Protein 3L76 (pdb70)

Secondary structure (DSSP, 8-state):
-EEEEEE-SGGGSSHHHHHHHHHHHHHHHHTT-EEEEEE--SSTHHHHHHHHHHHH-SS--HHHHHHHHHHHHHHHHHHHHHHHHHTT--EEEEEGGGTEEEE---EEEE--HHHHHTTTPEEEEE-EEE--EEEE---TTHHHHHHHHHHHHHT-SEEEEEESSSS-BSS-TTT-TT--B-SEEEHHHHHHTGGGGTTT--HHHHHHHHHHT--EEEEETT--S--EEEE-----S------BSS-S--EEEEE---EEEEEEEEE-STTHHHHHHHHHHHTT-----EEB---BTTEEEEEEEE-GGGHHHHHHHHHHHGGGGSSSTT-SSSSEEEEE-SEEEEEEE-GGGTT-TTHHHHHHHHHHHTTPPP-EEEE-SSEEEEEEEGGGHHHHHHHHHHHTT--BPPPP------S--EEEEE-SEEEEEEEEEESSTTHHHHHHHHHHHTT----EEEEEEEP--SSSS-EEEEEEEEEHHHHHHHHHHHHHHTTTSTT-EEEEE--EEEEEEE-GGGTT-TTHHHHHHHHHHTTT----EEEE-SSEEEEEEEGGGHHHHHHHHHHHTTTTSS-------/-EEEEEE-SGGGSSHHHHHHHHHHHHHHHTTT-EEEEEE---STHHHHHHHHHHTT-SS--HHHHHHHHHHHHHHHHHHHHHHHHHTT--EEEEEGGGTEEEE--EEEE--HHHHHTTTPEEEEE-EEEE--EEEEE---TTHHHHHHHHHHHHTT-SEEEEEESSSS-BSS-TTT-TTPPBPSEEEHHHHHHTGGGGTTT--HHHHHHHHHTT--EEEEETT-----EEEE---------EESS-S--EEEEEEEEEEEEEEEEE-STTHHHHHHHHHHHTT-----EEB---BTTEEEEEEEE-GGGHHHHHHHHHHHGGGGSSSTT-TTSSEEEEEEEEEEEEEE-GGGTT-TTHHHHHHHHHHHTTPPP-EEEE-SSEEEEEEEGGGHHHHHHHHHHHTT--BPPS----S--EEEEE-SEEEEEEEEEESSTTHHHHHHHHHHHTT----EEEEEEEP--SSSS-EEEEEEEEEHHHHHHHHHHHGGGGTTSTT-EEEEE--EEEEEEE-GGGTT-TTHHHHHHHHHHTTT----EEEE-SSEEEEEEEGGGHHHHHHHHHHHTTTT---------

Radius of gyration: 42.74 Å; Cα contacts (8 Å, |Δi|>4): 2900; chains: 2; bounding box: 65×152×75 Å

Sequence (1166 aa):
ALIVQKFGGTSVGTVERIQAVAQRIKRTVQGGNSLVVVVSAMGKSTDVLVDLAQQISPNPCRREMDMLLSTGEQVSIALLSLALQEIDQPAISLTGAQVGIVTEILEIIRPDDRLEHHLREGKVVVVAGFQGIHLEITTLGRGGSDTSAVALAAALKADFCEIYTDVPGILTTDPRLVPEAQLMAEITCDEMLELASLGAKVLHHPRAVEIARNYGIPLVVRRSSWSDEPGTKVVAPPVQNRSLVGLEIAKAVDGVEYDADQAKVALLRVPDRPGVASKLFRDIAQQQVDIDLIIQSIHDGNSNDIAFTVVKDDLLNTAEAVTSAIAPALRSYPEADQEAEIIIVEKGIAKIAIAGAGMIGRPGIAAKMFKTLADVGVNIEMISTSEVVKVSCVIDQQRDADDRRAIAALSNAFGVTLSPPKNQTDLPAVRGVALDQDQAQIAIRHVPDRRPGMAAQLFTALAEANISVDMIIQSQRCRINQGTPCRDIAFMVAEGDSSQAEAILQQPLIKDWLDAAIVVNKAIAKVSIVGSGMIGHPGVAAHFFAALAQENINIEMIATSEIKISCVVPQDRGVDALKAAHSAFNLAGTKTVTVPAALIVQKFGGTSVGTVERIQAVAQRIKRTVQGGNSLVVVVSAMGKSTDDVLVDLAQQISPNPCRREMDMLLSTGEQVSIALLSLALQEIDQPAISLTGAQVGIVTELEIRPDRLEHHLREGKVVVVAGFQGISEHLEITTLGRGGSDTSAVALAAALKADFCEIYTDVPGILTTDPRLVPEAQLMAEITCDEMLELASLGAKVLHPRRAVEIARNYGIPLVVRSSWSDEEPGTKVVAPPVRSLVGLEIAKAVDGVVEYDADQAKVALLRVVPDRPGVASKLFRDIAQQQVDIDLIIQSIHDGNNSNDIAFTVVKDLLNTAEAVTSAIAPALRSYPEADQEAEIIVEKGIAKIAIAGAGMIGRPGIAAKMFKTLADVGVNIEMISTSEVVKVSCVIDQRDADRAIIAALSNAFGVTLSPPKNLPAVRGVALDQDQAQIAIIRHVPDRPGMAAQLFTALAEANISVDMIIQSQRCRRINQGTPCRDIAFMVAEGDSSQAEAILQPLIKDWLDAAIVVNKAIAKVSIVGSGMIGHPGVAAHFFAALAQENINIEMIATSEIKISCVVPQDDRRGVDALKAAHSAFNLAGTKTVTVPA

InterPro domains:
  IPR001048 Aspartate/glutamate/uridylate kinase [PF00696] (3-232)
  IPR001341 Aspartate kinase [TIGR00657] (63-417)
  IPR002912 ACT domain [PF01842] (275-321)
  IPR002912 ACT domain [PF01842] (450-512)
  IPR002912 ACT domain [PS51671] (273-352)
  IPR002912 ACT domain [PS51671] (360-426)
  IPR002912 ACT domain [PS51671] (447-535)
  IPR005260 Aspartate kinase, monofunctional class [TIGR00656] (1-416)
  IPR018042 Aspartate kinase, conserved site [PS00324] (5-13)
  IPR036393 Acetylglutamate kinase-like superfamily [G3DSA:3.40.1160.10] (1-259)
  IPR036393 Acetylglutamate kinase-like superfamily [SSF53633] (4-243)
  IPR041740 Aspartokinase catalytic domain [cd04261] (3-243)
  IPR045865 ACT-like domain [SSF55021] (260-330)
  IPR045865 ACT-like domain [SSF55021] (348-418)
  IPR045865 ACT-like domain [SSF55021] (434-512)
  IPR045865 ACT-like domain [SSF55021] (514-592)
  IPR054352 Aspartokinase, ACT domain [PF22468] (358-416)
  IPR054352 Aspartokinase, ACT domain [PF22468] (530-588)

CATH classification: 3.40.1160.10

B-factor: mean 61.34, std 24.61, range [5.93, 171.2]

Organism: Synechocystis sp. (strain ATCC 27184 / PCC 6803 / Kazusa) (NCBI:txid1111708)

Nearest PDB structures (foldseek):
  3l76-assembly1_A  TM=1.002E+00  e=0.000E+00  Synechocystis sp. PCC 6803
  3l76-assembly1_B  TM=9.802E-01  e=0.000E+00  Synechocystis sp. PCC 6803
  5yei-assembly2_E  TM=5.706E-01  e=2.091E-42  Pseudomonas aeruginosa PAO1
  3ab2-assembly2_E  TM=5.616E-01  e=1.849E-42  Corynebacterium glutamicum
  3ab2-assembly3_K  TM=5.520E-01  e=3.142E-41  Corynebacterium glutamicum

Solvent-accessible surface area: 45447 Å² total

Structure (mmCIF, N/CA/C/O backbone):
data_3L76
#
_entry.id   3L76
#
_cell.length_a   86.210
_cell.length_b   237.710
_cell.length_c   150.080
_cell.angle_alpha   90.00
_cell.angle_beta   90.00
_cell.angle_gamma   90.00
#
_symmetry.space_group_name_H-M   'C 2 2 21'
#
loop_
_entity.id
_entity.type
_entity.pdbx_description
1 polymer Aspartokinase
2 non-polymer THREONINE
3 non-polymer LYSINE
4 non-polymer 'SULFATE ION'
5 water water
#
loop_
_atom_site.group_PDB
_atom_site.id
_atom_site.type_symbol
_atom_site.label_atom_id
_atom_site.label_alt_id
_atom_site.label_comp_id
_atom_site.label_asym_id
_atom_site.label_entity_id
_atom_site.label_seq_id
_atom_site.pdbx_PDB_ins_code
_atom_site.Cartn_x
_atom_site.Cartn_y
_atom_site.Cartn_z
_atom_site.occupancy
_atom_site.B_iso_or_equiv
_atom_site.auth_seq_id
_atom_site.auth_comp_id
_atom_site.auth_asym_id
_atom_site.auth_atom_id
_atom_site.pdbx_PDB_model_num
ATOM 1 N N . ALA A 1 2 ? 18.028 75.554 31.431 1.00 83.36 2 ALA A N 1
ATOM 2 C CA . ALA A 1 2 ? 18.271 74.127 31.272 1.00 89.75 2 ALA A CA 1
ATOM 3 C C . ALA A 1 2 ? 19.181 73.603 32.376 1.00 86.78 2 ALA A C 1
ATOM 4 O O . ALA A 1 2 ? 18.701 72.999 33.334 1.00 104.32 2 ALA A O 1
ATOM 6 N N . LEU A 1 3 ? 20.487 73.846 32.248 1.00 66.24 3 LEU A N 1
ATOM 7 C CA . LEU A 1 3 ? 21.471 73.328 33.211 1.00 60.71 3 LEU A CA 1
ATOM 8 C C . LEU A 1 3 ? 21.437 74.040 34.562 1.00 73.52 3 LEU A C 1
ATOM 9 O O . LEU A 1 3 ? 21.903 75.176 34.696 1.00 81.35 3 LEU A O 1
ATOM 14 N N . ILE A 1 4 ? 20.907 73.342 35.562 1.00 62.08 4 ILE A N 1
ATOM 15 C CA . ILE A 1 4 ? 20.679 73.905 36.884 1.00 56.22 4 ILE A CA 1
ATOM 16 C C . ILE A 1 4 ? 21.416 73.097 37.945 1.00 65.61 4 ILE A C 1
ATOM 17 O O . ILE A 1 4 ? 21.266 71.878 38.009 1.00 74.66 4 ILE A O 1
ATOM 22 N N . VAL A 1 5 ? 22.212 73.768 38.777 1.00 62.62 5 VAL A N 1
ATOM 23 C CA . VAL A 1 5 ? 22.786 73.118 39.947 1.00 53.32 5 VAL A CA 1
ATOM 24 C C . VAL A 1 5 ? 21.929 73.444 41.160 1.00 65.61 5 VAL A C 1
ATOM 25 O O . VAL A 1 5 ? 21.747 74.614 41.490 1.00 71.19 5 VAL A O 1
ATOM 29 N N . GLN A 1 6 ? 21.393 72.418 41.814 1.00 65.79 6 GLN A N 1
ATOM 30 C CA . GLN A 1 6 ? 20.622 72.619 43.040 1.00 57.78 6 GLN A CA 1
ATOM 31 C C . GLN A 1 6 ? 21.364 72.068 44.260 1.00 59.52 6 GLN A C 1
ATOM 32 O O . GLN A 1 6 ? 22.075 71.070 44.169 1.00 64.00 6 GLN A O 1
ATOM 38 N N . LYS A 1 7 ? 21.209 72.735 45.398 1.00 58.87 7 LYS A N 1
ATOM 39 C CA . LYS A 1 7 ? 21.798 72.261 46.645 1.00 59.60 7 LYS A CA 1
ATOM 40 C C . LYS A 1 7 ? 20.729 72.239 47.715 1.00 55.76 7 LYS A C 1
ATOM 41 O O . LYS A 1 7 ? 19.877 73.119 47.762 1.00 63.98 7 LYS A O 1
ATOM 47 N N . PHE A 1 8 ? 20.772 71.211 48.557 1.00 61.03 8 PHE A N 1
ATOM 48 C CA . PHE A 1 8 ? 19.803 71.043 49.629 1.00 63.01 8 PHE A CA 1
ATOM 49 C C . PHE A 1 8 ? 20.522 70.852 50.949 1.00 72.09 8 PHE A C 1
ATOM 50 O O . PHE A 1 8 ? 21.375 69.971 51.082 1.00 71.03 8 PHE A O 1
ATOM 58 N N . GLY A 1 9 ? 20.174 71.686 51.923 1.00 64.22 9 GLY A N 1
ATOM 59 C CA . GLY A 1 9 ? 20.806 71.640 53.227 1.00 70.15 9 GLY A CA 1
ATOM 60 C C . GLY A 1 9 ? 20.298 70.521 54.116 1.00 70.55 9 GLY A C 1
ATOM 61 O O . GLY A 1 9 ? 19.367 69.802 53.755 1.00 65.07 9 GLY A O 1
ATOM 62 N N . GLY A 1 10 ? 20.917 70.391 55.286 1.00 81.22 10 GLY A N 1
ATOM 63 C CA . GLY A 1 10 ? 20.594 69.343 56.237 1.00 62.79 10 GLY A CA 1
ATOM 64 C C . GLY A 1 10 ? 19.115 69.194 56.532 1.00 68.54 10 GLY A C 1
ATOM 65 O O . GLY A 1 10 ? 18.537 68.146 56.272 1.00 83.71 10 GLY A O 1
ATOM 66 N N . THR A 1 11 ? 18.501 70.241 57.072 1.00 75.80 11 THR A N 1
ATOM 67 C CA . THR A 1 11 ? 17.096 70.185 57.463 1.00 80.66 11 THR A CA 1
ATOM 68 C C . THR A 1 11 ? 16.188 69.755 56.322 1.00 76.68 11 THR A C 1
ATOM 69 O O . THR A 1 11 ? 15.218 69.031 56.534 1.00 80.51 11 THR A O 1
ATOM 73 N N . SER A 1 12 ? 16.507 70.208 55.115 1.00 89.23 12 SER A N 1
ATOM 74 C CA . SER A 1 12 ? 15.720 69.877 53.935 1.00 94.21 12 SER A CA 1
ATOM 75 C C . SER A 1 12 ? 15.737 68.374 53.671 1.00 89.95 12 SER A C 1
ATOM 76 O O . SER A 1 12 ? 15.002 67.875 52.825 1.00 72.46 12 SER A O 1
ATOM 79 N N . VAL A 1 13 ? 16.569 67.662 54.422 1.00 100.93 13 VAL A N 1
ATOM 80 C CA . VAL A 1 13 ? 16.854 66.252 54.174 1.00 104.86 13 VAL A CA 1
ATOM 81 C C . VAL A 1 13 ? 16.924 65.469 55.494 1.00 93.06 13 VAL A C 1
ATOM 82 O O . VAL A 1 13 ? 17.428 64.352 55.554 1.00 75.85 13 VAL A O 1
ATOM 86 N N . GLY A 1 14 ? 16.389 66.061 56.554 1.00 92.02 14 GLY A N 1
ATOM 87 C CA . GLY A 1 14 ? 16.506 65.486 57.883 1.00 91.72 14 GLY A CA 1
ATOM 88 C C . GLY A 1 14 ? 15.747 64.190 58.086 1.00 88.44 14 GLY A C 1
ATOM 89 O O . GLY A 1 14 ? 16.128 63.365 58.918 1.00 92.69 14 GLY A O 1
ATOM 90 N N . THR A 1 15 ? 14.665 64.015 57.335 1.00 86.05 15 THR A N 1
ATOM 91 C CA . THR A 1 15 ? 13.824 62.832 57.479 1.00 86.74 15 THR A CA 1
ATOM 92 C C . THR A 1 15 ? 13.619 62.169 56.134 1.00 92.59 15 THR A C 1
ATOM 93 O O . THR A 1 15 ? 13.742 62.812 55.091 1.00 85.65 15 THR A O 1
ATOM 97 N N . VAL A 1 16 ? 13.294 60.882 56.167 1.00 83.81 16 VAL A N 1
ATOM 98 C CA . VAL A 1 16 ? 13.082 60.119 54.949 1.00 80.77 16 VAL A CA 1
ATOM 99 C C . VAL A 1 16 ? 11.948 60.732 54.147 1.00 87.79 16 VAL A C 1
ATOM 100 O O . VAL A 1 16 ? 12.012 60.806 52.918 1.00 88.42 16 VAL A O 1
ATOM 104 N N . GLU A 1 17 ? 10.920 61.186 54.855 1.00 87.27 17 GLU A N 1
ATOM 105 C CA . GLU A 1 17 ? 9.767 61.802 54.218 1.00 98.22 17 GLU A CA 1
ATOM 106 C C . GLU A 1 17 ? 10.188 63.020 53.408 1.00 83.79 17 GLU A C 1
ATOM 107 O O . GLU A 1 17 ? 9.806 63.170 52.244 1.00 89.16 17 GLU A O 1
ATOM 113 N N . ARG A 1 18 ? 10.976 63.887 54.032 1.00 73.52 18 ARG A N 1
ATOM 114 C CA . ARG A 1 18 ? 11.461 65.092 53.367 1.00 88.55 18 ARG A CA 1
ATOM 115 C C . ARG A 1 18 ? 12.349 64.756 52.168 1.00 95.85 18 ARG A C 1
ATOM 116 O O . ARG A 1 18 ? 12.270 65.408 51.130 1.00 73.02 18 ARG A O 1
ATOM 124 N N . ILE A 1 19 ? 13.184 63.733 52.312 1.00 100.86 19 ILE A N 1
ATOM 125 C CA . ILE A 1 19 ? 14.009 63.264 51.205 1.00 91.30 19 ILE A CA 1
ATOM 126 C C . ILE A 1 19 ? 13.151 62.907 49.995 1.00 83.13 19 ILE A C 1
ATOM 127 O O . ILE A 1 19 ? 13.528 63.173 48.856 1.00 83.16 19 ILE A O 1
ATOM 132 N N . GLN A 1 20 ? 11.987 62.325 50.251 1.00 85.83 20 GLN A N 1
ATOM 133 C CA . GLN A 1 20 ? 11.087 61.930 49.176 1.00 91.34 20 GLN A CA 1
ATOM 134 C C . GLN A 1 20 ? 10.474 63.150 48.493 1.00 88.64 20 GLN A C 1
ATOM 135 O O . GLN A 1 20 ? 10.199 63.136 47.290 1.00 79.13 20 GLN A O 1
ATOM 141 N N . ALA A 1 21 ? 10.268 64.208 49.269 1.00 80.42 21 ALA A N 1
ATOM 142 C CA . ALA A 1 21 ? 9.717 65.455 48.739 1.00 73.45 21 ALA A CA 1
ATOM 143 C C . ALA A 1 21 ? 10.661 66.166 47.768 1.00 70.85 21 ALA A C 1
ATOM 144 O O . ALA A 1 21 ? 10.248 66.597 46.691 1.00 71.42 21 ALA A O 1
ATOM 146 N N . VAL A 1 22 ? 11.925 66.302 48.149 1.00 65.31 22 VAL A N 1
ATOM 147 C CA . VAL A 1 22 ? 12.884 66.961 47.274 1.00 78.62 22 VAL A CA 1
ATOM 148 C C . VAL A 1 22 ? 13.020 66.152 46.000 1.00 81.29 22 VAL A C 1
ATOM 149 O O . VAL A 1 22 ? 12.987 66.696 44.899 1.00 87.72 22 VAL A O 1
ATOM 153 N N . ALA A 1 23 ? 13.146 64.842 46.159 1.00 90.13 23 ALA A N 1
ATOM 154 C CA . ALA A 1 23 ? 13.173 63.930 45.025 1.00 85.38 23 ALA A CA 1
ATOM 155 C C . ALA A 1 23 ? 12.019 64.237 44.069 1.00 76.24 23 ALA A C 1
ATOM 156 O O . ALA A 1 23 ? 12.187 64.239 42.845 1.00 70.50 23 ALA A O 1
ATOM 158 N N . GLN A 1 24 ? 10.848 64.504 44.638 1.00 75.67 24 GLN A N 1
ATOM 159 C CA . GLN A 1 24 ? 9.683 64.856 43.844 1.00 76.37 24 GLN A CA 1
ATOM 160 C C . GLN A 1 24 ? 9.952 66.125 43.049 1.00 79.33 24 GLN A C 1
ATOM 161 O O . GLN A 1 24 ? 9.783 66.141 41.829 1.00 79.80 24 GLN A O 1
ATOM 167 N N . ARG A 1 25 ? 10.386 67.180 43.738 1.00 93.58 25 ARG A N 1
ATOM 168 C CA . ARG A 1 25 ? 10.654 68.462 43.083 1.00 97.29 25 ARG A CA 1
ATOM 169 C C . ARG A 1 25 ? 11.721 68.348 42.000 1.00 95.50 25 ARG A C 1
ATOM 170 O O . ARG A 1 25 ? 11.581 68.927 40.922 1.00 97.14 25 ARG A O 1
ATOM 178 N N . ILE A 1 26 ? 12.792 67.616 42.293 1.00 85.18 26 ILE A N 1
ATOM 179 C CA . ILE A 1 26 ? 13.836 67.391 41.305 1.00 69.60 26 ILE A CA 1
ATOM 180 C C . ILE A 1 26 ? 13.220 66.794 40.043 1.00 74.21 26 ILE A C 1
ATOM 181 O O . ILE A 1 26 ? 13.438 67.298 38.939 1.00 69.49 26 ILE A O 1
ATOM 186 N N . LYS A 1 27 ? 12.443 65.724 40.209 1.00 82.21 27 LYS A N 1
ATOM 187 C CA . LYS A 1 27 ? 11.748 65.110 39.082 1.00 93.71 27 LYS A CA 1
ATOM 188 C C . LYS A 1 27 ? 10.945 66.151 38.298 1.00 95.84 27 LYS A C 1
ATOM 189 O O . LYS A 1 27 ? 11.086 66.255 37.074 1.00 83.61 27 LYS A O 1
ATOM 191 N N . ARG A 1 28 ? 10.114 66.923 39.003 1.00 75.01 28 ARG A N 1
ATOM 192 C CA . ARG A 1 28 ? 9.309 67.962 38.356 1.00 79.81 28 ARG A CA 1
ATOM 193 C C . ARG A 1 28 ? 10.203 68.932 37.583 1.00 87.35 28 ARG A C 1
ATOM 194 O O . ARG A 1 28 ? 9.882 69.317 36.454 1.00 89.19 28 ARG A O 1
ATOM 202 N N . THR A 1 29 ? 11.321 69.314 38.200 1.00 55.08 29 THR A N 1
ATOM 203 C CA . THR A 1 29 ? 12.295 70.212 37.581 1.00 68.40 29 THR A CA 1
ATOM 204 C C . THR A 1 29 ? 12.864 69.644 36.283 1.00 74.18 29 THR A C 1
ATOM 205 O O . THR A 1 29 ? 12.983 70.350 35.277 1.00 71.79 29 THR A O 1
ATOM 209 N N . VAL A 1 30 ? 13.233 68.368 36.320 1.00 82.50 30 VAL A N 1
ATOM 210 C CA . VAL A 1 30 ? 13.762 67.701 35.141 1.00 80.92 30 VAL A CA 1
ATOM 211 C C . VAL A 1 30 ? 12.739 67.711 34.015 1.00 86.03 30 VAL A C 1
ATOM 212 O O . VAL A 1 30 ? 13.055 68.056 32.878 1.00 83.52 30 VAL A O 1
ATOM 216 N N . GLN A 1 31 ? 11.507 67.336 34.337 1.00 86.63 31 GLN A N 1
ATOM 217 C CA . GLN A 1 31 ? 10.454 67.294 33.334 1.00 87.05 31 GLN A CA 1
ATOM 218 C C . GLN A 1 31 ? 10.234 68.676 32.740 1.00 108.07 31 GLN A C 1
ATOM 219 O O . GLN A 1 31 ? 9.668 68.808 31.650 1.00 118.85 31 GLN A O 1
ATOM 225 N N . GLY A 1 32 ? 10.678 69.701 33.464 1.00 79.55 32 GLY A N 1
ATOM 226 C CA . GLY A 1 32 ? 10.576 71.066 32.985 1.00 86.98 32 GLY A CA 1
ATOM 227 C C . GLY A 1 32 ? 11.413 71.279 31.739 1.00 87.15 32 GLY A C 1
ATOM 228 O O . GLY A 1 32 ? 11.202 72.226 30.979 1.00 78.24 32 GLY A O 1
ATOM 229 N N . GLY A 1 33 ? 12.368 70.386 31.520 1.00 85.58 33 GLY A N 1
ATOM 230 C CA . GLY A 1 33 ? 13.226 70.477 30.359 1.00 95.57 33 GLY A CA 1
ATOM 231 C C . GLY A 1 33 ? 14.616 70.865 30.790 1.00 90.58 33 GLY A C 1
ATOM 232 O O . GLY A 1 33 ? 15.352 71.516 30.054 1.00 84.27 33 GLY A O 1
ATOM 233 N N . ASN A 1 34 ? 14.976 70.445 31.995 1.00 92.55 34 ASN A N 1
ATOM 234 C CA . ASN A 1 34 ? 16.243 70.835 32.584 1.00 85.57 34 ASN A CA 1
ATOM 235 C C . ASN A 1 34 ? 17.131 69.661 32.931 1.00 76.29 34 ASN A C 1
ATOM 236 O O . ASN A 1 34 ? 16.650 68.571 33.228 1.00 76.88 34 ASN A O 1
ATOM 241 N N . SER A 1 35 ? 18.435 69.902 32.887 1.00 62.34 35 SER A N 1
ATOM 242 C CA . SER A 1 35 ? 19.422 68.960 33.386 1.00 63.02 35 SER A CA 1
ATOM 243 C C . SER A 1 35 ? 19.842 69.378 34.796 1.00 74.39 35 SER A C 1
ATOM 244 O O . SER A 1 35 ? 20.076 70.560 35.058 1.00 65.74 35 SER A O 1
ATOM 247 N N . LEU A 1 36 ? 19.934 68.410 35.704 1.00 68.17 36 LEU A N 1
ATOM 248 C CA . LEU A 1 36 ? 20.141 68.725 37.111 1.00 61.70 36 LEU A CA 1
ATOM 249 C C . LEU A 1 36 ? 21.367 68.082 37.746 1.00 67.14 36 LEU A C 1
ATOM 250 O O . LEU A 1 36 ? 21.536 66.866 37.679 1.00 57.29 36 LEU A O 1
ATOM 255 N N . VAL A 1 37 ? 22.210 68.920 38.359 1.00 62.27 37 VAL A N 1
ATOM 256 C CA . VAL A 1 37 ? 23.275 68.464 39.245 1.00 39.76 37 VAL A CA 1
ATOM 257 C C . VAL A 1 37 ? 22.910 68.840 40.675 1.00 64.02 37 VAL A C 1
ATOM 258 O O . VAL A 1 37 ? 22.680 70.011 40.977 1.00 70.64 37 VAL A O 1
ATOM 262 N N . VAL A 1 38 ? 22.847 67.843 41.552 1.00 65.40 38 VAL A N 1
ATOM 263 C CA . VAL A 1 38 ? 22.406 68.072 42.919 1.00 43.58 38 VAL A CA 1
ATOM 264 C C . VAL A 1 38 ? 23.508 67.864 43.955 1.00 63.47 38 VAL A C 1
ATOM 265 O O . VAL A 1 38 ? 24.203 66.847 43.955 1.00 69.88 38 VAL A O 1
ATOM 269 N N . VAL A 1 39 ? 23.654 68.856 44.829 1.00 63.79 39 VAL A N 1
ATOM 270 C CA . VAL A 1 39 ? 24.538 68.782 45.979 1.00 41.00 39 VAL A CA 1
ATOM 271 C C . VAL A 1 39 ? 23.667 68.621 47.220 1.00 55.17 39 VAL A C 1
ATOM 272 O O . VAL A 1 39 ? 22.654 69.297 47.372 1.00 51.28 39 VAL A O 1
ATOM 276 N N . VAL A 1 40 ? 24.046 67.718 48.109 1.00 51.43 40 VAL A N 1
ATOM 277 C CA . VAL A 1 40 ? 23.241 67.477 49.294 1.00 55.00 40 VAL A CA 1
ATOM 278 C C . VAL A 1 40 ? 24.133 67.510 50.513 1.00 56.14 40 VAL A C 1
ATOM 279 O O . VAL A 1 40 ? 25.275 67.049 50.467 1.00 73.33 40 VAL A O 1
ATOM 283 N N . SER A 1 41 ? 23.615 68.063 51.603 1.00 61.04 41 SER A N 1
ATOM 284 C CA . SER A 1 41 ? 24.339 68.077 52.869 1.00 73.79 41 SER A CA 1
ATOM 285 C C . SER A 1 41 ? 24.051 66.806 53.641 1.00 58.46 41 SER A C 1
ATOM 286 O O . SER A 1 41 ? 23.074 66.122 53.361 1.00 79.34 41 SER A O 1
ATOM 289 N N . ALA A 1 42 ? 24.895 66.488 54.615 1.00 62.56 42 ALA A N 1
ATOM 290 C CA . ALA A 1 42 ? 24.583 65.410 55.546 1.00 69.75 42 ALA A CA 1
ATOM 291 C C . ALA A 1 42 ? 23.188 65.645 56.126 1.00 78.30 42 ALA A C 1
ATOM 292 O O . ALA A 1 42 ? 22.713 66.781 56.158 1.00 81.03 42 ALA A O 1
ATOM 294 N N . MET A 1 43 ? 22.545 64.578 56.594 1.00 93.68 43 MET A N 1
ATOM 295 C CA . MET A 1 43 ? 21.105 64.599 56.876 1.00 86.38 43 MET A CA 1
ATOM 296 C C . MET A 1 43 ? 20.542 65.634 57.857 1.00 82.06 43 MET A C 1
ATOM 297 O O . MET A 1 43 ? 19.528 66.254 57.571 1.00 96.28 43 MET A O 1
ATOM 302 N N . GLY A 1 44 ? 21.152 65.823 59.013 1.00 69.49 44 GLY A N 1
ATOM 303 C CA . GLY A 1 44 ? 20.559 66.748 59.960 1.00 64.99 44 GLY A CA 1
ATOM 304 C C . GLY A 1 44 ? 21.552 67.163 61.007 1.00 92.96 44 GLY A C 1
ATOM 305 O O . GLY A 1 44 ? 22.669 67.571 60.687 1.00 119.09 44 GLY A O 1
ATOM 306 N N . LYS A 1 45 ? 21.151 67.060 62.266 1.00 83.14 45 LYS A N 1
ATOM 307 C CA . LYS A 1 45 ? 22.108 67.202 63.344 1.00 99.06 45 LYS A CA 1
ATOM 308 C C . LYS A 1 45 ? 23.031 65.984 63.290 1.00 95.53 45 LYS A C 1
ATOM 309 O O . LYS A 1 45 ? 23.833 65.755 64.190 1.00 106.69 45 LYS A O 1
ATOM 315 N N . SER A 1 46 ? 22.908 65.215 62.211 1.00 82.95 46 SER A N 1
ATOM 316 C CA . SER A 1 46 ? 23.713 64.013 61.996 1.00 100.07 46 SER A CA 1
ATOM 317 C C . SER A 1 46 ? 25.209 64.312 61.975 1.00 87.47 46 SER A C 1
ATOM 318 O O . SER A 1 46 ? 26.027 63.464 62.336 1.00 101.60 46 SER A O 1
ATOM 321 N N . THR A 1 47 ? 25.556 65.519 61.545 1.00 70.14 47 THR A N 1
ATOM 322 C CA . THR A 1 47 ? 26.952 65.940 61.467 1.00 79.38 47 THR A CA 1
ATOM 323 C C . THR A 1 47 ? 27.458 66.585 62.781 1.00 92.23 47 THR A C 1
ATOM 324 O O . THR A 1 47 ? 28.658 66.561 63.079 1.00 63.20 47 THR A O 1
ATOM 328 N N . ASP A 1 48 ? 26.545 67.139 63.577 1.00 101.42 48 ASP A N 1
ATOM 329 C CA . ASP A 1 48 ? 26.885 67.489 64.956 1.00 97.70 48 ASP A CA 1
ATOM 330 C C . ASP A 1 48 ? 27.146 66.198 65.720 1.00 80.85 48 ASP A C 1
ATOM 331 O O . ASP A 1 48 ? 28.137 66.074 66.434 1.00 69.21 48 ASP A O 1
ATOM 336 N N . VAL A 1 49 ? 26.242 65.237 65.548 1.00 67.91 49 VAL A N 1
ATOM 337 C CA . VAL A 1 49 ? 26.323 63.946 66.216 1.00 75.90 49 VAL A CA 1
ATOM 338 C C . VAL A 1 49 ? 27.687 63.308 66.001 1.00 77.12 49 VAL A C 1
ATOM 339 O O . VAL A 1 49 ? 28.282 62.768 66.934 1.00 85.31 49 VAL A O 1
ATOM 343 N N . LEU A 1 50 ? 28.175 63.388 64.767 1.00 76.42 50 LEU A N 1
ATOM 344 C CA . LEU A 1 50 ? 29.495 62.877 64.408 1.00 80.66 50 LEU A CA 1
ATOM 345 C C . LEU A 1 50 ? 30.619 63.597 65.160 1.00 88.57 50 LEU A C 1
ATOM 346 O O . LEU A 1 50 ? 31.662 63.010 65.464 1.00 66.28 50 LEU A O 1
ATOM 348 N N . VAL A 1 51 ? 30.411 64.874 65.457 1.00 97.84 51 VAL A N 1
ATOM 349 C CA . VAL A 1 51 ? 31.423 65.647 66.170 1.00 83.13 51 VAL A CA 1
ATOM 350 C C . VAL A 1 51 ? 31.399 65.378 67.676 1.00 76.70 51 VAL A C 1
ATOM 351 O O . VAL A 1 51 ? 32.449 65.327 68.315 1.00 81.21 51 VAL A O 1
ATOM 355 N N . ASP A 1 52 ? 30.204 65.196 68.236 1.00 54.80 52 ASP A N 1
ATOM 356 C CA . ASP A 1 52 ? 30.071 64.817 69.640 1.00 95.16 52 ASP A CA 1
ATOM 357 C C . ASP A 1 52 ? 30.873 63.551 69.900 1.00 94.94 52 ASP A C 1
ATOM 358 O O . ASP A 1 52 ? 31.468 63.391 70.964 1.00 78.46 52 ASP A O 1
ATOM 360 N N . LEU A 1 53 ? 30.888 62.658 68.912 1.00 89.21 53 LEU A N 1
ATOM 361 C CA . LEU A 1 53 ? 31.622 61.402 69.018 1.00 95.90 53 LEU A CA 1
ATOM 362 C C . LEU A 1 53 ? 33.133 61.614 68.905 1.00 87.21 53 LEU A C 1
ATOM 363 O O . LEU A 1 53 ? 33.906 61.092 69.708 1.00 73.51 53 LEU A O 1
ATOM 365 N N . ALA A 1 54 ? 33.553 62.384 67.910 1.00 79.67 54 ALA A N 1
ATOM 366 C CA . ALA A 1 54 ? 34.972 62.654 67.728 1.00 73.80 54 ALA A CA 1
ATOM 367 C C . ALA A 1 54 ? 35.538 63.357 68.959 1.00 84.87 54 ALA A C 1
ATOM 368 O O . ALA A 1 54 ? 36.605 62.994 69.461 1.00 65.61 54 ALA A O 1
ATOM 370 N N . GLN A 1 55 ? 34.802 64.353 69.448 1.00 122.41 55 GLN A N 1
ATOM 371 C CA . GLN A 1 55 ? 35.211 65.155 70.602 1.00 117.90 55 GLN A CA 1
ATOM 372 C C . GLN A 1 55 ? 35.546 64.275 71.796 1.00 101.45 55 GLN A C 1
ATOM 373 O O . GLN A 1 55 ? 36.542 64.496 72.485 1.00 95.88 55 GLN A O 1
ATOM 379 N N . GLN A 1 56 ? 34.703 63.274 72.031 1.00 92.82 56 GLN A N 1
ATOM 380 C CA . GLN A 1 56 ? 34.851 62.393 73.180 1.00 88.25 56 GLN A CA 1
ATOM 381 C C . GLN A 1 56 ? 36.199 61.690 73.187 1.00 89.20 56 GLN A C 1
ATOM 382 O O . GLN A 1 56 ? 36.664 61.236 74.234 1.00 85.06 56 GLN A O 1
ATOM 388 N N . ILE A 1 57 ? 36.824 61.598 72.019 1.00 81.24 57 ILE A N 1
ATOM 389 C CA . ILE A 1 57 ? 38.074 60.860 71.896 1.00 95.45 57 ILE A CA 1
ATOM 390 C C . ILE A 1 57 ? 39.267 61.793 71.946 1.00 87.91 57 ILE A C 1
ATOM 391 O O . ILE A 1 57 ? 40.319 61.437 72.481 1.00 85.57 57 ILE A O 1
ATOM 396 N N . SER A 1 58 ? 39.088 62.986 71.386 1.00 83.28 58 SER A N 1
ATOM 397 C CA . SER A 1 58 ? 40.150 63.981 71.291 1.00 94.87 58 SER A CA 1
ATOM 398 C C . SER A 1 58 ? 39.551 65.359 71.042 1.00 95.39 58 SER A C 1
ATOM 399 O O . SER A 1 58 ? 38.977 65.604 69.983 1.00 105.01 58 SER A O 1
ATOM 402 N N . PRO A 1 59 ? 39.661 66.262 72.025 1.00 91.45 59 PRO A N 1
ATOM 403 C CA . PRO A 1 59 ? 39.241 67.649 71.787 1.00 99.84 59 PRO A CA 1
ATOM 404 C C . PRO A 1 59 ? 40.228 68.411 70.885 1.00 99.70 59 PRO A C 1
ATOM 405 O O . PRO A 1 59 ? 40.135 69.628 70.745 1.00 90.05 59 PRO A O 1
ATOM 409 N N . ASN A 1 60 ? 41.160 67.679 70.282 1.00 109.26 60 ASN A N 1
ATOM 410 C CA . ASN A 1 60 ? 42.129 68.230 69.335 1.00 101.47 60 ASN A CA 1
ATOM 411 C C . ASN A 1 60 ? 42.276 67.298 68.121 1.00 96.59 60 ASN A C 1
ATOM 412 O O . ASN A 1 60 ? 43.347 66.734 67.880 1.00 93.18 60 ASN A O 1
ATOM 417 N N . PRO A 1 61 ? 41.185 67.136 67.354 1.00 92.60 61 PRO A N 1
ATOM 418 C CA . PRO A 1 61 ? 41.022 66.093 66.330 1.00 86.47 61 PRO A CA 1
ATOM 419 C C . PRO A 1 61 ? 41.751 66.370 65.025 1.00 76.70 61 PRO A C 1
ATOM 420 O O . PRO A 1 61 ? 41.324 67.277 64.309 1.00 66.92 61 PRO A O 1
ATOM 424 N N . CYS A 1 62 ? 42.790 65.591 64.708 1.00 76.99 62 CYS A N 1
ATOM 425 C CA . CYS A 1 62 ? 43.496 65.721 63.423 1.00 44.77 62 CYS A CA 1
ATOM 426 C C . CYS A 1 62 ? 42.502 65.861 62.259 1.00 58.11 62 CYS A C 1
ATOM 427 O O . CYS A 1 62 ? 41.610 65.031 62.081 1.00 84.90 62 CYS A O 1
ATOM 430 N N . ARG A 1 63 ? 42.655 66.930 61.484 1.00 70.32 63 ARG A N 1
ATOM 431 C CA . ARG A 1 63 ? 41.613 67.347 60.551 1.00 79.71 63 ARG A CA 1
ATOM 432 C C . ARG A 1 63 ? 41.446 66.404 59.363 1.00 80.00 63 ARG A C 1
ATOM 433 O O . ARG A 1 63 ? 40.365 66.329 58.775 1.00 77.73 63 ARG A O 1
ATOM 435 N N . ARG A 1 64 ? 42.511 65.687 59.010 1.00 69.00 64 ARG A N 1
ATOM 436 C CA . ARG A 1 64 ? 42.429 64.708 57.929 1.00 74.71 64 ARG A CA 1
ATOM 437 C C . ARG A 1 64 ? 41.348 63.689 58.268 1.00 73.21 64 ARG A C 1
ATOM 438 O O . ARG A 1 64 ? 40.404 63.472 57.500 1.00 60.77 64 ARG A O 1
ATOM 446 N N . GLU A 1 65 ? 41.491 63.074 59.436 1.00 60.21 65 GLU A N 1
ATOM 447 C CA . GLU A 1 65 ? 40.488 62.146 59.934 1.00 69.45 65 GLU A CA 1
ATOM 448 C C . GLU A 1 65 ? 39.105 62.817 60.005 1.00 80.02 65 GLU A C 1
ATOM 449 O O . GLU A 1 65 ? 38.086 62.191 59.688 1.00 84.16 65 GLU A O 1
ATOM 455 N N . MET A 1 66 ? 39.072 64.092 60.397 1.00 40.48 66 MET A N 1
ATOM 456 C CA . MET A 1 66 ? 37.799 64.802 60.528 1.00 59.56 66 MET A CA 1
ATOM 457 C C . MET A 1 66 ? 37.074 64.940 59.191 1.00 70.02 66 MET A C 1
ATOM 458 O O . MET A 1 66 ? 35.863 64.738 59.116 1.00 70.14 66 MET A O 1
ATOM 463 N N . ASP A 1 67 ? 37.815 65.295 58.142 1.00 57.47 67 ASP A N 1
ATOM 464 C CA . ASP A 1 67 ? 37.229 65.449 56.811 1.00 83.20 67 ASP A CA 1
ATOM 465 C C . ASP A 1 67 ? 36.587 64.151 56.315 1.00 88.29 67 ASP A C 1
ATOM 466 O O . ASP A 1 67 ? 35.435 64.156 55.869 1.00 70.84 67 ASP A O 1
ATOM 471 N N . MET A 1 68 ? 37.339 63.051 56.389 1.00 65.89 68 MET A N 1
ATOM 472 C CA . MET A 1 68 ? 36.803 61.729 56.082 1.00 73.01 68 MET A CA 1
ATOM 473 C C . MET A 1 68 ? 35.527 61.482 56.881 1.00 84.40 68 MET A C 1
ATOM 474 O O . MET A 1 68 ? 34.459 61.222 56.316 1.00 70.95 68 MET A O 1
ATOM 479 N N . LEU A 1 69 ? 35.648 61.572 58.202 1.00 74.83 69 LEU A N 1
ATOM 480 C CA . LEU A 1 69 ? 34.516 61.357 59.090 1.00 70.51 69 LEU A CA 1
ATOM 481 C C . LEU A 1 69 ? 33.291 62.145 58.630 1.00 64.91 69 LEU A C 1
ATOM 482 O O . LEU A 1 69 ? 32.216 61.585 58.400 1.00 61.95 69 LEU A O 1
ATOM 487 N N . LEU A 1 70 ? 33.470 63.450 58.486 1.00 49.50 70 LEU A N 1
ATOM 488 C CA . LEU A 1 70 ? 32.373 64.347 58.130 1.00 75.84 70 LEU A CA 1
ATOM 489 C C . LEU A 1 70 ? 31.847 64.066 56.721 1.00 61.37 70 LEU A C 1
ATOM 490 O O . LEU A 1 70 ? 30.682 64.326 56.415 1.00 68.60 70 LEU A O 1
ATOM 495 N N . SER A 1 71 ? 32.711 63.523 55.874 1.00 64.55 71 SER A N 1
ATOM 496 C CA . SER A 1 71 ? 32.330 63.150 54.515 1.00 67.91 71 SER A CA 1
ATOM 497 C C . SER A 1 71 ? 31.292 62.034 54.456 1.00 73.95 71 SER A C 1
ATOM 498 O O . SER A 1 71 ? 30.566 61.921 53.468 1.00 79.86 71 SER A O 1
ATOM 501 N N . THR A 1 72 ? 31.224 61.206 55.498 1.00 63.58 72 THR A N 1
ATOM 502 C CA . THR A 1 72 ? 30.357 60.027 55.453 1.00 71.04 72 THR A CA 1
ATOM 503 C C . THR A 1 72 ? 28.869 60.368 55.492 1.00 65.44 72 THR A C 1
ATOM 504 O O . THR A 1 72 ? 28.050 59.657 54.893 1.00 44.82 72 THR A O 1
ATOM 508 N N . GLY A 1 73 ? 28.526 61.451 56.189 1.00 52.42 73 GLY A N 1
ATOM 509 C CA . GLY A 1 73 ? 27.143 61.894 56.272 1.00 57.37 73 GLY A CA 1
ATOM 510 C C . GLY A 1 73 ? 26.612 62.345 54.925 1.00 59.23 73 GLY A C 1
ATOM 511 O O . GLY A 1 73 ? 25.432 62.176 54.608 1.00 66.70 73 GLY A O 1
ATOM 512 N N . GLU A 1 74 ? 27.508 62.921 54.133 1.00 59.18 74 GLU A N 1
ATOM 513 C CA . GLU A 1 74 ? 27.198 63.385 52.793 1.00 62.39 74 GLU A CA 1
ATOM 514 C C . GLU A 1 74 ? 27.021 62.195 51.867 1.00 59.86 74 GLU A C 1
ATOM 515 O O . GLU A 1 74 ? 26.140 62.187 51.002 1.00 50.38 74 GLU A O 1
ATOM 521 N N . GLN A 1 75 ? 27.856 61.182 52.052 1.00 62.04 75 GLN A N 1
ATOM 522 C CA . GLN A 1 75 ? 27.737 59.981 51.238 1.00 66.05 75 GLN A CA 1
ATOM 523 C C . GLN A 1 75 ? 26.410 59.275 51.440 1.00 71.16 75 GLN A C 1
ATOM 524 O O . GLN A 1 75 ? 25.820 58.824 50.458 1.00 58.70 75 GLN A O 1
ATOM 530 N N . VAL A 1 76 ? 25.935 59.159 52.685 1.00 65.52 76 VAL A N 1
ATOM 531 C CA . VAL A 1 76 ? 24.691 58.403 52.885 1.00 82.30 76 VAL A CA 1
ATOM 532 C C . VAL A 1 76 ? 23.536 59.157 52.249 1.00 71.89 76 VAL A C 1
ATOM 533 O O . VAL A 1 76 ? 22.636 58.564 51.660 1.00 83.85 76 VAL A O 1
ATOM 537 N N . SER A 1 77 ? 23.603 60.477 52.326 1.00 54.41 77 SER A N 1
ATOM 538 C CA . SER A 1 77 ? 22.552 61.337 51.788 1.00 62.21 77 SER A CA 1
ATOM 539 C C . SER A 1 77 ? 22.360 61.242 50.263 1.00 67.32 77 SER A C 1
ATOM 540 O O . SER A 1 77 ? 21.231 61.146 49.781 1.00 63.54 77 SER A O 1
ATOM 543 N N . ILE A 1 78 ? 23.448 61.282 49.499 1.00 47.67 78 ILE A N 1
ATOM 544 C CA . ILE A 1 78 ? 23.326 61.146 48.047 1.00 58.10 78 ILE A CA 1
ATOM 545 C C . ILE A 1 78 ? 22.894 59.733 47.624 1.00 67.59 78 ILE A C 1
ATOM 546 O O . ILE A 1 78 ? 22.221 59.564 46.608 1.00 73.75 78 ILE A O 1
ATOM 551 N N . ALA A 1 79 ? 23.276 58.723 48.401 1.00 57.97 79 ALA A N 1
ATOM 552 C CA . ALA A 1 79 ? 22.807 57.367 48.148 1.00 72.67 79 ALA A CA 1
ATOM 553 C C . ALA A 1 79 ? 21.293 57.326 48.339 1.00 76.67 79 ALA A C 1
ATOM 554 O O . ALA A 1 79 ? 20.553 56.907 47.450 1.00 58.12 79 ALA A O 1
ATOM 556 N N . LEU A 1 80 ? 20.830 57.795 49.494 1.00 65.88 80 LEU A N 1
ATOM 557 C CA . LEU A 1 80 ? 19.402 57.803 49.777 1.00 64.59 80 LEU A CA 1
ATOM 558 C C . LEU A 1 80 ? 18.633 58.541 48.698 1.00 57.28 80 LEU A C 1
ATOM 559 O O . LEU A 1 80 ? 17.706 57.995 48.092 1.00 66.02 80 LEU A O 1
ATOM 564 N N . LEU A 1 81 ? 19.036 59.780 48.450 1.00 56.57 81 LEU A N 1
ATOM 565 C CA . LEU A 1 81 ? 18.330 60.636 47.504 1.00 66.67 81 LEU A CA 1
ATOM 566 C C . LEU A 1 81 ? 18.219 60.046 46.096 1.00 70.83 81 LEU A C 1
ATOM 567 O O . LEU A 1 81 ? 17.169 60.152 45.454 1.00 73.19 81 LEU A O 1
ATOM 572 N N . SER A 1 82 ? 19.302 59.444 45.612 1.00 67.91 82 SER A N 1
ATOM 573 C CA . SER A 1 82 ? 19.313 58.910 44.256 1.00 70.11 82 SER A CA 1
ATOM 574 C C . SER A 1 82 ? 18.457 57.640 44.160 1.00 73.32 82 SER A C 1
ATOM 575 O O . SER A 1 82 ? 17.897 57.355 43.105 1.00 72.47 82 SER A O 1
ATOM 578 N N . LEU A 1 83 ? 18.341 56.905 45.268 1.00 59.06 83 LEU A N 1
ATOM 579 C CA . LEU A 1 83 ? 17.419 55.779 45.364 1.00 78.11 83 LEU A CA 1
ATOM 580 C C . LEU A 1 83 ? 15.982 56.268 45.319 1.00 92.08 83 LEU A C 1
ATOM 581 O O . LEU A 1 83 ? 15.137 55.701 44.618 1.00 98.67 83 LEU A O 1
ATOM 586 N N . ALA A 1 84 ? 15.715 57.318 46.088 1.00 86.60 84 ALA A N 1
ATOM 587 C CA . ALA A 1 84 ? 14.396 57.935 46.150 1.00 85.00 84 ALA A CA 1
ATOM 588 C C . ALA A 1 84 ? 13.949 58.460 44.787 1.00 91.38 84 ALA A C 1
ATOM 589 O O . ALA A 1 84 ? 12.767 58.394 44.450 1.00 76.48 84 ALA A O 1
ATOM 591 N N . LEU A 1 85 ? 14.898 59.002 44.024 1.00 85.64 85 LEU A N 1
ATOM 592 C CA . LEU A 1 85 ? 14.642 59.474 42.667 1.00 71.86 85 LEU A CA 1
ATOM 593 C C . LEU A 1 85 ? 14.300 58.302 41.755 1.00 88.55 85 LEU A C 1
ATOM 594 O O . LEU A 1 85 ? 13.382 58.383 40.935 1.00 82.37 85 LEU A O 1
ATOM 599 N N . GLN A 1 86 ? 15.056 57.217 41.907 1.00 87.37 86 GLN A N 1
ATOM 600 C CA . GLN A 1 86 ? 14.886 56.017 41.095 1.00 70.49 86 GLN A CA 1
ATOM 601 C C . GLN A 1 86 ? 13.560 55.310 41.392 1.00 71.55 86 GLN A C 1
ATOM 602 O O . GLN A 1 86 ? 12.974 54.693 40.503 1.00 68.40 86 GLN A O 1
ATOM 608 N N . GLU A 1 87 ? 13.090 55.418 42.638 1.00 85.97 87 GLU A N 1
ATOM 609 C CA . GLU A 1 87 ? 11.800 54.848 43.046 1.00 89.54 87 GLU A CA 1
ATOM 610 C C . GLU A 1 87 ? 10.608 55.545 42.386 1.00 84.10 87 GLU A C 1
ATOM 611 O O . GLU A 1 87 ? 9.543 54.951 42.241 1.00 84.26 87 GLU A O 1
ATOM 613 N N . ILE A 1 88 ? 10.781 56.807 42.006 1.00 75.88 88 ILE A N 1
ATOM 614 C CA . ILE A 1 88 ? 9.752 57.526 41.261 1.00 79.43 88 ILE A CA 1
ATOM 615 C C . ILE A 1 88 ? 10.162 57.693 39.801 1.00 80.18 88 ILE A C 1
ATOM 616 O O . ILE A 1 88 ? 9.754 58.643 39.128 1.00 74.92 88 ILE A O 1
ATOM 621 N N . ASP A 1 89 ? 10.978 56.755 39.326 1.00 69.44 89 ASP A N 1
ATOM 622 C CA . ASP A 1 89 ? 11.335 56.675 37.914 1.00 86.73 89 ASP A CA 1
ATOM 623 C C . ASP A 1 89 ? 12.021 57.943 37.412 1.00 93.30 89 ASP A C 1
ATOM 624 O O . ASP A 1 89 ? 11.695 58.459 36.338 1.00 81.09 89 ASP A O 1
ATOM 629 N N . GLN A 1 90 ? 12.965 58.444 38.205 1.00 83.32 90 GLN A N 1
ATOM 630 C CA . GLN A 1 90 ? 13.859 59.505 37.761 1.00 67.31 90 GLN A CA 1
ATOM 631 C C . GLN A 1 90 ? 15.285 58.961 37.672 1.00 64.66 90 GLN A C 1
ATOM 632 O O . GLN A 1 90 ? 15.925 58.718 38.693 1.00 87.29 90 GLN A O 1
ATOM 638 N N . PRO A 1 91 ? 15.779 58.744 36.446 1.00 78.23 91 PRO A N 1
ATOM 639 C CA . PRO A 1 91 ? 17.160 58.282 36.287 1.00 81.72 91 PRO A CA 1
ATOM 640 C C . PRO A 1 91 ? 18.125 59.210 37.026 1.00 80.84 91 PRO A C 1
ATOM 641 O O . PRO A 1 91 ? 18.170 60.407 36.756 1.00 82.32 91 PRO A O 1
ATOM 645 N N . ALA A 1 92 ? 18.877 58.650 37.963 1.00 71.21 92 ALA A N 1
ATOM 646 C CA . ALA A 1 92 ? 19.818 59.415 38.753 1.00 66.89 92 ALA A CA 1
ATOM 647 C C . ALA A 1 92 ? 21.109 58.633 38.893 1.00 70.10 92 ALA A C 1
ATOM 648 O O . ALA A 1 92 ? 21.235 57.540 38.343 1.00 73.00 92 ALA A O 1
ATOM 650 N N . ILE A 1 93 ? 22.064 59.194 39.630 1.00 64.88 93 ILE A N 1
ATOM 651 C CA . ILE A 1 93 ? 23.333 58.518 39.884 1.00 58.97 93 ILE A CA 1
ATOM 652 C C . ILE A 1 93 ? 24.176 59.292 40.886 1.00 75.28 93 ILE A C 1
ATOM 653 O O . ILE A 1 93 ? 24.273 60.515 40.813 1.00 81.69 93 ILE A O 1
ATOM 658 N N . SER A 1 94 ? 24.796 58.574 41.813 1.00 69.91 94 SER A N 1
ATOM 659 C CA . SER A 1 94 ? 25.633 59.204 42.826 1.00 63.33 94 SER A CA 1
ATOM 660 C C . SER A 1 94 ? 27.104 59.182 42.450 1.00 77.23 94 SER A C 1
ATOM 661 O O . SER A 1 94 ? 27.686 58.116 42.284 1.00 69.56 94 SER A O 1
ATOM 664 N N . LEU A 1 95 ? 27.697 60.368 42.319 1.00 78.30 95 LEU A N 1
ATOM 665 C CA . LEU A 1 95 ? 29.134 60.499 42.092 1.00 63.78 95 LEU A CA 1
ATOM 666 C C . LEU A 1 95 ? 29.858 60.961 43.368 1.00 66.92 95 LEU A C 1
ATOM 667 O O . LEU A 1 95 ? 29.285 61.659 44.207 1.00 52.99 95 LEU A O 1
ATOM 672 N N . THR A 1 96 ? 31.124 60.570 43.493 1.00 66.09 96 THR A N 1
ATOM 673 C CA . THR A 1 96 ? 31.886 60.761 44.721 1.00 79.92 96 THR A CA 1
ATOM 674 C C . THR A 1 96 ? 33.360 61.008 44.400 1.00 76.84 96 THR A C 1
ATOM 675 O O . THR A 1 96 ? 33.844 60.625 43.330 1.00 51.52 96 THR A O 1
ATOM 679 N N . GLY A 1 97 ? 34.062 61.663 45.324 1.00 61.83 97 GLY A N 1
ATOM 680 C CA . GLY A 1 97 ? 35.504 61.837 45.232 1.00 42.72 97 GLY A CA 1
ATOM 681 C C . GLY A 1 97 ? 36.042 62.180 43.855 1.00 56.25 97 GLY A C 1
ATOM 682 O O . GLY A 1 97 ? 35.564 63.104 43.207 1.00 54.33 97 GLY A O 1
ATOM 683 N N . ALA A 1 98 ? 37.038 61.425 43.402 1.00 63.22 98 ALA A N 1
ATOM 684 C CA . ALA A 1 98 ? 37.766 61.755 42.172 1.00 64.57 98 ALA A CA 1
ATOM 685 C C . ALA A 1 98 ? 36.908 61.794 40.905 1.00 67.09 98 ALA A C 1
ATOM 686 O O . ALA A 1 98 ? 37.369 62.237 39.851 1.00 78.04 98 ALA A O 1
ATOM 688 N N . GLN A 1 99 ? 35.668 61.332 41.004 1.00 58.69 99 GLN A N 1
ATOM 689 C CA . GLN A 1 99 ? 34.761 61.368 39.866 1.00 72.24 99 GLN A CA 1
ATOM 690 C C . GLN A 1 99 ? 34.192 62.767 39.665 1.00 72.45 99 GLN A C 1
ATOM 691 O O . GLN A 1 99 ? 33.716 63.105 38.579 1.00 67.65 99 GLN A O 1
ATOM 697 N N . VAL A 1 100 ? 34.254 63.576 40.721 1.00 72.02 100 VAL A N 1
ATOM 698 C CA . VAL A 1 100 ? 33.717 64.937 40.695 1.00 67.67 100 VAL A CA 1
ATOM 699 C C . VAL A 1 100 ? 34.820 65.988 40.648 1.00 67.35 100 VAL A C 1
ATOM 700 O O . VAL A 1 100 ? 34.712 66.970 39.925 1.00 65.93 100 VAL A O 1
ATOM 704 N N . GLY A 1 101 ? 35.881 65.782 41.418 1.00 63.69 101 GLY A N 1
ATOM 705 C CA . GLY A 1 101 ? 36.959 66.748 41.456 1.00 54.45 101 GLY A CA 1
ATOM 706 C C . GLY A 1 101 ? 38.050 66.479 42.471 1.00 60.58 101 GLY A C 1
ATOM 707 O O . GLY A 1 101 ? 38.054 65.463 43.153 1.00 69.43 101 GLY A O 1
ATOM 708 N N . ILE A 1 102 ? 38.981 67.416 42.570 1.00 72.27 102 ILE A N 1
ATOM 709 C CA . ILE A 1 102 ? 40.166 67.240 43.389 1.00 69.31 102 ILE A CA 1
ATOM 710 C C . ILE A 1 102 ? 40.500 68.494 44.195 1.00 65.53 102 ILE A C 1
ATOM 711 O O . ILE A 1 102 ? 40.585 69.595 43.647 1.00 64.86 102 ILE A O 1
ATOM 716 N N . VAL A 1 103 ? 40.676 68.312 45.501 1.00 64.81 103 VAL A N 1
ATOM 717 C CA . VAL A 1 103 ? 41.163 69.365 46.377 1.00 58.40 103 VAL A CA 1
ATOM 718 C C . VAL A 1 103 ? 42.627 69.108 46.690 1.00 62.78 103 VAL A C 1
ATOM 719 O O . VAL A 1 103 ? 43.006 67.995 47.019 1.00 55.71 103 VAL A O 1
ATOM 723 N N . THR A 1 104 ? 43.451 70.142 46.590 1.00 59.31 104 THR A N 1
ATOM 724 C CA . THR A 1 104 ? 44.874 70.005 46.886 1.00 77.82 104 THR A CA 1
ATOM 725 C C . THR A 1 104 ? 45.312 70.962 47.996 1.00 95.53 104 THR A C 1
ATOM 726 O O . THR A 1 104 ? 44.935 72.132 47.991 1.00 111.80 104 THR A O 1
ATOM 730 N N . GLU A 1 105 ? 46.104 70.471 48.945 1.00 102.98 105 GLU A N 1
ATOM 731 C CA . GLU A 1 105 ? 46.616 71.330 50.013 1.00 96.06 105 GLU A CA 1
ATOM 732 C C . GLU A 1 105 ? 48.049 70.978 50.392 1.00 100.51 105 GLU A C 1
ATOM 733 O O . GLU A 1 105 ? 48.884 71.865 50.580 1.00 114.28 105 GLU A O 1
ATOM 735 N N . ILE A 1 113 ? 47.213 77.475 48.951 1.00 63.26 113 ILE A N 1
ATOM 736 C CA . ILE A 1 113 ? 46.444 76.861 50.035 1.00 89.34 113 ILE A CA 1
ATOM 737 C C . ILE A 1 113 ? 45.705 75.600 49.572 1.00 74.80 113 ILE A C 1
ATOM 738 O O . ILE A 1 113 ? 46.274 74.772 48.862 1.00 55.84 113 ILE A O 1
ATOM 740 N N . LEU A 1 114 ? 44.449 75.458 50.002 1.00 83.06 114 LEU A N 1
ATOM 741 C CA . LEU A 1 114 ? 43.568 74.395 49.519 1.00 85.80 114 LEU A CA 1
ATOM 742 C C . LEU A 1 114 ? 43.003 74.802 48.165 1.00 74.67 114 LEU A C 1
ATOM 743 O O . LEU A 1 114 ? 42.465 75.898 48.000 1.00 72.27 114 LEU A O 1
ATOM 745 N N . GLU A 1 115 ? 43.126 73.905 47.199 1.00 63.07 115 GLU A N 1
ATOM 746 C CA . GLU A 1 115 ? 42.830 74.213 45.805 1.00 73.26 115 GLU A CA 1
ATOM 747 C C . GLU A 1 115 ? 41.902 73.166 45.137 1.00 46.45 115 GLU A C 1
ATOM 748 O O . GLU A 1 115 ? 42.312 72.041 44.897 1.00 54.98 115 GLU A O 1
ATOM 754 N N . ILE A 1 116 ? 40.664 73.573 44.843 1.00 37.47 116 ILE A N 1
ATOM 755 C CA A ILE A 1 116 ? 39.636 72.697 44.272 0.65 29.88 116 ILE A CA 1
ATOM 756 C CA B ILE A 1 116 ? 39.618 72.716 44.277 0.35 34.60 116 ILE A CA 1
ATOM 757 C C . ILE A 1 116 ? 39.579 72.739 42.746 1.00 60.73 116 ILE A C 1
ATOM 758 O O . ILE A 1 116 ? 39.756 73.788 42.128 1.00 49.52 116 ILE A O 1
ATOM 767 N N . ARG A 1 117 ? 39.308 71.588 42.132 1.00 67.36 117 ARG A N 1
ATOM 768 C CA . ARG A 1 117 ? 39.132 71.538 40.679 1.00 60.95 117 ARG A CA 1
ATOM 769 C C . ARG A 1 117 ? 38.244 70.393 40.192 1.00 50.72 117 ARG A C 1
ATOM 770 O O . ARG A 1 117 ? 38.673 69.252 40.213 1.00 69.23 117 ARG A O 1
ATOM 778 N N . PRO A 1 118 ? 36.996 70.702 39.767 1.00 54.63 118 PRO A N 1
ATOM 779 C CA . PRO A 1 118 ? 36.051 69.733 39.188 1.00 68.65 118 PRO A CA 1
ATOM 780 C C . PRO A 1 118 ? 36.464 69.157 37.832 1.00 70.91 118 PRO A C 1
ATOM 781 O O . PRO A 1 118 ? 37.424 69.634 37.240 1.00 56.09 118 PRO A O 1
ATOM 785 N N . ASP A 1 119 ? 35.734 68.137 37.370 1.00 75.15 119 ASP A N 1
ATOM 786 C CA A ASP A 1 119 ? 35.978 67.495 36.082 0.58 52.59 119 ASP A CA 1
ATOM 787 C CA B ASP A 1 119 ? 35.985 67.518 36.071 0.42 57.95 119 ASP A CA 1
ATOM 788 C C . ASP A 1 119 ? 34.734 67.462 35.179 1.00 65.07 119 ASP A C 1
ATOM 789 O O . ASP A 1 119 ? 34.193 68.502 34.791 1.00 63.74 119 ASP A O 1
ATOM 798 N N . ARG A 1 120 ? 34.283 66.249 34.849 1.00 95.19 120 ARG A N 1
ATOM 799 C CA . ARG A 1 120 ? 33.150 66.035 33.935 1.00 80.99 120 ARG A CA 1
ATOM 800 C C . ARG A 1 120 ? 32.930 64.556 33.509 1.00 101.78 120 ARG A C 1
ATOM 801 O O . ARG A 1 120 ? 32.757 64.235 32.322 1.00 58.24 120 ARG A O 1
ATOM 809 N N . LEU A 1 121 ? 32.938 63.641 34.469 1.00 103.58 121 LEU A N 1
ATOM 810 C CA . LEU A 1 121 ? 32.419 62.316 34.175 1.00 76.19 121 LEU A CA 1
ATOM 811 C C . LEU A 1 121 ? 30.918 62.443 34.318 1.00 81.75 121 LEU A C 1
ATOM 812 O O . LEU A 1 121 ? 30.177 61.523 33.993 1.00 96.21 121 LEU A O 1
ATOM 817 N N . GLU A 1 122 ? 30.469 63.593 34.812 1.00 80.64 122 GLU A N 1
ATOM 818 C CA . GLU A 1 122 ? 29.040 63.855 34.919 1.00 85.82 122 GLU A CA 1
ATOM 819 C C . GLU A 1 122 ? 28.523 64.671 33.750 1.00 75.82 122 GLU A C 1
ATOM 820 O O . GLU A 1 122 ? 27.320 64.710 33.511 1.00 60.57 122 GLU A O 1
ATOM 826 N N . HIS A 1 123 ? 29.420 65.341 33.037 1.00 69.17 123 HIS A N 1
ATOM 827 C CA . HIS A 1 123 ? 29.060 65.855 31.726 1.00 95.80 123 HIS A CA 1
ATOM 828 C C . HIS A 1 123 ? 28.571 64.649 30.908 1.00 97.03 123 HIS A C 1
ATOM 829 O O . HIS A 1 123 ? 27.594 64.734 30.165 1.00 83.15 123 HIS A O 1
ATOM 836 N N . HIS A 1 124 ? 29.248 63.515 31.070 1.00 66.73 124 HIS A N 1
ATOM 837 C CA . HIS A 1 124 ? 28.826 62.261 30.450 1.00 65.84 124 HIS A CA 1
ATOM 838 C C . HIS A 1 124 ? 27.502 61.717 31.005 1.00 78.53 124 HIS A C 1
ATOM 839 O O . HIS A 1 124 ? 26.530 61.544 30.266 1.00 87.49 124 HIS A O 1
ATOM 846 N N . LEU A 1 125 ? 27.461 61.447 32.305 1.00 94.16 125 LEU A N 1
ATOM 847 C CA . LEU A 1 125 ? 26.251 60.897 32.926 1.00 85.41 125 LEU A CA 1
ATOM 848 C C . LEU A 1 125 ? 25.078 61.873 32.799 1.00 80.68 125 LEU A C 1
ATOM 849 O O . LEU A 1 125 ? 23.938 61.547 33.131 1.00 60.72 125 LEU A O 1
ATOM 854 N N . ARG A 1 126 ? 25.374 63.058 32.273 1.00 75.72 126 ARG A N 1
ATOM 855 C CA . ARG A 1 126 ? 24.387 64.108 32.074 1.00 77.03 126 ARG A CA 1
ATOM 856 C C . ARG A 1 126 ? 23.295 63.648 31.118 1.00 76.36 126 ARG A C 1
ATOM 857 O O . ARG A 1 126 ? 22.218 64.240 31.061 1.00 67.73 126 ARG A O 1
ATOM 865 N N . GLU A 1 127 ? 23.574 62.591 30.360 1.00 101.36 127 GLU A N 1
ATOM 866 C CA . GLU A 1 127 ? 22.619 62.106 29.362 1.00 96.35 127 GLU A CA 1
ATOM 867 C C . GLU A 1 127 ? 21.583 61.152 29.940 1.00 95.78 127 GLU A C 1
ATOM 868 O O . GLU A 1 127 ? 21.779 59.932 29.971 1.00 55.29 127 GLU A O 1
ATOM 874 N N . GLY A 1 128 ? 20.483 61.745 30.397 1.00 104.41 128 GLY A N 1
ATOM 875 C CA . GLY A 1 128 ? 19.389 61.024 31.013 1.00 109.02 128 GLY A CA 1
ATOM 876 C C . GLY A 1 128 ? 19.290 61.287 32.506 1.00 94.41 128 GLY A C 1
ATOM 877 O O . GLY A 1 128 ? 18.214 61.587 33.033 1.00 66.10 128 GLY A O 1
ATOM 878 N N . LYS A 1 129 ? 20.429 61.190 33.185 1.00 76.78 129 LYS A N 1
ATOM 879 C CA . LYS A 1 129 ? 20.460 61.105 34.643 1.00 76.73 129 LYS A CA 1
ATOM 880 C C . LYS A 1 129 ? 20.614 62.451 35.365 1.00 79.71 129 LYS A C 1
ATOM 881 O O . LYS A 1 129 ? 21.297 63.359 34.883 1.00 60.94 129 LYS A O 1
ATOM 887 N N . VAL A 1 130 ? 19.973 62.589 36.523 1.00 67.57 130 VAL A N 1
ATOM 888 C CA . VAL A 1 130 ? 20.358 63.676 37.402 1.00 67.18 130 VAL A CA 1
ATOM 889 C C . VAL A 1 130 ? 21.559 63.201 38.187 1.00 80.43 130 VAL A C 1
ATOM 890 O O . VAL A 1 130 ? 21.521 62.142 38.814 1.00 84.00 130 VAL A O 1
ATOM 894 N N . VAL A 1 131 ? 22.652 63.949 38.109 1.00 77.94 131 VAL A N 1
ATOM 895 C CA . VAL A 1 131 ? 23.815 63.545 38.868 1.00 63.49 131 VAL A CA 1
ATOM 896 C C . VAL A 1 131 ? 23.863 64.193 40.236 1.00 68.06 131 VAL A C 1
ATOM 897 O O . VAL A 1 131 ? 23.825 65.409 40.387 1.00 81.53 131 VAL A O 1
ATOM 901 N N . VAL A 1 132 ? 23.887 63.331 41.236 1.00 64.17 132 VAL A N 1
ATOM 902 C CA . VAL A 1 132 ? 23.861 63.737 42.617 1.00 56.75 132 VAL A CA 1
ATOM 903 C C . VAL A 1 132 ? 25.254 63.492 43.146 1.00 70.70 132 VAL A C 1
ATOM 904 O O . VAL A 1 132 ? 25.761 62.371 43.062 1.00 54.28 132 VAL A O 1
ATOM 908 N N . VAL A 1 133 ? 25.888 64.542 43.669 1.00 66.50 133 VAL A N 1
ATOM 909 C CA . VAL A 1 133 ? 27.301 64.431 44.007 1.00 59.60 133 VAL A CA 1
ATOM 910 C C . VAL A 1 133 ? 27.638 64.694 45.452 1.00 69.49 133 VAL A C 1
ATOM 911 O O . VAL A 1 133 ? 26.908 65.367 46.174 1.00 78.51 133 VAL A O 1
ATOM 915 N N . ALA A 1 134 ? 28.771 64.137 45.855 1.00 88.79 134 ALA A N 1
ATOM 916 C CA . ALA A 1 134 ? 29.289 64.306 47.198 1.00 104.56 134 ALA A CA 1
ATOM 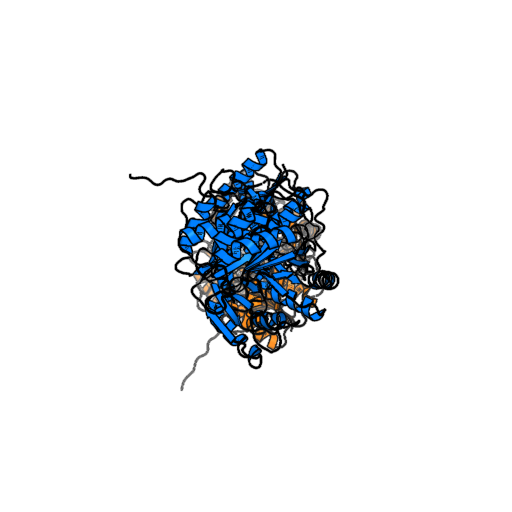917 C C . ALA A 1 134 ? 30.749 63.873 47.251 1.00 101.64 134 ALA A C 1
ATOM 918 O O . ALA A 1 134 ? 31.109 62.760 46.842 1.00 77.03 134 ALA A O 1
ATOM 920 N N . GLY A 1 135 ? 31.591 64.772 47.743 1.00 94.01 135 GLY A N 1
ATOM 921 C CA . GLY A 1 135 ? 32.992 64.472 47.935 1.00 78.65 135 GLY A CA 1
ATOM 922 C C . GLY A 1 135 ? 33.901 64.855 46.782 1.00 83.09 135 GLY A C 1
ATOM 923 O O . GLY A 1 135 ? 33.495 64.924 45.619 1.00 73.57 135 GLY A O 1
ATOM 924 N N . PHE A 1 136 ? 35.152 65.123 47.128 1.00 86.14 136 PHE A N 1
ATOM 925 C CA . PHE A 1 136 ? 36.207 65.285 46.148 1.00 85.17 136 PHE A CA 1
ATOM 926 C C . PHE A 1 136 ? 37.356 64.450 46.652 1.00 80.07 136 PHE A C 1
ATOM 927 O O . PHE A 1 136 ? 37.378 64.058 47.818 1.00 65.13 136 PHE A O 1
ATOM 935 N N . GLN A 1 137 ? 38.316 64.185 45.779 1.00 83.04 137 GLN A N 1
ATOM 936 C CA . GLN A 1 137 ? 39.543 63.526 46.190 1.00 78.30 137 GLN A CA 1
ATOM 937 C C . GLN A 1 137 ? 40.511 64.572 46.734 1.00 70.06 137 GLN A C 1
ATOM 938 O O . GLN A 1 137 ? 40.665 65.635 46.148 1.00 70.36 137 GLN A O 1
ATOM 944 N N . GLY A 1 138 ? 41.144 64.269 47.863 1.00 52.21 138 GLY A N 1
ATOM 945 C CA . GLY A 1 138 ? 42.112 65.157 48.471 1.00 61.70 138 GLY A CA 1
ATOM 946 C C . GLY A 1 138 ? 43.536 64.699 48.239 1.00 77.47 138 GLY A C 1
ATOM 947 O O . GLY A 1 138 ? 43.851 63.519 48.417 1.00 88.65 138 GLY A O 1
ATOM 948 N N . ILE A 1 139 ? 44.375 65.641 47.797 1.00 79.00 139 ILE A N 1
ATOM 949 C CA . ILE A 1 139 ? 45.804 65.427 47.572 1.00 80.11 139 ILE A CA 1
ATOM 950 C C . ILE A 1 139 ? 46.641 66.341 48.468 1.00 87.18 139 ILE A C 1
ATOM 951 O O . ILE A 1 139 ? 47.628 65.910 49.071 1.00 91.18 139 ILE A O 1
ATOM 953 N N . HIS A 1 144 ? 47.226 61.106 50.829 1.00 91.66 144 HIS A N 1
ATOM 954 C CA . HIS A 1 144 ? 46.050 61.333 49.993 1.00 94.42 144 HIS A CA 1
ATOM 955 C C . HIS A 1 144 ? 44.775 60.890 50.717 1.00 99.51 144 HIS A C 1
ATOM 956 O O . HIS A 1 144 ? 44.843 60.146 51.697 1.00 111.13 144 HIS A O 1
ATOM 958 N N . LEU A 1 145 ? 43.622 61.359 50.242 1.00 84.03 145 LEU A N 1
ATOM 959 C CA . LEU A 1 145 ? 42.324 60.955 50.792 1.00 84.92 145 LEU A CA 1
ATOM 960 C C . LEU A 1 145 ? 41.318 60.693 49.667 1.00 86.73 145 LEU A C 1
ATOM 961 O O . LEU A 1 145 ? 41.103 61.563 48.830 1.00 81.48 145 LEU A O 1
ATOM 963 N N . GLU A 1 146 ? 40.708 59.504 49.644 1.00 87.80 146 GLU A N 1
ATOM 964 C CA . GLU A 1 146 ? 39.803 59.134 48.545 1.00 81.79 146 GLU A CA 1
ATOM 965 C C . GLU A 1 146 ? 38.502 59.955 48.497 1.00 72.19 146 GLU A C 1
ATOM 966 O O . GLU A 1 146 ? 38.028 60.299 47.415 1.00 65.08 146 GLU A O 1
ATOM 972 N N . ILE A 1 147 ? 37.922 60.247 49.661 1.00 73.29 147 ILE A N 1
ATOM 973 C CA . ILE A 1 147 ? 36.745 61.117 49.747 1.00 82.91 147 ILE A CA 1
ATOM 974 C C . ILE A 1 147 ? 36.804 62.033 50.980 1.00 98.29 147 ILE A C 1
ATOM 975 O O . ILE A 1 147 ? 36.896 61.569 52.120 1.00 93.61 147 ILE A O 1
ATOM 980 N N . THR A 1 148 ? 36.755 63.338 50.742 1.00 98.69 148 THR A N 1
ATOM 981 C CA . THR A 1 148 ? 36.661 64.310 51.822 1.00 91.12 148 THR A CA 1
ATOM 982 C C . THR A 1 148 ? 35.730 65.447 51.437 1.00 84.94 148 THR A C 1
ATOM 983 O O . THR A 1 148 ? 35.419 65.646 50.263 1.00 76.41 148 THR A O 1
ATOM 987 N N . THR A 1 149 ? 35.291 66.196 52.437 1.00 74.90 149 THR A N 1
ATOM 988 C CA . THR A 1 149 ? 34.463 67.361 52.195 1.00 92.60 149 THR A CA 1
ATOM 989 C C . THR A 1 149 ? 35.309 68.622 52.350 1.00 89.21 149 THR A C 1
ATOM 990 O O . THR A 1 149 ? 36.489 68.545 52.706 1.00 57.07 149 THR A O 1
ATOM 994 N N . LEU A 1 150 ? 34.711 69.778 52.076 1.00 97.68 150 LEU A N 1
ATOM 995 C CA . LEU A 1 150 ? 35.438 71.048 52.131 1.00 89.65 150 LEU A CA 1
ATOM 996 C C . LEU A 1 150 ? 35.310 71.756 53.478 1.00 90.88 150 LEU A C 1
ATOM 997 O O . LEU A 1 150 ? 35.937 72.794 53.696 1.00 78.46 150 LEU A O 1
ATOM 1002 N N . GLY A 1 151 ? 34.489 71.207 54.368 1.00 89.81 151 GLY A N 1
ATOM 1003 C CA . GLY A 1 151 ? 34.290 71.794 55.679 1.00 95.57 151 GLY A CA 1
ATOM 1004 C C . GLY A 1 151 ? 32.876 72.287 55.923 1.00 121.84 151 GLY A C 1
ATOM 1005 O O . GLY A 1 151 ? 31.946 71.913 55.205 1.00 139.49 151 GLY A O 1
ATOM 1006 N N . ARG A 1 152 ? 32.723 73.137 56.937 1.00 128.72 152 ARG A N 1
ATOM 1007 C CA . ARG A 1 152 ? 31.412 73.603 57.390 1.00 140.11 152 ARG A CA 1
ATOM 1008 C C . ARG A 1 152 ? 30.530 74.133 56.261 1.00 152.44 152 ARG A C 1
ATOM 1009 O O . ARG A 1 152 ? 29.440 73.608 56.014 1.00 171.20 152 ARG A O 1
ATOM 1011 N N . GLY A 1 153 ? 31.002 75.176 55.585 1.00 134.10 153 GLY A N 1
ATOM 1012 C CA . GLY A 1 153 ? 30.246 75.794 54.511 1.00 126.22 153 GLY A CA 1
ATOM 1013 C C . GLY A 1 153 ? 30.562 75.201 53.152 1.00 107.93 153 GLY A C 1
ATOM 1014 O O . GLY A 1 153 ? 30.336 75.830 52.114 1.00 75.87 153 GLY A O 1
ATOM 1015 N N . GLY A 1 154 ? 31.076 73.975 53.160 1.00 84.17 154 GLY A N 1
ATOM 1016 C CA . GLY A 1 154 ? 31.546 73.341 51.945 1.00 60.15 154 GLY A CA 1
ATOM 1017 C C . GLY A 1 154 ? 30.450 73.056 50.940 1.00 73.12 154 GLY A C 1
ATOM 1018 O O . GLY A 1 154 ? 30.691 73.079 49.736 1.00 57.54 154 GLY A O 1
ATOM 1019 N N . SER A 1 155 ? 29.245 72.787 51.434 1.00 76.63 155 SER A N 1
ATOM 1020 C CA . SER A 1 155 ? 28.135 72.404 50.568 1.00 71.14 155 SER A CA 1
ATOM 1021 C C . SER A 1 155 ? 27.783 73.520 49.590 1.00 71.85 155 SER A C 1
ATOM 1022 O O . SER A 1 155 ? 27.693 73.269 48.378 1.00 51.27 155 SER A O 1
ATOM 1025 N N . ASP A 1 156 ? 27.597 74.736 50.124 1.00 66.50 156 ASP A N 1
ATOM 1026 C CA . ASP A 1 156 ? 27.346 75.951 49.335 1.00 46.71 156 ASP A CA 1
ATOM 1027 C C . ASP A 1 156 ? 28.458 76.219 48.324 1.00 51.35 156 ASP A C 1
ATOM 1028 O O . ASP A 1 156 ? 28.210 76.520 47.145 1.00 49.53 156 ASP A O 1
ATOM 1033 N N . THR A 1 157 ? 29.693 76.135 48.801 1.00 43.01 157 THR A N 1
ATOM 1034 C CA . THR A 1 157 ? 30.844 76.429 47.961 1.00 33.30 157 THR A CA 1
ATOM 1035 C C . THR A 1 157 ? 31.005 75.403 46.856 1.00 49.98 157 THR A C 1
ATOM 1036 O O . THR A 1 157 ? 31.322 75.763 45.724 1.00 53.19 157 THR A O 1
ATOM 1040 N N . SER A 1 158 ? 30.791 74.127 47.184 1.00 48.09 158 SER A N 1
ATOM 1041 C CA . SER A 1 158 ? 30.878 73.066 46.187 1.00 53.68 158 SER A CA 1
ATOM 1042 C C . SER A 1 158 ? 29.880 73.351 45.087 1.00 52.96 158 SER A C 1
ATOM 1043 O O . SER A 1 158 ? 30.206 73.287 43.911 1.00 45.00 158 SER A O 1
ATOM 1046 N N . ALA A 1 159 ? 28.658 73.685 45.485 1.00 43.10 159 ALA A N 1
ATOM 1047 C CA . ALA A 1 159 ? 27.582 73.903 44.527 1.00 45.95 159 ALA A CA 1
ATOM 1048 C C . ALA A 1 159 ? 27.927 74.999 43.533 1.00 51.92 159 ALA A C 1
ATOM 1049 O O . ALA A 1 159 ? 27.815 74.817 42.319 1.00 52.88 159 ALA A O 1
ATOM 1051 N N . VAL A 1 160 ? 28.343 76.145 44.053 1.00 41.11 160 VAL A N 1
ATOM 1052 C CA . VAL A 1 160 ? 28.711 77.262 43.201 1.00 46.39 160 VAL A CA 1
ATOM 1053 C C . VAL A 1 160 ? 29.901 76.917 42.310 1.00 44.98 160 VAL A C 1
ATOM 1054 O O . VAL A 1 160 ? 29.846 77.140 41.103 1.00 52.58 160 VAL A O 1
ATOM 1058 N N . ALA A 1 161 ? 30.969 76.379 42.900 1.00 31.54 161 ALA A N 1
ATOM 1059 C CA . ALA A 1 161 ? 32.137 75.926 42.125 1.00 30.73 161 ALA A CA 1
ATOM 1060 C C . ALA A 1 161 ? 31.749 74.980 40.986 1.00 36.30 161 ALA A C 1
ATOM 1061 O O . ALA A 1 161 ? 32.344 75.012 39.911 1.00 47.37 161 ALA A O 1
ATOM 1063 N N . LEU A 1 162 ? 30.737 74.148 41.224 1.00 42.15 162 LEU A N 1
ATOM 1064 C CA . LEU A 1 162 ? 30.287 73.183 40.232 1.00 54.90 162 LEU A CA 1
ATOM 1065 C C . LEU A 1 162 ? 29.562 73.887 39.114 1.00 56.95 162 LEU A C 1
ATOM 1066 O O . LEU A 1 162 ? 29.842 73.643 37.947 1.00 56.33 162 LEU A O 1
ATOM 1071 N N . ALA A 1 163 ? 28.620 74.755 39.477 1.00 60.05 163 ALA A N 1
ATOM 1072 C CA . ALA A 1 163 ? 27.890 75.547 38.493 1.00 49.92 163 ALA A CA 1
ATOM 1073 C C . ALA A 1 163 ? 28.865 76.339 37.626 1.00 61.14 163 ALA A C 1
ATOM 1074 O O . ALA A 1 163 ? 28.667 76.458 36.419 1.00 55.46 163 ALA A O 1
ATOM 1076 N N . ALA A 1 164 ? 29.926 76.866 38.237 1.00 45.33 164 ALA A N 1
ATOM 1077 C CA . ALA A 1 164 ? 30.939 77.588 37.471 1.00 60.16 164 ALA A CA 1
ATOM 1078 C C . ALA A 1 164 ? 31.604 76.665 36.445 1.00 56.35 164 ALA A C 1
ATOM 1079 O O . ALA A 1 164 ? 31.654 76.986 35.262 1.00 71.68 164 ALA A O 1
ATOM 1081 N N . ALA A 1 165 ? 32.097 75.519 36.901 1.00 45.70 165 ALA A N 1
ATOM 1082 C CA . ALA A 1 165 ? 32.826 74.584 36.038 1.00 59.78 165 ALA A CA 1
ATOM 1083 C C . ALA A 1 165 ? 31.992 73.991 34.879 1.00 60.95 165 ALA A C 1
ATOM 1084 O O . ALA A 1 165 ? 32.527 73.658 33.816 1.00 46.97 165 ALA A O 1
ATOM 1086 N N . LEU A 1 166 ? 30.685 73.876 35.090 1.00 47.03 166 LEU A N 1
ATOM 1087 C CA . LEU A 1 166 ? 29.797 73.277 34.110 1.00 59.91 166 LEU A CA 1
ATOM 1088 C C . LEU A 1 166 ? 29.097 74.318 33.245 1.00 65.02 166 LEU A C 1
ATOM 1089 O O . LEU A 1 166 ? 28.309 73.973 32.369 1.00 66.67 166 LEU A O 1
ATOM 1094 N N . LYS A 1 167 ? 29.379 75.588 33.494 1.00 48.08 167 LYS A N 1
ATOM 1095 C CA . LYS A 1 167 ? 28.665 76.661 32.821 1.00 63.18 167 LYS A CA 1
ATOM 1096 C C . LYS A 1 167 ? 27.163 76.533 33.047 1.00 66.44 167 LYS A C 1
ATOM 1097 O O . LYS A 1 167 ? 26.391 76.607 32.099 1.00 69.52 167 LYS A O 1
ATOM 1103 N N . ALA A 1 168 ? 26.752 76.349 34.301 1.00 62.03 168 ALA A N 1
ATOM 1104 C CA . ALA A 1 168 ? 25.331 76.262 34.635 1.00 60.88 168 ALA A CA 1
ATOM 1105 C C . ALA A 1 168 ? 24.636 77.604 34.441 1.00 55.53 168 ALA A C 1
ATOM 1106 O O . ALA A 1 168 ? 25.231 78.666 34.626 1.00 67.45 168 ALA A O 1
ATOM 1108 N N . ASP A 1 169 ? 23.364 77.544 34.074 1.00 66.54 169 ASP A N 1
ATOM 1109 C CA . ASP A 1 169 ? 22.588 78.747 33.817 1.00 59.77 169 ASP A CA 1
ATOM 1110 C C . ASP A 1 169 ? 22.326 79.490 35.106 1.00 73.77 169 ASP A C 1
ATOM 1111 O O . ASP A 1 169 ? 22.370 80.721 35.147 1.00 93.25 169 ASP A O 1
ATOM 1116 N N . PHE A 1 170 ? 22.052 78.734 36.162 1.00 61.25 170 PHE A N 1
ATOM 1117 C CA . PHE A 1 170 ? 21.988 79.304 37.504 1.00 81.50 170 PHE A CA 1
ATOM 1118 C C . PHE A 1 170 ? 22.142 78.238 38.581 1.00 62.62 170 PHE A C 1
ATOM 1119 O O . PHE A 1 170 ? 22.234 77.052 38.282 1.00 63.85 170 PHE A O 1
ATOM 1127 N N . CYS A 1 171 ? 22.186 78.683 39.831 1.00 60.17 171 CYS A N 1
ATOM 1128 C CA . CYS A 1 171 ? 22.439 77.808 40.959 1.00 52.67 171 CYS A CA 1
ATOM 1129 C C . CYS A 1 171 ? 21.470 78.155 42.080 1.00 56.35 171 CYS A C 1
ATOM 1130 O O . CYS A 1 171 ? 21.371 79.309 42.481 1.00 74.11 171 CYS A O 1
ATOM 1133 N N . GLU A 1 172 ? 20.755 77.152 42.580 1.00 60.33 172 GLU A N 1
ATOM 1134 C CA . GLU A 1 172 ? 19.730 77.369 43.597 1.00 54.05 172 GLU A CA 1
ATOM 1135 C C . GLU A 1 172 ? 20.109 76.724 44.918 1.00 60.20 172 GLU A C 1
ATOM 1136 O O . GLU A 1 172 ? 20.451 75.545 44.946 1.00 54.54 172 GLU A O 1
ATOM 1142 N N . ILE A 1 173 ? 20.054 77.497 46.004 1.00 63.34 173 ILE A N 1
ATOM 1143 C CA . ILE A 1 173 ? 20.342 76.979 47.342 1.00 63.26 173 ILE A CA 1
ATOM 1144 C C . ILE A 1 173 ? 19.047 76.805 48.112 1.00 72.48 173 ILE A C 1
ATOM 1145 O O . ILE A 1 173 ? 18.383 77.787 48.442 1.00 68.87 173 ILE A O 1
ATOM 1150 N N . TYR A 1 174 ? 18.694 75.558 48.409 1.00 60.49 174 TYR A N 1
ATOM 1151 C CA . TYR A 1 174 ? 17.448 75.268 49.111 1.00 60.35 174 TYR A CA 1
ATOM 1152 C C . TYR A 1 174 ? 17.663 75.098 50.603 1.00 68.63 174 TYR A C 1
ATOM 1153 O O . TYR A 1 174 ? 18.655 74.513 51.041 1.00 72.69 174 TYR A O 1
ATOM 1162 N N . THR A 1 175 ? 16.717 75.617 51.377 1.00 69.24 175 THR A N 1
ATOM 1163 C CA . THR A 1 175 ? 16.863 75.683 52.820 1.00 75.46 175 THR A CA 1
ATOM 1164 C C . THR A 1 175 ? 15.507 75.869 53.488 1.00 77.83 175 THR A C 1
ATOM 1165 O O . THR A 1 175 ? 14.492 76.004 52.806 1.00 86.91 175 THR A O 1
ATOM 1169 N N . ASP A 1 176 ? 15.490 75.854 54.819 1.00 90.92 176 ASP A N 1
ATOM 1170 C CA . ASP A 1 176 ? 14.258 76.071 55.579 1.00 91.74 176 ASP A CA 1
ATOM 1171 C C . ASP A 1 176 ? 14.031 77.548 55.870 1.00 76.38 176 ASP A C 1
ATOM 1172 O O . ASP A 1 176 ? 13.874 77.944 57.014 1.00 71.39 176 ASP A O 1
ATOM 1177 N N . VAL A 1 177 ? 14.015 78.347 54.811 1.00 82.35 177 VAL A N 1
ATOM 1178 C CA . VAL A 1 177 ? 13.875 79.792 54.901 1.00 77.78 177 VAL A CA 1
ATOM 1179 C C . VAL A 1 177 ? 13.521 80.300 53.510 1.00 77.92 177 VAL A C 1
ATOM 1180 O O . VAL A 1 177 ? 14.106 79.858 52.522 1.00 90.71 177 VAL A O 1
ATOM 1184 N N . PRO A 1 178 ? 12.567 81.235 53.429 1.00 67.60 178 PRO A N 1
ATOM 1185 C CA . PRO A 1 178 ? 12.019 81.756 52.171 1.00 70.97 178 PRO A CA 1
ATOM 1186 C C . PRO A 1 178 ? 13.039 82.564 51.371 1.00 76.80 178 PRO A C 1
ATOM 1187 O O . PRO A 1 178 ? 12.867 82.744 50.165 1.00 67.91 178 PRO A O 1
ATOM 1191 N N . GLY A 1 179 ? 14.079 83.051 52.044 1.00 76.62 179 GLY A N 1
ATOM 1192 C CA . GLY A 1 179 ? 15.115 83.836 51.401 1.00 58.24 179 GLY A CA 1
ATOM 1193 C C . GLY A 1 179 ? 15.789 84.772 52.383 1.00 65.47 179 GLY A C 1
ATOM 1194 O O . GLY A 1 179 ? 15.902 84.463 53.570 1.00 63.49 179 GLY A O 1
ATOM 1195 N N . ILE A 1 180 ? 16.237 85.921 51.886 1.00 59.28 180 ILE A N 1
ATOM 1196 C CA . ILE A 1 180 ? 16.906 86.914 52.716 1.00 51.88 180 ILE A CA 1
ATOM 1197 C C . ILE A 1 180 ? 15.948 88.033 53.104 1.00 58.49 180 ILE A C 1
ATOM 1198 O O . ILE A 1 180 ? 15.281 88.613 52.247 1.00 53.43 180 ILE A O 1
ATOM 1203 N N . LEU A 1 181 ? 15.882 88.337 54.396 1.00 53.78 181 LEU A N 1
ATOM 1204 C CA . LEU A 1 181 ? 15.043 89.437 54.868 1.00 71.77 181 LEU A CA 1
ATOM 1205 C C . LEU A 1 181 ? 15.813 90.759 54.943 1.00 63.63 181 LEU A C 1
ATOM 1206 O O . LEU A 1 181 ? 17.040 90.768 54.926 1.00 62.06 181 LEU A O 1
ATOM 1211 N N . THR A 1 182 ? 15.079 91.870 55.007 1.00 63.39 182 THR A N 1
ATOM 1212 C CA . THR A 1 182 ? 15.672 93.206 55.094 1.00 65.06 182 THR A CA 1
ATOM 1213 C C . THR A 1 182 ? 16.366 93.438 56.426 1.00 68.57 182 THR A C 1
ATOM 1214 O O . THR A 1 182 ? 17.262 94.282 56.537 1.00 61.14 182 THR A O 1
ATOM 1218 N N . THR A 1 183 ? 15.938 92.698 57.441 1.00 50.95 183 THR A N 1
ATOM 1219 C CA . THR A 1 183 ? 16.612 92.743 58.728 1.00 54.94 183 THR A CA 1
ATOM 1220 C C . THR A 1 183 ? 16.163 91.591 59.617 1.00 61.53 183 THR A C 1
ATOM 1221 O O . THR A 1 183 ? 15.445 90.696 59.169 1.00 58.31 183 THR A O 1
ATOM 1225 N N . ASP A 1 184 ? 16.611 91.614 60.868 1.00 57.01 184 ASP A N 1
ATOM 1226 C CA . ASP A 1 184 ? 16.287 90.572 61.832 1.00 63.89 184 ASP A CA 1
ATOM 1227 C C . ASP A 1 184 ? 14.860 90.711 62.334 1.00 67.20 184 ASP A C 1
ATOM 1228 O O . ASP A 1 184 ? 14.561 91.620 63.105 1.00 65.20 184 ASP A O 1
ATOM 1233 N N . PRO A 1 185 ? 13.983 89.781 61.922 1.00 75.85 185 PRO A N 1
ATOM 1234 C CA . PRO A 1 185 ? 12.545 89.789 62.227 1.00 77.48 185 PRO A CA 1
ATOM 1235 C C . PRO A 1 185 ? 12.307 89.848 63.725 1.00 83.03 185 PRO A C 1
ATOM 1236 O O . PRO A 1 185 ? 11.334 90.445 64.181 1.00 72.43 185 PRO A O 1
ATOM 1240 N N . ARG A 1 186 ? 13.199 89.212 64.474 1.00 84.30 186 ARG A N 1
ATOM 1241 C CA . ARG A 1 186 ? 13.113 89.190 65.922 1.00 86.47 186 ARG A CA 1
ATOM 1242 C C . ARG A 1 186 ? 13.122 90.590 66.537 1.00 81.25 186 ARG A C 1
ATOM 1243 O O . ARG A 1 186 ? 12.615 90.774 67.635 1.00 72.06 186 ARG A O 1
ATOM 1251 N N . LEU A 1 187 ? 13.682 91.572 65.833 1.00 85.14 187 LEU A N 1
ATOM 1252 C CA . LEU A 1 187 ? 13.697 92.944 66.338 1.00 75.51 187 LEU A CA 1
ATOM 1253 C C . LEU A 1 187 ? 12.778 93.853 65.538 1.00 70.38 187 LEU A C 1
ATOM 1254 O O . LEU A 1 187 ? 12.290 94.852 66.051 1.00 86.98 187 LEU A O 1
ATOM 1259 N N . VAL A 1 188 ? 12.550 93.511 64.276 1.00 66.88 188 VAL A N 1
ATOM 1260 C CA . VAL A 1 188 ? 11.695 94.314 63.413 1.00 66.19 188 VAL A CA 1
ATOM 1261 C C . VAL A 1 188 ? 10.750 93.430 62.605 1.00 81.52 188 VAL A C 1
ATOM 1262 O O . VAL A 1 188 ? 11.062 93.043 61.476 1.00 71.52 188 VAL A O 1
ATOM 1266 N N . PRO A 1 189 ? 9.582 93.109 63.186 1.00 91.99 189 PRO A N 1
ATOM 1267 C CA . PRO A 1 189 ? 8.598 92.195 62.585 1.00 79.48 189 PRO A CA 1
ATOM 1268 C C . PRO A 1 189 ? 8.195 92.579 61.162 1.00 70.06 189 PRO A C 1
ATOM 1269 O O . PRO A 1 189 ? 7.808 91.702 60.385 1.00 82.01 189 PRO A O 1
ATOM 1273 N N . GLU A 1 190 ? 8.287 93.864 60.829 1.00 67.53 190 GLU A N 1
ATOM 1274 C CA . GLU A 1 190 ? 7.903 94.342 59.506 1.00 75.28 190 GLU A CA 1
ATOM 1275 C C . GLU A 1 190 ? 8.969 94.047 58.455 1.00 83.49 190 GLU A C 1
ATOM 1276 O O . GLU A 1 190 ? 8.852 94.477 57.303 1.00 74.74 190 GLU A O 1
ATOM 1282 N N . ALA A 1 191 ? 10.009 93.321 58.862 1.00 68.63 191 ALA A N 1
ATOM 1283 C CA . ALA A 1 191 ? 11.047 92.874 57.940 1.00 72.43 191 ALA A CA 1
ATOM 1284 C C . ALA A 1 191 ? 10.420 92.178 56.742 1.00 80.14 191 ALA A C 1
ATOM 1285 O O . ALA A 1 191 ? 9.594 91.279 56.899 1.00 61.60 191 ALA A O 1
ATOM 1287 N N . GLN A 1 192 ? 10.825 92.609 55.553 1.00 72.50 192 GLN A N 1
ATOM 1288 C CA . GLN A 1 192 ? 10.248 92.140 54.302 1.00 70.45 192 GLN A CA 1
ATOM 1289 C C . GLN A 1 192 ? 11.205 91.167 53.609 1.00 69.85 192 GLN A C 1
ATOM 1290 O O . GLN A 1 192 ? 12.421 91.244 53.806 1.00 61.30 192 GLN A O 1
ATOM 1296 N N . LEU A 1 193 ? 10.658 90.254 52.805 1.00 62.76 193 LEU A N 1
ATOM 1297 C CA . LEU A 1 193 ? 11.478 89.293 52.070 1.00 54.26 193 LEU A CA 1
ATOM 1298 C C . LEU A 1 193 ? 12.045 89.945 50.818 1.00 58.19 193 LEU A C 1
ATOM 1299 O O . LEU A 1 193 ? 11.306 90.490 50.007 1.00 78.58 193 LEU A O 1
ATOM 1304 N N . MET A 1 194 ? 13.366 89.903 50.676 1.00 53.50 194 MET A N 1
ATOM 1305 C CA . MET A 1 194 ? 14.014 90.504 49.522 1.00 54.68 194 MET A CA 1
ATOM 1306 C C . MET A 1 194 ? 13.741 89.674 48.289 1.00 67.88 194 MET A C 1
ATOM 1307 O O . MET A 1 194 ? 13.846 88.442 48.316 1.00 49.15 194 MET A O 1
ATOM 1312 N N . ALA A 1 195 ? 13.398 90.346 47.199 1.00 58.78 195 ALA A N 1
ATOM 1313 C CA . ALA A 1 195 ? 13.312 89.653 45.917 1.00 69.55 195 ALA A CA 1
ATOM 1314 C C . ALA A 1 195 ? 14.718 89.487 45.344 1.00 63.73 195 ALA A C 1
ATOM 1315 O O . ALA A 1 195 ? 15.109 88.400 44.919 1.00 56.46 195 ALA A O 1
ATOM 1317 N N . GLU A 1 196 ? 15.470 90.584 45.362 1.00 65.05 196 GLU A N 1
ATOM 1318 C CA . GLU A 1 196 ? 16.809 90.636 44.798 1.00 60.12 196 GLU A CA 1
ATOM 1319 C C . GLU A 1 196 ? 17.787 91.218 45.790 1.00 61.98 196 GLU A C 1
ATOM 1320 O O . GLU A 1 196 ? 17.441 92.095 46.571 1.00 56.80 196 GLU A O 1
ATOM 1326 N N . ILE A 1 197 ? 19.019 90.731 45.746 1.00 61.10 197 ILE A N 1
ATOM 1327 C CA . ILE A 1 197 ? 20.108 91.345 46.487 1.00 43.07 197 ILE A CA 1
ATOM 1328 C C . ILE A 1 197 ? 21.390 91.114 45.698 1.00 43.42 197 ILE A C 1
ATOM 1329 O O . ILE A 1 197 ? 21.533 90.077 45.048 1.00 57.27 197 ILE A O 1
ATOM 1334 N N . THR A 1 198 ? 22.312 92.077 45.723 1.00 33.18 198 THR A N 1
ATOM 1335 C CA . THR A 1 198 ? 23.577 91.889 45.014 1.00 51.10 198 THR A CA 1
ATOM 1336 C C . THR A 1 198 ? 24.552 91.051 45.835 1.00 46.71 198 THR A C 1
ATOM 1337 O O . THR A 1 198 ? 24.480 91.017 47.060 1.00 51.61 198 THR A O 1
ATOM 1341 N N . CYS A 1 199 ? 25.450 90.356 45.149 1.00 34.38 199 CYS A N 1
ATOM 1342 C CA . CYS A 1 199 ? 26.499 89.619 45.823 1.00 34.25 199 CYS A CA 1
ATOM 1343 C C . CYS A 1 199 ? 27.172 90.527 46.838 1.00 41.63 199 CYS A C 1
ATOM 1344 O O . CYS A 1 199 ? 27.301 90.176 48.015 1.00 51.14 199 CYS A O 1
ATOM 1347 N N . ASP A 1 200 ? 27.592 91.702 46.383 1.00 42.50 200 ASP A N 1
ATOM 1348 C CA . ASP A 1 200 ? 28.329 92.607 47.245 1.00 42.24 200 ASP A CA 1
ATOM 1349 C C . ASP A 1 200 ? 27.502 93.009 48.464 1.00 54.80 200 ASP A C 1
ATOM 1350 O O . ASP A 1 200 ? 28.020 93.053 49.582 1.00 24.76 200 ASP A O 1
ATOM 1355 N N . GLU A 1 201 ? 26.216 93.265 48.243 1.00 33.91 201 GLU A N 1
ATOM 1356 C CA . GLU A 1 201 ? 25.312 93.596 49.327 1.00 45.18 201 GLU A CA 1
ATOM 1357 C C . GLU A 1 201 ? 25.204 92.416 50.258 1.00 38.69 201 GLU A C 1
ATOM 1358 O O . GLU A 1 201 ? 25.215 92.577 51.467 1.00 50.69 201 GLU A O 1
ATOM 1364 N N . MET A 1 202 ? 25.102 91.223 49.681 1.00 59.22 202 MET A N 1
ATOM 1365 C CA . MET A 1 202 ? 24.925 90.008 50.462 1.00 38.96 202 MET A CA 1
ATOM 1366 C C . MET A 1 202 ? 26.144 89.791 51.335 1.00 50.92 202 MET A C 1
ATOM 1367 O O . MET A 1 202 ? 26.037 89.347 52.477 1.00 34.70 202 MET A O 1
ATOM 1372 N N . LEU A 1 203 ? 27.307 90.115 50.787 1.00 49.82 203 LEU A N 1
ATOM 1373 C CA . LEU A 1 203 ? 28.549 90.012 51.534 1.00 33.29 203 LEU A CA 1
ATOM 1374 C C . LEU A 1 203 ? 28.596 91.022 52.687 1.00 46.43 203 LEU A C 1
ATOM 1375 O O . LEU A 1 203 ? 28.936 90.669 53.809 1.00 36.91 203 LEU A O 1
ATOM 1380 N N . GLU A 1 204 ? 28.238 92.271 52.422 1.00 50.38 204 GLU A N 1
ATOM 1381 C CA . GLU A 1 204 ? 28.266 93.273 53.485 1.00 56.87 204 GLU A CA 1
ATOM 1382 C C . GLU A 1 204 ? 27.185 92.999 54.528 1.00 61.16 204 GLU A C 1
ATOM 1383 O O . GLU A 1 204 ? 27.308 93.421 55.672 1.00 49.95 204 GLU A O 1
ATOM 1389 N N . LEU A 1 205 ? 26.139 92.278 54.128 1.00 52.22 205 LEU A N 1
ATOM 1390 C CA . LEU A 1 205 ? 25.056 91.912 55.041 1.00 52.14 205 LEU A CA 1
ATOM 1391 C C . LEU A 1 205 ? 25.145 90.431 55.413 1.00 64.10 205 LEU A C 1
ATOM 1392 O O . LEU A 1 205 ? 24.132 89.785 55.674 1.00 40.46 205 LEU A O 1
ATOM 1397 N N . ALA A 1 206 ? 26.363 89.902 55.434 1.00 60.54 206 ALA A N 1
ATOM 1398 C CA . ALA A 1 206 ? 26.604 88.498 55.776 1.00 39.42 206 ALA A CA 1
ATOM 1399 C C . ALA A 1 206 ? 25.717 87.969 56.898 1.00 55.13 206 ALA A C 1
ATOM 1400 O O . ALA A 1 206 ? 25.204 86.852 56.820 1.00 68.97 206 ALA A O 1
ATOM 1402 N N . SER A 1 207 ? 25.545 88.766 57.943 1.00 55.82 207 SER A N 1
ATOM 1403 C CA . SER A 1 207 ? 24.754 88.355 59.098 1.00 55.32 207 SER A CA 1
ATOM 1404 C C . SER A 1 207 ? 23.300 88.045 58.733 1.00 64.25 207 SER A C 1
ATOM 1405 O O . SER A 1 207 ? 22.679 87.178 59.343 1.00 55.00 207 SER A O 1
ATOM 1408 N N . LEU A 1 208 ? 22.751 88.757 57.751 1.00 52.59 208 LEU A N 1
ATOM 1409 C CA . LEU A 1 208 ? 21.389 88.481 57.287 1.00 55.66 208 LEU A CA 1
ATOM 1410 C C . LEU A 1 208 ? 21.272 87.100 56.623 1.00 64.20 208 LEU A C 1
ATOM 1411 O O . LEU A 1 208 ? 20.175 86.594 56.403 1.00 67.51 208 LEU A O 1
ATOM 1416 N N . GLY A 1 209 ? 22.406 86.493 56.304 1.00 56.26 209 GLY A N 1
ATOM 1417 C CA . GLY A 1 209 ? 22.403 85.164 55.738 1.00 52.12 209 GLY A CA 1
ATOM 1418 C C . GLY A 1 209 ? 23.104 84.164 56.636 1.00 69.18 209 GLY A C 1
ATOM 1419 O O . GLY A 1 209 ? 23.398 83.040 56.224 1.00 49.07 209 GLY A O 1
ATOM 1420 N N . ALA A 1 210 ? 23.358 84.580 57.870 1.00 67.06 210 ALA A N 1
ATOM 1421 C CA . ALA A 1 210 ? 24.125 83.796 58.836 1.00 82.64 210 ALA A CA 1
ATOM 1422 C C . ALA A 1 210 ? 24.013 82.281 58.680 1.00 97.10 210 ALA A C 1
ATOM 1423 O O . ALA A 1 210 ? 24.990 81.596 58.361 1.00 92.98 210 ALA A O 1
ATOM 1425 N N . LYS A 1 211 ? 22.819 81.761 58.923 1.00 78.87 211 LYS A N 1
ATOM 1426 C CA . LYS A 1 211 ? 22.637 80.321 59.013 1.00 87.09 211 LYS A CA 1
ATOM 1427 C C . LYS A 1 211 ? 21.976 79.770 57.746 1.00 89.91 211 LYS A C 1
ATOM 1428 O O . LYS A 1 211 ? 21.416 78.671 57.751 1.00 87.56 211 LYS A O 1
ATOM 1434 N N . VAL A 1 212 ? 22.038 80.540 56.663 1.00 78.10 212 VAL A N 1
ATOM 1435 C CA . VAL A 1 212 ? 21.390 80.142 55.411 1.00 70.95 212 VAL A CA 1
ATOM 1436 C C . VAL A 1 212 ? 22.371 79.982 54.243 1.00 76.08 212 VAL A C 1
ATOM 1437 O O . VAL A 1 212 ? 22.238 79.040 53.461 1.00 67.89 212 VAL A O 1
ATOM 1441 N N . LEU A 1 213 ? 23.346 80.886 54.117 1.00 71.25 213 LEU A N 1
ATOM 1442 C CA . LEU A 1 213 ? 24.447 80.654 53.177 1.00 62.47 213 LEU A CA 1
ATOM 1443 C C . LEU A 1 213 ? 25.812 81.279 53.497 1.00 46.51 213 LEU A C 1
ATOM 1444 O O . LEU A 1 213 ? 25.922 82.234 54.250 1.00 55.56 213 LEU A O 1
ATOM 1449 N N . HIS A 1 214 ? 26.829 80.688 52.877 1.00 43.02 214 HIS A N 1
ATOM 1450 C CA A HIS A 1 214 ? 28.205 80.982 53.201 0.54 37.94 214 HIS A CA 1
ATOM 1451 C CA B HIS A 1 214 ? 28.254 80.897 53.143 0.46 38.62 214 HIS A CA 1
ATOM 1452 C C . HIS A 1 214 ? 28.801 82.048 52.281 1.00 55.12 214 HIS A C 1
ATOM 1453 O O . HIS A 1 214 ? 28.801 81.926 51.055 1.00 61.55 214 HIS A O 1
ATOM 1466 N N . PRO A 1 215 ? 29.285 83.142 52.896 1.00 43.93 215 PRO A N 1
ATOM 1467 C CA . PRO A 1 215 ? 29.860 84.272 52.156 1.00 54.21 215 PRO A CA 1
ATOM 1468 C C . PRO A 1 215 ? 30.837 83.869 51.046 1.00 43.54 215 PRO A C 1
ATOM 1469 O O . PRO A 1 215 ? 30.795 84.480 49.970 1.00 46.10 215 PRO A O 1
ATOM 1473 N N . ARG A 1 216 ? 31.684 82.867 51.291 1.00 34.07 216 ARG A N 1
ATOM 1474 C CA . ARG A 1 216 ? 32.682 82.440 50.307 1.00 30.40 216 ARG A CA 1
ATOM 1475 C C . ARG A 1 216 ? 32.024 82.020 48.998 1.00 48.57 216 ARG A C 1
ATOM 1476 O O . ARG A 1 216 ? 32.580 82.211 47.916 1.00 58.00 216 ARG A O 1
ATOM 1484 N N . ALA A 1 217 ? 30.826 81.457 49.109 1.00 39.73 217 ALA A N 1
ATOM 1485 C CA . ALA A 1 217 ? 30.098 80.967 47.951 1.00 50.46 217 ALA A CA 1
ATOM 1486 C C . ALA A 1 217 ? 29.443 82.094 47.137 1.00 57.40 217 ALA A C 1
ATOM 1487 O O . ALA A 1 217 ? 29.454 82.085 45.893 1.00 36.25 217 ALA A O 1
ATOM 1489 N N . VAL A 1 218 ? 28.863 83.065 47.830 1.00 30.31 218 VAL A N 1
ATOM 1490 C CA . VAL A 1 218 ? 28.311 84.211 47.122 1.00 55.56 218 VAL A CA 1
ATOM 1491 C C . VAL A 1 218 ? 29.427 84.982 46.407 1.00 50.07 218 VAL A C 1
ATOM 1492 O O . VAL A 1 218 ? 29.214 85.510 45.320 1.00 30.06 218 VAL A O 1
ATOM 1496 N N . GLU A 1 219 ? 30.621 84.991 47.001 1.00 36.38 219 GLU A N 1
ATOM 1497 C CA . GLU A 1 219 ? 31.779 85.638 46.402 1.00 32.29 219 GLU A CA 1
ATOM 1498 C C . GLU A 1 219 ? 32.314 84.881 45.182 1.00 42.33 219 GLU A C 1
ATOM 1499 O O . GLU A 1 219 ? 32.814 85.484 44.228 1.00 44.44 219 GLU A O 1
ATOM 1505 N N . ILE A 1 220 ? 32.221 83.558 45.207 1.00 51.58 220 ILE A N 1
ATOM 1506 C CA . ILE A 1 220 ? 32.619 82.770 44.042 1.00 35.04 220 ILE A CA 1
ATOM 1507 C C . ILE A 1 220 ? 31.622 83.029 42.922 1.00 43.23 220 ILE A C 1
ATOM 1508 O O . ILE A 1 220 ? 32.023 83.289 41.795 1.00 37.66 220 ILE A O 1
ATOM 1513 N N . ALA A 1 221 ? 30.332 83.016 43.254 1.00 24.65 221 ALA A N 1
ATOM 1514 C CA . ALA A 1 221 ? 29.280 83.319 42.285 1.00 40.52 221 ALA A CA 1
ATOM 1515 C C . ALA A 1 221 ? 29.482 84.683 41.627 1.00 54.26 221 ALA A C 1
ATOM 1516 O O . ALA A 1 221 ? 29.407 84.803 40.398 1.00 40.74 221 ALA A O 1
ATOM 1518 N N . ARG A 1 222 ? 29.743 85.710 42.431 1.00 39.16 222 ARG A N 1
ATOM 1519 C CA . ARG A 1 222 ? 29.986 87.031 41.867 1.00 39.38 222 ARG A CA 1
ATOM 1520 C C . ARG A 1 222 ? 31.138 86.971 40.876 1.00 40.69 222 ARG A C 1
ATOM 1521 O O . ARG A 1 222 ? 31.055 87.534 39.783 1.00 43.94 222 ARG A O 1
ATOM 1529 N N . ASN A 1 223 ? 32.217 86.296 41.259 1.00 23.06 223 ASN A N 1
ATOM 1530 C CA . ASN A 1 223 ? 33.414 86.291 40.426 1.00 31.09 223 ASN A CA 1
ATOM 1531 C C . ASN A 1 223 ? 33.290 85.508 39.115 1.00 45.49 223 ASN A C 1
ATOM 1532 O O . ASN A 1 223 ? 34.031 85.776 38.176 1.00 38.86 223 ASN A O 1
ATOM 1537 N N . TYR A 1 224 ? 32.365 84.550 39.054 1.00 35.98 224 TYR A N 1
ATOM 1538 C CA . TYR A 1 224 ? 32.160 83.772 37.832 1.00 41.07 224 TYR A CA 1
ATOM 1539 C C . TYR A 1 224 ? 30.793 84.025 37.213 1.00 49.31 224 TYR A C 1
ATOM 1540 O O . TYR A 1 224 ? 30.358 83.308 36.324 1.00 53.46 224 TYR A O 1
ATOM 1549 N N . GLY A 1 225 ? 30.125 85.068 37.688 1.00 55.69 225 GLY A N 1
ATOM 1550 C CA . GLY A 1 225 ? 28.870 85.497 37.104 1.00 47.16 225 GLY A CA 1
ATOM 1551 C C . GLY A 1 225 ? 27.802 84.435 37.185 1.00 47.57 225 GLY A C 1
ATOM 1552 O O . GLY A 1 225 ? 27.026 84.254 36.256 1.00 59.03 225 GLY A O 1
ATOM 1553 N N . ILE A 1 226 ? 27.756 83.731 38.306 1.00 42.50 226 ILE A N 1
ATOM 1554 C CA . ILE A 1 226 ? 26.769 82.680 38.484 1.00 54.53 226 ILE A CA 1
ATOM 1555 C C . ILE A 1 226 ? 25.530 83.198 39.212 1.00 50.69 226 ILE A C 1
ATOM 1556 O O . ILE A 1 226 ? 25.590 83.555 40.388 1.00 56.45 226 ILE A O 1
ATOM 1561 N N . PRO A 1 227 ? 24.391 83.214 38.516 1.00 60.31 227 PRO A N 1
ATOM 1562 C CA . PRO A 1 227 ? 23.145 83.607 39.176 1.00 48.87 227 PRO A CA 1
ATOM 1563 C C . PRO A 1 227 ? 22.849 82.665 40.336 1.00 55.26 227 PRO A C 1
ATOM 1564 O O . PRO A 1 227 ? 23.029 81.453 40.194 1.00 59.18 227 PRO A O 1
ATOM 1568 N N . LEU A 1 228 ? 22.407 83.218 41.459 1.00 36.76 228 LEU A N 1
ATOM 1569 C CA . LEU A 1 228 ? 22.115 82.449 42.658 1.00 47.33 228 LEU A CA 1
ATOM 1570 C C . LEU A 1 228 ? 20.691 82.695 43.127 1.00 60.34 228 LEU A C 1
ATOM 1571 O O . LEU A 1 228 ? 20.121 83.760 42.881 1.00 52.64 228 LEU A O 1
ATOM 1576 N N . VAL A 1 229 ? 20.131 81.715 43.832 1.00 54.68 229 VAL A N 1
ATOM 1577 C CA . VAL A 1 229 ? 18.783 81.829 44.361 1.00 55.81 229 VAL A CA 1
ATOM 1578 C C . VAL A 1 229 ? 18.655 81.118 45.699 1.00 61.38 229 VAL A C 1
ATOM 1579 O O . VAL A 1 229 ? 18.883 79.912 45.794 1.00 60.02 229 VAL A O 1
ATOM 1583 N N . VAL A 1 230 ? 18.280 81.874 46.726 1.00 61.32 230 VAL A N 1
ATOM 1584 C CA . VAL A 1 230 ? 17.972 81.313 48.035 1.00 54.67 230 VAL A CA 1
ATOM 1585 C C . VAL A 1 230 ? 16.474 81.087 48.113 1.00 63.84 230 VAL A C 1
ATOM 1586 O O . VAL A 1 230 ? 15.694 82.032 48.081 1.00 70.85 230 VAL A O 1
ATOM 1590 N N . ARG A 1 231 ? 16.078 79.823 48.193 1.00 69.23 231 ARG A N 1
ATOM 1591 C CA A ARG A 1 231 ? 14.670 79.450 48.198 0.42 62.74 231 ARG A CA 1
ATOM 1592 C CA B ARG A 1 231 ? 14.664 79.457 48.211 0.58 62.75 231 ARG A CA 1
ATOM 1593 C C . ARG A 1 231 ? 14.382 78.528 49.378 1.00 65.02 231 ARG A C 1
ATOM 1594 O O . ARG A 1 231 ? 15.293 78.153 50.117 1.00 75.83 231 ARG A O 1
ATOM 1609 N N . SER A 1 232 ? 13.114 78.164 49.545 1.00 75.68 232 SER A N 1
ATOM 1610 C CA . SER A 1 232 ? 12.718 77.226 50.586 1.00 57.34 232 SER A CA 1
ATOM 1611 C C . SER A 1 232 ? 12.204 75.941 49.977 1.00 71.97 232 SER A C 1
ATOM 1612 O O . SER A 1 232 ? 11.593 75.961 48.911 1.00 75.41 232 SER A O 1
ATOM 1615 N N . SER A 1 233 ? 12.440 74.830 50.673 1.00 84.84 233 SER A N 1
ATOM 1616 C CA . SER A 1 233 ? 12.034 73.503 50.211 1.00 88.96 233 SER A CA 1
ATOM 1617 C C . SER A 1 233 ? 10.552 73.225 50.453 1.00 93.09 233 SER A C 1
ATOM 1618 O O . SER A 1 233 ? 9.918 72.508 49.686 1.00 101.66 233 SER A O 1
ATOM 1621 N N . TRP A 1 234 ? 10.007 73.795 51.524 1.00 93.63 234 TRP A N 1
ATOM 1622 C CA . TRP A 1 234 ? 8.614 73.570 51.897 1.00 88.70 234 TRP A CA 1
ATOM 1623 C C . TRP A 1 234 ? 7.682 74.546 51.188 1.00 96.42 234 TRP A C 1
ATOM 1624 O O . TRP A 1 234 ? 6.588 74.838 51.665 1.00 115.17 234 TRP A O 1
ATOM 1635 N N . SER A 1 235 ? 8.123 75.037 50.037 1.00 102.10 235 SER A N 1
ATOM 1636 C CA . SER A 1 235 ? 7.417 76.090 49.325 1.00 97.19 235 SER A CA 1
ATOM 1637 C C . SER A 1 235 ? 7.768 76.041 47.845 1.00 82.33 235 SER A C 1
ATOM 1638 O O . SER A 1 235 ? 8.745 75.409 47.450 1.00 69.31 235 SER A O 1
ATOM 1641 N N . ASP A 1 236 ? 6.963 76.699 47.023 1.00 80.78 236 ASP A N 1
ATOM 1642 C CA . ASP A 1 236 ? 7.328 76.888 45.628 1.00 97.08 236 ASP A CA 1
ATOM 1643 C C . ASP A 1 236 ? 7.452 78.382 45.296 1.00 89.99 236 ASP A C 1
ATOM 1644 O O . ASP A 1 236 ? 7.387 78.790 44.134 1.00 71.42 236 ASP A O 1
ATOM 1649 N N . GLU A 1 237 ? 7.653 79.195 46.329 1.00 91.45 237 GLU A N 1
ATOM 1650 C CA . GLU A 1 237 ? 7.829 80.633 46.132 1.00 88.47 237 GLU A CA 1
ATOM 1651 C C . GLU A 1 237 ? 9.210 80.976 45.568 1.00 72.44 237 GLU A C 1
ATOM 1652 O O . GLU A 1 237 ? 10.183 80.254 45.800 1.00 69.40 237 GLU A O 1
ATOM 1658 N N . PRO A 1 238 ? 9.286 82.077 44.806 1.00 73.67 238 PRO A N 1
ATOM 1659 C CA . PRO A 1 238 ? 10.465 82.494 44.034 1.00 78.01 238 PRO A CA 1
ATOM 1660 C C . PRO A 1 238 ? 11.763 82.580 44.850 1.00 91.65 238 PRO A C 1
ATOM 1661 O O . PRO A 1 238 ? 12.841 82.310 44.316 1.00 87.00 238 PRO A O 1
ATOM 1665 N N . GLY A 1 239 ? 11.661 82.959 46.119 1.00 63.06 239 GLY A N 1
ATOM 1666 C CA . GLY A 1 239 ? 12.828 83.055 46.963 1.00 63.21 239 GLY A CA 1
ATOM 1667 C C . GLY A 1 239 ? 13.590 84.337 46.692 1.00 69.72 239 GLY A C 1
ATOM 1668 O O . GLY A 1 239 ? 13.068 85.267 46.084 1.00 64.51 239 GLY A O 1
ATOM 1669 N N . THR A 1 240 ? 14.836 84.386 47.142 1.00 56.33 240 THR A N 1
ATOM 1670 C CA . THR A 1 240 ? 15.660 85.575 46.972 1.00 47.92 240 THR A CA 1
ATOM 1671 C C . THR A 1 240 ? 16.796 85.357 45.969 1.00 55.25 240 THR A C 1
ATOM 1672 O O . THR A 1 240 ? 17.646 84.483 46.138 1.00 69.30 240 THR A O 1
ATOM 1676 N N . LYS A 1 241 ? 16.795 86.169 44.922 1.00 42.66 241 LYS A N 1
ATOM 1677 C CA . LYS A 1 241 ? 17.783 86.090 43.862 1.00 52.09 241 LYS A CA 1
ATOM 1678 C C . LYS A 1 241 ? 19.047 86.872 44.229 1.00 60.57 241 LYS A C 1
ATOM 1679 O O . LYS A 1 241 ? 18.995 88.062 44.519 1.00 70.93 241 LYS A O 1
ATOM 1685 N N . VAL A 1 242 ? 20.183 86.190 44.230 1.00 60.51 242 VAL A N 1
ATOM 1686 C CA . VAL A 1 242 ? 21.448 86.844 44.506 1.00 44.74 242 VAL A CA 1
ATOM 1687 C C . VAL A 1 242 ? 22.168 87.160 43.193 1.00 50.10 242 VAL A C 1
ATOM 1688 O O . VAL A 1 242 ? 22.652 86.279 42.493 1.00 50.84 242 VAL A O 1
ATOM 1692 N N . VAL A 1 243 ? 22.243 88.445 42.886 1.00 50.16 243 VAL A N 1
ATOM 1693 C CA . VAL A 1 243 ? 22.542 88.925 41.546 1.00 50.26 243 VAL A CA 1
ATOM 1694 C C . VAL A 1 243 ? 24.007 89.342 41.378 1.00 58.38 243 VAL A C 1
ATOM 1695 O O . VAL A 1 243 ? 24.598 89.958 42.263 1.00 53.74 243 VAL A O 1
ATOM 1699 N N . ALA A 1 244 ? 24.584 89.007 40.233 1.00 70.19 244 ALA A N 1
ATOM 1700 C CA . ALA A 1 244 ? 26.003 89.234 39.995 1.00 78.37 244 ALA A CA 1
ATOM 1701 C C . ALA A 1 244 ? 26.221 90.095 38.748 1.00 36.87 244 ALA A C 1
ATOM 1702 O O . ALA A 1 244 ? 25.311 90.272 37.952 1.00 51.75 244 ALA A O 1
ATOM 1704 N N . PRO A 1 245 ? 27.440 90.612 38.554 1.00 79.26 245 PRO A N 1
ATOM 1705 C CA . PRO A 1 245 ? 27.702 91.257 37.266 1.00 81.05 245 PRO A CA 1
ATOM 1706 C C . PRO A 1 245 ? 27.781 90.178 36.196 1.00 80.15 245 PRO A C 1
ATOM 1707 O O . PRO A 1 245 ? 28.270 89.089 36.481 1.00 79.75 245 PRO A O 1
ATOM 1711 N N . PRO A 1 246 ? 27.295 90.462 34.985 1.00 84.11 246 PRO A N 1
ATOM 1712 C CA . PRO A 1 246 ? 27.409 89.480 33.905 1.00 74.56 246 PRO A CA 1
ATOM 1713 C C . PRO A 1 246 ? 28.870 89.266 33.545 1.00 79.29 246 PRO A C 1
ATOM 1714 O O . PRO A 1 246 ? 29.507 90.179 33.036 1.00 94.75 246 PRO A O 1
ATOM 1718 N N . VAL A 1 247 ? 29.395 88.077 33.814 1.00 79.98 247 VAL A N 1
ATOM 1719 C CA . VAL A 1 247 ? 30.793 87.781 33.535 1.00 79.46 247 VAL A CA 1
ATOM 1720 C C . VAL A 1 247 ? 30.883 86.669 32.494 1.00 78.02 247 VAL A C 1
ATOM 1721 O O . VAL A 1 247 ? 30.414 85.556 32.720 1.00 74.72 247 VAL A O 1
ATOM 1725 N N . GLN A 1 248 ? 31.463 86.992 31.343 1.00 58.39 248 GLN A N 1
ATOM 1726 C CA . GLN A 1 248 ? 31.454 86.089 30.202 1.00 37.38 248 GLN A CA 1
ATOM 1727 C C . GLN A 1 248 ? 32.854 85.645 29.856 1.00 29.88 248 GLN A C 1
ATOM 1728 O O . GLN A 1 248 ? 33.811 86.387 30.064 1.00 57.16 248 GLN A O 1
ATOM 1734 N N . ASN A 1 249 ? 32.949 84.414 29.353 1.00 35.86 249 ASN A N 1
ATOM 1735 C CA . ASN A 1 249 ? 34.180 83.821 28.831 1.00 35.22 249 ASN A CA 1
ATOM 1736 C C . ASN A 1 249 ? 35.331 83.651 29.825 1.00 51.59 249 ASN A C 1
ATOM 1737 O O . ASN A 1 249 ? 36.488 83.506 29.426 1.00 67.13 249 ASN A O 1
ATOM 1742 N N . ARG A 1 250 ? 35.022 83.667 31.116 1.00 52.37 250 ARG A N 1
ATOM 1743 C CA . ARG A 1 250 ? 36.009 83.230 32.092 1.00 71.63 250 ARG A CA 1
ATOM 1744 C C . ARG A 1 250 ? 35.728 81.760 32.368 1.00 91.83 250 ARG A C 1
ATOM 1745 O O . ARG A 1 250 ? 34.594 81.373 32.659 1.00 89.69 250 ARG A O 1
ATOM 1753 N N . SER A 1 251 ? 36.763 80.942 32.245 1.00 100.35 251 SER A N 1
ATOM 1754 C CA . SER A 1 251 ? 36.648 79.514 32.482 1.00 113.62 251 SER A CA 1
ATOM 1755 C C . SER A 1 251 ? 37.109 79.175 33.894 1.00 111.40 251 SER A C 1
ATOM 1756 O O . SER A 1 251 ? 38.169 79.637 34.336 1.00 83.73 251 SER A O 1
ATOM 1759 N N . LEU A 1 252 ? 36.314 78.381 34.609 1.00 105.02 252 LEU A N 1
ATOM 1760 C CA . LEU A 1 252 ? 36.739 77.927 35.926 1.00 107.23 252 LEU A CA 1
ATOM 1761 C C . LEU A 1 252 ? 37.874 76.932 35.782 1.00 106.51 252 LEU A C 1
ATOM 1762 O O . LEU A 1 252 ? 37.676 75.716 35.852 1.00 96.33 252 LEU A O 1
ATOM 1767 N N . VAL A 1 253 ? 39.061 77.468 35.543 1.00 107.37 253 VAL A N 1
ATOM 1768 C CA . VAL A 1 253 ? 40.278 76.698 35.645 1.00 102.12 253 VAL A CA 1
ATOM 1769 C C . VAL A 1 253 ? 40.222 75.948 36.973 1.00 112.54 253 VAL A C 1
ATOM 1770 O O . VAL A 1 253 ? 39.695 74.833 37.051 1.00 123.46 253 VAL A O 1
ATOM 1774 N N . GLY A 1 254 ? 40.734 76.578 38.023 1.00 84.81 254 GLY A N 1
ATOM 1775 C CA . GLY A 1 254 ? 40.692 75.996 39.348 1.00 70.58 254 GLY A CA 1
ATOM 1776 C C . GLY A 1 254 ? 40.018 76.940 40.309 1.00 72.42 254 GLY A C 1
ATOM 1777 O O . GLY A 1 254 ? 39.069 77.624 39.938 1.00 106.53 254 GLY A O 1
ATOM 1778 N N . LEU A 1 255 ? 40.513 76.995 41.538 1.00 54.97 255 LEU A N 1
ATOM 1779 C CA . LEU A 1 255 ? 39.826 77.741 42.582 1.00 60.32 255 LEU A CA 1
ATOM 1780 C C . LEU A 1 255 ? 40.449 77.563 43.945 1.00 68.80 255 LEU A C 1
ATOM 1781 O O . LEU A 1 255 ? 40.370 76.482 44.521 1.00 52.56 255 LEU A O 1
ATOM 1786 N N . GLU A 1 256 ? 41.029 78.632 44.477 1.00 66.96 256 GLU A N 1
ATOM 1787 C CA . GLU A 1 256 ? 41.469 78.643 45.858 1.00 62.23 256 GLU A CA 1
ATOM 1788 C C . GLU A 1 256 ? 40.230 78.817 46.737 1.00 68.95 256 GLU A C 1
ATOM 1789 O O . GLU A 1 256 ? 39.482 79.778 46.569 1.00 87.22 256 GLU A O 1
ATOM 1795 N N . ILE A 1 257 ? 40.008 77.888 47.665 1.00 66.69 257 ILE A N 1
ATOM 1796 C CA . ILE A 1 257 ? 38.758 77.854 48.428 1.00 70.36 257 ILE A CA 1
ATOM 1797 C C . ILE A 1 257 ? 38.904 78.280 49.885 1.00 54.18 257 ILE A C 1
ATOM 1798 O O . ILE A 1 257 ? 37.932 78.268 50.634 1.00 52.23 257 ILE A O 1
ATOM 1803 N N . ALA A 1 258 ? 40.116 78.650 50.282 1.00 56.40 258 ALA A N 1
ATOM 1804 C CA . ALA A 1 258 ? 40.374 79.077 51.647 1.00 69.38 258 ALA A CA 1
ATOM 1805 C C . ALA A 1 258 ? 41.127 80.411 51.718 1.00 72.60 258 ALA A C 1
ATOM 1806 O O . ALA A 1 258 ? 41.772 80.707 52.719 1.00 65.60 258 ALA A O 1
ATOM 1808 N N . LYS A 1 259 ? 41.059 81.209 50.656 1.00 59.79 259 LYS A N 1
ATOM 1809 C CA . LYS A 1 259 ? 41.765 82.492 50.625 1.00 40.83 259 LYS A CA 1
ATOM 1810 C C . LYS A 1 259 ? 41.113 83.465 51.601 1.00 38.87 259 LYS A C 1
ATOM 1811 O O . LYS A 1 259 ? 39.901 83.659 51.568 1.00 24.39 259 LYS A O 1
ATOM 1817 N N . ALA A 1 260 ? 41.906 84.078 52.474 1.00 32.84 260 ALA A N 1
ATOM 1818 C CA . ALA A 1 260 ? 41.363 85.089 53.378 1.00 38.86 260 ALA A CA 1
ATOM 1819 C C . ALA A 1 260 ? 40.963 86.313 52.573 1.00 35.50 260 ALA A C 1
ATOM 1820 O O . ALA A 1 260 ? 39.938 86.922 52.821 1.00 39.11 260 ALA A O 1
ATOM 1822 N N . VAL A 1 261 ? 41.770 86.632 51.572 1.00 38.25 261 VAL A N 1
ATOM 1823 C CA . VAL A 1 261 ? 41.603 87.849 50.815 1.00 29.60 261 VAL A CA 1
ATOM 1824 C C . VAL A 1 261 ? 41.381 87.562 49.340 1.00 20.60 261 VAL A C 1
ATOM 1825 O O . VAL A 1 261 ? 42.193 86.919 48.702 1.00 32.90 261 VAL A O 1
ATOM 1829 N N . ASP A 1 262 ? 40.269 88.058 48.817 1.00 32.85 262 ASP A N 1
ATOM 1830 C CA . ASP A 1 262 ? 39.943 87.950 47.408 1.00 14.29 262 ASP A CA 1
ATOM 1831 C C . ASP A 1 262 ? 40.614 88.994 46.523 1.00 44.63 262 ASP A C 1
ATOM 1832 O O . ASP A 1 262 ? 40.924 88.711 45.370 1.00 35.72 262 ASP A O 1
ATOM 1837 N N . GLY A 1 263 ? 40.818 90.204 47.045 1.00 43.85 263 GLY A N 1
ATOM 1838 C CA . GLY A 1 263 ? 41.337 91.273 46.216 1.00 28.00 263 GLY A CA 1
ATOM 1839 C C . GLY A 1 263 ? 41.969 92.445 46.926 1.00 44.03 263 GLY A C 1
ATOM 1840 O O . GLY A 1 263 ? 41.750 92.659 48.106 1.00 29.61 263 GLY A O 1
ATOM 1841 N N . VAL A 1 264 ? 42.778 93.196 46.186 1.00 43.77 264 VAL A N 1
ATOM 1842 C CA . VAL A 1 264 ? 43.386 94.430 46.672 1.00 25.97 264 VAL A CA 1
ATOM 1843 C C . VAL A 1 264 ? 42.775 95.589 45.899 1.00 38.36 264 VAL A C 1
ATOM 1844 O O . VAL A 1 264 ? 42.544 95.476 44.688 1.00 43.45 264 VAL A O 1
ATOM 1848 N N . GLU A 1 265 ? 42.532 96.708 46.584 1.00 30.21 265 GLU A N 1
ATOM 1849 C CA . GLU A 1 265 ? 41.938 97.880 45.938 1.00 27.54 265 GLU A CA 1
ATOM 1850 C C . GLU A 1 265 ? 42.723 99.166 46.171 1.00 36.19 265 GLU A C 1
ATOM 1851 O O . GLU A 1 265 ? 43.333 99.337 47.222 1.00 32.77 265 GLU A O 1
ATOM 1857 N N . TYR A 1 266 ? 42.714 100.061 45.180 1.00 29.58 266 TYR A N 1
ATOM 1858 C CA . TYR A 1 266 ? 43.460 101.313 45.256 1.00 29.66 266 TYR A CA 1
ATOM 1859 C C . TYR A 1 266 ? 42.696 102.425 44.569 1.00 36.41 266 TYR A C 1
ATOM 1860 O O . TYR A 1 266 ? 42.286 102.261 43.436 1.00 46.44 266 TYR A O 1
ATOM 1869 N N . ASP A 1 267 ? 42.523 103.553 45.261 1.00 32.93 267 ASP A N 1
ATOM 1870 C CA . ASP A 1 267 ? 41.782 104.704 44.732 1.00 22.56 267 ASP A CA 1
ATOM 1871 C C . ASP A 1 267 ? 42.514 106.000 45.045 1.00 33.03 267 ASP A C 1
ATOM 1872 O O . ASP A 1 267 ? 42.588 106.438 46.199 1.00 40.01 267 ASP A O 1
ATOM 1877 N N . ALA A 1 268 ? 43.052 106.623 44.012 1.00 30.51 268 ALA A N 1
ATOM 1878 C CA . ALA A 1 268 ? 43.860 107.823 44.207 1.00 39.29 268 ALA A CA 1
ATOM 1879 C C . ALA A 1 268 ? 43.020 109.108 44.184 1.00 36.71 268 ALA A C 1
ATOM 1880 O O . ALA A 1 268 ? 43.476 110.174 44.606 1.00 37.91 268 ALA A O 1
ATOM 1882 N N . ASP A 1 269 ? 41.790 108.998 43.696 1.00 26.42 269 ASP A N 1
ATOM 1883 C CA . ASP A 1 269 ? 40.915 110.149 43.589 1.00 38.04 269 ASP A CA 1
ATOM 1884 C C . ASP A 1 269 ? 40.210 110.359 44.928 1.00 48.38 269 ASP A C 1
ATOM 1885 O O . ASP A 1 269 ? 39.015 110.089 45.079 1.00 36.19 269 ASP A O 1
ATOM 1890 N N . GLN A 1 270 ? 40.986 110.829 45.902 1.00 33.95 270 GLN A N 1
ATOM 1891 C CA . GLN A 1 270 ? 40.533 110.969 47.284 1.00 40.28 270 GLN A CA 1
ATOM 1892 C C . GLN A 1 270 ? 41.120 112.241 47.892 1.00 29.30 270 GLN A C 1
ATOM 1893 O O . GLN A 1 270 ? 42.251 112.612 47.596 1.00 42.46 270 GLN A O 1
ATOM 1899 N N . ALA A 1 271 ? 40.338 112.898 48.736 1.00 36.69 271 ALA A N 1
ATOM 1900 C CA . ALA A 1 271 ? 40.797 114.056 49.507 1.00 38.71 271 ALA A CA 1
ATOM 1901 C C . ALA A 1 271 ? 40.013 114.127 50.818 1.00 37.64 271 ALA A C 1
ATOM 1902 O O . ALA A 1 271 ? 38.801 113.894 50.849 1.00 39.70 271 ALA A O 1
ATOM 1904 N N . LYS A 1 272 ? 40.713 114.444 51.898 1.00 26.54 272 LYS A N 1
ATOM 1905 C CA . LYS A 1 272 ? 40.108 114.446 53.224 1.00 33.18 272 LYS A CA 1
ATOM 1906 C C . LYS A 1 272 ? 39.634 115.837 53.680 1.00 53.37 272 LYS A C 1
ATOM 1907 O O . LYS A 1 272 ? 40.352 116.846 53.567 1.00 39.66 272 LYS A O 1
ATOM 1913 N N . VAL A 1 273 ? 38.405 115.874 54.180 1.00 31.98 273 VAL A N 1
ATOM 1914 C CA . VAL A 1 273 ? 37.954 116.960 55.016 1.00 40.56 273 VAL A CA 1
ATOM 1915 C C . VAL A 1 273 ? 37.692 116.416 56.424 1.00 44.32 273 VAL A C 1
ATOM 1916 O O . VAL A 1 273 ? 37.023 115.408 56.593 1.00 47.42 273 VAL A O 1
ATOM 1920 N N . ALA A 1 274 ? 38.226 117.081 57.439 1.00 49.98 274 ALA A N 1
ATOM 1921 C CA . ALA A 1 274 ? 37.925 116.701 58.812 1.00 31.89 274 ALA A CA 1
ATOM 1922 C C . ALA A 1 274 ? 37.429 117.911 59.609 1.00 40.49 274 ALA A C 1
ATOM 1923 O O . ALA A 1 274 ? 37.969 119.018 59.492 1.00 45.42 274 ALA A O 1
ATOM 1925 N N . LEU A 1 275 ? 36.371 117.693 60.382 1.00 31.07 275 LEU A N 1
ATOM 1926 C CA . LEU A 1 275 ? 35.933 118.632 61.405 1.00 33.49 275 LEU A CA 1
ATOM 1927 C C . LEU A 1 275 ? 36.454 118.168 62.755 1.00 32.63 275 LEU A C 1
ATOM 1928 O O . LEU A 1 275 ? 36.068 117.112 63.236 1.00 43.64 275 LEU A O 1
ATOM 1933 N N . LEU A 1 276 ? 37.335 118.960 63.355 1.00 31.26 276 LEU A N 1
ATOM 1934 C CA . LEU A 1 276 ? 37.971 118.607 64.620 1.00 34.86 276 LEU A CA 1
ATOM 1935 C C . LEU A 1 276 ? 37.236 119.185 65.825 1.00 42.78 276 LEU A C 1
ATOM 1936 O O . LEU A 1 276 ? 36.688 120.287 65.758 1.00 41.98 276 LEU A O 1
ATOM 1941 N N . ARG A 1 277 ? 37.246 118.435 66.922 1.00 47.32 277 ARG A N 1
ATOM 1942 C CA . ARG A 1 277 ? 36.781 118.919 68.222 1.00 41.70 277 ARG A CA 1
ATOM 1943 C C . ARG A 1 277 ? 35.371 119.490 68.176 1.00 49.86 277 ARG A C 1
ATOM 1944 O O . ARG A 1 277 ? 35.111 120.593 68.662 1.00 34.57 277 ARG A O 1
ATOM 1952 N N . VAL A 1 278 ? 34.469 118.736 67.576 1.00 42.61 278 VAL A N 1
ATOM 1953 C CA . VAL A 1 278 ? 33.070 119.108 67.517 1.00 34.63 278 VAL A CA 1
ATOM 1954 C C . VAL A 1 278 ? 32.416 118.531 68.787 1.00 36.18 278 VAL A C 1
ATOM 1955 O O . VAL A 1 278 ? 32.978 117.638 69.418 1.00 39.17 278 VAL A O 1
ATOM 1959 N N . PRO A 1 279 ? 31.245 119.055 69.190 1.00 48.75 279 PRO A N 1
ATOM 1960 C CA . PRO A 1 279 ? 30.611 118.536 70.415 1.00 50.64 279 PRO A CA 1
ATOM 1961 C C . PRO A 1 279 ? 30.136 117.088 70.270 1.00 62.88 279 PRO A C 1
ATOM 1962 O O . PRO A 1 279 ? 29.572 116.715 69.236 1.00 58.67 279 PRO A O 1
ATOM 1966 N N . ASP A 1 280 ? 30.353 116.280 71.303 1.00 51.40 280 ASP A N 1
ATOM 1967 C CA . ASP A 1 280 ? 29.931 114.880 71.263 1.00 40.87 280 ASP A CA 1
ATOM 1968 C C . ASP A 1 280 ? 28.525 114.684 71.798 1.00 47.15 280 ASP A C 1
ATOM 1969 O O . ASP A 1 280 ? 28.339 114.207 72.913 1.00 41.82 280 ASP A O 1
ATOM 1974 N N . ARG A 1 281 ? 27.537 115.042 70.991 1.00 32.33 281 ARG A N 1
ATOM 1975 C CA . ARG A 1 281 ? 26.144 114.909 71.376 1.00 50.71 281 ARG A CA 1
ATOM 1976 C C . ARG A 1 281 ? 25.304 114.575 70.148 1.00 60.75 281 ARG A C 1
ATOM 1977 O O . ARG A 1 281 ? 25.727 114.824 69.028 1.00 48.64 281 ARG A O 1
ATOM 1985 N N . PRO A 1 282 ? 24.103 114.019 70.356 1.00 64.19 282 PRO A N 1
ATOM 1986 C CA . PRO A 1 282 ? 23.215 113.734 69.228 1.00 64.64 282 PRO A CA 1
ATOM 1987 C C . PRO A 1 282 ? 22.961 114.967 68.358 1.00 72.26 282 PRO A C 1
ATOM 1988 O O . PRO A 1 282 ? 22.807 116.076 68.874 1.00 67.46 282 PRO A O 1
ATOM 1992 N N . GLY A 1 283 ? 22.928 114.766 67.045 1.00 46.93 283 GLY A N 1
ATOM 1993 C CA . GLY A 1 283 ? 22.575 115.823 66.118 1.00 41.41 283 GLY A CA 1
ATOM 1994 C C . GLY A 1 283 ? 23.732 116.406 65.333 1.00 50.24 283 GLY A C 1
ATOM 1995 O O . GLY A 1 283 ? 23.533 116.969 64.261 1.00 42.28 283 GLY A O 1
ATOM 1996 N N . VAL A 1 284 ? 24.943 116.280 65.863 1.00 33.03 284 VAL A N 1
ATOM 1997 C CA . VAL A 1 284 ? 26.104 116.872 65.223 1.00 39.87 284 VAL A CA 1
ATOM 1998 C C . VAL A 1 284 ? 26.371 116.266 63.839 1.00 60.77 284 VAL A C 1
ATOM 1999 O O . VAL A 1 284 ? 26.375 116.983 62.830 1.00 44.58 284 VAL A O 1
ATOM 2003 N N . ALA A 1 285 ? 26.585 114.954 63.776 1.00 49.14 285 ALA A N 1
ATOM 2004 C CA . ALA A 1 285 ? 26.890 114.335 62.485 1.00 45.05 285 ALA A CA 1
ATOM 2005 C C . ALA A 1 285 ? 25.727 114.546 61.536 1.00 43.25 285 ALA A C 1
ATOM 2006 O O . ALA A 1 285 ? 25.928 114.861 60.366 1.00 36.82 285 ALA A O 1
ATOM 2008 N N . SER A 1 286 ? 24.511 114.387 62.055 1.00 39.50 286 SER A N 1
ATOM 2009 C CA . SER A 1 286 ? 23.309 114.649 61.278 1.00 52.18 286 SER A CA 1
ATOM 2010 C C . SER A 1 286 ? 23.388 115.980 60.524 1.00 56.34 286 SER A C 1
ATOM 2011 O O . SER A 1 286 ? 23.232 116.012 59.306 1.00 56.65 286 SER A O 1
ATOM 2014 N N . LYS A 1 287 ? 23.655 117.071 61.242 1.00 58.61 287 LYS A N 1
ATOM 2015 C CA . LYS A 1 287 ? 23.697 118.397 60.620 1.00 67.60 287 LYS A CA 1
ATOM 2016 C C . LYS A 1 287 ? 24.807 118.552 59.588 1.00 58.47 287 LYS A C 1
ATOM 2017 O O . LYS A 1 287 ? 24.569 119.052 58.496 1.00 52.82 287 LYS A O 1
ATOM 2023 N N . LEU A 1 288 ? 26.016 118.139 59.946 1.00 45.78 288 LEU A N 1
ATOM 2024 C CA . LEU A 1 288 ? 27.143 118.158 59.017 1.00 41.34 288 LEU A CA 1
ATOM 2025 C C . LEU A 1 288 ? 26.767 117.594 57.647 1.00 57.78 288 LEU A C 1
ATOM 2026 O O . LEU A 1 288 ? 26.851 118.274 56.621 1.00 54.63 288 LEU A O 1
ATOM 2031 N N . PHE A 1 289 ? 26.354 116.337 57.629 1.00 33.47 289 PHE A N 1
ATOM 2032 C CA . PHE A 1 289 ? 26.206 115.647 56.367 1.00 54.42 289 PHE A CA 1
ATOM 2033 C C . PHE A 1 289 ? 24.919 116.043 55.663 1.00 53.12 289 PHE A C 1
ATOM 2034 O O . PHE A 1 289 ? 24.839 115.997 54.440 1.00 48.50 289 PHE A O 1
ATOM 2042 N N . ARG A 1 290 ? 23.916 116.451 56.431 1.00 53.77 290 ARG A N 1
ATOM 2043 C CA . ARG A 1 290 ? 22.707 116.974 55.816 1.00 60.59 290 ARG A CA 1
ATOM 2044 C C . ARG A 1 290 ? 23.056 118.176 54.942 1.00 67.36 290 ARG A C 1
ATOM 2045 O O . ARG A 1 290 ? 22.718 118.201 53.762 1.00 73.08 290 ARG A O 1
ATOM 2053 N N . ASP A 1 291 ? 23.755 119.158 55.510 1.00 56.01 291 ASP A N 1
ATOM 2054 C CA . ASP A 1 291 ? 24.105 120.356 54.758 1.00 60.40 291 ASP A CA 1
ATOM 2055 C C . ASP A 1 291 ? 25.009 120.039 53.575 1.00 69.13 291 ASP A C 1
ATOM 2056 O O . ASP A 1 291 ? 24.779 120.531 52.473 1.00 75.76 291 ASP A O 1
ATOM 2061 N N . ILE A 1 292 ? 26.031 119.214 53.789 1.00 64.52 292 ILE A N 1
ATOM 2062 C CA . ILE A 1 292 ? 26.887 118.791 52.684 1.00 47.14 292 ILE A CA 1
ATOM 2063 C C . ILE A 1 292 ? 26.088 118.178 51.529 1.00 57.84 292 ILE A C 1
ATOM 2064 O O . ILE A 1 292 ? 26.375 118.428 50.352 1.00 55.93 292 ILE A O 1
ATOM 2069 N N . ALA A 1 293 ? 25.074 117.391 51.862 1.00 50.70 293 ALA A N 1
ATOM 2070 C CA . ALA A 1 293 ? 24.293 116.720 50.834 1.00 44.92 293 ALA A CA 1
ATOM 2071 C C . ALA A 1 293 ? 23.420 117.703 50.068 1.00 62.16 293 ALA A C 1
ATOM 2072 O O . ALA A 1 293 ? 23.125 117.499 48.888 1.00 65.16 293 ALA A O 1
ATOM 2074 N N . GLN A 1 294 ? 23.007 118.775 50.740 1.00 67.52 294 GLN A N 1
ATOM 2075 C CA . GLN A 1 294 ? 22.252 119.841 50.087 1.00 73.72 294 GLN A CA 1
ATOM 2076 C C . GLN A 1 294 ? 23.032 120.489 48.939 1.00 56.90 294 GLN A C 1
ATOM 2077 O O . GLN A 1 294 ? 22.441 120.996 47.994 1.00 78.87 294 GLN A O 1
ATOM 2083 N N . GLN A 1 295 ? 24.355 120.471 49.025 1.00 50.93 295 GLN A N 1
ATOM 2084 C CA . GLN A 1 295 ? 25.204 120.839 47.897 1.00 64.13 295 GLN A CA 1
ATOM 2085 C C . GLN A 1 295 ? 25.345 119.726 46.845 1.00 72.62 295 GLN A C 1
ATOM 2086 O O . GLN A 1 295 ? 26.063 119.889 45.858 1.00 62.67 295 GLN A O 1
ATOM 2092 N N . GLN A 1 296 ? 24.659 118.606 47.053 1.00 71.00 296 GLN A N 1
ATOM 2093 C CA . GLN A 1 296 ? 24.761 117.459 46.157 1.00 61.13 296 GLN A CA 1
ATOM 2094 C C . GLN A 1 296 ? 26.186 116.920 46.109 1.00 71.94 296 GLN A C 1
ATOM 2095 O O . GLN A 1 296 ? 26.668 116.538 45.034 1.00 63.46 296 GLN A O 1
ATOM 2101 N N . VAL A 1 297 ? 26.851 116.895 47.264 1.00 58.38 297 VAL A N 1
ATOM 2102 C CA . VAL A 1 297 ? 28.219 116.391 47.377 1.00 35.11 297 VAL A CA 1
ATOM 2103 C C . VAL A 1 297 ? 28.208 114.934 47.820 1.00 55.42 297 VAL A C 1
ATOM 2104 O O . VAL A 1 297 ? 27.856 114.625 48.963 1.00 54.06 297 VAL A O 1
ATOM 2108 N N . ASP A 1 298 ? 28.590 114.034 46.917 1.00 59.55 298 ASP A N 1
ATOM 2109 C CA . ASP A 1 298 ? 28.67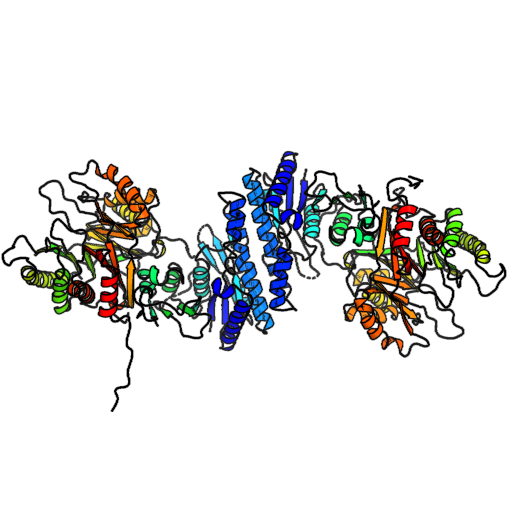8 112.626 47.278 1.00 57.07 298 ASP A CA 1
ATOM 2110 C C . ASP A 1 298 ? 29.910 112.348 48.135 1.00 51.01 298 ASP A C 1
ATOM 2111 O O . ASP A 1 298 ? 30.998 112.875 47.877 1.00 36.24 298 ASP A O 1
ATOM 2116 N N . ILE A 1 299 ? 29.732 111.511 49.152 1.00 40.82 299 ILE A N 1
ATOM 2117 C CA . ILE A 1 299 ? 30.823 111.167 50.064 1.00 20.78 299 ILE A CA 1
ATOM 2118 C C . ILE A 1 299 ? 31.250 109.676 49.968 1.00 44.04 299 ILE A C 1
ATOM 2119 O O . ILE A 1 299 ? 30.426 108.791 49.749 1.00 35.25 299 ILE A O 1
ATOM 2124 N N . ASP A 1 300 ? 32.544 109.418 50.124 1.00 26.56 300 ASP A N 1
ATOM 2125 C CA . ASP A 1 300 ? 33.067 108.060 50.217 1.00 25.97 300 ASP A CA 1
ATOM 2126 C C . ASP A 1 300 ? 33.288 107.608 51.665 1.00 38.86 300 ASP A C 1
ATOM 2127 O O . ASP A 1 300 ? 32.371 107.108 52.294 1.00 35.76 300 ASP A O 1
ATOM 2132 N N . LEU A 1 301 ? 34.511 107.767 52.175 1.00 20.21 301 LEU A N 1
ATOM 2133 C CA . LEU A 1 301 ? 34.825 107.404 53.552 1.00 30.92 301 LEU A CA 1
ATOM 2134 C C . LEU A 1 301 ? 34.181 108.333 54.592 1.00 42.16 301 LEU A C 1
ATOM 2135 O O . LEU A 1 301 ? 34.197 109.556 54.462 1.00 35.98 301 LEU A O 1
ATOM 2140 N N . ILE A 1 302 ? 33.608 107.735 55.626 1.00 49.54 302 ILE A N 1
ATOM 2141 C CA . ILE A 1 302 ? 33.277 108.466 56.838 1.00 29.73 302 ILE A CA 1
ATOM 2142 C C . ILE A 1 302 ? 33.894 107.735 58.033 1.00 45.27 302 ILE A C 1
ATOM 2143 O O . ILE A 1 302 ? 33.572 106.572 58.314 1.00 38.52 302 ILE A O 1
ATOM 2148 N N . ILE A 1 303 ? 34.801 108.417 58.719 1.00 30.96 303 ILE A N 1
ATOM 2149 C CA . ILE A 1 303 ? 35.511 107.825 59.842 1.00 35.36 303 ILE A CA 1
ATOM 2150 C C . ILE A 1 303 ? 35.357 108.659 61.122 1.00 27.56 303 ILE A C 1
ATOM 2151 O O . ILE A 1 303 ? 35.694 109.843 61.173 1.00 37.29 303 ILE A O 1
ATOM 2156 N N . GLN A 1 304 ? 34.814 108.041 62.153 1.00 29.77 304 GLN A N 1
ATOM 2157 C CA . GLN A 1 304 ? 34.769 108.675 63.453 1.00 37.35 304 GLN A CA 1
ATOM 2158 C C . GLN A 1 304 ? 35.150 107.684 64.538 1.00 27.17 304 GLN A C 1
ATOM 2159 O O . GLN A 1 304 ? 34.386 106.769 64.855 1.00 41.44 304 GLN A O 1
ATOM 2165 N N . SER A 1 305 ? 36.336 107.871 65.107 1.00 32.49 305 SER A N 1
ATOM 2166 C CA . SER A 1 305 ? 36.827 106.983 66.158 1.00 37.44 305 SER A CA 1
ATOM 2167 C C . SER A 1 305 ? 36.254 107.390 67.516 1.00 39.99 305 SER A C 1
ATOM 2168 O O . SER A 1 305 ? 35.223 108.062 67.590 1.00 31.23 305 SER A O 1
ATOM 2171 N N . ILE A 1 306 ? 36.915 106.961 68.582 1.00 38.31 306 ILE A N 1
ATOM 2172 C CA . ILE A 1 306 ? 36.433 107.202 69.935 1.00 40.84 306 ILE A CA 1
ATOM 2173 C C . ILE A 1 306 ? 36.512 108.686 70.339 1.00 39.77 306 ILE A C 1
ATOM 2174 O O . ILE A 1 306 ? 37.392 109.424 69.875 1.00 44.91 306 ILE A O 1
ATOM 2179 N N . HIS A 1 307 ? 35.586 109.111 71.195 1.00 34.06 307 HIS A N 1
ATOM 2180 C CA . HIS A 1 307 ? 35.550 110.493 71.686 1.00 35.57 307 HIS A CA 1
ATOM 2181 C C . HIS A 1 307 ? 36.852 110.880 72.381 1.00 30.94 307 HIS A C 1
ATOM 2182 O O . HIS A 1 307 ? 37.603 110.030 72.866 1.00 32.18 307 HIS A O 1
ATOM 2189 N N . ASP A 1 308 ? 37.128 112.173 72.391 1.00 39.89 308 ASP A N 1
ATOM 2190 C CA . ASP A 1 308 ? 38.223 112.724 73.160 1.00 39.92 308 ASP A CA 1
ATOM 2191 C C . ASP A 1 308 ? 37.610 113.763 74.105 1.00 44.59 308 ASP A C 1
ATOM 2192 O O . ASP A 1 308 ? 37.166 114.827 73.659 1.00 31.08 308 ASP A O 1
ATOM 2197 N N . GLY A 1 309 ? 37.569 113.432 75.397 1.00 50.18 309 GLY A N 1
ATOM 2198 C CA . GLY A 1 309 ? 36.838 114.216 76.377 1.00 52.63 309 GLY A CA 1
ATOM 2199 C C . GLY A 1 309 ? 35.373 114.317 75.992 1.00 57.86 309 GLY A C 1
ATOM 2200 O O . GLY A 1 309 ? 34.736 113.312 75.672 1.00 42.42 309 GLY A O 1
ATOM 2201 N N . ASN A 1 310 ? 34.839 115.531 75.992 1.00 36.12 310 ASN A N 1
ATOM 2202 C CA . ASN A 1 310 ? 33.427 115.708 75.674 1.00 41.70 310 ASN A CA 1
ATOM 2203 C C . ASN A 1 310 ? 33.185 116.049 74.206 1.00 52.85 310 ASN A C 1
ATOM 2204 O O . ASN A 1 310 ? 32.163 116.626 73.835 1.00 45.61 310 ASN A O 1
ATOM 2209 N N . SER A 1 311 ? 34.130 115.681 73.358 1.00 39.03 311 SER A N 1
ATOM 2210 C CA . SER A 1 311 ? 33.970 115.976 71.944 1.00 59.45 311 SER A CA 1
ATOM 2211 C C . SER A 1 311 ? 34.550 114.882 71.033 1.00 48.84 311 SER A C 1
ATOM 2212 O O . SER A 1 311 ? 35.099 113.894 71.505 1.00 55.74 311 SER A O 1
ATOM 2215 N N . ASN A 1 312 ? 34.405 115.050 69.727 1.00 38.49 312 ASN A N 1
ATOM 2216 C CA . ASN A 1 312 ? 34.984 114.095 68.783 1.00 46.54 312 ASN A CA 1
ATOM 2217 C C . ASN A 1 312 ? 35.398 114.776 67.485 1.00 42.58 312 ASN A C 1
ATOM 2218 O O . ASN A 1 312 ? 35.073 115.935 67.271 1.00 37.26 312 ASN A O 1
ATOM 2223 N N . ASP A 1 313 ? 36.113 114.054 66.621 1.00 42.72 313 ASP A N 1
ATOM 2224 C CA . ASP A 1 313 ? 36.366 114.527 65.260 1.00 9.98 313 ASP A CA 1
ATOM 2225 C C . ASP A 1 313 ? 35.459 113.772 64.276 1.00 36.26 313 ASP A C 1
ATOM 2226 O O . ASP A 1 313 ? 34.979 112.671 64.557 1.00 35.67 313 ASP A O 1
ATOM 2231 N N . ILE A 1 314 ? 35.200 114.378 63.130 1.00 26.88 314 ILE A N 1
ATOM 2232 C CA . ILE A 1 314 ? 34.523 113.691 62.047 1.00 26.15 314 ILE A CA 1
ATOM 2233 C C . ILE A 1 314 ? 35.318 113.858 60.747 1.00 43.51 314 ILE A C 1
ATOM 2234 O O . ILE A 1 314 ? 35.618 114.978 60.333 1.00 37.63 314 ILE A O 1
ATOM 2239 N N . ALA A 1 315 ? 35.681 112.743 60.120 1.00 36.75 315 ALA A N 1
ATOM 2240 C CA . ALA A 1 315 ? 36.462 112.798 58.895 1.00 30.86 315 ALA A CA 1
ATOM 2241 C C . ALA A 1 315 ? 35.703 112.137 57.779 1.00 29.02 315 ALA A C 1
ATOM 2242 O 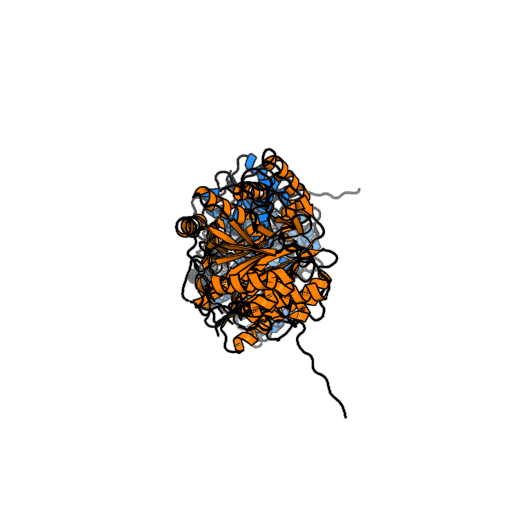O . ALA A 1 315 ? 34.971 111.187 58.003 1.00 43.29 315 ALA A O 1
ATOM 2244 N N . PHE A 1 316 ? 35.842 112.685 56.582 1.00 31.98 316 PHE A N 1
ATOM 2245 C CA . PHE A 1 316 ? 35.258 112.075 55.398 1.00 38.62 316 PHE A CA 1
ATOM 2246 C C . PHE A 1 316 ? 36.141 112.331 54.188 1.00 37.00 316 PHE A C 1
ATOM 2247 O O . PHE A 1 316 ? 37.026 113.182 54.227 1.00 21.22 316 PHE A O 1
ATOM 2255 N N . THR A 1 317 ? 35.949 111.550 53.133 1.00 30.26 317 THR A N 1
ATOM 2256 C CA . THR A 1 317 ? 36.677 111.809 51.904 1.00 23.24 317 THR A CA 1
ATOM 2257 C C . THR A 1 317 ? 35.735 112.074 50.766 1.00 35.85 317 THR A C 1
ATOM 2258 O O . THR A 1 317 ? 34.562 111.719 50.788 1.00 38.71 317 THR A O 1
ATOM 2262 N N . VAL A 1 318 ? 36.308 112.641 49.729 1.00 31.63 318 VAL A N 1
ATOM 2263 C CA . VAL A 1 318 ? 35.560 113.182 48.643 1.00 36.69 318 VAL A CA 1
ATOM 2264 C C . VAL A 1 318 ? 36.519 113.085 47.446 1.00 42.80 318 VAL A C 1
ATOM 2265 O O . VAL A 1 318 ? 37.734 112.933 47.622 1.00 36.03 318 VAL A O 1
ATOM 2269 N N . VAL A 1 319 ? 35.973 113.106 46.239 1.00 25.44 319 VAL A N 1
ATOM 2270 C CA . VAL A 1 319 ? 36.789 113.143 45.033 1.00 35.26 319 VAL A CA 1
ATOM 2271 C C . VAL A 1 319 ? 37.622 114.435 45.017 1.00 42.35 319 VAL A C 1
ATOM 2272 O O . VAL A 1 319 ? 37.129 115.487 45.422 1.00 52.46 319 VAL A O 1
ATOM 2276 N N . LYS A 1 320 ? 38.874 114.344 44.564 1.00 34.48 320 LYS A N 1
ATOM 2277 C CA . LYS A 1 320 ? 39.808 115.472 44.567 1.00 43.26 320 LYS A CA 1
ATOM 2278 C C . LYS A 1 320 ? 39.226 116.823 44.103 1.00 54.17 320 LYS A C 1
ATOM 2279 O O . LYS A 1 320 ? 39.478 117.873 44.714 1.00 49.88 320 LYS A O 1
ATOM 2285 N N . ASP A 1 321 ? 38.453 116.782 43.026 1.00 37.95 321 ASP A N 1
ATOM 2286 C CA A ASP A 1 321 ? 37.890 117.969 42.395 0.57 50.92 321 ASP A CA 1
ATOM 2287 C CA B ASP A 1 321 ? 37.928 117.997 42.418 0.43 50.30 321 ASP A CA 1
ATOM 2288 C C . ASP A 1 321 ? 36.780 118.602 43.220 1.00 64.53 321 ASP A C 1
ATOM 2289 O O . ASP A 1 321 ? 36.364 119.744 42.970 1.00 61.20 321 ASP A O 1
ATOM 2298 N N . LEU A 1 322 ? 36.284 117.841 44.182 1.00 48.23 322 LEU A N 1
ATOM 2299 C CA . LEU A 1 322 ? 35.210 118.301 45.049 1.00 46.48 322 LEU A CA 1
ATOM 2300 C C . LEU A 1 322 ? 35.714 118.814 46.397 1.00 37.45 322 LEU A C 1
ATOM 2301 O O . LEU A 1 322 ? 34.945 119.363 47.177 1.00 55.65 322 LEU A O 1
ATOM 2306 N N . LEU A 1 323 ? 37.002 118.621 46.672 1.00 28.14 323 LEU A N 1
ATOM 2307 C CA . LEU A 1 323 ? 37.572 119.011 47.964 1.00 37.37 323 LEU A CA 1
ATOM 2308 C C . LEU A 1 323 ? 37.311 120.479 48.313 1.00 62.26 323 LEU A C 1
ATOM 2309 O O . LEU A 1 323 ? 36.905 120.805 49.428 1.00 59.73 323 LEU A O 1
ATOM 2314 N N . ASN A 1 324 ? 37.577 121.367 47.361 1.00 57.46 324 ASN A N 1
ATOM 2315 C CA . ASN A 1 324 ? 37.335 122.790 47.567 1.00 64.63 324 ASN A CA 1
ATOM 2316 C C . ASN A 1 324 ? 35.880 123.083 47.920 1.00 55.08 324 ASN A C 1
ATOM 2317 O O . ASN A 1 324 ? 35.597 123.764 48.900 1.00 51.86 324 ASN A O 1
ATOM 2322 N N . THR A 1 325 ? 34.953 122.573 47.118 1.00 57.05 325 THR A N 1
ATOM 2323 C CA . THR A 1 325 ? 33.542 122.726 47.439 1.00 34.27 325 THR A CA 1
ATOM 2324 C C . THR A 1 325 ? 33.283 122.200 48.835 1.00 52.23 325 THR A C 1
ATOM 2325 O O . THR A 1 325 ? 32.676 122.872 49.660 1.00 56.92 325 THR A O 1
ATOM 2329 N N . ALA A 1 326 ? 33.756 120.983 49.088 1.00 37.20 326 ALA A N 1
ATOM 2330 C CA . ALA A 1 326 ? 33.477 120.295 50.339 1.00 46.88 326 ALA A CA 1
ATOM 2331 C C . ALA A 1 326 ? 34.017 121.047 51.566 1.00 54.26 326 ALA A C 1
ATOM 2332 O O . ALA A 1 326 ? 33.367 121.088 52.612 1.00 60.22 326 ALA A O 1
ATOM 2334 N N . GLU A 1 327 ? 35.202 121.636 51.425 1.00 38.63 327 GLU A N 1
ATOM 2335 C CA . GLU A 1 327 ? 35.816 122.403 52.499 1.00 51.09 327 GLU A CA 1
ATOM 2336 C C . GLU A 1 327 ? 35.005 123.659 52.814 1.00 70.17 327 GLU A C 1
ATOM 2337 O O . GLU A 1 327 ? 34.730 123.967 53.979 1.00 45.57 327 GLU A O 1
ATOM 2343 N N . ALA A 1 328 ? 34.621 124.379 51.765 1.00 54.89 328 ALA A N 1
ATOM 2344 C CA . ALA A 1 328 ? 33.877 125.615 51.936 1.00 64.66 328 ALA A CA 1
ATOM 2345 C C . ALA A 1 328 ? 32.562 125.378 52.678 1.00 61.81 328 ALA A C 1
ATOM 2346 O O . ALA A 1 328 ? 32.258 126.076 53.642 1.00 68.74 328 ALA A O 1
ATOM 2348 N N . VAL A 1 329 ? 31.793 124.389 52.234 1.00 46.23 329 VAL A N 1
ATOM 2349 C CA . VAL A 1 329 ? 30.512 124.066 52.859 1.00 45.78 329 VAL A CA 1
ATOM 2350 C C . VAL A 1 329 ? 30.695 123.676 54.316 1.00 62.45 329 VAL A C 1
ATOM 2351 O O . VAL A 1 329 ? 29.948 124.120 55.190 1.00 50.80 329 VAL A O 1
ATOM 2355 N N . THR A 1 330 ? 31.685 122.826 54.568 1.00 58.03 330 THR A N 1
ATOM 2356 C CA . THR A 1 330 ? 32.011 122.415 55.924 1.00 34.21 330 THR A CA 1
ATOM 2357 C C . THR A 1 330 ? 32.408 123.628 56.770 1.00 48.37 330 THR A C 1
ATOM 2358 O O . THR A 1 330 ? 31.937 123.783 57.897 1.00 48.35 330 THR A O 1
ATOM 2362 N N . SER A 1 331 ? 33.251 124.498 56.215 1.00 59.39 331 SER A N 1
ATOM 2363 C CA . SER A 1 331 ? 33.668 125.710 56.918 1.00 60.14 331 SER A CA 1
ATOM 2364 C C . SER A 1 331 ? 32.491 126.584 57.324 1.00 61.39 331 SER A C 1
ATOM 2365 O O . SER A 1 331 ? 32.592 127.361 58.280 1.00 55.62 331 SER A O 1
ATOM 2368 N N . ALA A 1 332 ? 31.374 126.438 56.617 1.00 46.28 332 ALA A N 1
ATOM 2369 C CA . ALA A 1 332 ? 30.218 127.292 56.864 1.00 52.99 332 ALA A CA 1
ATOM 2370 C C . ALA A 1 332 ? 29.233 126.712 57.886 1.00 48.87 332 ALA A C 1
ATOM 2371 O O . ALA A 1 332 ? 28.593 127.446 58.632 1.00 72.48 332 ALA A O 1
ATOM 2373 N N . ILE A 1 333 ? 29.108 125.394 57.912 1.00 55.91 333 ILE A N 1
ATOM 2374 C CA . ILE A 1 333 ? 28.283 124.735 58.917 1.00 70.84 333 ILE A CA 1
ATOM 2375 C C . ILE A 1 333 ? 28.932 124.816 60.303 1.00 80.12 333 ILE A C 1
ATOM 2376 O O . ILE A 1 333 ? 28.253 125.004 61.314 1.00 62.30 333 ILE A O 1
ATOM 2381 N N . ALA A 1 334 ? 30.253 124.676 60.334 1.00 53.50 334 ALA A N 1
ATOM 2382 C CA . ALA A 1 334 ? 31.007 124.590 61.584 1.00 60.46 334 ALA A CA 1
ATOM 2383 C C . ALA A 1 334 ? 30.597 125.572 62.698 1.00 62.64 334 ALA A C 1
ATOM 2384 O O . ALA A 1 334 ? 30.323 125.148 63.818 1.00 53.77 334 ALA A O 1
ATOM 2386 N N . PRO A 1 335 ? 30.583 126.884 62.409 1.00 69.43 335 PRO A N 1
ATOM 2387 C CA . PRO A 1 335 ? 30.244 127.839 63.476 1.00 81.95 335 PRO A CA 1
ATOM 2388 C C . PRO A 1 335 ? 28.929 127.507 64.189 1.00 50.81 335 PRO A C 1
ATOM 2389 O O . PRO A 1 335 ? 28.800 127.744 65.388 1.00 54.47 335 PRO A O 1
ATOM 2393 N N . ALA A 1 336 ? 27.980 126.934 63.465 1.00 57.66 336 ALA A N 1
ATOM 2394 C CA . ALA A 1 336 ? 26.708 126.527 64.056 1.00 52.44 336 ALA A CA 1
ATOM 2395 C C . ALA A 1 336 ? 26.837 125.391 65.072 1.00 56.12 336 ALA A C 1
ATOM 2396 O O . ALA A 1 336 ? 25.889 125.109 65.797 1.00 72.56 336 ALA A O 1
ATOM 2398 N N . LEU A 1 337 ? 27.992 124.729 65.117 1.00 45.13 337 LEU A N 1
ATOM 2399 C CA . LEU A 1 337 ? 28.212 123.652 66.089 1.00 53.96 337 LEU A CA 1
ATOM 2400 C C . LEU A 1 337 ? 28.948 124.141 67.343 1.00 48.40 337 LEU A C 1
ATOM 2401 O O . LEU A 1 337 ? 29.339 123.340 68.187 1.00 60.73 337 LEU A O 1
ATOM 2406 N N . ARG A 1 338 ? 29.132 125.453 67.461 1.00 50.60 338 ARG A N 1
ATOM 2407 C CA . ARG A 1 338 ? 29.937 126.021 68.551 1.00 68.14 338 ARG A CA 1
ATOM 2408 C C . ARG A 1 338 ? 29.134 126.657 69.701 1.00 48.79 338 ARG A C 1
ATOM 2409 O O . ARG A 1 338 ? 27.924 126.816 69.624 1.00 64.33 338 ARG A O 1
ATOM 2417 N N . SER A 1 339 ? 29.837 127.001 70.773 1.00 43.91 339 SER A N 1
ATOM 2418 C CA . SER A 1 339 ? 29.287 127.822 71.842 1.00 57.95 339 SER A CA 1
ATOM 2419 C C . SER A 1 339 ? 28.693 129.081 71.237 1.00 67.32 339 SER A C 1
ATOM 2420 O O . SER A 1 339 ? 27.486 129.223 71.168 1.00 54.96 339 SER A O 1
ATOM 2423 N N . TYR A 1 340 ? 29.558 130.012 70.841 1.00 82.06 340 TYR A N 1
ATOM 2424 C CA . TYR A 1 340 ? 29.158 131.120 69.977 1.00 84.20 340 TYR A CA 1
ATOM 2425 C C . TYR A 1 340 ? 29.871 130.934 68.645 1.00 70.91 340 TYR A C 1
ATOM 2426 O O . TYR A 1 340 ? 30.950 130.344 68.608 1.00 49.61 340 TYR A O 1
ATOM 2435 N N . PRO A 1 341 ? 29.276 131.432 67.549 1.00 61.84 341 PRO A N 1
ATOM 2436 C CA . PRO A 1 341 ? 29.861 131.208 66.224 1.00 62.01 341 PRO A CA 1
ATOM 2437 C C . PRO A 1 341 ? 31.361 131.503 66.173 1.00 55.87 341 PRO A C 1
ATOM 2438 O O . PRO A 1 341 ? 32.080 130.780 65.494 1.00 66.07 341 PRO A O 1
ATOM 2442 N N . GLU A 1 342 ? 31.821 132.531 66.880 1.00 46.19 342 GLU A N 1
ATOM 2443 C CA . GLU A 1 342 ? 33.237 132.898 66.875 1.00 27.10 342 GLU A CA 1
ATOM 2444 C C . GLU A 1 342 ? 34.046 132.295 68.041 1.00 44.62 342 GLU A C 1
ATOM 2445 O O . GLU A 1 342 ? 35.168 132.720 68.316 1.00 44.06 342 GLU A O 1
ATOM 2451 N N . ALA A 1 343 ? 33.481 131.305 68.723 1.00 46.70 343 ALA A N 1
ATOM 2452 C CA . ALA A 1 343 ? 34.212 130.584 69.761 1.00 51.88 343 ALA A CA 1
ATOM 2453 C C . ALA A 1 343 ? 35.513 130.053 69.195 1.00 33.81 343 ALA A C 1
ATOM 2454 O O . ALA A 1 343 ? 35.574 129.700 68.024 1.00 75.37 343 ALA A O 1
ATOM 2456 N N . ASP A 1 344 ? 36.546 129.984 70.024 1.00 49.65 344 ASP A N 1
ATOM 2457 C CA . ASP A 1 344 ? 37.788 129.319 69.643 1.00 51.40 344 ASP A CA 1
ATOM 2458 C C . ASP A 1 344 ? 37.822 127.899 70.203 1.00 45.61 344 ASP A C 1
ATOM 2459 O O . ASP A 1 344 ? 36.974 127.530 71.010 1.00 60.25 344 ASP A O 1
ATOM 2464 N N . GLN A 1 345 ? 38.785 127.103 69.750 1.00 43.63 345 GLN A N 1
ATOM 2465 C CA . GLN A 1 345 ? 38.937 125.709 70.195 1.00 55.12 345 GLN A CA 1
ATOM 2466 C C . GLN A 1 345 ? 37.738 124.801 69.932 1.00 54.16 345 GLN A C 1
ATOM 2467 O O . GLN A 1 345 ? 37.538 123.834 70.660 1.00 45.24 345 GLN A O 1
ATOM 2473 N N . GLU A 1 346 ? 36.951 125.107 68.906 1.00 42.68 346 GLU A N 1
ATOM 2474 C CA . GLU A 1 346 ? 35.749 124.341 68.608 1.00 50.10 346 GLU A CA 1
ATOM 2475 C C . GLU A 1 346 ? 35.512 124.197 67.116 1.00 57.52 346 GLU A C 1
ATOM 2476 O O . GLU A 1 346 ? 35.586 125.171 66.376 1.00 72.50 346 GLU A O 1
ATOM 2482 N N . ALA A 1 347 ? 35.209 122.979 66.683 1.00 54.44 347 ALA A N 1
ATOM 2483 C CA . ALA A 1 347 ? 34.792 122.738 65.310 1.00 38.13 347 ALA A CA 1
ATOM 2484 C C . ALA A 1 347 ? 35.664 123.466 64.277 1.00 49.85 347 ALA A C 1
ATOM 2485 O O . ALA A 1 347 ? 35.215 124.405 63.632 1.00 50.52 347 ALA A O 1
ATOM 2487 N N . GLU A 1 348 ? 36.906 123.021 64.131 1.00 39.45 348 GLU A N 1
ATOM 2488 C CA . GLU A 1 348 ? 37.884 123.616 63.225 1.00 47.96 348 GLU A CA 1
ATOM 2489 C C . GLU A 1 348 ? 38.060 122.667 62.046 1.00 52.96 348 GLU A C 1
ATOM 2490 O O . GLU A 1 348 ? 38.013 121.449 62.217 1.00 49.96 348 GLU A O 1
ATOM 2496 N N . ILE A 1 349 ? 38.248 123.216 60.852 1.00 44.58 349 ILE A N 1
ATOM 2497 C CA A ILE A 1 349 ? 38.301 122.403 59.648 0.63 30.25 349 ILE A CA 1
ATOM 2498 C CA B ILE A 1 349 ? 38.306 122.400 59.648 0.37 34.42 349 ILE A CA 1
ATOM 2499 C C . ILE A 1 349 ? 39.733 122.232 59.129 1.00 48.78 349 ILE A C 1
ATOM 2500 O O . ILE A 1 349 ? 40.511 123.190 59.110 1.00 49.19 349 ILE A O 1
ATOM 2509 N N . ILE A 1 350 ? 40.079 120.999 58.736 1.00 38.77 350 ILE A N 1
ATOM 2510 C CA . ILE A 1 350 ? 41.351 120.736 58.070 1.00 28.77 350 ILE A CA 1
ATOM 2511 C C . ILE A 1 350 ? 41.087 119.930 56.817 1.00 51.57 350 ILE A C 1
ATOM 2512 O O . ILE A 1 350 ? 40.001 119.375 56.634 1.00 48.01 350 ILE A O 1
ATOM 2517 N N . VAL A 1 351 ? 42.095 119.857 55.962 1.00 40.93 351 VAL A N 1
ATOM 2518 C CA . VAL A 1 351 ? 41.906 119.358 54.622 1.00 26.53 351 VAL A CA 1
ATOM 2519 C C . VAL A 1 351 ? 43.221 118.701 54.233 1.00 39.64 351 VAL A C 1
ATOM 2520 O O . VAL A 1 351 ? 44.279 119.170 54.634 1.00 36.37 351 VAL A O 1
ATOM 2524 N N . GLU A 1 352 ? 43.164 117.590 53.503 1.00 48.95 352 GLU A N 1
ATOM 2525 C CA . GLU A 1 352 ? 44.387 116.873 53.138 1.00 24.18 352 GLU A CA 1
ATOM 2526 C C . GLU A 1 352 ? 44.271 116.305 51.727 1.00 31.46 352 GLU A C 1
ATOM 2527 O O . GLU A 1 352 ? 43.435 115.444 51.462 1.00 35.24 352 GLU A O 1
ATOM 2533 N N . LYS A 1 353 ? 45.111 116.790 50.819 1.00 39.30 353 LYS A N 1
ATOM 2534 C CA . LYS A 1 353 ? 44.909 116.508 49.402 1.00 45.67 353 LYS A CA 1
ATOM 2535 C C . LYS A 1 353 ? 45.675 115.289 48.881 1.00 60.51 353 LYS A C 1
ATOM 2536 O O . LYS A 1 353 ? 45.251 114.665 47.903 1.00 51.56 353 LYS A O 1
ATOM 2542 N N . GLY A 1 354 ? 46.793 114.940 49.519 1.00 35.28 354 GLY A N 1
ATOM 2543 C CA . GLY A 1 354 ? 47.701 113.985 48.889 1.00 34.00 354 GLY A CA 1
ATOM 2544 C C . GLY A 1 354 ? 47.615 112.582 49.437 1.00 33.41 354 GLY A C 1
ATOM 2545 O O . GLY A 1 354 ? 48.613 112.002 49.832 1.00 27.68 354 GLY A O 1
ATOM 2546 N N . ILE A 1 355 ? 46.407 112.049 49.481 1.00 33.96 355 ILE A N 1
ATOM 2547 C CA . ILE A 1 355 ? 46.164 110.749 50.067 1.00 26.60 355 ILE A CA 1
ATOM 2548 C C . ILE A 1 355 ? 45.694 109.741 49.011 1.00 34.01 355 ILE A C 1
ATOM 2549 O O . ILE A 1 355 ? 45.279 110.109 47.905 1.00 27.61 355 ILE A O 1
ATOM 2554 N N . ALA A 1 356 ? 45.761 108.466 49.369 1.00 30.32 356 ALA A N 1
ATOM 2555 C CA . ALA A 1 356 ? 45.153 107.413 48.576 1.00 29.65 356 ALA A CA 1
ATOM 2556 C C . ALA A 1 356 ? 44.433 106.498 49.537 1.00 39.92 356 ALA A C 1
ATOM 2557 O O . ALA A 1 356 ? 44.779 106.422 50.723 1.00 42.01 356 ALA A O 1
ATOM 2559 N N . LYS A 1 357 ? 43.411 105.823 49.034 1.00 21.56 357 LYS A N 1
ATOM 2560 C CA . LYS A 1 357 ? 42.758 104.771 49.796 1.00 20.34 357 LYS A CA 1
ATOM 2561 C C . LYS A 1 357 ? 43.166 103.398 49.263 1.00 36.81 357 LYS A C 1
ATOM 2562 O O . LYS A 1 357 ? 43.076 103.133 48.057 1.00 38.41 357 LYS A O 1
ATOM 2568 N N . ILE A 1 358 ? 43.659 102.540 50.146 1.00 25.11 358 ILE A N 1
ATOM 2569 C CA . ILE A 1 358 ? 43.923 101.155 49.768 1.00 34.81 358 ILE A CA 1
ATOM 2570 C C . ILE A 1 358 ? 43.089 100.236 50.633 1.00 33.61 358 ILE A C 1
ATOM 2571 O O . ILE A 1 358 ? 42.727 100.587 51.754 1.00 24.42 358 ILE A O 1
ATOM 2576 N N . ALA A 1 359 ? 42.771 99.061 50.105 1.00 20.97 359 ALA A N 1
ATOM 2577 C CA . ALA A 1 359 ? 41.984 98.094 50.864 1.00 29.48 359 ALA A CA 1
ATOM 2578 C C . ALA A 1 359 ? 42.332 96.666 50.514 1.00 33.72 359 ALA A C 1
ATOM 2579 O O . ALA A 1 359 ? 42.826 96.367 49.412 1.00 38.13 359 ALA A O 1
ATOM 2581 N N . ILE A 1 360 ? 42.070 95.781 51.462 1.00 30.16 360 ILE A N 1
ATOM 2582 C CA . ILE A 1 360 ? 41.996 94.361 51.157 1.00 26.64 360 ILE A CA 1
ATOM 2583 C C . ILE A 1 360 ? 40.543 93.978 51.324 1.00 31.51 360 ILE A C 1
ATOM 2584 O O . ILE A 1 360 ? 39.850 94.479 52.210 1.00 24.39 360 ILE A O 1
ATOM 2589 N N . ALA A 1 361 ? 40.065 93.111 50.446 1.00 34.06 361 ALA A N 1
ATOM 2590 C CA . ALA A 1 361 ? 38.661 92.745 50.454 1.00 36.21 361 ALA A CA 1
ATOM 2591 C C . ALA A 1 361 ? 38.555 91.234 50.361 1.00 31.05 361 ALA A C 1
ATOM 2592 O O . ALA A 1 361 ? 39.360 90.597 49.688 1.00 38.91 361 ALA A O 1
ATOM 2594 N N . GLY A 1 362 ? 37.574 90.657 51.040 1.00 32.17 362 GLY A N 1
ATOM 2595 C CA . GLY A 1 362 ? 37.440 89.213 51.048 1.00 28.40 362 GLY A CA 1
ATOM 2596 C C . GLY A 1 362 ? 36.485 88.636 52.062 1.00 38.70 362 GLY A C 1
ATOM 2597 O O . GLY A 1 362 ? 36.544 88.967 53.257 1.00 31.36 362 GLY A O 1
ATOM 2598 N N . ALA A 1 363 ? 35.604 87.764 51.572 1.00 27.38 363 ALA A N 1
ATOM 2599 C CA . ALA A 1 363 ? 34.662 87.051 52.424 1.00 36.80 363 ALA A CA 1
ATOM 2600 C C . ALA A 1 363 ? 35.367 86.219 53.505 1.00 24.25 363 ALA A C 1
ATOM 2601 O O . ALA A 1 363 ? 34.874 86.077 54.621 1.00 36.97 363 ALA A O 1
ATOM 2603 N N . GLY A 1 364 ? 36.542 85.709 53.165 1.00 22.35 364 GLY A N 1
ATOM 2604 C CA . GLY A 1 364 ? 37.291 84.828 54.038 1.00 40.53 364 GLY A CA 1
ATOM 2605 C C . GLY A 1 364 ? 37.840 85.465 55.294 1.00 52.87 364 GLY A C 1
ATOM 2606 O O . GLY A 1 364 ? 38.510 84.796 56.081 1.00 42.16 364 GLY A O 1
ATOM 2607 N N . MET A 1 365 ? 37.564 86.752 55.489 1.00 42.52 365 MET A N 1
ATOM 2608 C CA . MET A 1 365 ? 38.109 87.465 56.641 1.00 35.13 365 MET A CA 1
ATOM 2609 C C . MET A 1 365 ? 37.059 87.527 57.739 1.00 40.00 365 MET A C 1
ATOM 2610 O O . MET A 1 365 ? 37.380 87.740 58.902 1.00 34.77 365 MET A O 1
ATOM 2615 N N . ILE A 1 366 ? 35.800 87.331 57.363 1.00 28.55 366 ILE A N 1
ATOM 2616 C CA . ILE A 1 366 ? 34.712 87.259 58.337 1.00 40.90 366 ILE A CA 1
ATOM 2617 C C . ILE A 1 366 ? 34.986 86.221 59.438 1.00 39.43 366 ILE A C 1
ATOM 2618 O O . ILE A 1 366 ? 35.089 85.035 59.164 1.00 44.58 366 ILE A O 1
ATOM 2623 N N . GLY A 1 367 ? 35.118 86.677 60.677 1.00 37.85 367 GLY A N 1
ATOM 2624 C CA . GLY A 1 367 ? 35.295 85.777 61.800 1.00 25.61 367 GLY A CA 1
ATOM 2625 C C . GLY A 1 367 ? 36.689 85.205 61.930 1.00 35.39 367 GLY A C 1
ATOM 2626 O O . GLY A 1 367 ? 36.988 84.476 62.865 1.00 40.44 367 GLY A O 1
ATOM 2627 N N . ARG A 1 368 ? 37.559 85.539 60.995 1.00 30.23 368 ARG A N 1
ATOM 2628 C CA . ARG A 1 368 ? 38.896 84.966 60.985 1.00 42.68 368 ARG A CA 1
ATOM 2629 C C . ARG A 1 368 ? 39.959 85.945 61.496 1.00 48.35 368 ARG A C 1
ATOM 2630 O O . ARG A 1 368 ? 39.982 87.102 61.103 1.00 53.86 368 ARG A O 1
ATOM 2638 N N . PRO A 1 369 ? 40.841 85.479 62.383 1.00 52.54 369 PRO A N 1
ATOM 2639 C CA . PRO A 1 369 ? 41.856 86.333 63.000 1.00 39.24 369 PRO A CA 1
ATOM 2640 C C . PRO A 1 369 ? 43.063 86.557 62.109 1.00 44.15 369 PRO A C 1
ATOM 2641 O O . PRO A 1 369 ? 43.299 85.773 61.195 1.00 51.11 369 PRO A O 1
ATOM 2645 N N . GLY A 1 370 ? 43.814 87.619 62.391 1.00 42.71 370 GLY A N 1
ATOM 2646 C CA . GLY A 1 370 ? 45.112 87.862 61.780 1.00 25.93 370 GLY A CA 1
ATOM 2647 C C . GLY A 1 370 ? 45.116 88.498 60.403 1.00 33.20 370 GLY A C 1
ATOM 2648 O O . GLY A 1 370 ? 46.175 88.788 59.844 1.00 31.72 370 GLY A O 1
ATOM 2649 N N . ILE A 1 371 ? 43.935 88.720 59.843 1.00 16.97 371 ILE A N 1
ATOM 2650 C CA . ILE A 1 371 ? 43.867 89.274 58.497 1.00 35.09 371 ILE A CA 1
ATOM 2651 C C . ILE A 1 371 ? 44.222 90.770 58.473 1.00 32.56 371 ILE A C 1
ATOM 2652 O O . ILE A 1 371 ? 45.106 91.208 57.735 1.00 21.77 371 ILE A O 1
ATOM 2657 N N . ALA A 1 372 ? 43.533 91.548 59.297 1.00 26.27 372 ALA A N 1
ATOM 2658 C CA . ALA A 1 372 ? 43.834 92.961 59.436 1.00 23.21 372 ALA A CA 1
ATOM 2659 C C . ALA A 1 372 ? 45.292 93.138 59.843 1.00 39.58 372 ALA A C 1
ATOM 2660 O O . ALA A 1 372 ? 46.020 93.992 59.309 1.00 32.91 372 ALA A O 1
ATOM 2662 N N . ALA A 1 373 ? 45.725 92.290 60.768 1.00 34.25 373 ALA A N 1
ATOM 2663 C CA . ALA A 1 373 ? 47.077 92.362 61.304 1.00 40.19 373 ALA A CA 1
ATOM 2664 C C . ALA A 1 373 ? 48.118 92.159 60.210 1.00 42.83 373 ALA A C 1
ATOM 2665 O O . ALA A 1 373 ? 49.154 92.832 60.170 1.00 31.49 373 ALA A O 1
ATOM 2667 N N . LYS A 1 374 ? 47.844 91.218 59.317 1.00 35.50 374 LYS A N 1
ATOM 2668 C CA . LYS A 1 374 ? 48.762 90.949 58.226 1.00 36.66 374 LYS A CA 1
ATOM 2669 C C . LYS A 1 374 ? 48.790 92.096 57.214 1.00 38.87 374 LYS A C 1
ATOM 2670 O O . LYS A 1 374 ? 49.831 92.412 56.655 1.00 36.25 374 LYS A O 1
ATOM 2676 N N . MET A 1 375 ? 47.647 92.726 56.983 1.00 28.67 375 MET A N 1
ATOM 2677 C CA . MET A 1 375 ? 47.644 93.943 56.180 1.00 38.02 375 MET A CA 1
ATOM 2678 C C . MET A 1 375 ? 48.588 94.993 56.765 1.00 33.64 375 MET A C 1
ATOM 2679 O O . MET A 1 375 ? 49.489 95.486 56.083 1.00 30.40 375 MET A O 1
ATOM 2684 N N . PHE A 1 376 ? 48.386 95.315 58.037 1.00 25.49 376 PHE A N 1
ATOM 2685 C CA . PHE A 1 376 ? 49.213 96.311 58.742 1.00 26.35 376 PHE A CA 1
ATOM 2686 C C . PHE A 1 376 ? 50.698 95.970 58.756 1.00 28.02 376 PHE A C 1
ATOM 2687 O O . PHE A 1 376 ? 51.538 96.848 58.573 1.00 36.88 376 PHE A O 1
ATOM 2695 N N . LYS A 1 377 ? 51.028 94.698 58.959 1.00 37.28 377 LYS A N 1
ATOM 2696 C CA . LYS A 1 377 ? 52.428 94.265 58.939 1.00 26.72 377 LYS A CA 1
ATOM 2697 C C . LYS A 1 377 ? 53.049 94.455 57.552 1.00 38.27 377 LYS A C 1
ATOM 2698 O O . LYS A 1 377 ? 54.161 94.960 57.424 1.00 32.63 377 LYS A O 1
ATOM 2704 N N . THR A 1 378 ? 52.320 94.053 56.513 1.00 28.16 378 THR A N 1
ATOM 2705 C CA . THR A 1 378 ? 52.792 94.198 55.143 1.00 34.70 378 THR A CA 1
ATOM 2706 C C . THR A 1 378 ? 53.159 95.639 54.822 1.00 33.99 378 THR A C 1
ATOM 2707 O O . THR A 1 378 ? 54.219 95.894 54.264 1.00 41.19 378 THR A O 1
ATOM 2711 N N . LEU A 1 379 ? 52.275 96.571 55.164 1.00 26.90 379 LEU A N 1
ATOM 2712 C CA . LEU A 1 379 ? 52.547 97.998 54.985 1.00 37.53 379 LEU A CA 1
ATOM 2713 C C . LEU A 1 379 ? 53.715 98.466 55.848 1.00 42.98 379 LEU A C 1
ATOM 2714 O O . LEU A 1 379 ? 54.614 99.176 55.382 1.00 31.36 379 LEU A O 1
ATOM 2719 N N . ALA A 1 380 ? 53.709 98.059 57.109 1.00 28.12 380 ALA A N 1
ATOM 2720 C CA . ALA A 1 380 ? 54.817 98.410 58.000 1.00 33.15 380 ALA A CA 1
ATOM 2721 C C . ALA A 1 380 ? 56.148 97.899 57.475 1.00 32.65 380 ALA A C 1
ATOM 2722 O O . ALA A 1 380 ? 57.153 98.602 57.529 1.00 41.27 380 ALA A O 1
ATOM 2724 N N . ASP A 1 381 ? 56.164 96.671 56.971 1.00 31.69 381 ASP A N 1
ATOM 2725 C CA . ASP A 1 381 ? 57.420 96.077 56.520 1.00 34.61 381 ASP A CA 1
ATOM 2726 C C . ASP A 1 381 ? 57.956 96.821 55.317 1.00 35.36 381 ASP A C 1
ATOM 2727 O O . ASP A 1 381 ? 59.154 96.797 55.050 1.00 40.43 381 ASP A O 1
ATOM 2732 N N . VAL A 1 382 ? 57.075 97.507 54.597 1.00 42.67 382 VAL A N 1
ATOM 2733 C CA . VAL A 1 382 ? 57.522 98.241 53.425 1.00 25.35 382 VAL A CA 1
ATOM 2734 C C . VAL A 1 382 ? 57.613 99.760 53.717 1.00 54.24 382 VAL A C 1
ATOM 2735 O O . VAL A 1 382 ? 57.759 100.594 52.819 1.00 47.28 382 VAL A O 1
ATOM 2739 N N . GLY A 1 383 ? 57.555 100.093 55.004 1.00 36.98 383 GLY A N 1
ATOM 2740 C CA . GLY A 1 383 ? 57.763 101.443 55.472 1.00 18.93 383 GLY A CA 1
ATOM 2741 C C . GLY A 1 383 ? 56.616 102.438 55.319 1.00 45.41 383 GLY A C 1
ATOM 2742 O O . GLY A 1 383 ? 56.828 103.627 55.476 1.00 31.49 383 GLY A O 1
ATOM 2743 N N . VAL A 1 384 ? 55.403 101.995 55.014 1.00 41.44 384 VAL A N 1
ATOM 2744 C CA . VAL A 1 384 ? 54.332 102.974 54.829 1.00 33.96 384 VAL A CA 1
ATOM 2745 C C . VAL A 1 384 ? 53.460 103.133 56.070 1.00 52.58 384 VAL A C 1
ATOM 2746 O O . VAL A 1 384 ? 52.986 102.151 56.638 1.00 24.72 384 VAL A O 1
ATOM 2750 N N . ASN A 1 385 ? 53.296 104.386 56.491 1.00 38.30 385 ASN A N 1
ATOM 2751 C CA . ASN A 1 385 ? 52.531 104.722 57.675 1.00 37.89 385 ASN A CA 1
ATOM 2752 C C . ASN A 1 385 ? 51.037 104.739 57.379 1.00 34.59 385 ASN A C 1
ATOM 2753 O O . ASN A 1 385 ? 50.610 105.259 56.351 1.00 34.62 385 ASN A O 1
ATOM 2758 N N . ILE A 1 386 ? 50.247 104.189 58.298 1.00 31.61 386 ILE A N 1
ATOM 2759 C CA . ILE A 1 386 ? 48.797 104.189 58.170 1.00 25.17 386 ILE A CA 1
ATOM 2760 C C . ILE A 1 386 ? 48.205 105.406 58.887 1.00 29.37 386 ILE A C 1
ATOM 2761 O O . ILE A 1 386 ? 48.384 105.573 60.084 1.00 24.42 386 ILE A O 1
ATOM 2766 N N . GLU A 1 387 ? 47.477 106.231 58.148 1.00 22.60 387 GLU A N 1
ATOM 2767 C CA . GLU A 1 387 ? 46.921 107.462 58.681 1.00 26.94 387 GLU A CA 1
ATOM 2768 C C . GLU A 1 387 ? 45.536 107.230 59.248 1.00 30.25 387 GLU A C 1
ATOM 2769 O O . GLU A 1 387 ? 45.276 107.532 60.400 1.00 35.21 387 GLU A O 1
ATOM 2775 N N . MET A 1 388 ? 44.652 106.670 58.439 1.00 30.71 388 MET A N 1
ATOM 2776 C CA . MET A 1 388 ? 43.318 106.351 58.897 1.00 22.35 388 MET A CA 1
ATOM 2777 C C . MET A 1 388 ? 42.936 104.893 58.603 1.00 29.70 388 MET A C 1
ATOM 2778 O O . MET A 1 388 ? 43.521 104.255 57.728 1.00 25.42 388 MET A O 1
ATOM 2783 N N . ILE A 1 389 ? 41.931 104.395 59.321 1.00 27.15 389 ILE A N 1
ATOM 2784 C CA . ILE A 1 389 ? 41.459 103.026 59.169 1.00 19.20 389 ILE A CA 1
ATOM 2785 C C . ILE A 1 389 ? 39.957 102.912 59.299 1.00 29.84 389 ILE A C 1
ATOM 2786 O O . ILE A 1 389 ? 39.367 103.486 60.208 1.00 31.97 389 ILE A O 1
ATOM 2791 N N . SER A 1 390 ? 39.353 102.131 58.405 1.00 19.51 390 SER A N 1
ATOM 2792 C CA . SER A 1 390 ? 37.913 101.917 58.404 1.00 17.06 390 SER A CA 1
ATOM 2793 C C . SER A 1 390 ? 37.586 100.501 57.923 1.00 42.70 390 SER A C 1
ATOM 2794 O O . SER A 1 390 ? 37.990 100.090 56.820 1.00 25.39 390 SER A O 1
ATOM 2797 N N . THR A 1 391 ? 36.859 99.757 58.753 1.00 29.17 391 THR A N 1
ATOM 2798 C CA . THR A 1 391 ? 36.401 98.428 58.380 1.00 20.55 391 THR A CA 1
ATOM 2799 C C . THR A 1 391 ? 34.920 98.338 58.000 1.00 35.24 391 THR A C 1
ATOM 2800 O O . THR A 1 391 ? 34.066 99.054 58.532 1.00 29.71 391 THR A O 1
ATOM 2804 N N . SER A 1 392 ? 34.633 97.451 57.046 1.00 35.58 392 SER A N 1
ATOM 2805 C CA . SER A 1 392 ? 33.269 96.960 56.846 1.00 32.35 392 SER A CA 1
ATOM 2806 C C . SER A 1 392 ? 33.241 95.479 57.229 1.00 33.60 392 SER A C 1
ATOM 2807 O O . SER A 1 392 ? 34.096 95.015 57.981 1.00 29.49 392 SER A O 1
ATOM 2810 N N . GLU A 1 393 ? 32.277 94.726 56.719 1.00 40.32 393 GLU A N 1
ATOM 2811 C CA . GLU A 1 393 ? 32.262 93.292 56.990 1.00 31.98 393 GLU A CA 1
ATOM 2812 C C . GLU A 1 393 ? 33.360 92.548 56.240 1.00 27.77 393 GLU A C 1
ATOM 2813 O O . GLU A 1 393 ? 33.963 91.635 56.773 1.00 31.71 393 GLU A O 1
ATOM 2819 N N . VAL A 1 394 ? 33.644 92.994 55.020 1.00 21.67 394 VAL A N 1
ATOM 2820 C CA A VAL A 1 394 ? 34.498 92.262 54.098 0.48 27.57 394 VAL A CA 1
ATOM 2821 C CA B VAL A 1 394 ? 34.525 92.258 54.126 0.52 25.25 394 VAL A CA 1
ATOM 2822 C C . VAL A 1 394 ? 35.663 93.123 53.579 1.00 34.75 394 VAL A C 1
ATOM 2823 O O . VAL A 1 394 ? 36.439 92.699 52.708 1.00 41.77 394 VAL A O 1
ATOM 2830 N N . LYS A 1 395 ? 35.789 94.334 54.112 1.00 31.88 395 LYS A N 1
ATOM 2831 C CA . LYS A 1 395 ? 36.907 95.203 53.729 1.00 28.24 395 LYS A CA 1
ATOM 2832 C C . LYS A 1 395 ? 37.578 95.826 54.923 1.00 26.41 395 LYS A C 1
ATOM 2833 O O . LYS A 1 395 ? 36.912 96.295 55.854 1.00 35.20 395 LYS A O 1
ATOM 2839 N N . VAL A 1 396 ? 38.897 95.865 54.894 1.00 17.53 396 VAL A N 1
ATOM 2840 C CA . VAL A 1 396 ? 39.612 96.840 55.716 1.00 40.37 396 VAL A CA 1
ATOM 2841 C C . VAL A 1 396 ? 40.264 97.914 54.825 1.00 31.64 396 VAL A C 1
ATOM 2842 O O . VAL A 1 396 ? 41.069 97.612 53.941 1.00 32.29 396 VAL A O 1
ATOM 2846 N N . SER A 1 397 ? 39.853 99.165 55.037 1.00 35.15 397 SER A N 1
ATOM 2847 C CA . SER A 1 397 ? 40.367 100.303 54.270 1.00 11.27 397 SER A CA 1
ATOM 2848 C C . SER A 1 397 ? 41.363 101.124 55.079 1.00 37.29 397 SER A C 1
ATOM 2849 O O . SER A 1 397 ? 41.207 101.301 56.289 1.00 36.24 397 SER A O 1
ATOM 2852 N N . CYS A 1 398 ? 42.403 101.590 54.397 1.00 23.95 398 CYS A N 1
ATOM 2853 C CA . CYS A 1 398 ? 43.439 102.403 55.006 1.00 28.81 398 CYS A CA 1
ATOM 2854 C C . CYS A 1 398 ? 43.664 103.655 54.174 1.00 43.05 398 CYS A C 1
ATOM 2855 O O . CYS A 1 398 ? 43.615 103.617 52.942 1.00 30.37 398 CYS A O 1
ATOM 2858 N N . VAL A 1 399 ? 43.899 104.778 54.841 1.00 27.85 399 VAL A N 1
ATOM 2859 C CA . VAL A 1 399 ? 44.262 105.976 54.101 1.00 22.73 399 VAL A CA 1
ATOM 2860 C C . VAL A 1 399 ? 45.748 106.155 54.270 1.00 31.21 399 VAL A C 1
ATOM 2861 O O . VAL A 1 399 ? 46.265 106.005 55.376 1.00 29.00 399 VAL A O 1
ATOM 2865 N N . ILE A 1 400 ? 46.441 106.420 53.167 1.00 22.92 400 ILE A N 1
ATOM 2866 C CA . ILE A 1 400 ? 47.898 106.565 53.202 1.00 33.92 400 ILE A CA 1
ATOM 2867 C C . ILE A 1 400 ? 48.379 107.756 52.374 1.00 35.26 400 ILE A C 1
ATOM 2868 O O . ILE A 1 400 ? 47.655 108.303 51.538 1.00 19.02 400 ILE A O 1
ATOM 2873 N N . ASP A 1 401 ? 49.613 108.166 52.611 1.00 31.49 401 ASP A N 1
ATOM 2874 C CA . ASP A 1 401 ? 50.214 109.158 51.749 1.00 23.50 401 ASP A CA 1
ATOM 2875 C C . ASP A 1 401 ? 50.238 108.635 50.313 1.00 37.75 401 ASP A C 1
ATOM 2876 O O . ASP A 1 401 ? 50.784 107.560 50.041 1.00 26.40 401 ASP A O 1
ATOM 2881 N N . GLN A 1 402 ? 49.664 109.414 49.399 1.00 35.95 402 GLN A N 1
ATOM 2882 C CA A GLN A 1 402 ? 49.629 109.074 47.981 0.49 44.27 402 GLN A CA 1
ATOM 2883 C CA B GLN A 1 402 ? 49.635 109.070 47.980 0.51 44.25 402 GLN A CA 1
ATOM 2884 C C . GLN A 1 402 ? 50.987 108.596 47.462 1.00 45.93 402 GLN A C 1
ATOM 2885 O O . GLN A 1 402 ? 51.058 107.719 46.608 1.00 38.53 402 GLN A O 1
ATOM 2896 N N . ARG A 1 403 ? 52.067 109.172 47.971 1.00 35.91 403 ARG A N 1
ATOM 2897 C CA . ARG A 1 403 ? 53.394 108.776 47.499 1.00 42.41 403 ARG A CA 1
ATOM 2898 C C . ARG A 1 403 ? 53.773 107.334 47.861 1.00 43.85 403 ARG A C 1
ATOM 2899 O O . ARG A 1 403 ? 54.690 106.771 47.280 1.00 40.81 403 ARG A O 1
ATOM 2907 N N . ASP A 1 404 ? 53.081 106.751 48.837 1.00 35.55 404 ASP A N 1
ATOM 2908 C CA . ASP A 1 404 ? 53.418 105.425 49.341 1.00 30.76 404 ASP A CA 1
ATOM 2909 C C . ASP A 1 404 ? 52.630 104.355 48.572 1.00 41.63 404 ASP A C 1
ATOM 2910 O O . ASP A 1 404 ? 52.865 103.160 48.728 1.00 41.38 404 ASP A O 1
ATOM 2915 N N . ALA A 1 405 ? 51.688 104.800 47.746 1.00 45.25 405 ALA A N 1
ATOM 2916 C CA . ALA A 1 405 ? 50.728 103.917 47.086 1.00 26.28 405 ALA A CA 1
ATOM 2917 C C . ALA A 1 405 ? 51.341 102.783 46.257 1.00 38.55 405 ALA A C 1
ATOM 2918 O O . ALA A 1 405 ? 50.900 101.642 46.336 1.00 38.43 405 ALA A O 1
ATOM 2920 N N . ASP A 1 406 ? 52.341 103.091 45.440 1.00 41.31 406 ASP A N 1
ATOM 2921 C CA A ASP A 1 406 ? 52.959 102.056 44.591 0.57 24.12 406 ASP A CA 1
ATOM 2922 C CA B ASP A 1 406 ? 53.008 102.094 44.604 0.43 27.52 406 ASP A CA 1
ATOM 2923 C C . ASP A 1 406 ? 53.535 100.922 45.410 1.00 35.91 406 ASP A C 1
ATOM 2924 O O . ASP A 1 406 ? 53.274 99.763 45.104 1.00 42.53 406 ASP A O 1
ATOM 2933 N N . ARG A 1 407 ? 54.326 101.245 46.429 1.00 34.45 407 ARG A N 1
ATOM 2934 C CA A ARG A 1 407 ? 55.007 100.234 47.231 0.43 39.37 407 ARG A CA 1
ATOM 2935 C CA B ARG A 1 407 ? 54.998 100.207 47.196 0.57 37.95 407 ARG A CA 1
ATOM 2936 C C . ARG A 1 407 ? 54.013 99.493 48.103 1.00 38.31 407 ARG A C 1
ATOM 2937 O O . ARG A 1 407 ? 54.188 98.310 48.399 1.00 41.38 407 ARG A O 1
ATOM 2952 N N . ALA A 1 408 ? 52.955 100.194 48.482 1.00 26.83 408 ALA A N 1
ATOM 2953 C CA . ALA A 1 408 ? 51.937 99.626 49.354 1.00 27.70 408 ALA A CA 1
ATOM 2954 C C . ALA A 1 408 ? 51.089 98.573 48.626 1.00 41.28 408 ALA A C 1
ATOM 2955 O O . ALA A 1 408 ? 50.821 97.486 49.153 1.00 31.72 408 ALA A O 1
ATOM 2957 N N . ILE A 1 409 ? 50.669 98.907 47.407 1.00 46.11 409 ILE A N 1
ATOM 2958 C CA . ILE A 1 409 ? 49.856 98.019 46.565 1.00 41.89 409 ILE A CA 1
ATOM 2959 C C . ILE A 1 409 ? 50.619 96.787 46.150 1.00 49.15 409 ILE A C 1
ATOM 2960 O O . ILE A 1 409 ? 50.087 95.678 46.118 1.00 39.88 409 ILE A O 1
ATOM 2965 N N . ALA A 1 410 ? 51.873 96.993 45.782 1.00 38.44 410 ALA A N 1
ATOM 2966 C CA . ALA A 1 410 ? 52.699 95.880 45.340 1.00 35.19 410 ALA A CA 1
ATOM 2967 C C . ALA A 1 410 ? 52.867 94.927 46.498 1.00 50.43 410 ALA A C 1
ATOM 2968 O O . ALA A 1 410 ? 52.781 93.709 46.321 1.00 40.97 410 ALA A O 1
ATOM 2970 N N . ALA A 1 411 ? 53.104 95.488 47.686 1.00 36.69 411 ALA A N 1
ATOM 2971 C CA . ALA A 1 411 ? 53.340 94.676 48.876 1.00 25.74 411 ALA A CA 1
ATOM 2972 C C . ALA A 1 411 ? 52.118 93.874 49.271 1.00 42.56 411 ALA A C 1
ATOM 2973 O O . ALA A 1 411 ? 52.251 92.731 49.675 1.00 49.05 411 ALA A O 1
ATOM 2975 N N . LEU A 1 412 ? 50.938 94.475 49.160 1.00 27.86 412 LEU A N 1
ATOM 2976 C CA . LEU A 1 412 ? 49.709 93.791 49.522 1.00 38.23 412 LEU A CA 1
ATOM 2977 C C . LEU A 1 412 ? 49.363 92.736 48.482 1.00 34.29 412 LEU A C 1
ATOM 2978 O O . LEU A 1 412 ? 48.921 91.635 48.804 1.00 35.50 412 LEU A O 1
ATOM 2983 N N . SER A 1 413 ? 49.576 93.097 47.230 1.00 34.33 413 SER A N 1
ATOM 2984 C CA . SER A 1 413 ? 49.343 92.205 46.109 1.00 40.06 413 SER A CA 1
ATOM 2985 C C . SER A 1 413 ? 50.145 90.901 46.286 1.00 45.06 413 SER A C 1
ATOM 2986 O O . SER A 1 413 ? 49.592 89.802 46.166 1.00 34.75 413 SER A O 1
ATOM 2989 N N . ASN A 1 414 ? 51.432 91.037 46.605 1.00 36.07 414 ASN A N 1
ATOM 2990 C CA . ASN A 1 414 ? 52.325 89.895 46.894 1.00 26.88 414 ASN A CA 1
ATOM 2991 C C . ASN A 1 414 ? 51.977 89.114 48.145 1.00 41.06 414 ASN A C 1
ATOM 2992 O O . ASN A 1 414 ? 51.932 87.897 48.123 1.00 53.64 414 ASN A O 1
ATOM 2997 N N . ALA A 1 415 ? 51.767 89.809 49.252 1.00 43.37 415 ALA A N 1
ATOM 2998 C CA . ALA A 1 415 ? 51.533 89.124 50.515 1.00 29.68 415 ALA A CA 1
ATOM 2999 C C . ALA A 1 415 ? 50.254 88.302 50.520 1.00 28.86 415 ALA A C 1
ATOM 3000 O O . ALA A 1 415 ? 50.190 87.268 51.156 1.00 42.48 415 ALA A O 1
ATOM 3002 N N . PHE A 1 416 ? 49.231 88.761 49.819 1.00 45.38 416 PHE A N 1
ATOM 3003 C CA . PHE A 1 416 ? 47.971 88.032 49.797 1.00 34.82 416 PHE A CA 1
ATOM 3004 C C . PHE A 1 416 ? 47.750 87.248 48.492 1.00 27.15 416 PHE A C 1
ATOM 3005 O O . PHE A 1 416 ? 46.685 86.671 48.284 1.00 26.33 416 PHE A O 1
ATOM 3013 N N . GLY A 1 417 ? 48.746 87.254 47.612 1.00 28.16 417 GLY A N 1
ATOM 3014 C CA . GLY A 1 417 ? 48.658 86.544 46.346 1.00 34.98 417 GLY A CA 1
ATOM 3015 C C . GLY A 1 417 ? 47.460 86.866 45.470 1.00 35.30 417 GLY A C 1
ATOM 3016 O O . GLY A 1 417 ? 46.919 85.976 44.817 1.00 58.43 417 GLY A O 1
ATOM 3017 N N . VAL A 1 418 ? 47.059 88.134 45.429 1.00 50.03 418 VAL A N 1
ATOM 3018 C CA . VAL A 1 418 ? 45.948 88.552 44.570 1.00 42.40 418 VAL A CA 1
ATOM 3019 C C . VAL A 1 418 ? 46.344 89.715 43.639 1.00 45.71 418 VAL A C 1
ATOM 3020 O O . VAL A 1 418 ? 47.402 90.301 43.782 1.00 42.42 418 VAL A O 1
ATOM 3024 N N . THR A 1 419 ? 45.518 90.070 42.674 1.00 77.46 419 THR A N 1
ATOM 3025 C CA . THR A 1 419 ? 45.919 91.155 41.782 1.00 37.33 419 THR A CA 1
ATOM 3026 C C . THR A 1 419 ? 45.100 92.415 42.059 1.00 44.49 419 THR A C 1
ATOM 3027 O O . THR A 1 419 ? 43.957 92.329 42.541 1.00 36.75 419 THR A O 1
ATOM 3031 N N . LEU A 1 420 ? 45.680 93.583 41.788 1.00 24.72 420 LEU A N 1
ATOM 3032 C CA . LEU A 1 420 ? 44.922 94.819 41.959 1.00 33.89 420 LEU A CA 1
ATOM 3033 C C . LEU A 1 420 ? 43.611 94.706 41.206 1.00 17.21 420 LEU A C 1
ATOM 3034 O O . LEU A 1 420 ? 43.609 94.448 40.007 1.00 47.96 420 LEU A O 1
ATOM 3039 N N . SER A 1 421 ? 42.499 94.892 41.908 1.00 29.22 421 SER A N 1
ATOM 3040 C CA . SER A 1 421 ? 41.199 94.934 41.256 1.00 30.05 421 SER A CA 1
ATOM 3041 C C . SER A 1 421 ? 41.106 96.188 40.407 1.00 38.62 421 SER A C 1
ATOM 3042 O O . SER A 1 421 ? 41.836 97.146 40.633 1.00 38.40 421 SER A O 1
ATOM 3045 N N . PRO A 1 422 ? 40.263 96.149 39.373 1.00 64.03 422 PRO A N 1
ATOM 3046 C CA . PRO A 1 422 ? 39.985 97.301 38.513 1.00 45.53 422 PRO A CA 1
ATOM 3047 C C . PRO A 1 422 ? 38.926 98.154 39.183 1.00 37.56 422 PRO A C 1
ATOM 3048 O O . PRO A 1 422 ? 38.118 97.599 39.929 1.00 56.04 422 PRO A O 1
ATOM 3052 N N . PRO A 1 423 ? 38.921 99.470 38.923 1.00 48.65 423 PRO A N 1
ATOM 3053 C CA . PRO A 1 423 ? 37.829 100.323 39.413 1.00 75.87 423 PRO A CA 1
ATOM 3054 C C . PRO A 1 423 ? 36.509 99.811 38.848 1.00 73.50 423 PRO A C 1
ATOM 3055 O O . PRO A 1 423 ? 36.530 99.188 37.789 1.00 72.48 423 PRO A O 1
ATOM 3059 N N . LYS A 1 424 ? 35.391 100.033 39.532 1.00 76.24 424 LYS A N 1
ATOM 3060 C CA . LYS A 1 424 ? 34.116 99.560 39.000 1.00 82.36 424 LYS A CA 1
ATOM 3061 C C . LYS A 1 424 ? 33.392 100.681 38.250 1.00 75.68 424 LYS A C 1
ATOM 3062 O O . LYS A 1 424 ? 33.676 101.857 38.476 1.00 72.96 424 LYS A O 1
ATOM 3068 N N . ASN A 1 425 ? 32.484 100.301 37.347 1.00 71.24 425 ASN A N 1
ATOM 3069 C CA . ASN A 1 425 ? 31.820 101.236 36.435 1.00 88.89 425 ASN A CA 1
ATOM 3070 C C . ASN A 1 425 ? 31.003 102.314 37.150 1.00 116.38 425 ASN A C 1
ATOM 3071 O O . ASN A 1 425 ? 31.520 103.050 37.991 1.00 124.60 425 ASN A O 1
ATOM 3073 N N . GLN A 1 426 ? 29.727 102.419 36.793 1.00 117.65 426 GLN A N 1
ATOM 3074 C CA . GLN A 1 426 ? 28.824 103.348 37.468 1.00 106.37 426 GLN A CA 1
ATOM 3075 C C . GLN A 1 426 ? 27.387 102.850 37.356 1.00 118.30 426 GLN A C 1
ATOM 3076 O O . GLN A 1 426 ? 27.051 102.113 36.426 1.00 112.51 426 GLN A O 1
ATOM 3078 N N . THR A 1 427 ? 26.546 103.246 38.306 1.00 129.14 427 THR A N 1
ATOM 3079 C CA . THR A 1 427 ? 25.182 102.728 38.376 1.00 141.29 427 THR A CA 1
ATOM 3080 C C . THR A 1 427 ? 24.146 103.798 38.718 1.00 142.03 427 THR A C 1
ATOM 3081 O O . THR A 1 427 ? 24.491 104.895 39.157 1.00 153.36 427 THR A O 1
ATOM 3083 N N . ASP A 1 428 ? 22.874 103.461 38.514 1.00 121.86 428 ASP A N 1
ATOM 3084 C CA . ASP A 1 428 ? 21.763 104.358 38.824 1.00 108.89 428 ASP A CA 1
ATOM 3085 C C . ASP A 1 428 ? 21.785 105.610 37.952 1.00 118.48 428 ASP A C 1
ATOM 3086 O O . ASP A 1 428 ? 20.755 106.030 37.422 1.00 116.54 428 ASP A O 1
ATOM 3088 N N . LEU A 1 432 ? 19.144 101.496 41.218 1.00 70.87 432 LEU A N 1
ATOM 3089 C CA . LEU A 1 432 ? 19.619 100.796 42.415 1.00 86.46 432 LEU A CA 1
ATOM 3090 C C . LEU A 1 432 ? 19.291 101.583 43.690 1.00 82.49 432 LEU A C 1
ATOM 3091 O O . LEU A 1 432 ? 19.630 102.763 43.790 1.00 107.69 432 LEU A O 1
ATOM 3096 N N . PRO A 1 433 ? 18.639 100.933 44.675 1.00 83.24 433 PRO A N 1
ATOM 3097 C CA . PRO A 1 433 ? 18.221 101.673 45.874 1.00 78.77 433 PRO A CA 1
ATOM 3098 C C . PRO A 1 433 ? 19.403 102.063 46.754 1.00 72.82 433 PRO A C 1
ATOM 3099 O O . PRO A 1 433 ? 20.431 101.383 46.732 1.00 70.11 433 PRO A O 1
ATOM 3103 N N . ALA A 1 434 ? 19.249 103.129 47.534 1.00 66.79 434 ALA A N 1
ATOM 3104 C CA . ALA A 1 434 ? 20.317 103.575 48.417 1.00 55.53 434 ALA A CA 1
ATOM 3105 C C . ALA A 1 434 ? 20.645 102.542 49.500 1.00 55.19 434 ALA A C 1
ATOM 3106 O O . ALA A 1 434 ? 21.813 102.238 49.740 1.00 47.08 434 ALA A O 1
ATOM 3108 N N . VAL A 1 435 ? 19.607 102.017 50.151 1.00 42.05 435 VAL A N 1
ATOM 3109 C CA . VAL A 1 435 ? 19.767 101.021 51.205 1.00 47.13 435 VAL A CA 1
ATOM 3110 C C . VAL A 1 435 ? 18.971 99.752 50.886 1.00 52.84 435 VAL A C 1
ATOM 3111 O O . VAL A 1 435 ? 17.817 99.829 50.488 1.00 50.36 435 VAL A O 1
ATOM 3115 N N . ARG A 1 436 ? 19.586 98.586 51.060 1.00 61.43 436 ARG A N 1
ATOM 3116 C CA . ARG A 1 436 ? 18.903 97.321 50.803 1.00 58.79 436 ARG A CA 1
ATOM 3117 C C . ARG A 1 436 ? 18.460 96.608 52.084 1.00 52.04 436 ARG A C 1
ATOM 3118 O O . ARG A 1 436 ? 17.394 96.008 52.129 1.00 59.80 436 ARG A O 1
ATOM 3126 N N . GLY A 1 437 ? 19.291 96.665 53.117 1.00 45.44 437 GLY A N 1
ATOM 3127 C CA . GLY A 1 437 ? 18.953 96.071 54.397 1.00 51.11 437 GLY A CA 1
ATOM 3128 C C . GLY A 1 437 ? 19.749 96.688 55.529 1.00 58.67 437 GLY A C 1
ATOM 3129 O O . GLY A 1 437 ? 20.724 97.393 55.296 1.00 54.81 437 GLY A O 1
ATOM 3130 N N . VAL A 1 438 ? 19.337 96.425 56.762 1.00 55.90 438 VAL A N 1
ATOM 3131 C CA . VAL A 1 438 ? 20.003 96.997 57.921 1.00 58.33 438 VAL A CA 1
ATOM 3132 C C . VAL A 1 438 ? 20.200 95.914 58.963 1.00 66.47 438 VAL A C 1
ATOM 3133 O O . VAL A 1 438 ? 19.489 94.918 58.963 1.00 48.52 438 VAL A O 1
ATOM 3137 N N . ALA A 1 439 ? 21.166 96.104 59.852 1.00 61.74 439 ALA A N 1
ATOM 3138 C CA . ALA A 1 439 ? 21.492 95.064 60.815 1.00 49.60 439 ALA A CA 1
ATOM 3139 C C . ALA A 1 439 ? 22.060 95.618 62.123 1.00 58.90 439 ALA A C 1
ATOM 3140 O O . ALA A 1 439 ? 22.517 96.757 62.193 1.00 54.94 439 ALA A O 1
ATOM 3142 N N . LEU A 1 440 ? 22.034 94.778 63.149 1.00 41.91 440 LEU A N 1
ATOM 3143 C CA . LEU A 1 440 ? 22.407 95.166 64.484 1.00 40.42 440 LEU A CA 1
ATOM 3144 C C . LEU A 1 440 ? 23.298 94.128 65.141 1.00 58.00 440 LEU A C 1
ATOM 3145 O O . LEU A 1 440 ? 22.961 92.957 65.161 1.00 54.81 440 LEU A O 1
ATOM 3150 N N . ASP A 1 441 ? 24.430 94.546 65.692 1.00 53.42 441 ASP A N 1
ATOM 3151 C CA . ASP A 1 441 ? 25.215 93.630 66.508 1.00 40.69 441 ASP A CA 1
ATOM 3152 C C . ASP A 1 441 ? 25.403 94.171 67.932 1.00 67.58 441 ASP A C 1
ATOM 3153 O O . ASP A 1 441 ? 25.978 95.251 68.132 1.00 43.63 441 ASP A O 1
ATOM 3158 N N . GLN A 1 442 ? 24.909 93.416 68.914 1.00 54.49 442 GLN A N 1
ATOM 3159 C CA . GLN A 1 442 ? 24.994 93.834 70.309 1.00 73.65 442 GLN A CA 1
ATOM 3160 C C . GLN A 1 442 ? 25.776 92.865 71.202 1.00 68.70 442 GLN A C 1
ATOM 3161 O O . GLN A 1 442 ? 25.672 92.916 72.418 1.00 89.86 442 GLN A O 1
ATOM 3167 N N . ASP A 1 443 ? 26.583 92.008 70.592 1.00 53.04 443 ASP A N 1
ATOM 3168 C CA . ASP A 1 443 ? 27.389 91.039 71.327 1.00 77.03 443 ASP A CA 1
ATOM 3169 C C . ASP A 1 443 ? 28.843 91.471 71.411 1.00 70.69 443 ASP A C 1
ATOM 3170 O O . ASP A 1 443 ? 29.718 90.683 71.778 1.00 63.15 443 ASP A O 1
ATOM 3175 N N . GLN A 1 444 ? 29.102 92.725 71.069 1.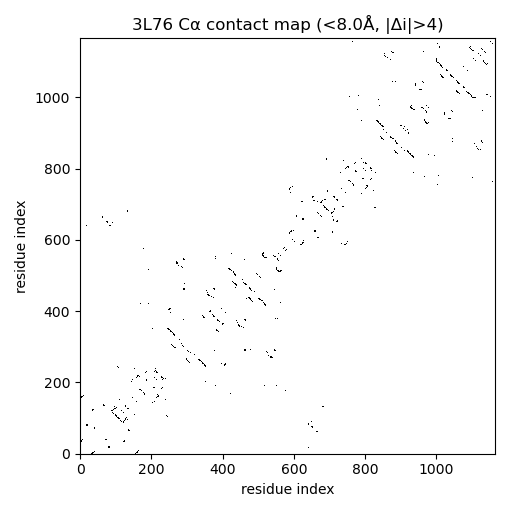00 57.07 444 GLN A N 1
ATOM 3176 C CA . GLN A 1 444 ? 30.470 93.193 70.927 1.00 45.17 444 GLN A CA 1
ATOM 3177 C C . GLN A 1 444 ? 30.894 94.123 72.045 1.00 41.90 444 GLN A C 1
ATOM 3178 O O . GLN A 1 444 ? 30.064 94.738 72.694 1.00 53.66 444 GLN A O 1
ATOM 3184 N N . ALA A 1 445 ? 32.197 94.220 72.258 1.00 42.99 445 ALA A N 1
ATOM 3185 C CA . ALA A 1 445 ? 32.754 95.191 73.192 1.00 49.38 445 ALA A CA 1
ATOM 3186 C C . ALA A 1 445 ? 33.701 96.163 72.484 1.00 41.91 445 ALA A C 1
ATOM 3187 O O . ALA A 1 445 ? 34.504 95.774 71.639 1.00 40.99 445 ALA A O 1
ATOM 3189 N N . GLN A 1 446 ? 33.613 97.434 72.834 1.00 51.46 446 GLN A N 1
ATOM 3190 C CA . GLN A 1 446 ? 34.547 98.410 72.292 1.00 46.61 446 GLN A CA 1
ATOM 3191 C C . GLN A 1 446 ? 35.813 98.446 73.128 1.00 43.00 446 GLN A C 1
ATOM 3192 O O . GLN A 1 446 ? 35.762 98.449 74.350 1.00 48.69 446 GLN A O 1
ATOM 3198 N N . ILE A 1 447 ? 36.955 98.440 72.466 1.00 36.04 447 ILE A N 1
ATOM 3199 C CA . ILE A 1 447 ? 38.219 98.597 73.159 1.00 56.07 447 ILE A CA 1
ATOM 3200 C C . ILE A 1 447 ? 39.057 99.621 72.414 1.00 44.89 447 ILE A C 1
ATOM 3201 O O . ILE A 1 447 ? 39.321 99.473 71.226 1.00 65.28 447 ILE A O 1
ATOM 3206 N N . ALA A 1 448 ? 39.470 100.664 73.115 1.00 42.41 448 ALA A N 1
ATOM 3207 C CA . ALA A 1 448 ? 40.269 101.695 72.497 1.00 44.32 448 ALA A CA 1
ATOM 3208 C C . ALA A 1 448 ? 41.625 101.746 73.133 1.00 36.81 448 ALA A C 1
ATOM 3209 O O . ALA A 1 448 ? 41.776 101.620 74.346 1.00 39.94 448 ALA A O 1
ATOM 3211 N N . ILE A 1 449 ? 42.625 101.932 72.295 1.00 35.97 449 ILE A N 1
ATOM 3212 C CA . ILE A 1 449 ? 43.943 102.151 72.806 1.00 30.96 449 ILE A CA 1
ATOM 3213 C C . ILE A 1 449 ? 44.379 103.598 72.514 1.00 41.58 449 ILE A C 1
ATOM 3214 O O . ILE A 1 449 ? 44.633 103.983 71.378 1.00 50.94 449 ILE A O 1
ATOM 3219 N N . ARG A 1 450 ? 44.396 104.409 73.569 1.00 49.74 450 ARG A N 1
ATOM 3220 C CA . ARG A 1 450 ? 44.717 105.834 73.473 1.00 37.94 450 ARG A CA 1
ATOM 3221 C C . ARG A 1 450 ? 46.200 106.067 73.173 1.00 45.05 450 ARG A C 1
ATOM 3222 O O . ARG A 1 450 ? 47.066 105.424 73.758 1.00 45.08 450 ARG A O 1
ATOM 3230 N N . HIS A 1 451 ? 46.481 106.982 72.252 1.00 36.37 451 HIS A N 1
ATOM 3231 C CA . HIS A 1 451 ? 47.838 107.486 72.048 1.00 51.06 451 HIS A CA 1
ATOM 3232 C C . HIS A 1 451 ? 48.844 106.505 71.463 1.00 41.93 451 HIS A C 1
ATOM 3233 O O . HIS A 1 451 ? 49.942 106.353 71.992 1.00 40.83 451 HIS A O 1
ATOM 3240 N N . VAL A 1 452 ? 48.484 105.870 70.356 1.00 37.98 452 VAL A N 1
ATOM 3241 C CA . VAL A 1 452 ? 49.419 105.000 69.662 1.00 37.79 452 VAL A CA 1
ATOM 3242 C C . VAL A 1 452 ? 50.343 105.893 68.864 1.00 40.89 452 VAL A C 1
ATOM 3243 O O . VAL A 1 452 ? 49.876 106.755 68.111 1.00 38.23 452 VAL A O 1
ATOM 3247 N N . PRO A 1 453 ? 51.659 105.715 69.045 1.00 33.94 453 PRO A N 1
ATOM 3248 C CA . PRO A 1 453 ? 52.643 106.473 68.260 1.00 32.69 453 PRO A CA 1
ATOM 3249 C C . PRO A 1 453 ? 52.338 106.369 66.769 1.00 43.49 453 PRO A C 1
ATOM 3250 O O . PRO A 1 453 ? 52.202 105.260 66.240 1.00 42.71 453 PRO A O 1
ATOM 3254 N N . ASP A 1 454 ? 52.205 107.513 66.109 1.00 31.19 454 ASP A N 1
ATOM 3255 C CA . ASP A 1 454 ? 51.840 107.533 64.704 1.00 37.00 454 ASP A CA 1
ATOM 3256 C C . ASP A 1 454 ? 53.061 107.255 63.800 1.00 32.21 454 ASP A C 1
ATOM 3257 O O . ASP A 1 454 ? 53.543 108.127 63.079 1.00 35.09 454 ASP A O 1
ATOM 3262 N N . ARG A 1 455 ? 53.551 106.025 63.860 1.00 31.71 455 ARG A N 1
ATOM 3263 C CA A ARG A 1 455 ? 54.667 105.597 63.023 0.48 27.58 455 ARG A CA 1
ATOM 3264 C CA B ARG A 1 455 ? 54.682 105.587 63.045 0.52 29.49 455 ARG A CA 1
ATOM 3265 C C . ARG A 1 455 ? 54.434 104.163 62.576 1.00 26.75 455 ARG A C 1
ATOM 3266 O O . ARG A 1 455 ? 53.685 103.428 63.213 1.00 35.88 455 ARG A O 1
ATOM 3281 N N . PRO A 1 456 ? 55.074 103.758 61.464 1.00 45.53 456 PRO A N 1
ATOM 3282 C CA . PRO A 1 456 ? 54.828 102.427 60.888 1.00 23.39 456 PRO A CA 1
ATOM 3283 C C . PRO A 1 456 ? 55.037 101.281 61.870 1.00 37.17 456 PRO A C 1
ATOM 3284 O O . PRO A 1 456 ? 55.928 101.354 62.716 1.00 48.24 456 PRO A O 1
ATOM 3288 N N . GLY A 1 457 ? 54.202 100.249 61.765 1.00 41.40 457 GLY A N 1
ATOM 3289 C CA . GLY A 1 457 ? 54.352 99.056 62.574 1.00 29.39 457 GLY A CA 1
ATOM 3290 C C . GLY A 1 457 ? 53.601 99.021 63.901 1.00 51.88 457 GLY A C 1
ATOM 3291 O O . GLY A 1 457 ? 53.475 97.967 64.520 1.00 31.22 457 GLY A O 1
ATOM 3292 N N . MET A 1 458 ? 53.094 100.162 64.348 1.00 38.41 458 MET A N 1
ATOM 3293 C CA . MET A 1 458 ? 52.393 100.205 65.627 1.00 35.97 458 MET A CA 1
ATOM 3294 C C . MET A 1 458 ? 51.093 99.396 65.611 1.00 30.63 458 MET A C 1
ATOM 3295 O O . MET A 1 458 ? 50.912 98.518 66.442 1.00 36.03 458 MET A O 1
ATOM 3300 N N . ALA A 1 459 ? 50.203 99.679 64.662 1.00 32.50 459 ALA A N 1
ATOM 3301 C CA . ALA A 1 459 ? 48.978 98.891 64.500 1.00 37.48 459 ALA A CA 1
ATOM 3302 C C . ALA A 1 459 ? 49.283 97.414 64.239 1.00 47.11 459 ALA A C 1
ATOM 3303 O O . ALA A 1 459 ? 48.588 96.529 64.728 1.00 29.66 459 ALA A O 1
ATOM 3305 N N . ALA A 1 460 ? 50.304 97.160 63.431 1.00 28.44 460 ALA A N 1
ATOM 3306 C CA . ALA A 1 460 ? 50.743 95.800 63.160 1.00 41.12 460 ALA A CA 1
ATOM 3307 C C . ALA A 1 460 ? 51.016 95.058 64.455 1.00 37.14 460 ALA A C 1
ATOM 3308 O O . ALA A 1 460 ? 50.517 93.951 64.666 1.00 39.57 460 ALA A O 1
ATOM 3310 N N . GLN A 1 461 ? 51.801 95.671 65.329 1.00 34.48 461 GLN A N 1
ATOM 3311 C CA . GLN A 1 461 ? 52.217 94.981 66.545 1.00 50.59 461 GLN A CA 1
ATOM 3312 C C . GLN A 1 461 ? 51.076 94.758 67.545 1.00 39.58 461 GLN A C 1
ATOM 3313 O O . GLN A 1 461 ? 51.052 93.751 68.246 1.00 54.27 461 GLN A O 1
ATOM 3319 N N . LEU A 1 462 ? 50.111 95.667 67.564 1.00 31.05 462 LEU A N 1
ATOM 3320 C CA . LEU A 1 462 ? 48.978 95.535 68.465 1.00 38.09 462 LEU A CA 1
ATOM 3321 C C . LEU A 1 462 ? 48.030 94.457 67.977 1.00 39.65 462 LEU A C 1
ATOM 3322 O O . LEU A 1 462 ? 47.559 93.624 68.749 1.00 33.67 462 LEU A O 1
ATOM 3327 N N . PHE A 1 463 ? 47.752 94.467 66.683 1.00 32.77 463 PHE A N 1
ATOM 3328 C CA . PHE A 1 463 ? 46.809 93.511 66.134 1.00 39.24 463 PHE A CA 1
ATOM 3329 C C . PHE A 1 463 ? 47.417 92.144 65.877 1.00 46.88 463 PHE A C 1
ATOM 3330 O O . PHE A 1 463 ? 46.695 91.146 65.918 1.00 37.98 463 PHE A O 1
ATOM 3338 N N . THR A 1 464 ? 48.736 92.087 65.672 1.00 31.24 464 THR A N 1
ATOM 3339 C CA . THR A 1 464 ? 49.409 90.790 65.566 1.00 43.04 464 THR A CA 1
ATOM 3340 C C . THR A 1 464 ? 49.305 90.046 66.888 1.00 52.91 464 THR A C 1
ATOM 3341 O O . THR A 1 464 ? 49.061 88.841 66.914 1.00 43.97 464 THR A O 1
ATOM 3345 N N . ALA A 1 465 ? 49.483 90.785 67.978 1.00 48.12 465 ALA A N 1
ATOM 3346 C CA . ALA A 1 465 ? 49.400 90.238 69.324 1.00 41.73 465 ALA A CA 1
ATOM 3347 C C . ALA A 1 465 ? 48.054 89.586 69.606 1.00 39.50 465 ALA A C 1
ATOM 3348 O O . ALA A 1 465 ? 47.993 88.466 70.105 1.00 55.77 465 ALA A O 1
ATOM 3350 N N . LEU A 1 466 ? 46.979 90.293 69.291 1.00 34.45 466 LEU A N 1
ATOM 3351 C CA . LEU A 1 466 ? 45.637 89.754 69.465 1.00 49.84 466 LEU A CA 1
ATOM 3352 C C . LEU A 1 466 ? 45.396 88.529 68.579 1.00 58.45 466 LEU A C 1
ATOM 3353 O O . LEU A 1 466 ? 44.719 87.585 68.971 1.00 58.99 466 LEU A O 1
ATOM 3358 N N . ALA A 1 467 ? 45.948 88.554 67.375 1.00 42.76 467 ALA A N 1
ATOM 3359 C CA . ALA A 1 467 ? 45.697 87.492 66.420 1.00 47.88 467 ALA A CA 1
ATOM 3360 C C . ALA A 1 467 ? 46.461 86.225 66.794 1.00 54.69 467 ALA A C 1
ATOM 3361 O O . ALA A 1 467 ? 46.026 85.121 66.505 1.00 40.03 467 ALA A O 1
ATOM 3363 N N . GLU A 1 468 ? 47.609 86.385 67.435 1.00 60.14 468 GLU A N 1
ATOM 3364 C CA . GLU A 1 468 ? 48.392 85.233 67.837 1.00 59.69 468 GLU A CA 1
ATOM 3365 C C . GLU A 1 468 ? 47.698 84.489 68.979 1.00 56.08 468 GLU A C 1
ATOM 3366 O O . GLU A 1 468 ? 48.015 83.343 69.261 1.00 45.35 468 GLU A O 1
ATOM 3372 N N . ALA A 1 469 ? 46.737 85.152 69.608 1.00 43.98 469 ALA A N 1
ATOM 3373 C CA . ALA A 1 469 ? 45.931 84.559 70.667 1.00 50.29 469 ALA A CA 1
ATOM 3374 C C . ALA A 1 469 ? 44.581 84.098 70.122 1.00 48.09 469 ALA A C 1
ATOM 3375 O O . ALA A 1 469 ? 43.671 83.776 70.874 1.00 62.04 469 ALA A O 1
ATOM 3377 N N . ASN A 1 470 ? 44.445 84.103 68.807 1.00 54.71 470 ASN A N 1
ATOM 3378 C CA . ASN A 1 470 ? 43.246 83.582 68.170 1.00 59.66 470 ASN A CA 1
ATOM 3379 C C . ASN A 1 470 ? 42.007 84.440 68.377 1.00 60.53 470 ASN A C 1
ATOM 3380 O O . ASN A 1 470 ? 40.885 83.997 68.135 1.00 74.97 470 ASN A O 1
ATOM 3385 N N . ILE A 1 471 ? 42.202 85.671 68.822 1.00 46.85 471 ILE A N 1
ATOM 3386 C CA . ILE A 1 471 ? 41.086 86.590 68.915 1.00 44.09 471 ILE A CA 1
ATOM 3387 C C . ILE A 1 471 ? 40.832 87.270 67.568 1.00 56.53 471 ILE A C 1
ATOM 3388 O O . ILE A 1 471 ? 41.707 87.918 67.003 1.00 50.55 471 ILE A O 1
ATOM 3393 N N . SER A 1 472 ? 39.625 87.103 67.057 1.00 42.33 472 SER A N 1
ATOM 3394 C CA . SER A 1 472 ? 39.226 87.725 65.811 1.00 51.00 472 SER A CA 1
ATOM 3395 C C . SER A 1 472 ? 38.639 89.090 66.118 1.00 50.05 472 SER A C 1
ATOM 3396 O O . SER A 1 472 ? 37.892 89.245 67.081 1.00 38.50 472 SER A O 1
ATOM 3399 N N . VAL A 1 473 ? 38.966 90.075 65.288 1.00 36.66 473 VAL A N 1
ATOM 3400 C CA . VAL A 1 473 ? 38.496 91.438 65.495 1.00 40.11 473 VAL A CA 1
ATOM 3401 C C . VAL A 1 473 ? 37.404 91.802 64.491 1.00 29.95 473 VAL A C 1
ATOM 3402 O O . VAL A 1 473 ? 37.507 91.476 63.315 1.00 41.31 473 VAL A O 1
ATOM 3406 N N . ASP A 1 474 ? 36.376 92.505 64.955 1.00 36.01 474 ASP A N 1
ATOM 3407 C CA . ASP A 1 474 ? 35.217 92.821 64.123 1.00 42.19 474 ASP A CA 1
ATOM 3408 C C . ASP A 1 474 ? 35.306 94.186 63.446 1.00 55.53 474 ASP A C 1
ATOM 3409 O O . ASP A 1 474 ? 34.871 94.345 62.307 1.00 42.57 474 ASP A O 1
ATOM 3414 N N . MET A 1 475 ? 35.848 95.168 64.167 1.00 43.89 475 MET A N 1
ATOM 3415 C CA . MET A 1 475 ? 35.939 96.537 63.675 1.00 31.35 475 MET A CA 1
ATOM 3416 C C . MET A 1 475 ? 37.226 97.199 64.116 1.00 37.93 475 MET A C 1
ATOM 3417 O O . MET A 1 475 ? 37.701 96.970 65.217 1.00 41.23 475 MET A O 1
ATOM 3422 N N . ILE A 1 476 ? 37.800 98.004 63.231 1.00 38.61 476 ILE A N 1
ATOM 3423 C CA . ILE A 1 476 ? 38.935 98.845 63.579 1.00 42.13 476 ILE A CA 1
ATOM 3424 C C . ILE A 1 476 ? 38.717 100.231 62.993 1.00 39.34 476 ILE A C 1
ATOM 3425 O O . ILE A 1 476 ? 38.469 100.370 61.793 1.00 32.34 476 ILE A O 1
ATOM 3430 N N . ILE A 1 477 ? 38.792 101.244 63.850 1.00 28.90 477 ILE A N 1
ATOM 3431 C CA . ILE A 1 477 ? 38.612 102.629 63.431 1.00 17.67 477 ILE A CA 1
ATOM 3432 C C . ILE A 1 477 ? 39.743 103.506 63.937 1.00 29.12 477 ILE A C 1
ATOM 3433 O O . ILE A 1 477 ? 40.099 103.493 65.115 1.00 32.27 477 ILE A O 1
ATOM 3438 N N . GLN A 1 478 ? 40.327 104.258 63.022 1.00 36.65 478 GLN A N 1
ATOM 3439 C CA . GLN A 1 478 ? 41.429 105.135 63.360 1.00 21.38 478 GLN A CA 1
ATOM 3440 C C . GLN A 1 478 ? 41.288 106.400 62.529 1.00 40.24 478 GLN A C 1
ATOM 3441 O O . GLN A 1 478 ? 41.117 106.335 61.308 1.00 38.78 478 GLN A O 1
ATOM 3447 N N . SER A 1 479 ? 41.327 107.553 63.193 1.00 42.61 479 SER A N 1
ATOM 3448 C CA . SER A 1 479 ? 41.064 108.813 62.506 1.00 31.10 479 SER A CA 1
ATOM 3449 C C . SER A 1 479 ? 42.207 109.820 62.648 1.00 37.39 479 SER A C 1
ATOM 3450 O O . SER A 1 479 ? 43.306 109.604 62.135 1.00 35.05 479 SER A O 1
ATOM 3453 N N . GLN A 1 480 ? 41.965 110.914 63.355 1.00 34.70 480 GLN A N 1
ATOM 3454 C CA . GLN A 1 480 ? 42.951 111.999 63.385 1.00 39.14 480 GLN A CA 1
ATOM 3455 C C . GLN A 1 480 ? 44.108 111.776 64.358 1.00 27.71 480 GLN A C 1
ATOM 3456 O O . GLN A 1 480 ? 44.072 110.890 65.216 1.00 36.21 480 GLN A O 1
ATOM 3462 N N . ARG A 1 481 ? 45.150 112.581 64.211 1.00 36.70 481 ARG A N 1
ATOM 3463 C CA . ARG A 1 481 ? 46.145 112.704 65.271 1.00 45.09 481 ARG A CA 1
ATOM 3464 C C . ARG A 1 481 ? 45.522 113.303 66.538 1.00 39.62 481 ARG A C 1
ATOM 3465 O O . ARG A 1 481 ? 44.662 114.186 66.471 1.00 26.65 481 ARG A O 1
ATOM 3473 N N . CYS A 1 482 ? 45.936 112.781 67.685 1.00 22.55 482 CYS A N 1
ATOM 3474 C CA . CYS A 1 482 ? 45.495 113.281 68.990 1.00 41.02 482 CYS A CA 1
ATOM 3475 C C . CYS A 1 482 ? 45.927 114.740 69.200 1.00 57.14 482 CYS A C 1
ATOM 3476 O O . CYS A 1 482 ? 47.063 115.110 68.880 1.00 28.75 482 CYS A O 1
ATOM 3479 N N . ARG A 1 483 ? 45.045 115.573 69.746 1.00 49.94 483 ARG A N 1
ATOM 3480 C CA . ARG A 1 483 ? 45.489 116.915 70.151 1.00 48.01 483 ARG A CA 1
ATOM 3481 C C . ARG A 1 483 ? 46.341 116.864 71.436 1.00 61.74 483 ARG A C 1
ATOM 3482 O O . ARG A 1 483 ? 45.857 116.531 72.529 1.00 62.81 483 ARG A O 1
ATOM 3490 N N . ILE A 1 484 ? 47.619 117.213 71.279 1.00 58.38 484 ILE A N 1
ATOM 3491 C CA . ILE A 1 484 ? 48.598 117.230 72.373 1.00 100.40 484 ILE A CA 1
ATOM 3492 C C . ILE A 1 484 ? 49.591 118.395 72.194 1.00 123.36 484 ILE A C 1
ATOM 3493 O O . ILE A 1 484 ? 49.980 118.713 71.068 1.00 124.15 484 ILE A O 1
ATOM 3498 N N . ASN A 1 485 ? 49.986 119.031 73.300 1.00 128.98 485 ASN A N 1
ATOM 3499 C CA . ASN A 1 485 ? 50.892 120.187 73.262 1.00 116.03 485 ASN A CA 1
ATOM 3500 C C . ASN A 1 485 ? 52.165 119.853 72.497 1.00 129.03 485 ASN A C 1
ATOM 3501 O O . ASN A 1 485 ? 52.213 119.977 71.275 1.00 126.15 485 ASN A O 1
ATOM 3506 N N . GLN A 1 486 ? 53.193 119.423 73.221 1.00 138.04 486 GLN A N 1
ATOM 3507 C CA . GLN A 1 486 ? 54.434 118.983 72.597 1.00 131.27 486 GLN A CA 1
ATOM 3508 C C . GLN A 1 486 ? 54.475 117.461 72.550 1.00 117.08 486 GLN A C 1
ATOM 3509 O O . GLN A 1 486 ? 53.608 116.788 73.108 1.00 112.68 486 GLN A O 1
ATOM 3511 N N . GLY A 1 487 ? 55.479 116.915 71.879 1.00 106.00 487 GLY A N 1
ATOM 3512 C CA . GLY A 1 487 ? 55.680 115.479 71.896 1.00 108.41 487 GLY A CA 1
ATOM 3513 C C . GLY A 1 487 ? 55.505 114.777 70.563 1.00 86.69 487 GLY A C 1
ATOM 3514 O O . GLY A 1 487 ? 55.037 115.358 69.569 1.00 41.52 487 GLY A O 1
ATOM 3515 N N . THR A 1 488 ? 55.887 113.505 70.543 1.00 64.62 488 THR A N 1
ATOM 3516 C CA . THR A 1 488 ? 55.773 112.718 69.329 1.00 76.48 488 THR A CA 1
ATOM 3517 C C . THR A 1 488 ? 54.315 112.422 69.016 1.00 51.42 488 THR A C 1
ATOM 3518 O O . THR A 1 488 ? 53.552 112.010 69.883 1.00 47.97 488 THR A O 1
ATOM 3522 N N . PRO A 1 489 ? 53.927 112.664 67.766 1.00 38.65 489 PRO A N 1
ATOM 3523 C CA . PRO A 1 489 ? 52.566 112.496 67.246 1.00 42.64 489 PRO A CA 1
ATOM 3524 C C . PRO A 1 489 ? 51.998 111.106 67.493 1.00 43.05 489 PRO A C 1
ATOM 3525 O O . PRO A 1 489 ? 52.751 110.137 67.618 1.00 30.62 489 PRO A O 1
ATOM 3529 N N . CYS A 1 490 ? 50.669 111.021 67.534 1.00 24.06 490 CYS A N 1
ATOM 3530 C CA . CYS A 1 490 ? 49.990 109.785 67.869 1.00 30.65 490 CYS A CA 1
ATOM 3531 C C . CYS A 1 490 ? 48.493 109.852 67.521 1.00 35.89 490 CYS A C 1
ATOM 3532 O O . CYS A 1 490 ? 47.941 110.937 67.321 1.00 23.73 490 CYS A O 1
ATOM 3535 N N . ARG A 1 491 ? 47.852 108.685 67.431 1.00 38.08 491 ARG A N 1
ATOM 3536 C CA . ARG A 1 491 ? 46.428 108.601 67.139 1.00 33.54 491 ARG A CA 1
ATOM 3537 C C . ARG A 1 491 ? 45.827 107.575 68.093 1.00 23.49 491 ARG A C 1
ATOM 3538 O O . ARG A 1 491 ? 46.534 106.716 68.580 1.00 32.50 491 ARG A O 1
ATOM 3546 N N . ASP A 1 492 ? 44.536 107.690 68.370 1.00 29.24 492 ASP A N 1
ATOM 3547 C CA . ASP A 1 492 ? 43.812 106.678 69.106 1.00 31.98 492 ASP A CA 1
ATOM 3548 C C . ASP A 1 492 ? 43.375 105.604 68.134 1.00 51.90 492 ASP A C 1
ATOM 3549 O O . ASP A 1 492 ? 43.077 105.893 66.975 1.00 48.76 492 ASP A O 1
ATOM 3554 N N . ILE A 1 493 ? 43.342 104.363 68.607 1.00 42.52 493 ILE A N 1
ATOM 3555 C CA . ILE A 1 493 ? 42.850 103.258 67.804 1.00 22.71 493 ILE A CA 1
ATOM 3556 C C . ILE A 1 493 ? 41.744 102.577 68.575 1.00 32.94 493 ILE A C 1
ATOM 3557 O O . ILE A 1 493 ? 41.972 102.094 69.672 1.00 34.31 493 ILE A O 1
ATOM 3562 N N . ALA A 1 494 ? 40.544 102.552 68.005 1.00 33.21 494 ALA A N 1
ATOM 3563 C CA . ALA A 1 494 ? 39.436 101.805 68.577 1.00 33.39 494 ALA A CA 1
ATOM 3564 C C . ALA A 1 494 ? 39.143 100.544 67.748 1.00 52.23 494 ALA A C 1
ATOM 3565 O O . ALA A 1 494 ? 39.287 100.542 66.523 1.00 34.23 494 ALA A O 1
ATOM 3567 N N . PHE A 1 495 ? 38.721 99.476 68.416 1.00 32.37 495 PHE A N 1
ATOM 3568 C CA . PHE A 1 495 ? 38.371 98.252 67.713 1.00 41.80 495 PHE A CA 1
ATOM 3569 C C . PHE A 1 495 ? 37.345 97.490 68.518 1.00 42.52 495 PHE A C 1
ATOM 3570 O O . PHE A 1 495 ? 37.145 97.779 69.686 1.00 38.96 495 PHE A O 1
ATOM 3578 N N . MET A 1 496 ? 36.688 96.522 67.893 1.00 40.62 496 MET A N 1
ATOM 3579 C CA . MET A 1 496 ? 35.663 95.757 68.586 1.00 39.16 496 MET A CA 1
ATOM 3580 C C . MET A 1 496 ? 35.919 94.266 68.521 1.00 30.76 496 MET A C 1
ATOM 3581 O O . MET A 1 496 ? 36.393 93.749 67.509 1.00 36.62 496 MET A O 1
ATOM 3586 N N . VAL A 1 497 ? 35.622 93.594 69.631 1.00 38.80 497 VAL A N 1
ATOM 3587 C CA . VAL A 1 497 ? 35.719 92.147 69.730 1.00 45.59 497 VAL A CA 1
ATOM 3588 C C . VAL A 1 497 ? 34.528 91.619 70.500 1.00 58.45 497 VAL A C 1
ATOM 3589 O O . VAL A 1 497 ? 33.820 92.380 71.160 1.00 58.50 497 VAL A O 1
ATOM 3593 N N . ALA A 1 498 ? 34.304 90.313 70.396 1.00 62.93 498 ALA A N 1
ATOM 3594 C CA . ALA A 1 498 ? 33.275 89.646 71.174 1.00 57.34 498 ALA A CA 1
ATOM 3595 C C . ALA A 1 498 ? 33.542 89.884 72.658 1.00 39.21 498 ALA A C 1
ATOM 3596 O O . ALA A 1 498 ? 34.684 89.767 73.105 1.00 59.91 498 ALA A O 1
ATOM 3598 N N . GLU A 1 499 ? 32.498 90.219 73.416 1.00 66.56 499 GLU A N 1
ATOM 3599 C CA . GLU A 1 499 ? 32.626 90.434 74.863 1.00 69.35 499 GLU A CA 1
ATOM 3600 C C . GLU A 1 499 ? 33.397 89.320 75.581 1.00 58.79 499 GLU A C 1
ATOM 3601 O O . GLU A 1 499 ? 34.091 89.571 76.559 1.00 82.74 499 GLU A O 1
ATOM 3607 N N . GLY A 1 500 ? 33.264 88.092 75.097 1.00 54.09 500 GLY A N 1
ATOM 3608 C CA . GLY A 1 500 ? 34.043 86.982 75.611 1.00 57.67 500 GLY A CA 1
ATOM 3609 C C . GLY A 1 500 ? 35.542 87.180 75.525 1.00 68.94 500 GLY A C 1
ATOM 3610 O O . GLY A 1 500 ? 36.286 86.673 76.357 1.00 85.71 500 GLY A O 1
ATOM 3611 N N . ASP A 1 501 ? 35.988 87.924 74.520 1.00 64.43 501 ASP A N 1
ATOM 3612 C CA . ASP A 1 501 ? 37.412 88.142 74.297 1.00 49.97 501 ASP A CA 1
ATOM 3613 C C . ASP A 1 501 ? 37.898 89.450 74.925 1.00 53.53 501 ASP A C 1
ATOM 3614 O O . ASP A 1 501 ? 39.096 89.724 74.965 1.00 39.13 501 ASP A O 1
ATOM 3619 N N . SER A 1 502 ? 36.952 90.251 75.403 1.00 51.36 502 SER A N 1
ATOM 3620 C CA . SER A 1 502 ? 37.226 91.542 76.041 1.00 73.40 502 SER A CA 1
ATOM 3621 C C . SER A 1 502 ? 38.438 91.526 76.962 1.00 74.82 502 SER A C 1
ATOM 3622 O O . SER A 1 502 ? 39.440 92.197 76.717 1.00 62.72 502 SER A O 1
ATOM 3625 N N . SER A 1 503 ? 38.320 90.757 78.036 1.00 75.65 503 SER A N 1
ATOM 3626 C CA . SER A 1 503 ? 39.343 90.692 79.062 1.00 76.22 503 SER A CA 1
ATOM 3627 C C . SER A 1 503 ? 40.690 90.231 78.536 1.00 68.72 503 SER A C 1
ATOM 3628 O O . SER A 1 503 ? 41.697 90.884 78.776 1.00 66.53 503 SER A O 1
ATOM 3631 N N . GLN A 1 504 ? 40.720 89.103 77.833 1.00 57.93 504 GLN A N 1
ATOM 3632 C CA . GLN A 1 504 ? 41.983 88.606 77.305 1.00 50.60 504 GLN A CA 1
ATOM 3633 C C . GLN A 1 504 ? 42.633 89.628 76.372 1.00 69.23 504 GLN A C 1
ATOM 3634 O O . GLN A 1 504 ? 43.844 89.824 76.400 1.00 71.87 504 GLN A O 1
ATOM 3640 N N . ALA A 1 505 ? 41.823 90.293 75.558 1.00 57.44 505 ALA A N 1
ATOM 3641 C CA . ALA A 1 505 ? 42.336 91.336 74.683 1.00 61.63 505 ALA A CA 1
ATOM 3642 C C . ALA A 1 505 ? 43.030 92.447 75.470 1.00 62.19 505 ALA A C 1
ATOM 3643 O O . ALA A 1 505 ? 44.169 92.811 75.180 1.00 46.85 505 ALA A O 1
ATOM 3645 N N . GLU A 1 506 ? 42.337 92.990 76.463 1.00 47.99 506 GLU A N 1
ATOM 3646 C CA . GLU A 1 506 ? 42.912 94.030 77.310 1.00 55.04 506 GLU A CA 1
ATOM 3647 C C . GLU A 1 506 ? 44.211 93.543 77.941 1.00 55.77 506 GLU A C 1
ATOM 3648 O O . GLU A 1 506 ? 45.229 94.233 77.948 1.00 50.10 506 GLU A O 1
ATOM 3654 N N . ALA A 1 507 ? 44.167 92.322 78.445 1.00 54.60 507 ALA A N 1
ATOM 3655 C CA . ALA A 1 507 ? 45.302 91.702 79.101 1.00 48.31 507 ALA A CA 1
ATOM 3656 C C . ALA A 1 507 ? 46.501 91.526 78.182 1.00 49.89 507 ALA A C 1
ATOM 3657 O O . ALA A 1 507 ? 47.640 91.586 78.633 1.00 46.00 507 ALA A O 1
ATOM 3659 N N . ILE A 1 508 ? 46.245 91.278 76.900 1.00 57.40 508 ILE A N 1
ATOM 3660 C CA . ILE A 1 508 ? 47.317 91.118 75.920 1.00 46.70 508 ILE A CA 1
ATOM 3661 C C . ILE A 1 508 ? 47.979 92.465 75.588 1.00 48.04 508 ILE A C 1
ATOM 3662 O O . ILE A 1 508 ? 49.194 92.570 75.483 1.00 38.35 508 ILE A O 1
ATOM 3667 N N . LEU A 1 509 ? 47.172 93.505 75.453 1.00 51.31 509 LEU A N 1
ATOM 3668 C CA . LEU A 1 509 ? 47.682 94.799 75.014 1.00 61.81 509 LEU A CA 1
ATOM 3669 C C . LEU A 1 509 ? 48.364 95.644 76.104 1.00 65.45 509 LEU A C 1
ATOM 3670 O O . LEU A 1 509 ? 49.251 96.441 75.794 1.00 54.88 509 LEU A O 1
ATOM 3675 N N . GLN A 1 510 ? 47.970 95.470 77.366 1.00 55.35 510 GLN A N 1
ATOM 3676 C CA A GLN A 1 510 ? 48.490 96.319 78.445 0.47 56.37 510 GLN A CA 1
ATOM 3677 C CA B GLN A 1 510 ? 48.490 96.313 78.444 0.53 56.78 510 GLN A CA 1
ATOM 3678 C C . GLN A 1 510 ? 50.018 96.353 78.498 1.00 59.08 510 GLN A C 1
ATOM 3679 O O . GLN A 1 510 ? 50.614 97.426 78.578 1.00 72.96 510 GLN A O 1
ATOM 3690 N N . PRO A 1 511 ? 50.658 95.180 78.456 1.00 49.64 511 PRO A N 1
ATOM 3691 C CA . PRO A 1 511 ? 52.121 95.099 78.391 1.00 63.56 511 PRO A CA 1
ATOM 3692 C C . PRO A 1 511 ? 52.732 95.917 77.244 1.00 69.48 511 PRO A C 1
ATOM 3693 O O . PRO A 1 511 ? 53.784 96.538 77.426 1.00 68.56 511 PRO A O 1
ATOM 3697 N N . LEU A 1 512 ? 52.087 95.898 76.078 1.00 48.08 512 LEU A N 1
ATOM 3698 C CA . LEU A 1 512 ? 52.676 96.459 74.869 1.00 47.32 512 LEU A CA 1
ATOM 3699 C C . LEU A 1 512 ? 52.729 97.980 74.851 1.00 45.28 512 LEU A C 1
ATOM 3700 O O . LEU A 1 512 ? 53.497 98.557 74.091 1.00 58.39 512 LEU A O 1
ATOM 3705 N N . ILE A 1 513 ? 51.909 98.625 75.672 1.00 49.04 513 ILE A N 1
ATOM 3706 C CA . ILE A 1 513 ? 51.882 100.079 75.711 1.00 50.74 513 ILE A CA 1
ATOM 3707 C C . ILE A 1 513 ? 52.631 100.651 76.917 1.00 51.29 513 ILE A C 1
ATOM 3708 O O . ILE A 1 513 ? 52.691 101.865 77.083 1.00 63.08 513 ILE A O 1
ATOM 3713 N N . LYS A 1 514 ? 53.221 99.783 77.740 1.00 53.49 514 LYS A N 1
ATOM 3714 C CA . LYS A 1 514 ? 53.744 100.184 79.051 1.00 54.18 514 LYS A CA 1
ATOM 3715 C C . LYS A 1 514 ? 54.778 101.321 79.006 1.00 68.88 514 LYS A C 1
ATOM 3716 O O . LYS A 1 514 ? 54.983 102.015 80.009 1.00 47.48 514 LYS A O 1
ATOM 3718 N N . ASP A 1 515 ? 55.420 101.512 77.854 1.00 75.36 515 ASP A N 1
ATOM 3719 C CA . ASP A 1 515 ? 56.292 102.670 77.660 1.00 80.95 515 ASP A CA 1
ATOM 3720 C C . ASP A 1 515 ? 55.938 103.501 76.428 1.00 78.84 515 ASP A C 1
ATOM 3721 O O . ASP A 1 515 ? 56.819 103.956 75.702 1.00 71.14 515 ASP A O 1
ATOM 3726 N N . TRP A 1 516 ? 54.643 103.675 76.187 1.00 78.50 516 TRP A N 1
ATOM 3727 C CA . TRP A 1 516 ? 54.172 104.689 75.259 1.00 60.74 516 TRP A CA 1
ATOM 3728 C C . TRP A 1 516 ? 53.654 105.850 76.105 1.00 56.22 516 TRP A C 1
ATOM 3729 O O . TRP A 1 516 ? 52.762 105.662 76.922 1.00 56.51 516 TRP A O 1
ATOM 3740 N N . LEU A 1 517 ? 54.218 107.040 75.924 1.00 49.71 517 LEU A N 1
ATOM 3741 C CA . LEU A 1 517 ? 53.770 108.211 76.681 1.00 62.58 517 LEU A CA 1
ATOM 3742 C C . LEU A 1 517 ? 52.247 108.368 76.642 1.00 54.74 517 LEU A C 1
ATOM 3743 O O . LEU A 1 517 ? 51.663 108.496 75.571 1.00 68.34 517 LEU A O 1
ATOM 3748 N N . ASP A 1 518 ? 51.613 108.347 77.811 1.00 48.56 518 ASP A N 1
ATOM 3749 C CA . ASP A 1 518 ? 50.167 108.570 77.919 1.00 44.91 518 ASP A CA 1
ATOM 3750 C C . ASP A 1 518 ? 49.283 107.549 77.203 1.00 45.60 518 ASP A C 1
ATOM 3751 O O . ASP A 1 518 ? 48.095 107.797 77.008 1.00 56.34 518 ASP A O 1
ATOM 3756 N N . ALA A 1 519 ? 49.842 106.415 76.797 1.00 35.98 519 ALA A N 1
ATOM 3757 C CA . ALA A 1 519 ? 49.025 105.375 76.199 1.00 45.51 519 ALA A CA 1
ATOM 3758 C C . ALA A 1 519 ? 48.084 104.805 77.255 1.00 40.48 519 ALA A C 1
ATOM 3759 O O . ALA A 1 519 ? 48.319 104.940 78.443 1.00 56.44 519 ALA A O 1
ATOM 3761 N N . ALA A 1 520 ? 47.011 104.168 76.822 1.00 54.01 520 ALA A N 1
ATOM 3762 C CA . ALA A 1 520 ? 46.044 103.634 77.763 1.00 57.07 520 ALA A CA 1
ATOM 3763 C C . ALA A 1 520 ? 45.075 102.712 77.055 1.00 49.74 520 ALA A C 1
ATOM 3764 O O . ALA A 1 520 ? 44.850 102.853 75.854 1.00 51.17 520 ALA A O 1
ATOM 3766 N N . ILE A 1 521 ? 44.503 101.773 77.804 1.00 34.93 521 ILE A N 1
ATOM 3767 C CA . ILE A 1 521 ? 43.511 100.856 77.259 1.00 47.20 521 ILE A CA 1
ATOM 3768 C C . ILE A 1 521 ? 42.224 101.019 78.025 1.00 47.07 521 ILE A C 1
ATOM 3769 O O . ILE A 1 521 ? 42.215 100.933 79.243 1.00 61.20 521 ILE A O 1
ATOM 3774 N N . VAL A 1 522 ? 41.138 101.260 77.304 1.00 46.60 522 VAL A N 1
ATOM 3775 C CA . VAL A 1 522 ? 39.841 101.414 77.925 1.00 54.13 522 VAL A CA 1
ATOM 3776 C C . VAL A 1 522 ? 38.805 100.579 77.188 1.00 54.03 522 VAL A C 1
ATOM 3777 O O . VAL A 1 522 ? 38.666 100.677 75.974 1.00 40.57 522 VAL A O 1
ATOM 3781 N N . VAL A 1 523 ? 38.089 99.744 77.929 1.00 49.10 523 VAL A N 1
ATOM 3782 C CA . VAL A 1 523 ? 37.034 98.945 77.331 1.00 68.43 523 VAL A CA 1
ATOM 3783 C C . VAL A 1 523 ? 35.647 99.420 77.741 1.00 60.38 523 VAL A C 1
ATOM 3784 O O . VAL A 1 523 ? 35.440 99.867 78.860 1.00 76.96 523 VAL A O 1
ATOM 3788 N N . ASN A 1 524 ? 34.718 99.356 76.794 1.00 65.54 524 ASN A N 1
ATOM 3789 C CA . ASN A 1 524 ? 33.328 99.719 77.007 1.00 60.36 524 ASN A CA 1
ATOM 3790 C C . ASN A 1 524 ? 32.459 98.625 76.409 1.00 59.97 524 ASN A C 1
ATOM 3791 O O . ASN A 1 524 ? 32.366 98.496 75.194 1.00 73.32 524 ASN A O 1
ATOM 3796 N N . LYS A 1 525 ? 31.842 97.828 77.273 1.00 54.62 525 LYS A N 1
ATOM 3797 C CA . LYS A 1 525 ? 31.072 96.670 76.850 1.00 63.03 525 LYS A CA 1
ATOM 3798 C C . LYS A 1 525 ? 29.685 97.044 76.362 1.00 62.58 525 LYS A C 1
ATOM 3799 O O . LYS A 1 525 ? 29.086 96.305 75.598 1.00 63.68 525 LYS A O 1
ATOM 3805 N N . ALA A 1 526 ? 29.177 98.188 76.804 1.00 55.41 526 ALA A N 1
ATOM 3806 C CA . ALA A 1 526 ? 27.785 98.550 76.544 1.00 54.24 526 ALA A CA 1
ATOM 3807 C C . ALA A 1 526 ? 27.596 99.309 75.242 1.00 51.82 526 ALA A C 1
ATOM 3808 O O . ALA A 1 526 ? 27.177 100.463 75.240 1.00 54.16 526 ALA A O 1
ATOM 3810 N N . ILE A 1 527 ? 27.894 98.641 74.137 1.00 39.20 527 ILE A N 1
ATOM 3811 C CA . ILE A 1 527 ? 27.735 99.224 72.809 1.00 47.28 527 ILE A CA 1
ATOM 3812 C C . ILE A 1 527 ? 26.944 98.302 71.891 1.00 59.01 527 ILE A C 1
ATOM 3813 O O . ILE A 1 527 ? 26.956 97.081 72.047 1.00 47.88 527 ILE A O 1
ATOM 3818 N N . ALA A 1 528 ? 26.252 98.904 70.933 1.00 68.76 528 ALA A N 1
ATOM 3819 C CA . ALA A 1 528 ? 25.622 98.167 69.854 1.00 48.47 528 ALA A CA 1
ATOM 3820 C C . ALA A 1 528 ? 26.122 98.723 68.533 1.00 48.09 528 ALA A C 1
ATOM 3821 O O . ALA A 1 528 ? 26.467 99.902 68.444 1.00 61.99 528 ALA A O 1
ATOM 3823 N N . LYS A 1 529 ? 26.171 97.879 67.508 1.00 55.04 529 LYS A N 1
ATOM 3824 C CA . LYS A 1 529 ? 26.513 98.342 66.168 1.00 50.59 529 LYS A CA 1
ATOM 3825 C C . LYS A 1 529 ? 25.321 98.262 65.218 1.00 45.42 529 LYS A C 1
ATOM 3826 O O . LYS A 1 529 ? 24.726 97.208 65.048 1.00 54.02 529 LYS A O 1
ATOM 3832 N N . VAL A 1 530 ? 24.979 99.390 64.609 1.00 45.40 530 VAL A N 1
ATOM 3833 C CA . VAL A 1 530 ? 23.864 99.462 63.680 1.00 48.40 530 VAL A CA 1
ATOM 3834 C C . VAL A 1 530 ? 24.450 99.755 62.320 1.00 53.34 530 VAL A C 1
ATOM 3835 O O . VAL A 1 530 ? 25.245 100.681 62.168 1.00 44.70 530 VAL A O 1
ATOM 3839 N N . SER A 1 531 ? 24.065 98.954 61.334 1.00 52.94 531 SER A N 1
ATOM 3840 C CA . SER A 1 531 ? 24.636 99.059 60.002 1.00 36.25 531 SER A CA 1
ATOM 3841 C C . SER A 1 531 ? 23.549 99.140 58.939 1.00 45.96 531 SER A C 1
ATOM 3842 O O . SER A 1 531 ? 22.523 98.465 59.026 1.00 52.82 531 SER A O 1
ATOM 3845 N N . ILE A 1 532 ? 23.783 99.961 57.927 1.00 37.15 532 ILE A N 1
ATOM 3846 C CA . ILE A 1 532 ? 22.946 99.937 56.739 1.00 42.43 532 ILE A CA 1
ATOM 3847 C C . ILE A 1 532 ? 23.826 99.548 55.557 1.00 41.93 532 ILE A C 1
ATOM 3848 O O . ILE A 1 532 ? 25.000 99.896 55.518 1.00 40.69 532 ILE A O 1
ATOM 3853 N N . VAL A 1 533 ? 23.274 98.774 54.625 1.00 41.45 533 VAL A N 1
ATOM 3854 C CA . VAL A 1 533 ? 24.027 98.315 53.467 1.00 24.77 533 VAL A CA 1
ATOM 3855 C C . VAL A 1 533 ? 23.200 98.524 52.214 1.00 47.29 533 VAL A C 1
ATOM 3856 O O . VAL A 1 533 ? 21.989 98.341 52.227 1.00 43.84 533 VAL A O 1
ATOM 3860 N N . GLY A 1 534 ? 23.859 98.932 51.139 1.00 44.77 534 GLY A N 1
ATOM 3861 C CA . GLY A 1 534 ? 23.175 99.216 49.898 1.00 29.26 534 GLY A CA 1
ATOM 3862 C C . GLY A 1 534 ? 24.158 99.625 48.828 1.00 46.52 534 GLY A C 1
ATOM 3863 O O . GLY A 1 534 ? 24.941 100.554 49.017 1.00 46.78 534 GLY A O 1
ATOM 3864 N N . SER A 1 535 ? 24.114 98.915 47.706 1.00 32.33 535 SER A N 1
ATOM 3865 C CA . SER A 1 535 ? 24.937 99.220 46.542 1.00 48.72 535 SER A CA 1
ATOM 3866 C C . SER A 1 535 ? 24.559 100.561 45.920 1.00 53.74 535 SER A C 1
ATOM 3867 O O . SER A 1 535 ? 25.365 101.198 45.244 1.00 56.28 535 SER A O 1
ATOM 3870 N N . GLY A 1 536 ? 23.323 100.984 46.146 1.00 32.37 536 GLY A N 1
ATOM 3871 C CA . GLY A 1 536 ? 22.848 102.230 45.593 1.00 54.80 536 GLY A CA 1
ATOM 3872 C C . GLY A 1 536 ? 23.413 103.483 46.241 1.00 55.14 536 GLY A C 1
ATOM 3873 O O . GLY A 1 536 ? 23.206 104.577 45.730 1.00 72.86 536 GLY A O 1
ATOM 3874 N N . MET A 1 537 ? 24.123 103.344 47.354 1.00 44.32 537 MET A N 1
ATOM 3875 C CA . MET A 1 537 ? 24.589 104.528 48.066 1.00 53.79 537 MET A CA 1
ATOM 3876 C C . MET A 1 537 ? 25.832 105.136 47.411 1.00 56.85 537 MET A C 1
ATOM 3877 O O . MET A 1 537 ? 26.234 106.250 47.733 1.00 65.57 537 MET A O 1
ATOM 3882 N N . ILE A 1 538 ? 26.410 104.410 46.462 1.00 44.72 538 ILE A N 1
ATOM 3883 C CA . ILE A 1 538 ? 27.563 104.890 45.714 1.00 44.06 538 ILE A CA 1
ATOM 3884 C C . ILE A 1 538 ? 27.176 106.000 44.725 1.00 52.81 538 ILE A C 1
ATOM 3885 O O . ILE A 1 538 ? 26.285 105.831 43.887 1.00 41.20 538 ILE A O 1
ATOM 3890 N N . GLY A 1 539 ? 27.852 107.138 44.819 1.00 60.23 539 GLY A N 1
ATOM 3891 C CA . GLY A 1 539 ? 27.519 108.274 43.978 1.00 48.71 539 GLY A CA 1
ATOM 3892 C C . GLY A 1 539 ? 26.109 108.769 44.227 1.00 53.56 539 GLY A C 1
ATOM 3893 O O . GLY A 1 539 ? 25.431 109.196 43.303 1.00 57.77 539 GLY A O 1
ATOM 3894 N N . HIS A 1 540 ? 25.676 108.708 45.483 1.00 63.84 540 HIS A N 1
ATOM 3895 C CA . HIS A 1 540 ? 24.325 109.095 45.870 1.00 56.72 540 HIS A CA 1
ATOM 3896 C C . HIS A 1 540 ? 24.366 109.940 47.154 1.00 60.09 540 HIS A C 1
ATOM 3897 O O . HIS A 1 540 ? 24.378 109.411 48.261 1.00 57.68 540 HIS A O 1
ATOM 3904 N N . PRO A 1 541 ? 24.410 111.268 47.008 1.00 57.52 541 PRO A N 1
ATOM 3905 C CA . PRO A 1 541 ? 24.562 112.115 48.195 1.00 66.43 541 PRO A CA 1
ATOM 3906 C C . PRO A 1 541 ? 23.386 111.999 49.162 1.00 59.43 541 PRO A C 1
ATOM 3907 O O . PRO A 1 541 ? 22.265 111.727 48.740 1.00 47.18 541 PRO A O 1
ATOM 3911 N N . GLY A 1 542 ? 23.663 112.171 50.452 1.00 70.08 542 GLY A N 1
ATOM 3912 C CA . GLY A 1 542 ? 22.624 112.203 51.461 1.00 48.31 542 GLY A CA 1
ATOM 3913 C C . GLY A 1 542 ? 22.203 110.884 52.085 1.00 61.29 542 GLY A C 1
ATOM 3914 O O . GLY A 1 542 ? 21.290 110.888 52.914 1.00 54.16 542 GLY A O 1
ATOM 3915 N N . VAL A 1 543 ? 22.835 109.766 51.714 1.00 43.05 543 VAL A N 1
ATOM 3916 C CA . VAL A 1 543 ? 22.486 108.490 52.342 1.00 44.32 543 VAL A CA 1
ATOM 3917 C C . VAL A 1 543 ? 22.967 108.439 53.794 1.00 50.99 543 VAL A C 1
ATOM 3918 O O . VAL A 1 543 ? 22.207 108.171 54.725 1.00 38.87 543 VAL A O 1
ATOM 3922 N N . ALA A 1 544 ? 24.246 108.686 53.993 1.00 38.55 544 ALA A N 1
ATOM 3923 C CA . ALA A 1 544 ? 24.749 108.745 55.349 1.00 52.18 544 ALA A CA 1
ATOM 3924 C C . ALA A 1 544 ? 23.979 109.795 56.166 1.00 63.51 544 ALA A C 1
ATOM 3925 O O . ALA A 1 544 ? 23.677 109.579 57.342 1.00 48.09 544 ALA A O 1
ATOM 3927 N N . ALA A 1 545 ? 23.650 110.923 55.540 1.00 39.61 545 ALA A N 1
ATOM 3928 C CA . ALA A 1 545 ? 22.975 111.989 56.261 1.00 53.49 545 ALA A CA 1
ATOM 3929 C C . ALA A 1 545 ? 21.616 111.524 56.762 1.00 53.32 545 ALA A C 1
ATOM 3930 O O . ALA A 1 545 ? 21.235 111.788 57.903 1.00 52.86 545 ALA A O 1
ATOM 3932 N N . HIS A 1 546 ? 20.891 110.811 55.914 1.00 48.06 546 HIS A N 1
ATOM 3933 C CA . HIS A 1 546 ? 19.586 110.298 56.303 1.00 55.04 546 HIS A CA 1
ATOM 3934 C C . HIS A 1 546 ? 19.684 109.330 57.470 1.00 51.39 546 HIS A C 1
ATOM 3935 O O . HIS A 1 546 ? 18.872 109.366 58.384 1.00 53.53 546 HIS A O 1
ATOM 3942 N N . PHE A 1 547 ? 20.686 108.457 57.417 1.00 52.67 547 PHE A N 1
ATOM 3943 C CA . PHE A 1 547 ? 20.946 107.485 58.474 1.00 58.61 547 PHE A CA 1
ATOM 3944 C C . PHE A 1 547 ? 21.205 108.187 59.824 1.00 69.01 547 PHE A C 1
ATOM 3945 O O . PHE A 1 547 ? 20.544 107.895 60.826 1.00 57.62 547 PHE A O 1
ATOM 3953 N N . PHE A 1 548 ? 22.146 109.128 59.840 1.00 54.87 548 PHE A N 1
ATOM 3954 C CA . PHE A 1 548 ? 22.477 109.865 61.061 1.00 54.20 548 PHE A CA 1
ATOM 3955 C C . PHE A 1 548 ? 21.305 110.697 61.582 1.00 60.26 548 PHE A C 1
ATOM 3956 O O . PHE A 1 548 ? 21.114 110.829 62.787 1.00 54.81 548 PHE A O 1
ATOM 3964 N N . ALA A 1 549 ? 20.524 111.263 60.671 1.00 71.19 549 ALA A N 1
ATOM 3965 C CA . ALA A 1 549 ? 19.375 112.057 61.073 1.00 73.19 549 ALA A CA 1
ATOM 3966 C C . ALA A 1 549 ? 18.353 111.170 61.761 1.00 81.17 549 ALA A C 1
ATOM 3967 O O . ALA A 1 549 ? 17.678 111.588 62.697 1.00 73.83 549 ALA A O 1
ATOM 3969 N N . ALA A 1 550 ? 18.254 109.934 61.292 1.00 78.22 550 ALA A N 1
ATOM 3970 C CA . ALA A 1 550 ? 17.306 108.978 61.841 1.00 60.84 550 ALA A CA 1
ATOM 3971 C C . ALA A 1 550 ? 17.622 108.669 63.302 1.00 69.39 550 ALA A C 1
ATOM 3972 O O . ALA A 1 550 ? 16.715 108.505 64.118 1.00 72.72 550 ALA A O 1
ATOM 3974 N N . LEU A 1 551 ? 18.910 108.592 63.629 1.00 43.92 551 LEU A N 1
ATOM 3975 C CA . LEU A 1 551 ? 19.322 108.280 64.991 1.00 67.95 551 LEU A CA 1
ATOM 3976 C C . LEU A 1 551 ? 19.182 109.496 65.910 1.00 78.59 551 LEU A C 1
ATOM 3977 O O . LEU A 1 551 ? 18.843 109.368 67.082 1.00 74.93 551 LEU A O 1
ATOM 3982 N N . ALA A 1 552 ? 19.449 110.677 65.370 1.00 62.21 552 ALA A N 1
ATOM 3983 C CA . ALA A 1 552 ? 19.353 111.891 66.149 1.00 67.06 552 ALA A CA 1
ATOM 3984 C C . ALA A 1 552 ? 17.909 112.189 66.538 1.00 83.58 552 ALA A C 1
ATOM 3985 O O . ALA A 1 552 ? 17.652 112.634 67.661 1.00 76.15 552 ALA A O 1
ATOM 3987 N N . GLN A 1 553 ? 16.977 111.943 65.612 1.00 88.62 553 GLN A N 1
ATOM 3988 C CA . GLN A 1 553 ? 15.553 112.204 65.844 1.00 84.73 553 GLN A CA 1
ATOM 3989 C C . GLN A 1 553 ? 15.031 111.353 66.987 1.00 78.18 553 GLN A C 1
ATOM 3990 O O . GLN A 1 553 ? 14.009 111.661 67.591 1.00 113.60 553 GLN A O 1
ATOM 3996 N N . GLU A 1 554 ? 15.744 110.276 67.275 1.00 86.55 554 GLU A N 1
ATOM 3997 C CA . GLU A 1 554 ? 15.431 109.420 68.404 1.00 81.70 554 GLU A CA 1
ATOM 3998 C C . GLU A 1 554 ? 16.319 109.772 69.583 1.00 72.42 554 GLU A C 1
ATOM 3999 O O . GLU A 1 554 ? 16.362 109.043 70.559 1.00 65.30 554 GLU A O 1
ATOM 4005 N N . ASN A 1 555 ? 17.027 110.893 69.475 1.00 68.40 555 ASN A N 1
ATOM 4006 C CA . ASN A 1 555 ? 18.003 111.316 70.477 1.00 75.39 555 ASN A CA 1
ATOM 4007 C C . ASN A 1 555 ? 18.989 110.204 70.823 1.00 75.49 555 ASN A C 1
ATOM 4008 O O . ASN A 1 555 ? 19.169 109.845 71.983 1.00 66.02 555 ASN A O 1
ATOM 4013 N N . ILE A 1 556 ? 19.620 109.656 69.794 1.00 79.27 556 ILE A N 1
ATOM 4014 C CA . ILE A 1 556 ? 20.583 108.577 69.957 1.00 63.27 556 ILE A CA 1
ATOM 4015 C C . ILE A 1 556 ? 21.974 109.096 69.594 1.00 61.39 556 ILE A C 1
ATOM 4016 O O . ILE A 1 556 ? 22.204 109.614 68.499 1.00 51.76 556 ILE A O 1
ATOM 4021 N N . ASN A 1 557 ? 22.905 108.989 70.526 1.00 59.92 557 ASN A N 1
ATOM 4022 C CA . ASN A 1 557 ? 24.231 109.512 70.273 1.00 58.76 557 ASN A CA 1
ATOM 4023 C C . ASN A 1 557 ? 25.070 108.535 69.465 1.00 58.76 557 ASN A C 1
ATOM 4024 O O . ASN A 1 557 ? 25.028 107.326 69.693 1.00 44.24 557 ASN A O 1
ATOM 4029 N N . ILE A 1 558 ? 25.845 109.068 68.530 1.00 44.35 558 ILE A N 1
ATOM 4030 C CA . ILE A 1 558 ? 26.687 108.229 67.696 1.00 45.78 558 ILE A CA 1
ATOM 4031 C C . ILE A 1 558 ? 28.113 108.237 68.224 1.00 60.00 558 ILE A C 1
ATOM 4032 O O . ILE A 1 558 ? 28.796 109.260 68.169 1.00 67.71 558 ILE A O 1
ATOM 4037 N N . GLU A 1 559 ? 28.558 107.095 68.741 1.00 56.98 559 GLU A N 1
ATOM 4038 C CA . GLU A 1 559 ? 29.865 107.011 69.383 1.00 52.14 559 GLU A CA 1
ATOM 4039 C C . GLU A 1 559 ? 30.996 106.876 68.370 1.00 52.44 559 GLU A C 1
ATOM 4040 O O . GLU A 1 559 ? 32.039 107.506 68.500 1.00 50.82 559 GLU A O 1
ATOM 4046 N N . MET A 1 560 ? 30.791 106.031 67.370 1.00 60.25 560 MET A N 1
ATOM 4047 C CA . MET A 1 560 ? 31.789 105.827 66.334 1.00 37.94 560 MET A CA 1
ATOM 4048 C C . MET A 1 560 ? 31.097 105.611 65.004 1.00 34.66 560 MET A C 1
ATOM 4049 O O . MET A 1 560 ? 29.962 105.159 64.957 1.00 37.11 560 MET A O 1
ATOM 4054 N N . ILE A 1 561 ? 31.779 105.947 63.916 1.00 42.72 561 ILE A N 1
ATOM 4055 C CA . ILE A 1 561 ? 31.272 105.679 62.575 1.00 24.37 561 ILE A CA 1
ATOM 4056 C C . ILE A 1 561 ? 32.380 105.046 61.755 1.00 37.62 561 ILE A C 1
ATOM 4057 O O . ILE A 1 561 ? 33.543 105.443 61.865 1.00 24.61 561 ILE A O 1
ATOM 4062 N N . ALA A 1 562 ? 32.009 104.056 60.944 1.00 36.96 562 ALA A N 1
ATOM 4063 C CA . ALA A 1 562 ? 32.941 103.401 60.018 1.00 39.15 562 ALA A CA 1
ATOM 4064 C C . ALA A 1 562 ? 32.248 102.982 58.724 1.00 35.72 562 ALA A C 1
ATOM 4065 O O . ALA A 1 562 ? 31.068 102.647 58.701 1.00 30.88 562 ALA A O 1
ATOM 4067 N N . THR A 1 563 ? 32.998 102.971 57.640 1.00 32.37 563 THR A N 1
ATOM 4068 C CA . THR A 1 563 ? 32.358 102.931 56.343 1.00 31.83 563 THR A CA 1
ATOM 4069 C C . THR A 1 563 ? 33.067 102.008 55.334 1.00 37.61 563 THR A C 1
ATOM 4070 O O . THR A 1 563 ? 34.249 101.696 55.477 1.00 30.61 563 THR A O 1
ATOM 4074 N N . SER A 1 564 ? 32.314 101.515 54.359 1.00 32.29 564 SER A N 1
ATOM 4075 C CA . SER A 1 564 ? 32.886 101.101 53.074 1.00 34.70 564 SER A CA 1
ATOM 4076 C C . SER A 1 564 ? 32.046 101.781 51.996 1.00 35.84 564 SER A C 1
ATOM 4077 O O . SER A 1 564 ? 31.186 102.597 52.309 1.00 36.72 564 SER A O 1
ATOM 4080 N N . GLU A 1 565 ? 32.277 101.478 50.731 1.00 32.59 565 GLU A N 1
ATOM 4081 C CA . GLU A 1 565 ? 31.476 102.129 49.689 1.00 32.29 565 GLU A CA 1
ATOM 4082 C C . GLU A 1 565 ? 29.977 101.832 49.799 1.00 32.15 565 GLU A C 1
ATOM 4083 O O . GLU A 1 565 ? 29.161 102.599 49.307 1.00 28.57 565 GLU A O 1
ATOM 4089 N N . ILE A 1 566 ? 29.608 100.722 50.433 1.00 34.07 566 ILE A N 1
ATOM 4090 C CA . ILE A 1 566 ? 28.201 100.314 50.456 1.00 27.00 566 ILE A CA 1
ATOM 4091 C C . ILE A 1 566 ? 27.678 99.945 51.843 1.00 37.95 566 ILE A C 1
ATOM 4092 O O . ILE A 1 566 ? 26.535 99.520 51.986 1.00 50.00 566 ILE A O 1
ATOM 4097 N N . LYS A 1 567 ? 28.519 100.106 52.859 1.00 34.41 567 LYS A N 1
ATOM 4098 C CA . LYS A 1 567 ? 28.118 99.840 54.243 1.00 43.49 567 LYS A CA 1
ATOM 4099 C C . LYS A 1 567 ? 28.475 101.010 55.140 1.00 37.24 567 LYS A C 1
ATOM 4100 O O . LYS A 1 567 ? 29.607 101.486 55.111 1.00 40.61 567 LYS A O 1
ATOM 4106 N N . ILE A 1 568 ? 27.500 101.480 55.914 1.00 29.30 568 ILE A N 1
ATOM 4107 C CA . ILE A 1 568 ? 27.750 102.424 57.001 1.00 38.09 568 ILE A CA 1
ATOM 4108 C C . ILE A 1 568 ? 27.392 101.754 58.323 1.00 41.80 568 ILE A C 1
ATOM 4109 O O . ILE A 1 568 ? 26.298 101.211 58.467 1.00 34.00 568 ILE A O 1
ATOM 4114 N N . SER A 1 569 ? 28.338 101.762 59.260 1.00 26.41 569 SER A N 1
ATOM 4115 C CA . SER A 1 569 ? 28.111 101.303 60.629 1.00 46.41 569 SER A CA 1
ATOM 4116 C C . SER A 1 569 ? 28.234 102.457 61.646 1.00 46.06 569 SER A C 1
ATOM 4117 O O . SER A 1 569 ? 29.177 103.257 61.597 1.00 32.72 569 SER A O 1
ATOM 4120 N N . CYS A 1 570 ? 27.288 102.528 62.573 1.00 39.62 570 CYS A N 1
ATOM 4121 C CA . CYS A 1 570 ? 27.394 103.446 63.710 1.00 46.30 570 CYS A CA 1
ATOM 4122 C C . CYS A 1 570 ? 27.459 102.653 64.991 1.00 59.81 570 CYS A C 1
ATOM 4123 O O . CYS A 1 570 ? 26.618 101.780 65.225 1.00 39.31 570 CYS A O 1
ATOM 4126 N N . VAL A 1 571 ? 28.452 102.950 65.822 1.00 37.84 571 VAL A N 1
ATOM 4127 C CA . VAL A 1 571 ? 28.473 102.401 67.170 1.00 54.82 571 VAL A CA 1
ATOM 4128 C C . VAL A 1 571 ? 27.630 103.290 68.064 1.00 50.35 571 VAL A C 1
ATOM 4129 O O . VAL A 1 571 ? 27.612 104.508 67.927 1.00 69.12 571 VAL A O 1
ATOM 4133 N N . VAL A 1 572 ? 26.936 102.661 68.991 1.00 60.85 572 VAL A N 1
ATOM 4134 C CA . VAL A 1 572 ? 25.815 103.294 69.650 1.00 36.61 572 VAL A CA 1
ATOM 4135 C C . VAL A 1 572 ? 25.670 102.655 71.031 1.00 47.44 572 VAL A C 1
ATOM 4136 O O . VAL A 1 572 ? 26.218 101.573 71.288 1.00 43.56 572 VAL A O 1
ATOM 4140 N N . PRO A 1 573 ? 24.978 103.333 71.947 1.00 55.63 573 PRO A N 1
ATOM 4141 C CA . PRO A 1 573 ? 24.843 102.748 73.286 1.00 62.49 573 PRO A CA 1
ATOM 4142 C C . PRO A 1 573 ? 24.019 101.461 73.250 1.00 63.95 573 PRO A C 1
ATOM 4143 O O . PRO A 1 573 ? 22.984 101.423 72.602 1.00 48.67 573 PRO A O 1
ATOM 4147 N N . GLN A 1 574 ? 24.479 100.426 73.943 1.00 72.00 574 GLN A N 1
ATOM 4148 C CA . GLN A 1 574 ? 23.822 99.123 73.911 1.00 67.38 574 GLN A CA 1
ATOM 4149 C C . GLN A 1 574 ? 22.330 99.160 74.223 1.00 57.62 574 GLN A C 1
ATOM 4150 O O . GLN A 1 574 ? 21.544 98.479 73.576 1.00 79.44 574 GLN A O 1
ATOM 4156 N N . ASP A 1 575 ? 21.931 99.939 75.218 1.00 68.34 575 ASP A N 1
ATOM 4157 C CA . ASP A 1 575 ? 20.523 99.959 75.585 1.00 57.28 575 ASP A CA 1
ATOM 4158 C C . ASP A 1 575 ? 19.736 100.734 74.553 1.00 71.89 575 ASP A C 1
ATOM 4159 O O . ASP A 1 575 ? 18.588 101.089 74.768 1.00 70.24 575 ASP A O 1
ATOM 4164 N N . ARG A 1 576 ? 20.362 100.978 73.414 1.00 74.78 576 ARG A N 1
ATOM 4165 C CA . ARG A 1 576 ? 19.698 101.698 72.348 1.00 70.03 576 ARG A CA 1
ATOM 4166 C C . ARG A 1 576 ? 19.852 101.045 70.973 1.00 69.37 576 ARG A C 1
ATOM 4167 O O . ARG A 1 576 ? 19.347 101.565 69.983 1.00 64.65 576 ARG A O 1
ATOM 4175 N N . GLY A 1 577 ? 20.553 99.916 70.918 1.00 55.41 577 GLY A N 1
ATOM 4176 C CA . GLY A 1 577 ? 20.739 99.184 69.676 1.00 67.00 577 GLY A CA 1
ATOM 4177 C C . GLY A 1 577 ? 19.445 98.863 68.957 1.00 59.11 577 GLY A C 1
ATOM 4178 O O . GLY A 1 577 ? 19.296 99.150 67.778 1.00 59.21 577 GLY A O 1
ATOM 4179 N N . VAL A 1 578 ? 18.500 98.269 69.674 1.00 78.43 578 VAL A N 1
ATOM 4180 C CA . VAL A 1 578 ? 17.225 97.911 69.076 1.00 87.46 578 VAL A CA 1
ATOM 4181 C C . VAL A 1 578 ? 16.492 99.145 68.565 1.00 82.47 578 VAL A C 1
ATOM 4182 O O . VAL A 1 578 ? 15.978 99.147 67.446 1.00 75.00 578 VAL A O 1
ATOM 4186 N N . ASP A 1 579 ? 16.450 100.196 69.375 1.00 65.87 579 ASP A N 1
ATOM 4187 C CA . ASP A 1 579 ? 15.775 101.420 68.959 1.00 85.92 579 ASP A CA 1
ATOM 4188 C C . ASP A 1 579 ? 16.415 101.957 67.689 1.00 77.02 579 ASP A C 1
ATOM 4189 O O . ASP A 1 579 ? 15.735 102.437 66.787 1.00 77.43 579 ASP A O 1
ATOM 4194 N N . ALA A 1 580 ? 17.735 101.875 67.629 1.00 75.02 580 ALA A N 1
ATOM 4195 C CA . ALA A 1 580 ? 18.474 102.398 66.496 1.00 66.22 580 ALA A CA 1
ATOM 4196 C C . ALA A 1 580 ? 18.216 101.556 65.251 1.00 68.14 580 ALA A C 1
ATOM 4197 O O . ALA A 1 580 ? 18.138 102.078 64.144 1.00 57.58 580 ALA A O 1
ATOM 4199 N N . LEU A 1 581 ? 18.060 100.251 65.438 1.00 54.72 581 LEU A N 1
ATOM 4200 C CA . LEU A 1 581 ? 17.788 99.368 64.318 1.00 53.28 581 LEU A CA 1
ATOM 4201 C C . LEU A 1 581 ? 16.435 99.686 63.704 1.00 55.84 581 LEU A C 1
ATOM 4202 O O . LEU A 1 581 ? 16.294 99.716 62.477 1.00 52.69 581 LEU A O 1
ATOM 4207 N N . LYS A 1 582 ? 15.443 99.911 64.561 1.00 68.25 582 LYS A N 1
ATOM 4208 C CA . LYS A 1 582 ? 14.091 100.204 64.107 1.00 79.83 582 LYS A CA 1
ATOM 4209 C C . LYS A 1 582 ? 14.076 101.515 63.334 1.00 65.93 582 LYS A C 1
ATOM 4210 O O . LYS A 1 582 ? 13.446 101.625 62.287 1.00 69.58 582 LYS A O 1
ATOM 4216 N N . ALA A 1 583 ? 14.789 102.503 63.855 1.00 61.09 583 ALA A N 1
ATOM 4217 C CA . ALA A 1 583 ? 14.899 103.805 63.206 1.00 71.36 583 ALA A CA 1
ATOM 4218 C C . ALA A 1 583 ? 15.484 103.697 61.801 1.00 81.10 583 ALA A C 1
ATOM 4219 O O . ALA A 1 583 ? 14.961 104.295 60.859 1.00 81.66 583 ALA A O 1
ATOM 4221 N N . ALA A 1 584 ? 16.576 102.946 61.668 1.00 49.40 584 ALA A N 1
ATOM 4222 C CA . ALA A 1 584 ? 17.203 102.719 60.364 1.00 66.11 584 ALA A CA 1
ATOM 4223 C C . ALA A 1 584 ? 16.275 102.004 59.380 1.00 69.46 584 ALA A C 1
ATOM 4224 O O . ALA A 1 584 ? 16.224 102.351 58.202 1.00 66.98 584 ALA A O 1
ATOM 4226 N N . HIS A 1 585 ? 15.548 101.000 59.860 1.00 49.49 585 HIS A N 1
ATOM 4227 C CA . HIS A 1 585 ? 14.638 100.234 59.002 1.00 58.97 585 HIS A CA 1
ATOM 4228 C C . HIS A 1 585 ? 13.482 101.098 58.507 1.00 63.25 585 HIS A C 1
ATOM 4229 O O . HIS A 1 585 ? 13.028 100.950 57.372 1.00 78.72 585 HIS A O 1
ATOM 4236 N N . SER A 1 586 ? 13.014 102.002 59.363 1.00 73.60 586 SER A N 1
ATOM 4237 C CA . SER A 1 586 ? 11.941 102.919 58.994 1.00 87.55 586 SER A CA 1
ATOM 4238 C C . SER A 1 586 ? 12.446 104.067 58.132 1.00 76.59 586 SER A C 1
ATOM 4239 O O . SER A 1 586 ? 11.777 104.491 57.195 1.00 57.31 586 SER A O 1
ATOM 4242 N N . ALA A 1 587 ? 13.627 104.575 58.458 1.00 60.70 587 ALA A N 1
ATOM 4243 C CA . ALA A 1 587 ? 14.207 105.680 57.703 1.00 64.54 587 ALA A CA 1
ATOM 4244 C C . ALA A 1 587 ? 14.301 105.356 56.220 1.00 67.19 587 ALA A C 1
ATOM 4245 O O . ALA A 1 587 ? 14.105 106.223 55.379 1.00 69.39 587 ALA A O 1
ATOM 4247 N N . PHE A 1 588 ? 14.588 104.105 55.891 1.00 63.12 588 PHE A N 1
ATOM 4248 C CA . PHE A 1 588 ? 14.792 103.750 54.494 1.00 63.72 588 PHE A CA 1
ATOM 4249 C C . PHE A 1 588 ? 13.628 102.966 53.876 1.00 69.28 588 PHE A C 1
ATOM 4250 O O . PHE A 1 588 ? 13.777 102.325 52.838 1.00 58.49 588 PHE A O 1
ATOM 4258 N N . ASN A 1 589 ? 12.464 103.052 54.514 1.00 83.59 589 ASN A N 1
ATOM 4259 C CA . ASN A 1 589 ? 11.240 102.431 54.005 1.00 89.13 589 ASN A CA 1
ATOM 4260 C C . ASN A 1 589 ? 11.398 100.960 53.659 1.00 61.29 589 ASN A C 1
ATOM 4261 O O . ASN A 1 589 ? 10.827 100.489 52.681 1.00 66.89 589 ASN A O 1
ATOM 4266 N N . LEU A 1 590 ? 12.163 100.242 54.471 1.00 58.90 590 LEU A N 1
ATOM 4267 C CA . LEU A 1 590 ? 12.431 98.830 54.230 1.00 81.71 590 LEU A CA 1
ATOM 4268 C C . LEU A 1 590 ? 11.234 97.901 54.506 1.00 87.69 590 LEU A C 1
ATOM 4269 O O . LEU A 1 590 ? 11.259 96.720 54.148 1.00 77.87 590 LEU A O 1
ATOM 4274 N N . ALA A 1 591 ? 10.187 98.434 55.126 1.00 74.46 591 ALA A N 1
ATOM 4275 C CA . ALA A 1 591 ? 9.008 97.630 55.441 1.00 80.22 591 ALA A CA 1
ATOM 4276 C C . ALA A 1 591 ? 8.204 97.271 54.180 1.00 86.19 591 ALA A C 1
ATOM 4277 O O . ALA A 1 591 ? 7.712 96.141 54.036 1.00 57.01 591 ALA A O 1
ATOM 4279 N N . GLY A 1 592 ? 8.072 98.235 53.273 1.00 57.21 592 GLY A N 1
ATOM 4280 C CA . GLY A 1 592 ? 7.483 97.970 51.975 1.00 73.55 592 GLY A CA 1
ATOM 4281 C C . GLY A 1 592 ? 6.542 99.068 51.543 1.00 94.53 592 GLY A C 1
ATOM 4282 O O . GLY A 1 592 ? 5.705 98.872 50.662 1.00 125.91 592 GLY A O 1
ATOM 4283 N N . THR A 1 593 ? 6.696 100.225 52.175 1.00 81.42 593 THR A N 1
ATOM 4284 C CA . THR A 1 593 ? 5.849 101.391 51.956 1.00 95.17 593 THR A CA 1
ATOM 4285 C C . THR A 1 593 ? 6.182 102.367 53.064 1.00 110.19 593 THR A C 1
ATOM 4286 O O . THR A 1 593 ? 7.223 102.249 53.712 1.00 125.79 593 THR A O 1
ATOM 4290 N N . LYS A 1 594 ? 5.294 103.324 53.293 1.00 95.47 594 LYS A N 1
ATOM 4291 C CA . LYS A 1 594 ? 5.427 104.193 54.447 1.00 88.17 594 LYS A CA 1
ATOM 4292 C C . LYS A 1 594 ? 4.385 103.789 55.478 1.00 91.17 594 LYS A C 1
ATOM 4293 O O . LYS A 1 594 ? 3.388 103.133 55.153 1.00 78.45 594 LYS A O 1
ATOM 4295 N N . THR A 1 595 ? 4.623 104.183 56.723 1.00 99.31 595 THR A N 1
ATOM 4296 C CA . THR A 1 595 ? 3.725 103.842 57.814 1.00 89.70 595 THR A CA 1
ATOM 4297 C C . THR A 1 595 ? 3.176 105.057 58.525 1.00 90.48 595 THR A C 1
ATOM 4298 O O . THR A 1 595 ? 3.926 105.948 58.932 1.00 99.27 595 THR A O 1
ATOM 4302 N N . VAL A 1 596 ? 1.860 105.093 58.676 1.00 62.84 596 VAL A N 1
ATOM 4303 C CA . VAL A 1 596 ? 1.292 105.940 59.703 1.00 64.92 596 VAL A CA 1
ATOM 4304 C C . VAL A 1 596 ? 0.523 105.068 60.660 1.00 73.81 596 VAL A C 1
ATOM 4305 O O . VAL A 1 596 ? -0.363 104.311 60.273 1.00 86.72 596 VAL A O 1
ATOM 4309 N N . THR A 1 597 ? 0.914 105.142 61.918 1.00 63.80 597 THR A N 1
ATOM 4310 C CA . THR A 1 597 ? 0.197 104.426 62.941 1.00 78.22 597 THR A CA 1
ATOM 4311 C C . THR A 1 597 ? -0.803 105.375 63.620 1.00 79.25 597 THR A C 1
ATOM 4312 O O . THR A 1 597 ? -0.445 106.429 64.169 1.00 62.51 597 THR A O 1
ATOM 4316 N N . VAL A 1 598 ? -2.070 104.988 63.546 1.00 52.35 598 VAL A N 1
ATOM 4317 C CA . VAL A 1 598 ? -3.162 105.867 63.884 1.00 39.41 598 VAL A CA 1
ATOM 4318 C C . VAL A 1 598 ? -4.059 105.253 64.956 1.00 53.13 598 VAL A C 1
ATOM 4319 O O . VAL A 1 598 ? -3.938 104.076 65.278 1.00 69.31 598 VAL A O 1
ATOM 4323 N N . PRO A 1 599 ? -4.978 106.048 65.512 1.00 55.90 599 PRO A N 1
ATOM 4324 C CA . PRO A 1 599 ? -5.795 105.476 66.582 1.00 75.42 599 PRO A CA 1
ATOM 4325 C C . PRO A 1 599 ? -6.601 104.310 66.046 1.00 72.19 599 PRO A C 1
ATOM 4326 O O . PRO A 1 599 ? -7.252 104.451 65.005 1.00 70.11 599 PRO A O 1
ATOM 4330 N N . ALA A 1 600 ? -6.541 103.176 66.737 1.00 48.22 600 ALA A N 1
ATOM 4331 C CA . ALA A 1 600 ? -7.393 102.033 66.419 1.00 50.53 600 ALA A CA 1
ATOM 4332 C C . ALA A 1 600 ? -8.828 102.304 66.867 1.00 57.47 600 ALA A C 1
ATOM 4333 O O . ALA A 1 600 ? -9.069 103.051 67.823 1.00 86.08 600 ALA A O 1
ATOM 4336 N N . ALA B 1 2 ? 56.154 39.833 64.155 1.00 85.66 2 ALA B N 1
ATOM 4337 C CA . ALA B 1 2 ? 56.241 41.244 63.808 1.00 89.34 2 ALA B CA 1
ATOM 4338 C C . ALA B 1 2 ? 54.991 41.706 63.060 1.00 90.85 2 ALA B C 1
ATOM 4339 O O . ALA B 1 2 ? 54.099 42.304 63.656 1.00 103.96 2 ALA B O 1
ATOM 4341 N N . LEU B 1 3 ? 54.928 41.421 61.760 1.00 72.84 3 LEU B N 1
ATOM 4342 C CA . LEU B 1 3 ? 53.806 41.849 60.919 1.00 66.69 3 LEU B CA 1
ATOM 4343 C C . LEU B 1 3 ? 52.496 41.109 61.211 1.00 74.32 3 LEU B C 1
ATOM 4344 O O . LEU B 1 3 ? 52.326 39.943 60.848 1.00 84.57 3 LEU B O 1
ATOM 4349 N N . ILE B 1 4 ? 51.564 41.814 61.841 1.00 62.75 4 ILE B N 1
ATOM 4350 C CA . ILE B 1 4 ? 50.311 41.231 62.309 1.00 56.83 4 ILE B CA 1
ATOM 4351 C C . ILE B 1 4 ? 49.118 41.983 61.738 1.00 63.81 4 ILE B C 1
ATOM 4352 O O . ILE B 1 4 ? 49.041 43.204 61.851 1.00 82.52 4 ILE B O 1
ATOM 4357 N N . VAL B 1 5 ? 48.181 41.267 61.135 1.00 58.84 5 VAL B N 1
ATOM 4358 C CA . VAL B 1 5 ? 46.929 41.886 60.704 1.00 61.02 5 VAL B CA 1
ATOM 4359 C C . VAL B 1 5 ? 45.876 41.605 61.763 1.00 71.19 5 VAL B C 1
ATOM 4360 O O . VAL B 1 5 ? 45.596 40.450 62.058 1.00 68.81 5 VAL B O 1
ATOM 4364 N N . GLN B 1 6 ? 45.297 42.651 62.345 1.00 69.87 6 GLN B N 1
ATOM 4365 C CA . GLN B 1 6 ? 44.215 42.466 63.312 1.00 54.82 6 GLN B CA 1
ATOM 4366 C C . GLN B 1 6 ? 42.888 42.969 62.753 1.00 63.72 6 GLN B C 1
ATOM 4367 O O . GLN B 1 6 ? 42.848 43.944 62.003 1.00 73.33 6 GLN B O 1
ATOM 4373 N N . LYS B 1 7 ? 41.804 42.293 63.112 1.00 63.03 7 LYS B N 1
ATOM 4374 C CA . LYS B 1 7 ? 40.473 42.720 62.704 1.00 58.53 7 LYS B CA 1
ATOM 4375 C C . LYS B 1 7 ? 39.592 42.794 63.930 1.00 57.90 7 LYS B C 1
ATOM 4376 O O . LYS B 1 7 ? 39.721 41.984 64.845 1.00 66.78 7 LYS B O 1
ATOM 4382 N N . PHE B 1 8 ? 38.706 43.777 63.948 1.00 53.86 8 PHE B N 1
ATOM 4383 C CA . PHE B 1 8 ? 37.815 43.986 65.078 1.00 61.90 8 PHE B CA 1
ATOM 4384 C C . PHE B 1 8 ? 36.390 44.117 64.563 1.00 76.50 8 PHE B C 1
ATOM 4385 O O . PHE B 1 8 ? 36.107 44.945 63.692 1.00 78.92 8 PHE B O 1
ATOM 4393 N N . GLY B 1 9 ? 35.494 43.297 65.102 1.00 58.44 9 GLY B N 1
ATOM 4394 C CA . GLY B 1 9 ? 34.108 43.314 64.675 1.00 60.79 9 GLY B CA 1
ATOM 4395 C C . GLY B 1 9 ? 33.284 44.429 65.289 1.00 74.64 9 GLY B C 1
ATOM 4396 O O . GLY B 1 9 ? 33.772 45.203 66.117 1.00 68.61 9 GLY B O 1
ATOM 4397 N N . GLY B 1 10 ? 32.021 44.498 64.881 1.00 82.02 10 GLY B N 1
ATOM 4398 C CA . GLY B 1 10 ? 31.126 45.564 65.290 1.00 57.39 10 GLY B CA 1
ATOM 4399 C C . GLY B 1 10 ? 31.078 45.804 66.778 1.00 66.47 10 GLY B C 1
ATOM 4400 O O . GLY B 1 10 ? 31.406 46.893 67.242 1.00 86.69 10 GLY B O 1
ATOM 4401 N N . THR B 1 11 ? 30.672 44.788 67.531 1.00 82.01 11 THR B N 1
ATOM 4402 C CA . THR B 1 11 ? 30.504 44.924 68.978 1.00 83.78 11 THR B CA 1
ATOM 4403 C C . THR B 1 11 ? 31.772 45.421 69.659 1.00 81.11 11 THR B C 1
ATOM 4404 O O . THR B 1 11 ? 31.711 46.211 70.603 1.00 80.61 11 THR B O 1
ATOM 4408 N N . SER B 1 12 ? 32.918 44.949 69.178 1.00 92.64 12 SER B N 1
ATOM 4409 C CA . SER B 1 12 ? 34.208 45.343 69.736 1.00 97.98 12 SER B CA 1
ATOM 4410 C C . SER B 1 12 ? 34.431 46.844 69.592 1.00 91.73 12 SER B C 1
ATOM 4411 O O . SER B 1 12 ? 35.381 47.395 70.138 1.00 80.50 12 SER B O 1
ATOM 4414 N N . VAL B 1 13 ? 33.528 47.495 68.869 1.00 100.44 13 VAL B N 1
ATOM 4415 C CA . VAL B 1 13 ? 33.701 48.879 68.458 1.00 107.34 13 VAL B CA 1
ATOM 4416 C C . VAL B 1 13 ? 32.376 49.652 68.574 1.00 96.85 13 VAL B C 1
ATOM 4417 O O . VAL B 1 13 ? 32.232 50.760 68.058 1.00 72.71 13 VAL B O 1
ATOM 4421 N N . GLY B 1 14 ? 31.418 49.070 69.290 1.00 90.22 14 GLY B N 1
ATOM 4422 C CA . GLY B 1 14 ? 30.079 49.625 69.370 1.00 82.23 14 GLY B CA 1
ATOM 4423 C C . GLY B 1 14 ? 29.970 50.949 70.098 1.00 91.49 14 GLY B C 1
ATOM 4424 O O . GLY B 1 14 ? 29.068 51.737 69.822 1.00 99.20 14 GLY B O 1
ATOM 4425 N N . THR B 1 15 ? 30.883 51.195 71.032 1.00 91.66 15 THR B N 1
ATOM 4426 C CA . THR B 1 15 ? 30.855 52.421 71.821 1.00 85.91 15 THR B CA 1
ATOM 4427 C C . THR B 1 15 ? 32.203 53.118 71.775 1.00 93.06 15 THR B C 1
ATOM 4428 O O . THR B 1 15 ? 33.229 52.479 71.527 1.00 86.52 15 THR B O 1
ATOM 4432 N N . VAL B 1 16 ? 32.195 54.425 72.027 1.00 77.28 16 VAL B N 1
ATOM 4433 C CA . VAL B 1 16 ? 33.418 55.213 72.006 1.00 80.61 16 VAL B CA 1
ATOM 4434 C C . VAL B 1 16 ? 34.404 54.675 73.030 1.00 88.97 16 VAL B C 1
ATOM 4435 O O . VAL B 1 16 ? 35.605 54.605 72.778 1.00 93.17 16 VAL B O 1
ATOM 4439 N N . GLU B 1 17 ? 33.881 54.278 74.182 1.00 87.64 17 GLU B N 1
ATOM 4440 C CA . GLU B 1 17 ? 34.708 53.716 75.237 1.00 96.55 17 GLU B CA 1
ATOM 4441 C C . GLU B 1 17 ? 35.458 52.483 74.740 1.00 84.51 17 GLU B C 1
ATOM 4442 O O . GLU B 1 17 ? 36.668 52.362 74.937 1.00 89.38 17 GLU B O 1
ATOM 4448 N N . ARG B 1 18 ? 34.737 51.573 74.088 1.00 52.22 18 ARG B N 1
ATOM 4449 C CA . ARG B 1 18 ? 35.343 50.361 73.560 1.00 78.54 18 ARG B CA 1
ATOM 4450 C C . ARG B 1 18 ? 36.420 50.718 72.550 1.00 87.40 18 ARG B C 1
ATOM 4451 O O . ARG B 1 18 ? 37.527 50.177 72.584 1.00 69.57 18 ARG B O 1
ATOM 4453 N N . ILE B 1 19 ? 36.093 51.645 71.657 1.00 99.72 19 ILE B N 1
ATOM 4454 C CA . ILE B 1 19 ? 37.041 52.091 70.646 1.00 91.32 19 ILE B CA 1
ATOM 4455 C C . ILE B 1 19 ? 38.366 52.506 71.275 1.00 84.39 19 ILE B C 1
ATOM 4456 O O . ILE B 1 19 ? 39.435 52.226 70.736 1.00 84.01 19 ILE B O 1
ATOM 4461 N N . GLN B 1 20 ? 38.289 53.156 72.430 1.00 90.03 20 GLN B N 1
ATOM 4462 C CA . GLN B 1 20 ? 39.485 53.603 73.131 1.00 86.28 20 GLN B CA 1
ATOM 4463 C C . GLN B 1 20 ? 40.275 52.422 73.674 1.00 87.89 20 GLN B C 1
ATOM 4464 O O . GLN B 1 20 ? 41.504 52.454 73.723 1.00 76.78 20 GLN B O 1
ATOM 4470 N N . ALA B 1 21 ? 39.562 51.377 74.075 1.00 75.25 21 ALA B N 1
ATOM 4471 C CA . ALA B 1 21 ? 40.202 50.183 74.604 1.00 70.20 21 ALA B CA 1
ATOM 4472 C C . ALA B 1 21 ? 41.021 49.438 73.541 1.00 73.63 21 ALA B C 1
ATOM 4473 O O . ALA B 1 21 ? 42.178 49.080 73.777 1.00 70.81 21 ALA B O 1
ATOM 4475 N N . VAL B 1 22 ? 40.432 49.202 72.373 1.00 66.78 22 VAL B N 1
ATOM 4476 C CA . VAL B 1 22 ? 41.163 48.491 71.324 1.00 88.38 22 VAL B CA 1
ATOM 4477 C C . VAL B 1 22 ? 42.393 49.306 70.950 1.00 86.03 22 VAL B C 1
ATOM 4478 O O . VAL B 1 22 ? 43.503 48.774 70.854 1.00 81.26 22 VAL B O 1
ATOM 4482 N N . ALA B 1 23 ? 42.184 50.607 70.773 1.00 88.06 23 ALA B N 1
ATOM 4483 C CA . ALA B 1 23 ? 43.274 51.536 70.521 1.00 81.86 23 ALA B CA 1
ATOM 4484 C C . ALA B 1 23 ? 44.402 51.300 71.515 1.00 73.88 23 ALA B C 1
ATOM 4485 O O . ALA B 1 23 ? 45.577 51.307 71.152 1.00 70.96 23 ALA B O 1
ATOM 4487 N N . GLN B 1 24 ? 44.034 51.084 72.772 1.00 78.99 24 GLN B N 1
ATOM 4488 C CA . GLN B 1 24 ? 45.015 50.802 73.807 1.00 81.94 24 GLN B CA 1
ATOM 4489 C C . GLN B 1 24 ? 45.772 49.526 73.471 1.00 78.90 24 GLN B C 1
ATOM 4490 O O . GLN B 1 24 ? 47.000 49.517 73.461 1.00 85.57 24 GLN B O 1
ATOM 4496 N N . ARG B 1 25 ? 45.043 48.452 73.180 1.00 90.07 25 ARG B N 1
ATOM 4497 C CA . ARG B 1 25 ? 45.681 47.167 72.908 1.00 97.22 25 ARG B CA 1
ATOM 4498 C C . ARG B 1 25 ? 46.578 47.239 71.683 1.00 93.77 25 ARG B C 1
ATOM 4499 O O . ARG B 1 25 ? 47.677 46.688 71.675 1.00 99.79 25 ARG B O 1
ATOM 4507 N N . ILE B 1 26 ? 46.101 47.909 70.641 1.00 83.95 26 ILE B N 1
ATOM 4508 C CA . ILE B 1 26 ? 46.908 48.086 69.443 1.00 71.78 26 ILE B CA 1
ATOM 4509 C C . ILE B 1 26 ? 48.237 48.716 69.807 1.00 73.82 26 ILE B C 1
ATOM 4510 O O . ILE B 1 26 ? 49.290 48.207 69.433 1.00 81.79 26 ILE B O 1
ATOM 4515 N N . LYS B 1 27 ? 48.187 49.821 70.546 1.00 78.92 27 LYS B N 1
ATOM 4516 C CA . LYS B 1 27 ? 49.403 50.480 71.005 1.00 90.78 27 LYS B CA 1
ATOM 4517 C C . LYS B 1 27 ? 50.319 49.485 71.719 1.00 90.11 27 LYS B C 1
ATOM 4518 O O . LYS B 1 27 ? 51.498 49.368 71.386 1.00 80.74 27 LYS B O 1
ATOM 4520 N N . ARG B 1 28 ? 49.769 48.758 72.690 1.00 73.51 28 ARG B N 1
ATOM 4521 C CA . ARG B 1 28 ? 50.551 47.777 73.439 1.00 81.03 28 ARG B CA 1
ATOM 4522 C C . ARG B 1 28 ? 51.192 46.771 72.488 1.00 89.44 28 ARG B C 1
ATOM 4523 O O . ARG B 1 28 ? 52.351 46.383 72.665 1.00 92.43 28 ARG B O 1
ATOM 4531 N N . THR B 1 29 ? 50.428 46.362 71.475 1.00 65.91 29 THR B N 1
ATOM 4532 C CA . THR B 1 29 ? 50.893 45.403 70.481 1.00 65.43 29 THR B CA 1
ATOM 4533 C C . THR B 1 29 ? 52.075 45.946 69.694 1.00 69.02 29 THR B C 1
ATOM 4534 O O . THR B 1 29 ? 53.070 45.253 69.481 1.00 65.31 29 THR B O 1
ATOM 4538 N N . VAL B 1 30 ? 51.953 47.190 69.249 1.00 86.56 30 VAL B N 1
ATOM 4539 C CA . VAL B 1 30 ? 53.022 47.838 68.509 1.00 76.55 30 VAL B CA 1
ATOM 4540 C C . VAL B 1 30 ? 54.284 47.893 69.355 1.00 84.56 30 VAL B C 1
ATOM 4541 O O . VAL B 1 30 ? 55.368 47.525 68.894 1.00 72.79 30 VAL B O 1
ATOM 4545 N N . GLN B 1 31 ? 54.121 48.339 70.601 1.00 86.05 31 GLN B N 1
ATOM 4546 C CA . GLN B 1 31 ? 55.222 48.447 71.555 1.00 87.01 31 GLN B CA 1
ATOM 4547 C C . GLN B 1 31 ? 55.814 47.083 71.897 1.00 79.38 31 GLN B C 1
ATOM 4548 O O . GLN B 1 31 ? 56.806 46.992 72.618 1.00 96.74 31 GLN B O 1
ATOM 4550 N N . GLY B 1 32 ? 55.191 46.026 71.389 1.00 85.91 32 GLY B N 1
ATOM 4551 C CA . GLY B 1 32 ? 55.731 44.683 71.512 1.00 89.52 32 GLY B CA 1
ATOM 4552 C C . GLY B 1 32 ? 56.815 44.427 70.479 1.00 88.49 32 GLY B C 1
ATOM 4553 O O . GLY B 1 32 ? 57.586 43.475 70.584 1.00 77.67 32 GLY B O 1
ATOM 4554 N N . GLY B 1 33 ? 56.881 45.298 69.478 1.00 92.21 33 GLY B N 1
ATOM 4555 C CA . GLY B 1 33 ? 57.880 45.180 68.434 1.00 99.83 33 GLY B CA 1
ATOM 4556 C C . GLY B 1 33 ? 57.237 44.711 67.149 1.00 100.11 33 GLY B C 1
ATOM 4557 O O . GLY B 1 33 ? 57.853 44.027 66.329 1.00 91.66 33 GLY B O 1
ATOM 4558 N N . ASN B 1 34 ? 55.981 45.093 66.970 1.00 99.34 34 ASN B N 1
ATOM 4559 C CA . ASN B 1 34 ? 55.215 44.616 65.840 1.00 87.67 34 ASN B CA 1
ATOM 4560 C C . ASN B 1 34 ? 54.701 45.743 64.969 1.00 83.63 34 ASN B C 1
ATOM 4561 O O . ASN B 1 34 ? 54.481 46.858 65.444 1.00 68.55 34 ASN B O 1
ATOM 4566 N N . SER B 1 35 ? 54.528 45.432 63.688 1.00 72.60 35 SER B N 1
ATOM 4567 C CA . SER B 1 35 ? 53.863 46.315 62.747 1.00 61.83 35 SER B CA 1
ATOM 4568 C C . SER B 1 35 ? 52.419 45.844 62.581 1.00 74.68 35 SER B C 1
ATOM 4569 O O . SER B 1 35 ? 52.159 44.648 62.473 1.00 76.44 35 SER B O 1
ATOM 4572 N N . LEU B 1 36 ? 51.480 46.782 62.570 1.00 70.96 36 LEU B N 1
ATOM 4573 C CA . LEU B 1 36 ? 50.068 46.426 62.601 1.00 59.31 36 LEU B CA 1
ATOM 4574 C C . LEU B 1 36 ? 49.230 46.985 61.458 1.00 59.82 36 LEU B C 1
ATOM 4575 O O . LEU B 1 36 ? 49.225 48.182 61.199 1.00 65.44 36 LEU B O 1
ATOM 4580 N N . VAL B 1 37 ? 48.512 46.097 60.784 1.00 61.47 37 VAL B N 1
ATOM 4581 C CA . VAL B 1 37 ? 47.455 46.498 59.874 1.00 51.90 37 VAL B CA 1
ATOM 4582 C C . VAL B 1 37 ? 46.106 46.135 60.486 1.00 64.96 37 VAL B C 1
ATOM 4583 O O . VAL B 1 37 ? 45.859 44.977 60.817 1.00 78.37 37 VAL B O 1
ATOM 4587 N N . VAL B 1 38 ? 45.235 47.126 60.636 1.00 63.56 38 VAL B N 1
ATOM 4588 C CA . VAL B 1 38 ? 43.962 46.905 61.297 1.00 50.87 38 VAL B CA 1
ATOM 4589 C C . VAL B 1 38 ? 42.755 47.046 60.381 1.00 68.30 38 VAL B C 1
ATOM 4590 O O . VAL B 1 38 ? 42.619 48.033 59.652 1.00 68.88 38 VAL B O 1
ATOM 4594 N N . VAL B 1 39 ? 41.889 46.035 60.434 1.00 63.92 39 VAL B N 1
ATOM 4595 C CA . VAL B 1 39 ? 40.618 46.038 59.730 1.00 50.38 39 VAL B CA 1
ATOM 4596 C C . VAL B 1 39 ? 39.539 46.238 60.768 1.00 59.52 39 VAL B C 1
ATOM 4597 O O . VAL B 1 39 ? 39.548 45.577 61.803 1.00 59.50 39 VAL B O 1
ATOM 4601 N N . VAL B 1 40 ? 38.610 47.147 60.503 1.00 51.97 40 VAL B N 1
ATOM 4602 C CA . VAL B 1 40 ? 37.541 47.396 61.450 1.00 56.16 40 VAL B CA 1
ATOM 4603 C C . VAL B 1 40 ? 36.192 47.278 60.765 1.00 55.78 40 VAL B C 1
ATOM 4604 O O . VAL B 1 40 ? 36.033 47.697 59.623 1.00 72.20 40 VAL B O 1
ATOM 4608 N N . SER B 1 41 ? 35.223 46.694 61.461 1.00 59.25 41 SER B N 1
ATOM 4609 C CA . SER B 1 41 ? 33.840 46.682 60.987 1.00 76.08 41 SER B CA 1
ATOM 4610 C C . SER B 1 41 ? 33.108 47.988 61.337 1.00 77.36 41 SER B C 1
ATOM 4611 O O . SER B 1 41 ? 33.538 48.745 62.220 1.00 63.75 41 SER B O 1
ATOM 4614 N N . ALA B 1 42 ? 32.004 48.252 60.641 1.00 74.13 42 ALA B N 1
ATOM 4615 C CA . ALA B 1 42 ? 31.113 49.336 61.037 1.00 67.46 42 ALA B CA 1
ATOM 4616 C C . ALA B 1 42 ? 30.766 49.162 62.522 1.00 80.84 42 ALA B C 1
ATOM 4617 O O . ALA B 1 42 ? 30.847 48.057 63.063 1.00 94.40 42 ALA B O 1
ATOM 4619 N N . MET B 1 43 ? 30.368 50.245 63.173 1.00 89.85 43 MET B N 1
ATOM 4620 C CA . MET B 1 43 ? 30.327 50.289 64.639 1.00 89.02 43 MET B CA 1
ATOM 4621 C C . MET B 1 43 ? 29.427 49.291 65.359 1.00 82.08 43 MET B C 1
ATOM 4622 O O . MET B 1 43 ? 29.843 48.696 66.355 1.00 102.56 43 MET B O 1
ATOM 4627 N N . GLY B 1 44 ? 28.195 49.128 64.887 1.00 73.56 44 GLY B N 1
ATOM 4628 C CA . GLY B 1 44 ? 27.287 48.183 65.520 1.00 79.06 44 GLY B CA 1
ATOM 4629 C C . GLY B 1 44 ? 25.992 47.986 64.760 1.00 104.88 44 GLY B C 1
ATOM 4630 O O . GLY B 1 44 ? 25.995 47.549 63.607 1.00 98.29 44 GLY B O 1
ATOM 4631 N N . LYS B 1 45 ? 24.877 48.301 65.411 1.00 129.81 45 LYS B N 1
ATOM 4632 C CA . LYS B 1 45 ? 23.580 48.263 64.751 1.00 142.13 45 LYS B CA 1
ATOM 4633 C C . LYS B 1 45 ? 23.524 49.388 63.728 1.00 150.85 45 LYS B C 1
ATOM 4634 O O . LYS B 1 45 ? 22.505 49.593 63.070 1.00 160.75 45 LYS B O 1
ATOM 4636 N N . SER B 1 46 ? 24.634 50.112 63.608 1.00 138.38 46 SER B N 1
ATOM 4637 C CA . SER B 1 46 ? 24.759 51.206 62.651 1.00 119.29 46 SER B CA 1
ATOM 4638 C C . SER B 1 46 ? 24.422 50.722 61.251 1.00 93.51 46 SER B C 1
ATOM 4639 O O . SER B 1 46 ? 23.719 51.393 60.497 1.00 82.46 46 SER B O 1
ATOM 4642 N N . THR B 1 47 ? 24.934 49.548 60.907 1.00 88.14 47 THR B N 1
ATOM 4643 C CA . THR B 1 47 ? 24.630 48.945 59.619 1.00 92.17 47 THR B CA 1
ATOM 4644 C C . THR B 1 47 ? 23.138 48.630 59.517 1.00 99.35 47 THR B C 1
ATOM 4645 O O . THR B 1 47 ? 22.517 48.889 58.491 1.00 98.53 47 THR B O 1
ATOM 4649 N N . ASP B 1 48 ? 22.557 48.087 60.583 1.00 103.30 48 ASP B N 1
ATOM 4650 C CA A ASP B 1 48 ? 21.139 47.766 60.579 0.53 102.41 48 ASP B CA 1
ATOM 4651 C CA B ASP B 1 48 ? 21.129 47.769 60.582 0.47 102.27 48 ASP B CA 1
ATOM 4652 C C . ASP B 1 48 ? 20.285 49.015 60.328 1.00 91.10 48 ASP B C 1
ATOM 4653 O O . ASP B 1 48 ? 19.305 48.961 59.580 1.00 84.43 48 ASP B O 1
ATOM 4662 N N . VAL B 1 49 ? 20.661 50.141 60.940 1.00 58.55 49 VAL B N 1
ATOM 4663 C CA . VAL B 1 49 ? 19.883 51.377 60.763 1.00 90.42 49 VAL B CA 1
ATOM 4664 C C . VAL B 1 49 ? 19.984 51.913 59.332 1.00 86.22 49 VAL B C 1
ATOM 4665 O O . VAL B 1 49 ? 18.987 52.360 58.760 1.00 79.27 49 VAL B O 1
ATOM 4669 N N . LEU B 1 50 ? 21.184 51.856 58.760 1.00 69.13 50 LEU B N 1
ATOM 4670 C CA . LEU B 1 50 ? 21.380 52.199 57.351 1.00 99.48 50 LEU B CA 1
ATOM 4671 C C . LEU B 1 50 ? 20.410 51.430 56.436 1.00 90.03 50 LEU B C 1
ATOM 4672 O O . LEU B 1 50 ? 19.630 52.032 55.696 1.00 85.74 50 LEU B O 1
ATOM 4677 N N . VAL B 1 51 ? 20.449 50.103 56.490 1.00 81.99 51 VAL B N 1
ATOM 4678 C CA . VAL B 1 51 ? 19.521 49.298 55.693 1.00 77.87 51 VAL B CA 1
ATOM 4679 C C . VAL B 1 51 ? 18.047 49.620 55.977 1.00 82.88 51 VAL B C 1
ATOM 4680 O O . VAL B 1 51 ? 17.248 49.736 55.048 1.00 69.25 51 VAL B O 1
ATOM 4684 N N . ASP B 1 52 ? 17.687 49.768 57.251 1.00 89.82 52 ASP B N 1
ATOM 4685 C CA . ASP B 1 52 ? 16.324 50.168 57.603 1.00 89.50 52 ASP B CA 1
ATOM 4686 C C . ASP B 1 52 ? 15.887 51.367 56.772 1.00 99.03 52 ASP B C 1
ATOM 4687 O O . ASP B 1 52 ? 14.888 51.297 56.050 1.00 98.28 52 ASP B O 1
ATOM 4692 N N . LEU B 1 53 ? 16.642 52.460 56.896 1.00 85.26 53 LEU B N 1
ATOM 4693 C CA . LEU B 1 53 ? 16.413 53.687 56.133 1.00 78.57 53 LEU B CA 1
ATOM 4694 C C . LEU B 1 53 ? 16.148 53.438 54.646 1.00 91.95 53 LEU B C 1
ATOM 4695 O O . LEU B 1 53 ? 15.119 53.855 54.109 1.00 99.40 53 LEU B O 1
ATOM 4700 N N . ALA B 1 54 ? 17.079 52.764 53.979 1.00 73.74 54 ALA B N 1
ATOM 4701 C CA . ALA B 1 54 ? 16.924 52.501 52.555 1.00 81.38 54 ALA B CA 1
ATOM 4702 C C . ALA B 1 54 ? 15.604 51.791 52.259 1.00 95.73 54 ALA B C 1
ATOM 4703 O O . ALA B 1 54 ? 14.956 52.073 51.253 1.00 87.06 54 ALA B O 1
ATOM 4705 N N . GLN B 1 55 ? 15.199 50.888 53.152 1.00 123.29 55 GLN B N 1
ATOM 4706 C CA . GLN B 1 55 ? 13.995 50.078 52.946 1.00 125.15 55 GLN B CA 1
ATOM 4707 C C . GLN B 1 55 ? 12.701 50.896 52.906 1.00 105.95 55 GLN B C 1
ATOM 4708 O O . GLN B 1 55 ? 11.718 50.471 52.296 1.00 94.53 55 GLN B O 1
ATOM 4710 N N . GLN B 1 56 ? 12.695 52.063 53.548 1.00 78.88 56 GLN B N 1
ATOM 4711 C CA . GLN B 1 56 ? 11.510 52.913 53.527 1.00 72.47 56 GLN B CA 1
ATOM 4712 C C . GLN B 1 56 ? 11.477 53.812 52.293 1.00 98.53 56 GLN B C 1
ATOM 4713 O O . GLN B 1 56 ? 10.553 54.618 52.132 1.00 98.00 56 GLN B O 1
ATOM 4719 N N . ILE B 1 57 ? 12.483 53.670 51.429 1.00 79.10 57 ILE B N 1
ATOM 4720 C CA . ILE B 1 57 ? 12.559 54.466 50.204 1.00 84.79 57 ILE B CA 1
ATOM 4721 C C . ILE B 1 57 ? 12.213 53.669 48.943 1.00 84.06 57 ILE B C 1
ATOM 4722 O O . ILE B 1 57 ? 11.421 54.119 48.115 1.00 97.56 57 ILE B O 1
ATOM 4727 N N . SER B 1 58 ? 12.807 52.492 48.792 1.00 94.78 58 SER B N 1
ATOM 4728 C CA . SER B 1 58 ? 12.393 51.584 47.727 1.00 113.79 58 SER B CA 1
ATOM 4729 C C . SER B 1 58 ? 12.625 50.124 48.118 1.00 115.64 58 SER B C 1
ATOM 4730 O O . SER B 1 58 ? 13.633 49.788 48.743 1.00 99.33 58 SER B O 1
ATOM 4733 N N . PRO B 1 59 ? 11.675 49.252 47.749 1.00 122.78 59 PRO B N 1
ATOM 4734 C CA . PRO B 1 59 ? 11.705 47.816 48.046 1.00 115.72 59 PRO B CA 1
ATOM 4735 C C . PRO B 1 59 ? 13.033 47.207 47.628 1.00 112.07 59 PRO B C 1
ATOM 4736 O O . PRO B 1 59 ? 13.764 46.680 48.464 1.00 100.62 59 PRO B O 1
ATOM 4740 N N . ASN B 1 60 ? 13.331 47.311 46.346 1.00 124.36 60 ASN B N 1
ATOM 4741 C CA . ASN B 1 60 ? 14.586 46.833 45.815 1.00 126.50 60 ASN B CA 1
ATOM 4742 C C . ASN B 1 60 ? 15.502 48.001 45.583 1.00 115.56 60 ASN B C 1
ATOM 4743 O O . ASN B 1 60 ? 15.238 48.836 44.745 1.00 131.50 60 ASN B O 1
ATOM 4748 N N . PRO B 1 61 ? 16.602 48.033 46.306 1.00 101.56 61 PRO B N 1
ATOM 4749 C CA . PRO B 1 61 ? 17.552 49.123 46.225 1.00 92.63 61 PRO B CA 1
ATOM 4750 C C . PRO B 1 61 ? 18.581 48.829 45.198 1.00 86.23 61 PRO B C 1
ATOM 4751 O O . PRO B 1 61 ? 19.165 47.773 45.190 1.00 102.58 61 PRO B O 1
ATOM 4755 N N . CYS B 1 62 ? 18.850 49.784 44.353 1.00 85.48 62 CYS B N 1
ATOM 4756 C CA . CYS B 1 62 ? 19.811 49.570 43.324 1.00 73.64 62 CYS B CA 1
ATOM 4757 C C . CYS B 1 62 ? 21.028 49.164 44.122 1.00 71.66 62 CYS B C 1
ATOM 4758 O O . CYS B 1 62 ? 21.263 49.686 45.172 1.00 92.01 62 CYS B O 1
ATOM 4761 N N . ARG B 1 63 ? 21.776 48.177 43.682 1.00 79.43 63 ARG B N 1
ATOM 4762 C CA . ARG B 1 63 ? 22.882 47.712 44.503 1.00 91.35 63 ARG B CA 1
ATOM 4763 C C . ARG B 1 63 ? 24.010 48.699 44.778 1.00 89.71 63 ARG B C 1
ATOM 4764 O O . ARG B 1 63 ? 24.542 48.720 45.874 1.00 62.61 63 ARG B O 1
ATOM 4766 N N . ARG B 1 64 ? 24.422 49.463 43.768 1.00 101.12 64 ARG B N 1
ATOM 4767 C CA . ARG B 1 64 ? 25.509 50.406 43.956 1.00 80.11 64 ARG B CA 1
ATOM 4768 C C . ARG B 1 64 ? 25.133 51.484 44.932 1.00 78.45 64 ARG B C 1
ATOM 4769 O O . ARG B 1 64 ? 25.785 51.661 45.922 1.00 65.61 64 ARG B O 1
ATOM 4771 N N . GLU B 1 65 ? 24.000 52.119 44.737 1.00 67.13 65 GLU B N 1
ATOM 4772 C CA . GLU B 1 65 ? 23.596 53.106 45.729 1.00 69.73 65 GLU B CA 1
ATOM 4773 C C . GLU B 1 65 ? 23.601 52.517 47.134 1.00 86.38 65 GLU B C 1
ATOM 4774 O O . GLU B 1 65 ? 23.774 53.230 48.124 1.00 98.57 65 GLU B O 1
ATOM 4780 N N . MET B 1 66 ? 23.412 51.206 47.204 1.00 72.37 66 MET B N 1
ATOM 4781 C CA . MET B 1 66 ? 23.330 50.484 48.468 1.00 73.05 66 MET B CA 1
ATOM 4782 C C . MET B 1 66 ? 24.714 50.208 49.072 1.00 66.45 66 MET B C 1
ATOM 4783 O O . MET B 1 66 ? 24.903 50.330 50.286 1.00 65.17 66 MET B O 1
ATOM 4788 N N . ASP B 1 67 ? 25.672 49.833 48.221 1.00 63.45 67 ASP B N 1
ATOM 4789 C CA . ASP B 1 67 ? 27.056 49.592 48.644 1.00 68.53 67 ASP B CA 1
ATOM 4790 C C . ASP B 1 67 ? 27.749 50.872 49.113 1.00 92.11 67 ASP B C 1
ATOM 4791 O O . ASP B 1 67 ? 28.675 50.831 49.922 1.00 94.94 67 ASP B O 1
ATOM 4796 N N . MET B 1 68 ? 27.315 52.006 48.576 1.00 97.30 68 MET B N 1
ATOM 4797 C CA . MET B 1 68 ? 27.853 53.291 48.986 1.00 96.06 68 MET B CA 1
ATOM 4798 C C . MET B 1 68 ? 27.306 53.617 50.364 1.00 98.12 68 MET B C 1
ATOM 4799 O O . MET B 1 68 ? 28.046 53.983 51.275 1.00 87.30 68 MET B O 1
ATOM 4804 N N . LEU B 1 69 ? 25.995 53.470 50.501 1.00 104.18 69 LEU B N 1
ATOM 4805 C CA . LEU B 1 69 ? 25.318 53.667 51.772 1.00 89.07 69 LEU B CA 1
ATOM 4806 C C . LEU B 1 69 ? 25.980 52.845 52.872 1.00 71.30 69 LEU B C 1
ATOM 4807 O O . LEU B 1 69 ? 26.363 53.379 53.914 1.00 77.82 69 LEU B O 1
ATOM 4812 N N . LEU B 1 70 ? 26.116 51.543 52.632 1.00 70.04 70 LEU B N 1
ATOM 4813 C CA . LEU B 1 70 ? 26.586 50.623 53.668 1.00 83.39 70 LEU B CA 1
ATOM 4814 C C . LEU B 1 70 ? 28.079 50.804 53.904 1.00 84.66 70 LEU B C 1
ATOM 4815 O O . LEU B 1 70 ? 28.607 50.411 54.953 1.00 77.97 70 LEU B O 1
ATOM 4817 N N . SER B 1 71 ? 28.744 51.428 52.931 1.00 53.79 71 SER B N 1
ATOM 4818 C CA . SER B 1 71 ? 30.191 51.637 52.999 1.00 54.71 71 SER B CA 1
ATOM 4819 C C . SER B 1 71 ? 30.624 52.712 53.997 1.00 66.37 71 SER B C 1
ATOM 4820 O O . SER B 1 71 ? 31.796 52.756 54.376 1.00 77.57 71 SER B O 1
ATOM 4823 N N . THR B 1 72 ? 29.693 53.572 54.421 1.00 44.44 72 THR B N 1
ATOM 4824 C CA . THR B 1 72 ? 30.043 54.690 55.306 1.00 46.59 72 THR B CA 1
ATOM 4825 C C . THR B 1 72 ? 30.436 54.226 56.704 1.00 75.65 72 THR B C 1
ATOM 4826 O O . THR B 1 72 ? 31.217 54.890 57.385 1.00 73.14 72 THR B O 1
ATOM 4830 N N . GLY B 1 73 ? 29.904 53.076 57.114 1.00 86.39 73 GLY B N 1
ATOM 4831 C CA . GLY B 1 73 ? 30.136 52.539 58.444 1.00 44.76 73 GLY B CA 1
ATOM 4832 C C . GLY B 1 73 ? 31.594 52.418 58.841 1.00 70.00 73 GLY B C 1
ATOM 4833 O O . GLY B 1 73 ? 32.032 53.020 59.825 1.00 84.77 73 GLY B O 1
ATOM 4834 N N . GLU B 1 74 ? 32.348 51.624 58.088 1.00 79.02 74 GLU B N 1
ATOM 4835 C CA . GLU B 1 74 ? 33.759 51.409 58.391 1.00 86.60 74 GLU B CA 1
ATOM 4836 C C . GLU B 1 74 ? 34.545 52.681 58.106 1.00 80.59 74 GLU B C 1
ATOM 4837 O O . GLU B 1 74 ? 35.592 52.937 58.706 1.00 80.68 74 GLU B O 1
ATOM 4843 N N . GLN B 1 75 ? 34.028 53.477 57.180 1.00 78.71 75 GLN B N 1
ATOM 4844 C CA . GLN B 1 75 ? 34.604 54.780 56.914 1.00 66.36 75 GLN B CA 1
ATOM 4845 C C . GLN B 1 75 ? 34.681 55.574 58.216 1.00 59.20 75 GLN B C 1
ATOM 4846 O O . GLN B 1 75 ? 35.734 56.102 58.554 1.00 81.24 75 GLN B O 1
ATOM 4852 N N . VAL B 1 76 ? 33.583 55.631 58.963 1.00 63.00 76 VAL B N 1
ATOM 4853 C CA . VAL B 1 76 ? 33.627 56.264 60.281 1.00 82.81 76 VAL B CA 1
ATOM 4854 C C . VAL B 1 76 ? 34.407 55.453 61.333 1.00 81.53 76 VAL B C 1
ATOM 4855 O O . VAL B 1 76 ? 35.213 56.028 62.060 1.00 72.82 76 VAL B O 1
ATOM 4859 N N . SER B 1 77 ? 34.197 54.135 61.407 1.00 51.76 77 SER B N 1
ATOM 4860 C CA . SER B 1 77 ? 34.920 53.325 62.398 1.00 69.41 77 SER B CA 1
ATOM 4861 C C . SER B 1 77 ? 36.453 53.481 62.328 1.00 70.29 77 SER B C 1
ATOM 4862 O O . SER B 1 77 ? 37.115 53.666 63.349 1.00 55.74 77 SER B O 1
ATOM 4865 N N . ILE B 1 78 ? 37.022 53.421 61.130 1.00 63.25 78 ILE B N 1
ATOM 4866 C CA . ILE B 1 78 ? 38.468 53.600 60.998 1.00 65.36 78 ILE B CA 1
ATOM 4867 C C . ILE B 1 78 ? 38.890 55.055 61.272 1.00 76.94 78 ILE B C 1
ATOM 4868 O O . ILE B 1 78 ? 40.009 55.321 61.733 1.00 76.53 78 ILE B O 1
ATOM 4873 N N . ALA B 1 79 ? 37.997 56.001 61.008 1.00 63.86 79 ALA B N 1
ATOM 4874 C CA . ALA B 1 79 ? 38.288 57.391 61.357 1.00 76.46 79 ALA B CA 1
ATOM 4875 C C . ALA B 1 79 ? 38.351 57.537 62.876 1.00 76.35 79 ALA B C 1
ATOM 4876 O O . ALA B 1 79 ? 39.322 58.074 63.425 1.00 58.80 79 ALA B O 1
ATOM 4878 N N . LEU B 1 80 ? 37.316 57.051 63.555 1.00 60.16 80 LEU B N 1
ATOM 4879 C CA . LEU B 1 80 ? 37.286 57.115 65.009 1.00 62.16 80 LEU B CA 1
ATOM 4880 C C . LEU B 1 80 ? 38.522 56.457 65.607 1.00 62.15 80 LEU B C 1
ATOM 4881 O O . LEU B 1 80 ? 39.254 57.090 66.366 1.00 66.03 80 LEU B O 1
ATOM 4886 N N . LEU B 1 81 ? 38.757 55.197 65.243 1.00 58.59 81 LEU B N 1
ATOM 4887 C CA . LEU B 1 81 ? 39.850 54.409 65.809 1.00 68.59 81 LEU B CA 1
ATOM 4888 C C . LEU B 1 81 ? 41.215 55.063 65.650 1.00 74.23 81 LEU B C 1
ATOM 4889 O O . LEU B 1 81 ? 42.020 55.066 66.587 1.00 72.32 81 LEU B O 1
ATOM 4894 N N . SER B 1 82 ? 41.479 55.599 64.461 1.00 67.68 82 SER B N 1
ATOM 4895 C CA . SER B 1 82 ? 42.782 56.188 64.183 1.00 73.37 82 SER B CA 1
ATOM 4896 C C . SER B 1 82 ? 42.971 57.510 64.939 1.00 72.99 82 SER B C 1
ATOM 4897 O O . SER B 1 82 ? 44.093 57.855 65.308 1.00 64.13 82 SER B O 1
ATOM 4900 N N . LEU B 1 83 ? 41.873 58.230 65.180 1.00 59.00 83 LEU B N 1
ATOM 4901 C CA . LEU B 1 83 ? 41.891 59.395 66.074 1.00 76.53 83 LEU B CA 1
ATOM 4902 C C . LEU B 1 83 ? 42.196 58.977 67.504 1.00 87.86 83 LEU B C 1
ATOM 4903 O O . LEU B 1 83 ? 43.001 59.603 68.184 1.00 88.82 83 LEU B O 1
ATOM 4908 N N . ALA B 1 84 ? 41.528 57.920 67.955 1.00 90.49 84 ALA B N 1
ATOM 4909 C CA . ALA B 1 84 ? 41.720 57.380 69.294 1.00 87.22 84 ALA B CA 1
ATOM 4910 C C . ALA B 1 84 ? 43.167 56.940 69.523 1.00 94.78 84 ALA B C 1
ATOM 4911 O O . ALA B 1 84 ? 43.717 57.119 70.615 1.00 77.43 84 ALA B O 1
ATOM 4913 N N . LEU B 1 85 ? 43.773 56.355 68.491 1.00 86.65 85 LEU B N 1
ATOM 4914 C CA . LEU B 1 85 ? 45.176 55.956 68.537 1.00 68.63 85 LEU B CA 1
ATOM 4915 C C . LEU B 1 85 ? 46.075 57.180 68.643 1.00 87.24 85 LEU B C 1
ATOM 4916 O O . LEU B 1 85 ? 47.047 57.187 69.401 1.00 81.21 85 LEU B O 1
ATOM 4921 N N . GLN B 1 86 ? 45.740 58.209 67.868 1.00 85.39 86 GLN B N 1
ATOM 4922 C CA . GLN B 1 86 ? 46.513 59.449 67.826 1.00 66.83 86 GLN B CA 1
ATOM 4923 C C . GLN B 1 86 ? 46.437 60.229 69.136 1.00 68.71 86 GLN B C 1
ATOM 4924 O O . GLN B 1 86 ? 47.377 60.939 69.486 1.00 70.76 86 GLN B O 1
ATOM 4930 N N . GLU B 1 87 ? 45.326 60.087 69.857 1.00 67.22 87 GLU B N 1
ATOM 4931 C CA . GLU B 1 87 ? 45.177 60.714 71.164 1.00 78.51 87 GLU B CA 1
ATOM 4932 C C . GLU B 1 87 ? 46.165 60.143 72.163 1.00 64.73 87 GLU B C 1
ATOM 4933 O O . GLU B 1 87 ? 46.712 60.862 72.999 1.00 99.56 87 GLU B O 1
ATOM 4939 N N . ILE B 1 88 ? 46.385 58.844 72.085 1.00 77.64 88 ILE B N 1
ATOM 4940 C CA . ILE B 1 88 ? 47.321 58.205 72.993 1.00 85.62 88 ILE B CA 1
ATOM 4941 C C . ILE B 1 88 ? 48.683 58.063 72.321 1.00 79.42 88 ILE B C 1
ATOM 4942 O O . ILE B 1 88 ? 49.460 57.149 72.614 1.00 63.59 88 ILE B O 1
ATOM 4947 N N . ASP B 1 89 ? 48.959 58.984 71.410 1.00 60.80 89 ASP B N 1
ATOM 4948 C CA . ASP B 1 89 ? 50.285 59.103 70.816 1.00 87.13 89 ASP B CA 1
ATOM 4949 C C . ASP B 1 89 ? 50.724 57.823 70.110 1.00 91.27 89 ASP B C 1
ATOM 4950 O O . ASP B 1 89 ? 51.858 57.363 70.270 1.00 78.48 89 ASP B O 1
ATOM 4955 N N . GLN B 1 90 ? 49.810 57.256 69.330 1.00 76.93 90 GLN B N 1
ATOM 4956 C CA . GLN B 1 90 ? 50.141 56.154 68.442 1.00 68.80 90 GLN B CA 1
ATOM 4957 C C . GLN B 1 90 ? 49.954 56.590 67.005 1.00 64.86 90 GLN B C 1
ATOM 4958 O O . GLN B 1 90 ? 48.822 56.731 66.538 1.00 84.84 90 GLN B O 1
ATOM 4964 N N . PRO B 1 91 ? 51.066 56.809 66.292 1.00 80.27 91 PRO B N 1
ATOM 4965 C CA . PRO B 1 91 ? 50.973 57.210 64.887 1.00 79.49 91 PRO B CA 1
ATOM 4966 C C . PRO B 1 91 ? 50.127 56.221 64.109 1.00 75.87 91 PRO B C 1
ATOM 4967 O O . PRO B 1 91 ? 50.455 55.040 64.067 1.00 81.70 91 PRO B O 1
ATOM 4971 N N . ALA B 1 92 ? 49.044 56.706 63.514 1.00 76.46 92 ALA B N 1
ATOM 4972 C CA . ALA B 1 92 ? 48.127 55.859 62.768 1.00 66.61 92 ALA B CA 1
ATOM 4973 C C . ALA B 1 92 ? 47.736 56.554 61.476 1.00 75.55 92 ALA B C 1
ATOM 4974 O O . ALA B 1 92 ? 48.207 57.653 61.195 1.00 81.82 92 ALA B O 1
ATOM 4976 N N . ILE B 1 93 ? 46.881 55.907 60.687 1.00 81.44 93 ILE B N 1
ATOM 4977 C CA . ILE B 1 93 ? 46.398 56.481 59.430 1.00 70.20 93 ILE B CA 1
ATOM 4978 C C . ILE B 1 93 ? 45.297 55.623 58.807 1.00 78.80 93 ILE B C 1
ATOM 4979 O O . ILE B 1 93 ? 45.393 54.393 58.778 1.00 82.69 93 ILE B O 1
ATOM 4984 N N . SER B 1 94 ? 44.251 56.279 58.316 1.00 72.12 94 SER B N 1
ATOM 4985 C CA . SER B 1 94 ? 43.125 55.571 57.729 1.00 69.10 94 SER B CA 1
ATOM 4986 C C . SER B 1 94 ? 43.257 55.518 56.215 1.00 83.00 94 SER B C 1
ATOM 4987 O O . SER B 1 94 ? 43.302 56.557 55.555 1.00 76.40 94 SER B O 1
ATOM 4990 N N . LEU B 1 95 ? 43.324 54.305 55.672 1.00 77.12 95 LEU B N 1
ATOM 4991 C CA . LEU B 1 95 ? 43.315 54.105 54.227 1.00 62.74 95 LEU B CA 1
ATOM 4992 C C . LEU B 1 95 ? 41.972 53.571 53.742 1.00 66.41 95 LEU B C 1
ATOM 4993 O O . LEU B 1 95 ? 41.279 52.852 54.458 1.00 78.33 95 LEU B O 1
ATOM 4998 N N . THR B 1 96 ? 41.617 53.914 52.512 1.00 60.88 96 THR B N 1
ATOM 4999 C CA . THR B 1 96 ? 40.290 53.617 51.995 1.00 86.44 96 THR B CA 1
ATOM 5000 C C . THR B 1 96 ? 40.353 53.270 50.502 1.00 80.42 96 THR B C 1
ATOM 5001 O O . THR B 1 96 ? 41.316 53.630 49.811 1.00 55.32 96 THR B O 1
ATOM 5005 N N . GLY B 1 97 ? 39.344 52.554 50.015 1.00 58.56 97 GLY B N 1
ATOM 5006 C CA . GLY B 1 97 ? 39.207 52.307 48.593 1.00 52.44 97 GLY B CA 1
ATOM 5007 C C . GLY B 1 97 ? 40.480 51.947 47.837 1.00 64.10 97 GLY B C 1
ATOM 5008 O O . GLY B 1 97 ? 41.226 51.049 48.233 1.00 48.06 97 GLY B O 1
ATOM 5009 N N . ALA B 1 98 ? 40.726 52.655 46.738 1.00 63.53 98 ALA B N 1
ATOM 5010 C CA . ALA B 1 98 ? 41.803 52.310 45.815 1.00 54.64 98 ALA B CA 1
ATOM 5011 C C . ALA B 1 98 ? 43.199 52.385 46.434 1.00 69.64 98 ALA B C 1
ATOM 5012 O O . ALA B 1 98 ? 44.174 51.960 45.820 1.00 76.05 98 ALA B O 1
ATOM 5014 N N . GLN B 1 99 ? 43.296 52.928 47.643 1.00 68.41 99 GLN B N 1
ATOM 5015 C CA . GLN B 1 99 ? 44.571 52.976 48.357 1.00 77.47 99 GLN B CA 1
ATOM 5016 C C . GLN B 1 99 ? 44.927 51.606 48.952 1.00 79.53 99 GLN B C 1
ATOM 5017 O O . GLN B 1 99 ? 46.089 51.320 49.257 1.00 71.79 99 GLN B O 1
ATOM 5023 N N . VAL B 1 100 ? 43.915 50.760 49.108 1.00 74.14 100 VAL B N 1
ATOM 5024 C CA . VAL B 1 100 ? 44.098 49.447 49.711 1.00 71.11 100 VAL B CA 1
ATOM 5025 C C . VAL B 1 100 ? 43.990 48.325 48.680 1.00 75.56 100 VAL B C 1
ATOM 5026 O O . VAL B 1 100 ? 44.746 47.356 48.722 1.00 69.36 100 VAL B O 1
ATOM 5030 N N . GLY B 1 101 ? 43.047 48.451 47.755 1.00 71.47 101 GLY B N 1
ATOM 5031 C CA . GLY B 1 101 ? 42.863 47.419 46.758 1.00 60.41 101 GLY B CA 1
ATOM 5032 C C . GLY B 1 101 ? 41.664 47.592 45.851 1.00 65.80 101 GLY B C 1
ATOM 5033 O O . GLY B 1 101 ? 40.945 48.585 45.917 1.00 71.63 101 GLY B O 1
ATOM 5034 N N . ILE B 1 102 ? 41.449 46.598 44.999 1.00 75.66 102 ILE B N 1
ATOM 5035 C CA . ILE B 1 102 ? 40.433 46.677 43.967 1.00 72.08 102 ILE B CA 1
ATOM 5036 C C . ILE B 1 102 ? 39.644 45.376 43.872 1.00 70.55 102 ILE B C 1
ATOM 5037 O O . ILE B 1 102 ? 40.225 44.289 43.774 1.00 67.34 102 ILE B O 1
ATOM 5042 N N . VAL B 1 103 ? 38.319 45.505 43.920 1.00 61.27 103 VAL B N 1
ATOM 5043 C CA . VAL B 1 103 ? 37.412 44.403 43.639 1.00 65.73 103 VAL B CA 1
ATOM 5044 C C . VAL B 1 103 ? 36.829 44.555 42.236 1.00 76.92 103 VAL B C 1
ATOM 5045 O O . VAL B 1 103 ? 36.377 45.642 41.871 1.00 71.62 103 VAL B O 1
ATOM 5049 N N . THR B 1 104 ? 36.827 43.472 41.460 1.00 62.26 104 THR B N 1
ATOM 5050 C CA . THR B 1 104 ? 36.298 43.519 40.104 1.00 75.05 104 THR B CA 1
ATOM 5051 C C . THR B 1 104 ? 35.181 42.503 39.929 1.00 92.60 104 THR B C 1
ATOM 5052 O O . THR B 1 104 ? 35.305 41.366 40.372 1.00 113.42 104 THR B O 1
ATOM 5056 N N . GLU B 1 105 ? 34.093 42.906 39.281 1.00 98.57 105 GLU B N 1
ATOM 5057 C CA . GLU B 1 105 ? 32.995 41.980 38.994 1.00 91.05 105 GLU B CA 1
ATOM 5058 C C . GLU B 1 105 ? 32.349 42.247 37.636 1.00 95.35 105 GLU B C 1
ATOM 5059 O O . GLU B 1 105 ? 32.057 41.316 36.885 1.00 115.28 105 GLU B O 1
ATOM 5061 N N . LEU B 1 114 ? 33.545 37.975 41.336 1.00 78.69 114 LEU B N 1
ATOM 5062 C CA . LEU B 1 114 ? 34.142 39.081 42.073 1.00 88.49 114 LEU B CA 1
ATOM 5063 C C . LEU B 1 114 ? 35.594 38.767 42.403 1.00 77.50 114 LEU B C 1
ATOM 5064 O O . LEU B 1 114 ? 35.889 37.714 42.956 1.00 62.22 114 LEU B O 1
ATOM 5066 N N . GLU B 1 115 ? 36.490 39.696 42.079 1.00 67.28 115 GLU B N 1
ATOM 5067 C CA . GLU B 1 115 ? 37.923 39.444 42.145 1.00 69.72 115 GLU B CA 1
ATOM 5068 C C . GLU B 1 115 ? 38.672 40.568 42.892 1.00 67.02 115 GLU B C 1
ATOM 5069 O O . GLU B 1 115 ? 38.784 41.701 42.397 1.00 74.55 115 GLU B O 1
ATOM 5075 N N . ILE B 1 116 ? 39.186 40.239 44.079 1.00 47.28 116 ILE B N 1
ATOM 5076 C CA . ILE B 1 116 ? 39.861 41.195 44.955 1.00 51.09 116 ILE B CA 1
ATOM 5077 C C . ILE B 1 116 ? 41.399 41.223 44.765 1.00 77.80 116 ILE B C 1
ATOM 5078 O O . ILE B 1 116 ? 42.018 40.171 44.554 1.00 66.05 116 ILE B O 1
ATOM 5083 N N . ARG B 1 117 ? 42.009 42.413 44.842 1.00 72.20 117 ARG B N 1
ATOM 5084 C CA . ARG B 1 117 ? 43.470 42.533 44.745 1.00 62.75 117 ARG B CA 1
ATOM 5085 C C . ARG B 1 117 ? 44.062 43.753 45.477 1.00 61.95 117 ARG B C 1
ATOM 5086 O O . ARG B 1 117 ? 43.916 44.883 45.009 1.00 80.18 117 ARG B O 1
ATOM 5094 N N . PRO B 1 118 ? 44.725 43.528 46.631 1.00 54.79 118 PRO B N 1
ATOM 5095 C CA . PRO B 1 118 ? 45.409 44.583 47.408 1.00 73.56 118 PRO B CA 1
ATOM 5096 C C . PRO B 1 118 ? 46.644 45.180 46.725 1.00 77.99 118 PRO B C 1
ATOM 5097 O O . PRO B 1 118 ? 47.082 44.639 45.715 1.00 78.42 118 PRO B O 1
ATOM 5101 N N . ASP B 1 119 ? 47.189 46.276 47.254 1.00 71.92 119 ASP B N 1
ATOM 5102 C CA . ASP B 1 119 ? 48.455 46.799 46.732 1.00 78.20 119 ASP B CA 1
ATOM 5103 C C . ASP B 1 119 ? 49.526 47.036 47.821 1.00 75.97 119 ASP B C 1
ATOM 5104 O O . ASP B 1 119 ? 49.994 46.073 48.433 1.00 66.01 119 ASP B O 1
ATOM 5109 N N . ARG B 1 120 ? 49.945 48.289 48.022 1.00 100.13 120 ARG B N 1
ATOM 5110 C CA . ARG B 1 120 ? 50.917 48.636 49.075 1.00 101.13 120 ARG B CA 1
ATOM 5111 C C . ARG B 1 120 ? 51.339 50.128 49.129 1.00 112.70 120 ARG B C 1
ATOM 5112 O O . ARG B 1 120 ? 52.532 50.476 49.027 1.00 61.14 120 ARG B O 1
ATOM 5114 N N . LEU B 1 121 ? 50.352 51.007 49.294 1.00 106.12 121 LEU B N 1
ATOM 5115 C CA . LEU B 1 121 ? 50.644 52.375 49.690 1.00 79.99 121 LEU B CA 1
ATOM 5116 C C . LEU B 1 121 ? 50.746 52.350 51.217 1.00 87.54 121 LEU B C 1
ATOM 5117 O O . LEU B 1 121 ? 51.153 53.327 51.849 1.00 94.48 121 LEU B O 1
ATOM 5122 N N . GLU B 1 122 ? 50.391 51.205 51.800 1.00 87.20 122 GLU B N 1
ATOM 5123 C CA . GLU B 1 122 ? 50.543 51.005 53.242 1.00 97.06 122 GLU B CA 1
ATOM 5124 C C . GLU B 1 122 ? 51.815 50.242 53.597 1.00 87.30 122 GLU B C 1
ATOM 5125 O O . GLU B 1 122 ? 52.268 50.269 54.744 1.00 64.79 122 GLU B O 1
ATOM 5131 N N . HIS B 1 123 ? 52.381 49.537 52.627 1.00 78.28 123 HIS B N 1
ATOM 5132 C CA . HIS B 1 123 ? 53.762 49.122 52.776 1.00 94.69 123 HIS B CA 1
ATOM 5133 C C . HIS B 1 123 ? 54.583 50.381 53.045 1.00 100.52 123 HIS B C 1
ATOM 5134 O O . HIS B 1 123 ? 55.479 50.390 53.893 1.00 82.39 123 HIS B O 1
ATOM 5141 N N . HIS B 1 124 ? 54.257 51.442 52.310 1.00 98.62 124 HIS B N 1
ATOM 5142 C CA . HIS B 1 124 ? 54.858 52.744 52.538 1.00 69.37 124 HIS B CA 1
ATOM 5143 C C . HIS B 1 124 ? 54.529 53.225 53.951 1.00 80.36 124 HIS B C 1
ATOM 5144 O O . HIS B 1 124 ? 55.405 53.260 54.809 1.00 55.83 124 HIS B O 1
ATOM 5146 N N . LEU B 1 125 ? 53.264 53.577 54.189 1.00 95.90 125 LEU B N 1
ATOM 5147 C CA . LEU B 1 125 ? 52.832 54.175 55.458 1.00 84.08 125 LEU B CA 1
ATOM 5148 C C . LEU B 1 125 ? 53.186 53.280 56.651 1.00 84.29 125 LEU B C 1
ATOM 5149 O O . LEU B 1 125 ? 52.979 53.636 57.820 1.00 73.09 125 LEU B O 1
ATOM 5154 N N . ARG B 1 126 ? 53.756 52.124 56.332 1.00 74.25 126 ARG B N 1
ATOM 5155 C CA . ARG B 1 126 ? 54.156 51.144 57.323 1.00 72.54 126 ARG B CA 1
ATOM 5156 C C . ARG B 1 126 ? 55.249 51.695 58.218 1.00 76.43 126 ARG B C 1
ATOM 5157 O O . ARG B 1 126 ? 55.501 51.157 59.292 1.00 71.83 126 ARG B O 1
ATOM 5165 N N . GLU B 1 127 ? 55.900 52.767 57.775 1.00 100.90 127 GLU B N 1
ATOM 5166 C CA . GLU B 1 127 ? 57.025 53.340 58.517 1.00 91.37 127 GLU B CA 1
ATOM 5167 C C . GLU B 1 127 ? 56.596 54.335 59.588 1.00 95.03 127 GLU B C 1
ATOM 5168 O O . GLU B 1 127 ? 56.488 55.548 59.348 1.00 70.13 127 GLU B O 1
ATOM 5174 N N . GLY B 1 128 ? 56.358 53.785 60.776 1.00 101.59 128 GLY B N 1
ATOM 5175 C CA . GLY B 1 128 ? 55.924 54.547 61.929 1.00 113.79 128 GLY B CA 1
ATOM 5176 C C . GLY B 1 128 ? 54.493 54.223 62.309 1.00 100.16 128 GLY B C 1
ATOM 5177 O O . GLY B 1 128 ? 54.172 53.977 63.480 1.00 63.56 128 GLY B O 1
ATOM 5178 N N . LYS B 1 129 ? 53.628 54.205 61.305 1.00 106.39 129 LYS B N 1
ATOM 5179 C CA . LYS B 1 129 ? 52.204 54.194 61.565 1.00 98.26 129 LYS B CA 1
ATOM 5180 C C . LYS B 1 129 ? 51.598 52.793 61.656 1.00 90.32 129 LYS B C 1
ATOM 5181 O O . LYS B 1 129 ? 52.160 51.808 61.181 1.00 66.77 129 LYS B O 1
ATOM 5183 N N . VAL B 1 130 ? 50.461 52.736 62.333 1.00 73.36 130 VAL B N 1
ATOM 5184 C CA . VAL B 1 130 ? 49.538 51.633 62.268 1.00 64.82 130 VAL B CA 1
ATOM 5185 C C . VAL B 1 130 ? 48.576 52.000 61.147 1.00 81.77 130 VAL B C 1
ATOM 5186 O O . VAL B 1 130 ? 47.911 53.032 61.220 1.00 89.93 130 VAL B O 1
ATOM 5190 N N . VAL B 1 131 ? 48.496 51.177 60.109 1.00 80.76 131 VAL B N 1
ATOM 5191 C CA . VAL B 1 131 ? 47.576 51.440 59.007 1.00 68.54 131 VAL B CA 1
ATOM 5192 C C . VAL B 1 131 ? 46.219 50.809 59.283 1.00 72.06 131 VAL B C 1
ATOM 5193 O O . VAL B 1 131 ? 46.104 49.590 59.405 1.00 77.21 131 VAL B O 1
ATOM 5197 N N . VAL B 1 132 ? 45.199 51.651 59.377 1.00 68.45 132 VAL B N 1
ATOM 5198 C CA . VAL B 1 132 ? 43.849 51.209 59.658 1.00 64.16 132 VAL B CA 1
ATOM 5199 C C . VAL B 1 132 ? 43.074 51.357 58.377 1.00 68.84 132 VAL B C 1
ATOM 5200 O O . VAL B 1 132 ? 43.044 52.435 57.801 1.00 66.48 132 VAL B O 1
ATOM 5204 N N . VAL B 1 133 ? 42.432 50.281 57.949 1.00 59.50 133 VAL B N 1
ATOM 5205 C CA . VAL B 1 133 ? 41.963 50.155 56.584 1.00 58.79 133 VAL B CA 1
ATOM 5206 C C . VAL B 1 133 ? 40.470 49.845 56.498 1.00 72.57 133 VAL B C 1
ATOM 5207 O O . VAL B 1 133 ? 39.895 49.180 57.368 1.00 64.45 133 VAL B O 1
ATOM 5211 N N . ALA B 1 134 ? 39.853 50.342 55.433 1.00 86.95 134 ALA B N 1
ATOM 5212 C CA . ALA B 1 134 ? 38.448 50.093 55.167 1.00 104.40 134 ALA B CA 1
ATOM 5213 C C . ALA B 1 134 ? 38.122 50.451 53.723 1.00 103.62 134 ALA B C 1
ATOM 5214 O O . ALA B 1 134 ? 38.410 51.567 53.258 1.00 74.33 134 ALA B O 1
ATOM 5216 N N . GLY B 1 135 ? 37.537 49.486 53.019 1.00 93.69 135 GLY B N 1
ATOM 5217 C CA . GLY B 1 135 ? 37.059 49.696 51.670 1.00 69.13 135 GLY B CA 1
ATOM 5218 C C . GLY B 1 135 ? 38.052 49.302 50.604 1.00 76.97 135 GLY B C 1
ATOM 5219 O O . GLY B 1 135 ? 39.260 49.290 50.828 1.00 69.99 135 GLY B O 1
ATOM 5220 N N . PHE B 1 136 ? 37.519 48.950 49.442 1.00 89.11 136 PHE B N 1
ATOM 5221 C CA . PHE B 1 136 ? 38.316 48.771 48.242 1.00 88.17 136 PHE B CA 1
ATOM 5222 C C . PHE B 1 136 ? 37.594 49.535 47.157 1.00 81.25 136 PHE B C 1
ATOM 5223 O O . PHE B 1 136 ? 36.439 49.919 47.329 1.00 67.64 136 PHE B O 1
ATOM 5231 N N . GLN B 1 137 ? 38.273 49.770 46.045 1.00 86.40 137 GLN B N 1
ATOM 5232 C CA . GLN B 1 137 ? 37.610 50.325 44.877 1.00 79.78 137 GLN B CA 1
ATOM 5233 C C . GLN B 1 137 ? 36.961 49.178 44.083 1.00 75.36 137 GLN B C 1
ATOM 5234 O O . GLN B 1 137 ? 37.572 48.124 43.897 1.00 76.81 137 GLN B O 1
ATOM 5240 N N . GLY B 1 138 ? 35.717 49.379 43.645 1.00 55.40 138 GLY B N 1
ATOM 5241 C CA . GLY B 1 138 ? 35.014 48.410 42.825 1.00 63.61 138 GLY B CA 1
ATOM 5242 C C . GLY B 1 138 ? 34.801 48.858 41.386 1.00 80.14 138 GLY B C 1
ATOM 5243 O O . GLY B 1 138 ? 34.689 50.049 41.109 1.00 85.41 138 GLY B O 1
ATOM 5244 N N . ILE B 1 139 ? 34.708 47.912 40.459 1.00 77.63 139 ILE B N 1
ATOM 5245 C CA . ILE B 1 139 ? 34.395 48.272 39.081 1.00 89.35 139 ILE B CA 1
ATOM 5246 C C . ILE B 1 139 ? 33.323 47.341 38.504 1.00 102.96 139 ILE B C 1
ATOM 5247 O O . ILE B 1 139 ? 33.178 46.203 38.953 1.00 90.75 139 ILE B O 1
ATOM 5252 N N . SER B 1 140 ? 32.567 47.834 37.524 1.00 121.24 140 SER B N 1
ATOM 5253 C CA . SER B 1 140 ? 31.491 47.057 36.899 1.00 107.00 140 SER B CA 1
ATOM 5254 C C . SER B 1 140 ? 31.475 47.198 35.383 1.00 109.44 140 SER B C 1
ATOM 5255 O O . SER B 1 140 ? 30.503 47.701 34.813 1.00 115.11 140 SER B O 1
ATOM 5258 N N . GLU B 1 143 ? 28.692 50.720 36.214 1.00 118.42 143 GLU B N 1
ATOM 5259 C CA . GLU B 1 143 ? 29.179 52.068 36.490 1.00 109.27 143 GLU B CA 1
ATOM 5260 C C . GLU B 1 143 ? 30.542 51.998 37.167 1.00 127.19 143 GLU B C 1
ATOM 5261 O O . GLU B 1 143 ? 31.448 51.328 36.670 1.00 152.54 143 GLU B O 1
ATOM 5263 N N . HIS B 1 144 ? 30.688 52.676 38.302 1.00 101.23 144 HIS B N 1
ATOM 5264 C CA . HIS B 1 144 ? 31.943 52.621 39.048 1.00 91.83 144 HIS B CA 1
ATOM 5265 C C . HIS B 1 144 ? 31.810 53.168 40.471 1.00 110.53 144 HIS B C 1
ATOM 5266 O O . HIS B 1 144 ? 31.245 54.244 40.675 1.00 127.63 144 HIS B O 1
ATOM 5273 N N . LEU B 1 145 ? 32.334 52.426 41.449 1.00 108.70 145 LEU B N 1
ATOM 5274 C CA . LEU B 1 145 ? 32.298 52.853 42.856 1.00 106.61 145 LEU B CA 1
ATOM 5275 C C . LEU B 1 145 ? 33.680 53.066 43.496 1.00 93.85 145 LEU B C 1
ATOM 5276 O O . LEU B 1 145 ? 34.569 52.217 43.407 1.00 66.98 145 LEU B O 1
ATOM 5281 N N . GLU B 1 146 ? 33.825 54.210 44.158 1.00 82.93 146 GLU B N 1
ATOM 5282 C CA . GLU B 1 146 ? 35.071 54.622 44.803 1.00 75.41 146 GLU B CA 1
ATOM 5283 C C . GLU B 1 146 ? 35.384 53.914 46.127 1.00 75.90 146 GLU B C 1
ATOM 5284 O O . GLU B 1 146 ? 36.555 53.721 46.458 1.00 64.30 146 GLU B O 1
ATOM 5290 N N . ILE B 1 147 ? 34.348 53.559 46.892 1.00 90.07 147 ILE B N 1
ATOM 5291 C CA . ILE B 1 147 ? 34.505 52.744 48.108 1.00 87.83 147 ILE B CA 1
ATOM 5292 C C . ILE B 1 147 ? 33.323 51.792 48.317 1.00 94.85 147 ILE B C 1
ATOM 5293 O O . ILE B 1 147 ? 32.172 52.225 48.408 1.00 86.23 147 ILE B O 1
ATOM 5298 N N . THR B 1 148 ? 33.616 50.496 48.391 1.00 102.06 148 THR B N 1
ATOM 5299 C CA . THR B 1 148 ? 32.610 49.490 48.725 1.00 90.35 148 THR B CA 1
ATOM 5300 C C . THR B 1 148 ? 33.215 48.446 49.643 1.00 89.63 148 THR B C 1
ATOM 5301 O O . THR B 1 148 ? 34.438 48.357 49.778 1.00 74.85 148 THR B O 1
ATOM 5305 N N . THR B 1 149 ? 32.348 47.660 50.274 1.00 85.78 149 THR B N 1
ATOM 5306 C CA . THR B 1 149 ? 32.783 46.561 51.117 1.00 91.64 149 THR B CA 1
ATOM 5307 C C . THR B 1 149 ? 32.516 45.260 50.384 1.00 89.23 149 THR B C 1
ATOM 5308 O O . THR B 1 149 ? 31.918 45.269 49.307 1.00 65.34 149 THR B O 1
ATOM 5312 N N . LEU B 1 150 ? 32.955 44.148 50.970 1.00 100.48 150 LEU B N 1
ATOM 5313 C CA . LEU B 1 150 ? 32.842 42.835 50.337 1.00 88.09 150 LEU B CA 1
ATOM 5314 C C . LEU B 1 150 ? 31.571 42.085 50.731 1.00 92.37 150 LEU B C 1
ATOM 5315 O O . LEU B 1 150 ? 31.300 41.001 50.205 1.00 83.51 150 LEU B O 1
ATOM 5320 N N . GLY B 1 151 ? 30.804 42.658 51.656 1.00 90.59 151 GLY B N 1
ATOM 5321 C CA . GLY B 1 151 ? 29.575 42.036 52.118 1.00 98.21 151 GLY B CA 1
ATOM 5322 C C . GLY B 1 151 ? 29.601 41.602 53.574 1.00 119.76 151 GLY B C 1
ATOM 5323 O O . GLY B 1 151 ? 30.447 42.046 54.348 1.00 136.25 151 GLY B O 1
ATOM 5324 N N . ARG B 1 152 ? 28.674 40.720 53.938 1.00 128.11 152 ARG B N 1
ATOM 5325 C CA . ARG B 1 152 ? 28.479 40.307 55.328 1.00 141.05 152 ARG B CA 1
ATOM 5326 C C . ARG B 1 152 ? 29.769 39.881 56.028 1.00 151.33 152 ARG B C 1
ATOM 5327 O O . ARG B 1 152 ? 30.173 40.481 57.027 1.00 168.65 152 ARG B O 1
ATOM 5329 N N . GLY B 1 153 ? 30.405 38.838 55.504 1.00 135.64 153 GLY B N 1
ATOM 5330 C CA . GLY B 1 153 ? 31.620 38.311 56.098 1.00 126.61 153 GLY B CA 1
ATOM 5331 C C . GLY B 1 153 ? 32.871 38.919 55.504 1.00 108.10 153 GLY B C 1
ATOM 5332 O O . GLY B 1 153 ? 33.954 38.327 55.551 1.00 86.72 153 GLY B O 1
ATOM 5333 N N . GLY B 1 154 ? 32.717 40.115 54.948 1.00 84.39 154 GLY B N 1
ATOM 5334 C CA . GLY B 1 154 ? 33.797 40.766 54.242 1.00 56.39 154 GLY B CA 1
ATOM 5335 C C . GLY B 1 154 ? 34.961 41.132 55.133 1.00 75.44 154 GLY B C 1
ATOM 5336 O O . GLY B 1 154 ? 36.114 41.125 54.687 1.00 73.39 154 GLY B O 1
ATOM 5337 N N . SER B 1 155 ? 34.665 41.453 56.391 1.00 70.43 155 SER B N 1
ATOM 5338 C CA . SER B 1 155 ? 35.691 41.928 57.313 1.00 73.51 155 SER B CA 1
ATOM 5339 C C . SER B 1 155 ? 36.764 40.859 57.540 1.00 68.90 155 SER B C 1
ATOM 5340 O O . SER B 1 155 ? 37.964 41.127 57.386 1.00 50.50 155 SER B O 1
ATOM 5343 N N . ASP B 1 156 ? 36.322 39.648 57.886 1.00 60.54 156 ASP B N 1
ATOM 5344 C CA . ASP B 1 156 ? 37.210 38.493 58.046 1.00 52.86 156 ASP B CA 1
ATOM 5345 C C . ASP B 1 156 ? 38.019 38.204 56.786 1.00 46.54 156 ASP B C 1
ATOM 5346 O O . ASP B 1 156 ? 39.233 37.981 56.837 1.00 55.19 156 ASP B O 1
ATOM 5351 N N . THR B 1 157 ? 37.337 38.193 55.652 1.00 42.08 157 THR B N 1
ATOM 5352 C CA . THR B 1 157 ? 37.988 37.881 54.390 1.00 31.09 157 THR B CA 1
ATOM 5353 C C . THR B 1 157 ? 39.007 38.932 54.002 1.00 53.56 157 THR B C 1
ATOM 5354 O O . THR B 1 157 ? 40.101 38.593 53.536 1.00 52.26 157 THR B O 1
ATOM 5358 N N . SER B 1 158 ? 38.654 40.206 54.196 1.00 54.09 158 SER B N 1
ATOM 5359 C CA . SER B 1 158 ? 39.555 41.294 53.851 1.00 59.34 158 SER B CA 1
ATOM 5360 C C . SER B 1 158 ? 40.825 41.143 54.651 1.00 62.27 158 SER B C 1
ATOM 5361 O O . SER B 1 158 ? 41.926 41.246 54.102 1.00 58.77 158 SER B O 1
ATOM 5364 N N . ALA B 1 159 ? 40.661 40.899 55.950 1.00 50.33 159 ALA B N 1
ATOM 5365 C CA . ALA B 1 159 ? 41.799 40.774 56.848 1.00 46.64 159 ALA B CA 1
ATOM 5366 C C . ALA B 1 159 ? 42.757 39.675 56.390 1.00 54.52 159 ALA B C 1
ATOM 5367 O O . ALA B 1 159 ? 43.965 39.907 56.262 1.00 52.36 159 ALA B O 1
ATOM 5369 N N . VAL B 1 160 ? 42.221 38.486 56.126 1.00 40.97 160 VAL B N 1
ATOM 5370 C CA . VAL B 1 160 ? 43.068 37.377 55.687 1.00 50.85 160 VAL B CA 1
ATOM 5371 C C . VAL B 1 160 ? 43.728 37.689 54.336 1.00 53.24 160 VAL B C 1
ATOM 5372 O O . VAL B 1 160 ? 44.948 37.564 54.180 1.00 58.65 160 VAL B O 1
ATOM 5376 N N . ALA B 1 161 ? 42.922 38.109 53.367 1.00 43.03 161 ALA B N 1
ATOM 5377 C CA . ALA B 1 161 ? 43.452 38.539 52.069 1.00 43.28 161 ALA B CA 1
ATOM 5378 C C . ALA B 1 161 ? 44.597 39.550 52.205 1.00 39.41 161 ALA B C 1
ATOM 5379 O O . ALA B 1 161 ? 45.561 39.516 51.445 1.00 52.25 161 ALA B O 1
ATOM 5381 N N . LEU B 1 162 ? 44.486 40.444 53.181 1.00 48.95 162 LEU B N 1
ATOM 5382 C CA . LEU B 1 162 ? 45.515 41.454 53.404 1.00 61.27 162 LEU B CA 1
ATOM 5383 C C . LEU B 1 162 ? 46.787 40.838 53.967 1.00 67.72 162 LEU B C 1
ATOM 5384 O O . LEU B 1 162 ? 47.889 41.155 53.501 1.00 66.31 162 LEU B O 1
ATOM 5389 N N . ALA B 1 163 ? 46.628 39.972 54.973 1.00 54.02 163 ALA B N 1
ATOM 5390 C CA . ALA B 1 163 ? 47.761 39.279 55.587 1.00 51.60 163 ALA B CA 1
ATOM 5391 C C . ALA B 1 163 ? 48.501 38.468 54.533 1.00 66.00 163 ALA B C 1
ATOM 5392 O O . ALA B 1 163 ? 49.738 38.394 54.534 1.00 55.79 163 ALA B O 1
ATOM 5394 N N . ALA B 1 164 ? 47.735 37.863 53.627 1.00 46.00 164 ALA B N 1
ATOM 5395 C CA . ALA B 1 164 ? 48.331 37.114 52.543 1.00 49.73 164 ALA B CA 1
ATOM 5396 C C . ALA B 1 164 ? 49.194 38.036 51.673 1.00 58.86 164 ALA B C 1
ATOM 5397 O O . ALA B 1 164 ? 50.372 37.760 51.449 1.00 71.43 164 ALA B O 1
ATOM 5399 N N . ALA B 1 165 ? 48.612 39.144 51.215 1.00 60.31 165 ALA B N 1
ATOM 5400 C CA . ALA B 1 165 ? 49.289 40.058 50.285 1.00 62.51 165 ALA B CA 1
ATOM 5401 C C . ALA B 1 165 ? 50.540 40.697 50.863 1.00 56.35 165 ALA B C 1
ATOM 5402 O O . ALA B 1 165 ? 51.477 41.017 50.133 1.00 65.40 165 ALA B O 1
ATOM 5404 N N . LEU B 1 166 ? 50.550 40.880 52.176 1.00 57.29 166 LEU B N 1
ATOM 5405 C CA . LEU B 1 166 ? 51.633 41.591 52.846 1.00 66.03 166 LEU B CA 1
ATOM 5406 C C . LEU B 1 166 ? 52.651 40.632 53.439 1.00 66.31 166 LEU B C 1
ATOM 5407 O O . LEU B 1 166 ? 53.631 41.060 54.049 1.00 67.97 166 LEU B O 1
ATOM 5412 N N . LYS B 1 167 ? 52.411 39.334 53.269 1.00 69.40 167 LYS B N 1
ATOM 5413 C CA . LYS B 1 167 ? 53.252 38.315 53.895 1.00 64.85 167 LYS B CA 1
ATOM 5414 C C . LYS B 1 167 ? 53.277 38.514 55.406 1.00 66.85 167 LYS B C 1
ATOM 5415 O O . LYS B 1 167 ? 54.349 38.555 56.012 1.00 75.34 167 LYS B O 1
ATOM 5421 N N . ALA B 1 168 ? 52.100 38.656 56.010 1.00 54.35 168 ALA B N 1
ATOM 5422 C CA . ALA B 1 168 ? 52.013 38.842 57.457 1.00 67.97 168 ALA B CA 1
ATOM 5423 C C . ALA B 1 168 ? 52.395 37.565 58.200 1.00 55.90 168 ALA B C 1
ATOM 5424 O O . ALA B 1 168 ? 52.151 36.457 57.716 1.00 70.32 168 ALA B O 1
ATOM 5426 N N . ASP B 1 169 ? 52.994 37.722 59.377 1.00 68.79 169 ASP B N 1
ATOM 5427 C CA . ASP B 1 169 ? 53.434 36.578 60.167 1.00 62.44 169 ASP B CA 1
ATOM 5428 C C . ASP B 1 169 ? 52.237 35.798 60.690 1.00 80.43 169 ASP B C 1
ATOM 5429 O O . ASP B 1 169 ? 52.258 34.567 60.750 1.00 92.05 169 ASP B O 1
ATOM 5434 N N . PHE B 1 170 ? 51.191 36.522 61.065 1.00 65.69 170 PHE B N 1
ATOM 5435 C CA . PHE B 1 170 ? 49.919 35.897 61.402 1.00 73.51 170 PHE B CA 1
ATOM 5436 C C . PHE B 1 170 ? 48.784 36.912 61.371 1.00 63.39 170 PHE B C 1
ATOM 5437 O O . PHE B 1 170 ? 49.008 38.102 61.183 1.00 74.12 170 PHE B O 1
ATOM 5445 N N . CYS B 1 171 ? 47.567 36.423 61.554 1.00 66.95 171 CYS B N 1
ATOM 5446 C CA . CYS B 1 171 ? 46.377 37.254 61.497 1.00 53.90 171 CYS B CA 1
ATOM 5447 C C . CYS B 1 171 ? 45.460 36.934 62.669 1.00 57.93 171 CYS B C 1
ATOM 5448 O O . CYS B 1 171 ? 45.148 35.772 62.911 1.00 76.93 171 CYS B O 1
ATOM 5451 N N . GLU B 1 172 ? 45.037 37.966 63.395 1.00 54.33 172 GLU B N 1
ATOM 5452 C CA . GLU B 1 172 ? 44.226 37.784 64.589 1.00 60.12 172 GLU B CA 1
ATOM 5453 C C . GLU B 1 172 ? 42.821 38.345 64.403 1.00 63.09 172 GLU B C 1
ATOM 5454 O O . GLU B 1 172 ? 42.659 39.493 64.013 1.00 54.22 172 GLU B O 1
ATOM 5460 N N . ILE B 1 173 ? 41.807 37.526 64.673 1.00 65.69 173 ILE B N 1
ATOM 5461 C CA . ILE B 1 173 ? 40.419 37.976 64.612 1.00 62.26 173 ILE B CA 1
ATOM 5462 C C . ILE B 1 173 ? 39.873 38.192 66.021 1.00 75.33 173 ILE B C 1
ATOM 5463 O O . ILE B 1 173 ? 39.701 37.226 66.774 1.00 67.71 173 ILE B O 1
ATOM 5468 N N . TYR B 1 174 ? 39.595 39.450 66.367 1.00 67.78 174 TYR B N 1
ATOM 5469 C CA . TYR B 1 174 ? 39.099 39.804 67.700 1.00 67.84 174 TYR B CA 1
ATOM 5470 C C . TYR B 1 174 ? 37.575 39.896 67.743 1.00 74.76 174 TYR B C 1
ATOM 5471 O O . TYR B 1 174 ? 36.937 40.389 66.812 1.00 72.64 174 TYR B O 1
ATOM 5480 N N . THR B 1 175 ? 37.005 39.408 68.841 1.00 72.17 175 THR B N 1
ATOM 5481 C CA . THR B 1 175 ? 35.562 39.259 68.957 1.00 73.84 175 THR B CA 1
ATOM 5482 C C . THR B 1 175 ? 35.143 39.114 70.419 1.00 72.94 175 THR B C 1
ATOM 5483 O O . THR B 1 175 ? 35.984 39.014 71.310 1.00 84.13 175 THR B O 1
ATOM 5487 N N . ASP B 1 176 ? 33.838 39.121 70.662 1.00 85.66 176 ASP B N 1
ATOM 5488 C CA . ASP B 1 176 ? 33.314 38.923 72.009 1.00 95.22 176 ASP B CA 1
ATOM 5489 C C . ASP B 1 176 ? 33.131 37.436 72.310 1.00 83.62 176 ASP B C 1
ATOM 5490 O O . ASP B 1 176 ? 32.036 36.984 72.625 1.00 76.04 176 ASP B O 1
ATOM 5495 N N . VAL B 1 177 ? 34.225 36.693 72.199 1.00 87.67 177 VAL B N 1
ATOM 5496 C CA . VAL B 1 177 ? 34.241 35.256 72.422 1.00 81.72 177 VAL B CA 1
ATOM 5497 C C . VAL B 1 177 ? 35.696 34.811 72.556 1.00 78.12 177 VAL B C 1
ATOM 5498 O O . VAL B 1 177 ? 36.549 35.251 71.788 1.00 94.64 177 VAL B O 1
ATOM 5502 N N . PRO B 1 178 ? 35.983 33.937 73.530 1.00 67.99 178 PRO B N 1
ATOM 5503 C CA . PRO B 1 178 ? 37.346 33.534 73.892 1.00 70.14 178 PRO B CA 1
ATOM 5504 C C . PRO B 1 178 ? 37.975 32.687 72.803 1.00 70.87 178 PRO B C 1
ATOM 5505 O O . PRO B 1 178 ? 39.195 32.556 72.753 1.00 71.06 178 PRO B O 1
ATOM 5509 N N . GLY B 1 179 ? 37.142 32.108 71.947 1.00 67.53 179 GLY B N 1
ATOM 5510 C CA . GLY B 1 179 ? 37.628 31.286 70.858 1.00 66.58 179 GLY B CA 1
ATOM 5511 C C . GLY B 1 179 ? 36.597 30.285 70.384 1.00 59.98 179 GLY B C 1
ATOM 5512 O O . GLY B 1 179 ? 35.398 30.552 70.421 1.00 62.05 179 GLY B O 1
ATOM 5513 N N . ILE B 1 180 ? 37.069 29.126 69.941 1.00 50.21 180 ILE B N 1
ATOM 5514 C CA . ILE B 1 180 ? 36.192 28.061 69.462 1.00 55.76 180 ILE B CA 1
ATOM 5515 C C . ILE B 1 180 ? 36.029 26.981 70.518 1.00 60.46 180 ILE B C 1
ATOM 5516 O O . ILE B 1 180 ? 37.016 26.465 71.046 1.00 62.07 180 ILE B O 1
ATOM 5521 N N . LEU B 1 181 ? 34.785 26.639 70.825 1.00 59.38 181 LEU B N 1
ATOM 5522 C CA . LEU B 1 181 ? 34.522 25.571 71.793 1.00 72.53 181 LEU B CA 1
ATOM 5523 C C . LEU B 1 181 ? 34.394 24.199 71.113 1.00 67.77 181 LEU B C 1
ATOM 5524 O O . LEU B 1 181 ? 34.191 24.111 69.902 1.00 68.15 181 LEU B O 1
ATOM 5529 N N . THR B 1 182 ? 34.543 23.138 71.899 1.00 57.73 182 THR B N 1
ATOM 5530 C CA . THR B 1 182 ? 34.387 21.764 71.416 1.00 70.84 182 THR B CA 1
ATOM 5531 C C . THR B 1 182 ? 32.967 21.432 70.986 1.00 73.13 182 THR B C 1
ATOM 5532 O O . THR B 1 182 ? 32.752 20.531 70.162 1.00 65.26 182 THR B O 1
ATOM 5536 N N . THR B 1 183 ? 32.002 22.149 71.552 1.00 51.99 183 THR B N 1
ATOM 5537 C CA . THR B 1 183 ? 30.631 22.028 71.096 1.00 57.16 183 THR B CA 1
ATOM 5538 C C . THR B 1 183 ? 29.768 23.164 71.631 1.00 70.02 183 THR B C 1
ATOM 5539 O O . THR B 1 183 ? 30.287 24.135 72.192 1.00 81.07 183 THR B O 1
ATOM 5543 N N . ASP B 1 184 ? 28.458 23.050 71.424 1.00 62.42 184 ASP B N 1
ATOM 5544 C CA . ASP B 1 184 ? 27.505 24.072 71.840 1.00 72.46 184 ASP B CA 1
ATOM 5545 C C . ASP B 1 184 ? 27.262 24.022 73.348 1.00 71.33 184 ASP B C 1
ATOM 5546 O O . ASP B 1 184 ? 26.584 23.123 73.833 1.00 74.47 184 ASP B O 1
ATOM 5551 N N . PRO B 1 185 ? 27.795 25.012 74.084 1.00 73.76 185 PRO B N 1
ATOM 5552 C CA . PRO B 1 185 ? 27.732 25.063 75.556 1.00 71.97 185 PRO B CA 1
ATOM 5553 C C . PRO B 1 185 ? 26.299 24.939 76.030 1.00 84.17 185 PRO B C 1
ATOM 5554 O O . PRO B 1 185 ? 26.041 24.334 77.075 1.00 87.27 185 PRO B O 1
ATOM 5558 N N . ARG B 1 186 ? 25.382 25.512 75.255 1.00 81.77 186 ARG B N 1
ATOM 5559 C CA . ARG B 1 186 ? 23.963 25.487 75.581 1.00 87.94 186 ARG B CA 1
ATOM 5560 C C . ARG B 1 186 ? 23.414 24.072 75.735 1.00 85.53 186 ARG B C 1
ATOM 5561 O O . ARG B 1 186 ? 22.402 23.881 76.400 1.00 82.00 186 ARG B O 1
ATOM 5569 N N . LEU B 1 187 ? 24.072 23.086 75.126 1.00 85.72 187 LEU B N 1
ATOM 5570 C CA . LEU B 1 187 ? 23.653 21.683 75.279 1.00 86.11 187 LEU B CA 1
ATOM 5571 C C . LEU B 1 187 ? 24.651 20.867 76.093 1.00 82.98 187 LEU B C 1
ATOM 5572 O O . LEU B 1 187 ? 24.285 19.876 76.724 1.00 97.89 187 LEU B O 1
ATOM 5577 N N . VAL B 1 188 ? 25.914 21.281 76.079 1.00 77.31 188 VAL B N 1
ATOM 5578 C CA . VAL B 1 188 ? 26.942 20.567 76.825 1.00 76.99 188 VAL B CA 1
ATOM 5579 C C . VAL B 1 188 ? 27.858 21.528 77.577 1.00 86.61 188 VAL B C 1
ATOM 5580 O O . VAL B 1 188 ? 28.926 21.880 77.083 1.00 72.79 188 VAL B O 1
ATOM 5584 N N . PRO B 1 189 ? 27.447 21.931 78.792 1.00 91.07 189 PRO B N 1
ATOM 5585 C CA . PRO B 1 189 ? 28.172 22.921 79.602 1.00 72.95 189 PRO B CA 1
ATOM 5586 C C . PRO B 1 189 ? 29.661 22.606 79.772 1.00 71.26 189 PRO B C 1
ATOM 5587 O O . PRO B 1 189 ? 30.447 23.518 80.001 1.00 84.81 189 PRO B O 1
ATOM 5591 N N . GLU B 1 190 ? 30.042 21.337 79.668 1.00 86.44 190 GLU B N 1
ATOM 5592 C CA . GLU B 1 190 ? 31.432 20.936 79.883 1.00 84.84 190 GLU B CA 1
ATOM 5593 C C . GLU B 1 190 ? 32.288 21.228 78.658 1.00 84.70 190 GLU B C 1
ATOM 5594 O O . GLU B 1 190 ? 33.485 20.924 78.638 1.00 75.00 190 GLU B O 1
ATOM 5600 N N . ALA B 1 191 ? 31.661 21.808 77.636 1.00 66.09 191 ALA B N 1
ATOM 5601 C CA . ALA B 1 191 ? 32.372 22.252 76.435 1.00 75.45 191 ALA B CA 1
ATOM 5602 C C . ALA B 1 191 ? 33.634 23.050 76.787 1.00 88.33 191 ALA B C 1
ATOM 5603 O O . ALA B 1 191 ? 33.586 24.047 77.526 1.00 69.57 191 ALA B O 1
ATOM 5605 N N . GLN B 1 192 ? 34.760 22.608 76.239 1.00 78.42 192 GLN B N 1
ATOM 5606 C CA . GLN B 1 192 ? 36.060 23.171 76.572 1.00 65.52 192 GLN B CA 1
ATOM 5607 C C . GLN B 1 192 ? 36.535 24.103 75.451 1.00 70.24 192 GLN B C 1
ATOM 5608 O O . GLN B 1 192 ? 36.150 23.927 74.295 1.00 63.37 192 GLN B O 1
ATOM 5614 N N . LEU B 1 193 ? 37.338 25.113 75.795 1.00 72.25 193 LEU B N 1
ATOM 5615 C CA . LEU B 1 193 ? 37.859 26.057 74.795 1.00 60.87 193 LEU B CA 1
ATOM 5616 C C . LEU B 1 193 ? 39.040 25.448 74.057 1.00 62.99 193 LEU B C 1
ATOM 5617 O O . LEU B 1 193 ? 40.011 25.015 74.675 1.00 90.21 193 LEU B O 1
ATOM 5622 N N . MET B 1 194 ? 38.945 25.394 72.735 1.00 63.87 194 MET B N 1
ATOM 5623 C CA . MET B 1 194 ? 40.009 24.806 71.933 1.00 60.79 194 MET B CA 1
ATOM 5624 C C . MET B 1 194 ? 41.239 25.697 71.941 1.00 71.35 194 MET B C 1
ATOM 5625 O O . MET B 1 194 ? 41.135 26.905 71.745 1.00 61.27 194 MET B O 1
ATOM 5630 N N . ALA B 1 195 ? 42.408 25.106 72.152 1.00 63.91 195 ALA B N 1
ATOM 5631 C CA . ALA B 1 195 ? 43.645 25.852 71.978 1.00 61.66 195 ALA B CA 1
ATOM 5632 C C . ALA B 1 195 ? 43.986 25.928 70.494 1.00 56.79 195 ALA B C 1
ATOM 5633 O O . ALA B 1 195 ? 44.341 26.983 69.993 1.00 63.72 195 ALA B O 1
ATOM 5635 N N . GLU B 1 196 ? 43.863 24.797 69.802 1.00 68.59 196 GLU B N 1
ATOM 5636 C CA . GLU B 1 196 ? 44.195 24.696 68.383 1.00 61.71 196 GLU B CA 1
ATOM 5637 C C . GLU B 1 196 ? 43.077 24.019 67.608 1.00 66.67 196 GLU B C 1
ATOM 5638 O O . GLU B 1 196 ? 42.416 23.123 68.118 1.00 64.40 196 GLU B O 1
ATOM 5644 N N . ILE B 1 197 ? 42.874 24.443 66.370 1.00 59.30 197 ILE B N 1
ATOM 5645 C CA . ILE B 1 197 ? 42.002 23.721 65.463 1.00 48.94 197 ILE B CA 1
ATOM 5646 C C . ILE B 1 197 ? 42.543 23.929 64.064 1.00 37.61 197 ILE B C 1
ATOM 5647 O O . ILE B 1 197 ? 43.083 24.990 63.771 1.00 54.09 197 ILE B O 1
ATOM 5652 N N . THR B 1 198 ? 42.440 22.912 63.212 1.00 37.66 198 THR B N 1
ATOM 5653 C CA . THR B 1 198 ? 42.913 23.045 61.835 1.00 51.78 198 THR B CA 1
ATOM 5654 C C . THR B 1 198 ? 41.886 23.785 60.981 1.00 42.67 198 THR B C 1
ATOM 5655 O O . THR B 1 198 ? 40.685 23.745 61.250 1.00 51.55 198 THR B O 1
ATOM 5659 N N . CYS B 1 199 ? 42.368 24.466 59.954 1.00 31.47 199 CYS B N 1
ATOM 5660 C CA . CYS B 1 199 ? 41.486 25.067 58.969 1.00 40.36 199 CYS B CA 1
ATOM 5661 C C . CYS B 1 199 ? 40.409 24.087 58.507 1.00 36.79 199 CYS B C 1
ATOM 5662 O O . CYS B 1 199 ? 39.214 24.383 58.551 1.00 52.19 199 CYS B O 1
ATOM 5665 N N . ASP B 1 200 ? 40.840 22.908 58.079 1.00 47.31 200 ASP B N 1
ATOM 5666 C CA . ASP B 1 200 ? 39.912 21.895 57.589 1.00 51.02 200 ASP B CA 1
ATOM 5667 C C . ASP B 1 200 ? 38.884 21.480 58.634 1.00 57.03 200 ASP B C 1
ATOM 5668 O O . ASP B 1 200 ? 37.705 21.333 58.325 1.00 41.67 200 ASP B O 1
ATOM 5673 N N . GLU B 1 201 ? 39.332 21.324 59.875 1.00 48.10 201 GLU B N 1
ATOM 5674 C CA . GLU B 1 201 ? 38.429 21.042 60.986 1.00 57.55 201 GLU B CA 1
ATOM 5675 C C . GLU B 1 201 ? 37.459 22.193 61.191 1.00 57.36 201 GLU B C 1
ATOM 5676 O O . GLU B 1 201 ? 36.256 21.988 61.388 1.00 54.75 201 GLU B O 1
ATOM 5682 N N . MET B 1 202 ? 37.998 23.407 61.139 1.00 65.22 202 MET B N 1
ATOM 5683 C CA . MET B 1 202 ? 37.208 24.598 61.346 1.00 43.72 202 MET B CA 1
ATOM 5684 C C . MET B 1 202 ? 36.134 24.677 60.286 1.00 52.02 202 MET B C 1
ATOM 5685 O O . MET B 1 202 ? 34.999 25.065 60.566 1.00 51.04 202 MET B O 1
ATOM 5690 N N . LEU B 1 203 ? 36.490 24.285 59.069 1.00 39.15 203 LEU B N 1
ATOM 5691 C CA . LEU B 1 203 ? 35.533 24.291 57.970 1.00 37.47 203 LEU B CA 1
ATOM 5692 C C . LEU B 1 203 ? 34.441 23.243 58.161 1.00 45.01 203 LEU B C 1
ATOM 5693 O O . LEU B 1 203 ? 33.261 23.504 57.923 1.00 52.39 203 LEU B O 1
ATOM 5698 N N . GLU B 1 204 ? 34.825 22.050 58.593 1.00 41.79 204 GLU B N 1
ATOM 5699 C CA . GLU B 1 204 ? 33.832 21.000 58.767 1.00 51.37 204 GLU B CA 1
ATOM 5700 C C . GLU B 1 204 ? 32.968 21.284 59.993 1.00 62.40 204 GLU B C 1
ATOM 5701 O O . GLU B 1 204 ? 31.841 20.806 60.081 1.00 58.36 204 GLU B O 1
ATOM 5707 N N . LEU B 1 205 ? 33.502 22.070 60.926 1.00 60.97 205 LEU B N 1
ATOM 5708 C CA . LEU B 1 205 ? 32.761 22.483 62.118 1.00 53.09 205 LEU B CA 1
ATOM 5709 C C . LEU B 1 205 ? 32.305 23.943 62.013 1.00 68.13 205 LEU B C 1
ATOM 5710 O O . LEU B 1 205 ? 32.183 24.648 63.023 1.00 54.58 205 LEU B O 1
ATOM 5715 N N . ALA B 1 206 ? 32.062 24.388 60.783 1.00 63.10 206 ALA B N 1
ATOM 5716 C CA . ALA B 1 206 ? 31.599 25.746 60.510 1.00 53.07 206 ALA B CA 1
ATOM 5717 C C . ALA B 1 206 ? 30.642 26.293 61.580 1.00 61.57 206 ALA B C 1
ATOM 5718 O O . ALA B 1 206 ? 30.759 27.446 62.011 1.00 69.65 206 ALA B O 1
ATOM 5720 N N . SER B 1 207 ? 29.698 25.456 61.998 1.00 62.27 207 SER B N 1
ATOM 5721 C CA . SER B 1 207 ? 28.660 25.871 62.932 1.00 60.47 207 SER B CA 1
ATOM 5722 C C . SER B 1 207 ? 29.244 26.279 64.277 1.00 71.28 207 SER B C 1
ATOM 5723 O O . SER B 1 207 ? 28.728 27.189 64.930 1.00 70.49 207 SER B O 1
ATOM 5726 N N . LEU B 1 208 ? 30.324 25.621 64.688 1.00 58.49 208 LEU B N 1
ATOM 5727 C CA . LEU B 1 208 ? 31.017 26.023 65.916 1.00 63.16 208 LEU B CA 1
ATOM 5728 C C . LEU B 1 208 ? 31.630 27.429 65.835 1.00 69.34 208 LEU B C 1
ATOM 5729 O O . LEU B 1 208 ? 32.031 27.992 66.856 1.00 85.27 208 LEU B O 1
ATOM 5734 N N . GLY B 1 209 ? 31.700 27.993 64.631 1.00 61.57 209 GLY B N 1
ATOM 5735 C CA . GLY B 1 209 ? 32.208 29.346 64.456 1.00 54.88 209 GLY B CA 1
ATOM 5736 C C . GLY B 1 209 ? 31.159 30.272 63.862 1.00 75.85 209 GLY B C 1
ATOM 5737 O O . GLY B 1 209 ? 31.463 31.386 63.412 1.00 57.56 209 GLY B O 1
ATOM 5738 N N . ALA B 1 210 ? 29.916 29.800 63.874 1.00 80.10 210 ALA B N 1
ATOM 5739 C CA . ALA B 1 210 ? 28.788 30.497 63.256 1.00 88.80 210 ALA B CA 1
ATOM 5740 C C . ALA B 1 210 ? 28.888 32.017 63.263 1.00 97.32 210 ALA B C 1
ATOM 5741 O O . ALA B 1 210 ? 28.985 32.645 62.208 1.00 96.71 210 ALA B O 1
ATOM 5743 N N . LYS B 1 211 ? 28.846 32.600 64.455 1.00 75.51 211 LYS B N 1
ATOM 5744 C CA . LYS B 1 211 ? 28.711 34.042 64.578 1.00 87.72 211 LYS B CA 1
ATOM 5745 C C . LYS B 1 211 ? 30.038 34.673 64.975 1.00 88.45 211 LYS B C 1
ATOM 5746 O O . LYS B 1 211 ? 30.069 35.794 65.475 1.00 95.85 211 LYS B O 1
ATOM 5752 N N . VAL B 1 212 ? 31.130 33.947 64.755 1.00 76.73 212 VAL B N 1
ATOM 5753 C CA . VAL B 1 212 ? 32.450 34.424 65.156 1.00 72.22 212 VAL B CA 1
ATOM 5754 C C . VAL B 1 212 ? 33.409 34.590 63.984 1.00 78.80 212 VAL B C 1
ATOM 5755 O O . VAL B 1 212 ? 34.145 35.578 63.941 1.00 79.18 212 VAL B O 1
ATOM 5759 N N . LEU B 1 213 ? 33.412 33.642 63.041 1.00 72.94 213 LEU B N 1
ATOM 5760 C CA . LEU B 1 213 ? 34.143 33.862 61.789 1.00 61.32 213 LEU B CA 1
ATOM 5761 C C . LEU B 1 213 ? 33.633 33.124 60.543 1.00 56.17 213 LEU B C 1
ATOM 5762 O O . LEU B 1 213 ? 32.865 32.182 60.628 1.00 59.10 213 LEU B O 1
ATOM 5767 N N . HIS B 1 214 ? 34.062 33.605 59.379 1.00 59.72 214 HIS B N 1
ATOM 5768 C CA . HIS B 1 214 ? 33.489 33.202 58.101 1.00 49.37 214 HIS B CA 1
ATOM 5769 C C . HIS B 1 214 ? 34.342 32.162 57.407 1.00 60.81 214 HIS B C 1
ATOM 5770 O O . HIS B 1 214 ? 35.537 32.355 57.171 1.00 65.43 214 HIS B O 1
ATOM 5777 N N . PRO B 1 215 ? 33.715 31.044 57.069 1.00 40.22 215 PRO B N 1
ATOM 5778 C CA . PRO B 1 215 ? 34.397 29.905 56.449 1.00 62.09 215 PRO B CA 1
ATOM 5779 C C . PRO B 1 215 ? 35.315 30.280 55.289 1.00 59.29 215 PRO B C 1
ATOM 5780 O O . PRO B 1 215 ? 36.418 29.730 55.218 1.00 49.39 215 PRO B O 1
ATOM 5784 N N . ARG B 1 216 ? 34.899 31.194 54.411 1.00 49.87 216 ARG B N 1
ATOM 5785 C CA A ARG B 1 216 ? 35.719 31.531 53.251 0.64 39.94 216 ARG B CA 1
ATOM 5786 C CA B ARG B 1 216 ? 35.718 31.528 53.255 0.36 44.81 216 ARG B CA 1
ATOM 5787 C C . ARG B 1 216 ? 37.061 32.123 53.689 1.00 47.40 216 ARG B C 1
ATOM 5788 O O . ARG B 1 216 ? 38.052 32.009 52.977 1.00 62.44 216 ARG B O 1
ATOM 5803 N N . ALA B 1 217 ? 37.100 32.737 54.871 1.00 42.01 217 ALA B N 1
ATOM 5804 C CA . ALA B 1 217 ? 38.334 33.372 55.330 1.00 56.84 217 ALA B CA 1
ATOM 5805 C C . ALA B 1 217 ? 39.312 32.349 55.892 1.00 58.30 217 ALA B C 1
ATOM 5806 O O . ALA B 1 217 ? 40.523 32.433 55.660 1.00 54.60 217 ALA B O 1
ATOM 5808 N N . VAL B 1 218 ? 38.792 31.375 56.626 1.00 37.94 218 VAL B N 1
ATOM 5809 C CA . VAL B 1 218 ? 39.644 30.290 57.104 1.00 50.56 218 VAL B CA 1
ATOM 5810 C C . VAL B 1 218 ? 40.168 29.466 55.918 1.00 50.52 218 VAL B C 1
ATOM 5811 O O . VAL B 1 218 ? 41.301 28.999 55.922 1.00 44.59 218 VAL B O 1
ATOM 5815 N N . GLU B 1 219 ? 39.360 29.335 54.878 1.00 41.62 219 GLU B N 1
ATOM 5816 C CA . GLU B 1 219 ? 39.814 28.675 53.661 1.00 39.85 219 GLU B CA 1
ATOM 5817 C C . GLU B 1 219 ? 40.912 29.458 52.916 1.00 53.29 219 GLU B C 1
ATOM 5818 O O . GLU B 1 219 ? 41.829 28.863 52.324 1.00 32.76 219 GLU B O 1
ATOM 5824 N N . ILE B 1 220 ? 40.826 30.787 52.935 1.00 50.80 220 ILE B N 1
ATOM 5825 C CA . ILE B 1 220 ? 41.857 31.587 52.281 1.00 28.27 220 ILE B CA 1
ATOM 5826 C C . ILE B 1 220 ? 43.141 31.468 53.087 1.00 49.46 220 ILE B C 1
ATOM 5827 O O . ILE B 1 220 ? 44.219 31.291 52.515 1.00 49.29 220 ILE B O 1
ATOM 5832 N N . ALA B 1 221 ? 43.014 31.541 54.413 1.00 30.68 221 ALA B N 1
ATOM 5833 C CA . ALA B 1 221 ? 44.148 31.345 55.313 1.00 44.59 221 ALA B CA 1
ATOM 5834 C C . ALA B 1 221 ? 44.840 30.009 55.087 1.00 53.08 221 ALA B C 1
ATOM 5835 O O . ALA B 1 221 ? 46.067 29.961 55.029 1.00 52.80 221 ALA B O 1
ATOM 5837 N N . ARG B 1 222 ? 44.061 28.930 54.973 1.00 51.63 222 ARG B N 1
ATOM 5838 C CA . ARG B 1 222 ? 44.636 27.609 54.716 1.00 43.25 222 ARG B CA 1
ATOM 5839 C C . ARG B 1 222 ? 45.436 27.677 53.433 1.00 42.08 222 ARG B C 1
ATOM 5840 O O . ARG B 1 222 ? 46.579 27.235 53.391 1.00 47.61 222 ARG B O 1
ATOM 5848 N N . ASN B 1 223 ? 44.842 28.254 52.391 1.00 28.24 223 ASN B N 1
ATOM 5849 C CA . ASN B 1 223 ? 45.461 28.206 51.059 1.00 34.17 223 ASN B CA 1
ATOM 5850 C C . ASN B 1 223 ? 46.719 29.050 50.909 1.00 45.51 223 ASN B C 1
ATOM 5851 O O . ASN B 1 223 ? 47.521 28.791 50.026 1.00 52.29 223 ASN B O 1
ATOM 5856 N N . TYR B 1 224 ? 46.887 30.064 51.756 1.00 42.89 224 TYR B N 1
ATOM 5857 C CA . TYR B 1 224 ? 48.094 30.898 51.705 1.00 44.71 224 TYR B CA 1
ATOM 5858 C C . TYR B 1 224 ? 48.943 30.756 52.965 1.00 57.08 224 TYR B C 1
ATOM 5859 O O . TYR B 1 224 ? 49.827 31.573 53.218 1.00 56.20 224 TYR B O 1
ATOM 5868 N N . GLY B 1 225 ? 48.674 29.707 53.738 1.00 51.21 225 GLY B N 1
ATOM 5869 C CA . GLY B 1 225 ? 49.462 29.381 54.914 1.00 48.51 225 GLY B CA 1
ATOM 5870 C C . GLY B 1 225 ? 49.512 30.515 55.924 1.00 63.78 225 GLY B C 1
ATOM 5871 O O . GLY B 1 225 ? 50.555 30.792 56.512 1.00 64.77 225 GLY B O 1
ATOM 5872 N N . ILE B 1 226 ? 48.383 31.183 56.125 1.00 55.43 226 ILE B N 1
ATOM 5873 C CA . ILE B 1 226 ? 48.325 32.279 57.075 1.00 46.81 226 ILE B CA 1
ATOM 5874 C C . ILE B 1 226 ? 47.835 31.814 58.450 1.00 52.63 226 ILE B C 1
ATOM 5875 O O . ILE B 1 226 ? 46.675 31.445 58.613 1.00 58.43 226 ILE B O 1
ATOM 5880 N N . PRO B 1 227 ? 48.716 31.863 59.458 1.00 65.71 227 PRO B N 1
ATOM 5881 C CA . PRO B 1 227 ? 48.299 31.497 60.815 1.00 54.84 227 PRO B CA 1
ATOM 5882 C C . PRO B 1 227 ? 47.165 32.413 61.255 1.00 60.56 227 PRO B C 1
ATOM 5883 O O . PRO B 1 227 ? 47.232 33.622 61.043 1.00 71.77 227 PRO B O 1
ATOM 5887 N N . LEU B 1 228 ? 46.134 31.837 61.855 1.00 55.44 228 LEU B N 1
ATOM 5888 C CA . LEU B 1 228 ? 44.980 32.593 62.338 1.00 54.44 228 LEU B CA 1
ATOM 5889 C C . LEU B 1 228 ? 44.794 32.438 63.850 1.00 59.52 228 LEU B C 1
ATOM 5890 O O . LEU B 1 228 ? 45.244 31.458 64.447 1.00 64.24 228 LEU B O 1
ATOM 5895 N N . VAL B 1 229 ? 44.105 33.400 64.458 1.00 61.07 229 VAL B N 1
ATOM 5896 C CA . VAL B 1 229 ? 43.839 33.375 65.893 1.00 62.59 229 VAL B CA 1
ATOM 5897 C C . VAL B 1 229 ? 42.510 34.039 66.228 1.00 58.91 229 VAL B C 1
ATOM 5898 O O . VAL B 1 229 ? 42.323 35.226 65.990 1.00 63.12 229 VAL B O 1
ATOM 5902 N N . VAL B 1 230 ? 41.592 33.265 66.784 1.00 56.02 230 VAL B N 1
ATOM 5903 C CA . VAL B 1 230 ? 40.336 33.785 67.305 1.00 51.90 230 VAL B CA 1
ATOM 5904 C C . VAL B 1 230 ? 40.504 34.100 68.796 1.00 74.39 230 VAL B C 1
ATOM 5905 O O . VAL B 1 230 ? 40.690 33.196 69.627 1.00 74.64 230 VAL B O 1
ATOM 5909 N N . ARG B 1 231 ? 40.448 35.390 69.119 1.00 62.47 231 ARG B N 1
ATOM 5910 C CA . ARG B 1 231 ? 40.695 35.882 70.473 1.00 55.38 231 ARG B CA 1
ATOM 5911 C C . ARG B 1 231 ? 39.496 36.677 70.921 1.00 67.27 231 ARG B C 1
ATOM 5912 O O . ARG B 1 231 ? 38.576 36.910 70.136 1.00 70.99 231 ARG B O 1
ATOM 5920 N N . SER B 1 232 ? 39.526 37.110 72.180 1.00 77.87 232 SER B N 1
ATOM 5921 C CA . SER B 1 232 ? 38.536 38.053 72.713 1.00 64.66 232 SER B CA 1
ATOM 5922 C C . SER B 1 232 ? 39.156 39.407 73.067 1.00 73.57 232 SER B C 1
ATOM 5923 O O . SER B 1 232 ? 40.304 39.483 73.509 1.00 77.58 232 SER B O 1
ATOM 5926 N N . SER B 1 233 ? 38.377 40.465 72.881 1.00 74.31 233 SER B N 1
ATOM 5927 C CA . SER B 1 233 ? 38.847 41.822 73.122 1.00 92.49 233 SER B CA 1
ATOM 5928 C C . SER B 1 233 ? 38.856 42.177 74.609 1.00 101.12 233 SER B C 1
ATOM 5929 O O . SER B 1 233 ? 39.688 42.964 75.060 1.00 109.30 233 SER B O 1
ATOM 5932 N N . TRP B 1 234 ? 37.928 41.596 75.364 1.00 96.10 234 TRP B N 1
ATOM 5933 C CA . TRP B 1 234 ? 37.794 41.894 76.786 1.00 84.64 234 TRP B CA 1
ATOM 5934 C C . TRP B 1 234 ? 38.701 41.005 77.630 1.00 96.80 234 TRP B C 1
ATOM 5935 O O . TRP B 1 234 ? 38.434 40.769 78.806 1.00 122.21 234 TRP B O 1
ATOM 5946 N N . SER B 1 235 ? 39.778 40.519 77.022 1.00 104.11 235 SER B N 1
ATOM 5947 C CA . SER B 1 235 ? 40.648 39.532 77.651 1.00 97.61 235 SER B CA 1
ATOM 5948 C C . SER B 1 235 ? 42.037 39.617 77.042 1.00 87.89 235 SER B C 1
ATOM 5949 O O . SER B 1 235 ? 42.222 40.187 75.966 1.00 81.17 235 SER B O 1
ATOM 5952 N N . ASP B 1 236 ? 43.022 39.061 77.733 1.00 86.44 236 ASP B N 1
ATOM 5953 C CA . ASP B 1 236 ? 44.336 38.901 77.131 1.00 99.90 236 ASP B CA 1
ATOM 5954 C C . ASP B 1 236 ? 44.701 37.417 77.022 1.00 88.31 236 ASP B C 1
ATOM 5955 O O . ASP B 1 236 ? 45.872 37.063 76.906 1.00 78.51 236 ASP B O 1
ATOM 5960 N N . GLU B 1 237 ? 43.675 36.564 77.044 1.00 89.39 237 GLU B N 1
ATOM 5961 C CA A GLU B 1 237 ? 43.847 35.116 76.917 0.48 85.65 237 GLU B CA 1
ATOM 5962 C CA B GLU B 1 237 ? 43.843 35.118 76.901 0.52 85.66 237 GLU B CA 1
ATOM 5963 C C . GLU B 1 237 ? 44.272 34.732 75.490 1.00 71.52 237 GLU B C 1
ATOM 5964 O O . GLU B 1 237 ? 43.878 35.375 74.517 1.00 73.31 237 GLU B O 1
ATOM 5975 N N . PRO B 1 238 ? 45.083 33.671 75.366 1.00 84.06 238 PRO B N 1
ATOM 5976 C CA . PRO B 1 238 ? 45.642 33.213 74.082 1.00 77.59 238 PRO B CA 1
ATOM 5977 C C . PRO B 1 238 ? 44.618 33.065 72.942 1.00 91.96 238 PRO B C 1
ATOM 5978 O O . PRO B 1 238 ? 44.950 33.309 71.777 1.00 84.36 238 PRO B O 1
ATOM 5982 N N . GLY B 1 239 ? 43.395 32.659 73.273 1.00 83.04 239 GLY B N 1
ATOM 5983 C CA . GLY B 1 239 ? 42.379 32.414 72.263 1.00 69.55 239 GLY B CA 1
ATOM 5984 C C . GLY B 1 239 ? 42.589 31.094 71.546 1.00 72.85 239 GLY B C 1
ATOM 5985 O O . GLY B 1 239 ? 43.330 30.225 72.021 1.00 53.87 239 GLY B O 1
ATOM 5986 N N . THR B 1 240 ? 41.942 30.951 70.391 1.00 72.76 240 THR B N 1
ATOM 5987 C CA . THR B 1 240 ? 42.009 29.715 69.624 1.00 50.51 240 THR B CA 1
ATOM 5988 C C . THR B 1 240 ? 42.783 29.899 68.324 1.00 61.02 240 THR B C 1
ATOM 5989 O O . THR B 1 240 ? 42.386 30.671 67.456 1.00 71.37 240 THR B O 1
ATOM 5993 N N . LYS B 1 241 ? 43.884 29.164 68.204 1.00 54.48 241 LYS B N 1
ATOM 5994 C CA . LYS B 1 241 ? 44.739 29.203 67.030 1.00 56.83 241 LYS B CA 1
ATOM 5995 C C . LYS B 1 241 ? 44.183 28.327 65.902 1.00 62.19 241 LYS B C 1
ATOM 5996 O O . LYS B 1 241 ? 43.941 27.135 66.087 1.00 79.25 241 LYS B O 1
ATOM 6002 N N . VAL B 1 242 ? 43.965 28.934 64.739 1.00 62.09 242 VAL B N 1
ATOM 6003 C CA . VAL B 1 242 ? 43.513 28.194 63.570 1.00 54.34 242 VAL B CA 1
ATOM 6004 C C . VAL B 1 242 ? 44.714 27.902 62.678 1.00 56.86 242 VAL B C 1
ATOM 6005 O O . VAL B 1 242 ? 45.299 28.801 62.076 1.00 57.11 242 VAL B O 1
ATOM 6009 N N . VAL B 1 243 ? 45.067 26.627 62.608 1.00 45.11 243 VAL B N 1
ATOM 6010 C CA . VAL B 1 243 ? 46.354 26.191 62.094 1.00 50.84 243 VAL B CA 1
ATOM 6011 C C . VAL B 1 243 ? 46.286 25.697 60.632 1.00 58.90 243 VAL B C 1
ATOM 6012 O O . VAL B 1 243 ? 45.345 25.011 60.235 1.00 61.32 243 VAL B O 1
ATOM 6016 N N . ALA B 1 244 ? 47.294 26.053 59.842 1.00 68.61 244 ALA B N 1
ATOM 6017 C CA . ALA B 1 244 ? 47.299 25.764 58.411 1.00 81.48 244 ALA B CA 1
ATOM 6018 C C . ALA B 1 244 ? 48.548 24.995 57.997 1.00 51.30 244 ALA B C 1
ATOM 6019 O O . ALA B 1 244 ? 49.527 24.965 58.739 1.00 65.28 244 ALA B O 1
ATOM 6021 N N . PRO B 1 245 ? 48.525 24.367 56.811 1.00 83.55 245 PRO B N 1
ATOM 6022 C CA . PRO B 1 245 ? 49.765 23.724 56.376 1.00 88.42 245 PRO B CA 1
ATOM 6023 C C . PRO B 1 245 ? 50.754 24.835 56.076 1.00 88.81 245 PRO B C 1
ATOM 6024 O O . PRO B 1 245 ? 50.332 25.895 55.616 1.00 79.26 245 PRO B O 1
ATOM 6028 N N . PRO B 1 246 ? 52.047 24.614 56.348 1.00 96.57 246 PRO B N 1
ATOM 6029 C CA . PRO B 1 246 ? 53.051 25.625 55.997 1.00 83.18 246 PRO B CA 1
ATOM 6030 C C . PRO B 1 246 ? 53.147 25.748 54.488 1.00 87.21 246 PRO B C 1
ATOM 6031 O O . PRO B 1 246 ? 53.556 24.790 53.825 1.00 92.80 246 PRO B O 1
ATOM 6035 N N . VAL B 1 247 ? 52.766 26.905 53.955 1.00 84.91 247 VAL B N 1
ATOM 6036 C CA . VAL B 1 247 ? 52.765 27.120 52.510 1.00 81.60 247 VAL B CA 1
ATOM 6037 C C . VAL B 1 247 ? 53.677 28.269 52.111 1.00 79.06 247 VAL B C 1
ATOM 6038 O O . VAL B 1 247 ? 53.489 29.398 52.563 1.00 83.95 247 VAL B O 1
ATOM 6042 N N . ARG B 1 250 ? 54.767 31.334 46.799 1.00 109.60 250 ARG B N 1
ATOM 6043 C CA . ARG B 1 250 ? 54.270 31.948 48.025 1.00 122.98 250 ARG B CA 1
ATOM 6044 C C . ARG B 1 250 ? 53.367 33.138 47.719 1.00 140.46 250 ARG B C 1
ATOM 6045 O O . ARG B 1 250 ? 52.297 33.280 48.307 1.00 141.96 250 ARG B O 1
ATOM 6047 N N . SER B 1 251 ? 53.805 33.988 46.795 1.00 157.87 251 SER B N 1
ATOM 6048 C CA . SER B 1 251 ? 53.064 35.199 46.450 1.00 165.35 251 SER B CA 1
ATOM 6049 C C . SER B 1 251 ? 52.072 34.967 45.313 1.00 158.00 251 SER B C 1
ATOM 6050 O O . SER B 1 251 ? 52.453 34.597 44.202 1.00 158.24 251 SER B O 1
ATOM 6052 N N . LEU B 1 252 ? 50.796 35.194 45.603 1.00 145.20 252 LEU B N 1
ATOM 6053 C CA . LEU B 1 252 ? 49.728 34.966 44.640 1.00 131.14 252 LEU B CA 1
ATOM 6054 C C . LEU B 1 252 ? 48.689 36.085 44.764 1.00 131.52 252 LEU B C 1
ATOM 6055 O O . LEU B 1 252 ? 48.276 36.442 45.870 1.00 107.56 252 LEU B O 1
ATOM 6060 N N . VAL B 1 253 ? 48.277 36.646 43.631 1.00 142.45 253 VAL B N 1
ATOM 6061 C CA . VAL B 1 253 ? 47.435 37.841 43.644 1.00 135.66 253 VAL B CA 1
ATOM 6062 C C . VAL B 1 253 ? 46.341 37.833 42.574 1.00 125.27 253 VAL B C 1
ATOM 6063 O O . VAL B 1 253 ? 46.563 38.275 41.449 1.00 140.90 253 VAL B O 1
ATOM 6065 N N . GLY B 1 254 ? 45.156 37.352 42.935 1.00 86.46 254 GLY B N 1
ATOM 6066 C CA . GLY B 1 254 ? 44.044 37.303 42.003 1.00 81.91 254 GLY B CA 1
ATOM 6067 C C . GLY B 1 254 ? 42.939 36.465 42.602 1.00 99.94 254 GLY B C 1
ATOM 6068 O O . GLY B 1 254 ? 42.591 35.402 42.083 1.00 129.10 254 GLY B O 1
ATOM 6069 N N . LEU B 1 255 ? 42.376 36.971 43.693 1.00 61.47 255 LEU B N 1
ATOM 6070 C CA . LEU B 1 255 ? 41.552 36.187 44.611 1.00 66.05 255 LEU B CA 1
ATOM 6071 C C . LEU B 1 255 ? 40.055 36.172 44.287 1.00 68.72 255 LEU B C 1
ATOM 6072 O O . LEU B 1 255 ? 39.373 37.191 44.403 1.00 70.38 255 LEU B O 1
ATOM 6077 N N . GLU B 1 256 ? 39.545 35.016 43.886 1.00 66.15 256 GLU B N 1
ATOM 6078 C CA . GLU B 1 256 ? 38.111 34.848 43.681 1.00 67.65 256 GLU B CA 1
ATOM 6079 C C . GLU B 1 256 ? 37.467 34.691 45.055 1.00 76.68 256 GLU B C 1
ATOM 6080 O O . GLU B 1 256 ? 37.831 33.794 45.810 1.00 92.49 256 GLU B O 1
ATOM 6086 N N . ILE B 1 257 ? 36.517 35.557 45.386 1.00 74.93 257 ILE B N 1
ATOM 6087 C CA . ILE B 1 257 ? 35.999 35.622 46.754 1.00 73.21 257 ILE B CA 1
ATOM 6088 C C . ILE B 1 257 ? 34.598 35.048 46.901 1.00 58.69 257 ILE B C 1
ATOM 6089 O O . ILE B 1 257 ? 34.033 35.048 47.990 1.00 64.46 257 ILE B O 1
ATOM 6094 N N . ALA B 1 258 ? 34.035 34.559 45.806 1.00 67.37 258 ALA B N 1
ATOM 6095 C CA . ALA B 1 258 ? 32.688 34.003 45.846 1.00 77.07 258 ALA B CA 1
ATOM 6096 C C . ALA B 1 258 ? 32.614 32.610 45.211 1.00 74.01 258 ALA B C 1
ATOM 6097 O O . ALA B 1 258 ? 31.546 32.178 44.785 1.00 69.10 258 ALA B O 1
ATOM 6099 N N . LYS B 1 259 ? 33.748 31.917 45.139 1.00 55.47 259 LYS B N 1
ATOM 6100 C CA . LYS B 1 259 ? 33.788 30.603 44.514 1.00 41.58 259 LYS B CA 1
ATOM 6101 C C . LYS B 1 259 ? 33.036 29.592 45.374 1.00 52.52 259 LYS B C 1
ATOM 6102 O O . LYS B 1 259 ? 33.300 29.467 46.570 1.00 48.55 259 LYS B O 1
ATOM 6108 N N . ALA B 1 260 ? 32.089 28.874 44.785 1.00 38.32 260 ALA B N 1
ATOM 6109 C CA . ALA B 1 260 ? 31.403 27.837 45.550 1.00 46.08 260 ALA B CA 1
ATOM 6110 C C . ALA B 1 260 ? 32.386 26.718 45.866 1.00 42.65 260 ALA B C 1
ATOM 6111 O O . ALA B 1 260 ? 32.356 26.137 46.941 1.00 44.30 260 ALA B O 1
ATOM 6113 N N . VAL B 1 261 ? 33.276 26.450 44.915 1.00 43.88 261 VAL B N 1
ATOM 6114 C CA . VAL B 1 261 ? 34.155 25.295 44.976 1.00 35.63 261 VAL B CA 1
ATOM 6115 C C . VAL B 1 261 ? 35.622 25.695 44.886 1.00 30.22 261 VAL B C 1
ATOM 6116 O O . VAL B 1 261 ? 36.062 26.330 43.939 1.00 32.68 261 VAL B O 1
ATOM 6120 N N . ASP B 1 262 ? 36.374 25.312 45.899 1.00 40.47 262 ASP B N 1
ATOM 6121 C CA . ASP B 1 262 ? 37.779 25.628 45.973 1.00 15.21 262 ASP B CA 1
ATOM 6122 C C . ASP B 1 262 ? 38.642 24.588 45.272 1.00 42.54 262 ASP B C 1
ATOM 6123 O O . ASP B 1 262 ? 39.734 24.891 44.818 1.00 29.60 262 ASP B O 1
ATOM 6128 N N . GLY B 1 263 ? 38.192 23.341 45.224 1.00 42.16 263 GLY B N 1
ATOM 6129 C CA . GLY B 1 263 ? 39.064 22.304 44.706 1.00 26.12 263 GLY B CA 1
ATOM 6130 C C . GLY B 1 263 ? 38.366 21.038 44.290 1.00 42.37 263 GLY B C 1
ATOM 6131 O O . GLY B 1 263 ? 37.250 20.741 44.723 1.00 31.05 263 GLY B O 1
ATOM 6132 N N . VAL B 1 264 ? 39.029 20.293 43.426 1.00 26.29 264 VAL B N 1
ATOM 6133 C CA A VAL B 1 264 ? 38.537 18.990 43.009 0.42 28.33 264 VAL B CA 1
ATOM 6134 C CA B VAL B 1 264 ? 38.515 18.991 43.040 0.58 27.14 264 VAL B CA 1
ATOM 6135 C C . VAL B 1 264 ? 39.523 17.905 43.425 1.00 32.01 264 VAL B C 1
ATOM 6136 O O . VAL B 1 264 ? 40.738 18.124 43.409 1.00 36.57 264 VAL B O 1
ATOM 6143 N N . GLU B 1 265 ? 39.004 16.754 43.822 1.00 27.14 265 GLU B N 1
ATOM 6144 C CA . GLU B 1 265 ? 39.841 15.693 44.379 1.00 28.68 265 GLU B CA 1
ATOM 6145 C C . GLU B 1 265 ? 39.585 14.331 43.732 1.00 32.52 265 GLU B C 1
ATOM 6146 O O . GLU B 1 265 ? 38.445 13.998 43.355 1.00 26.59 265 GLU B O 1
ATOM 6152 N N . TYR B 1 266 ? 40.655 13.547 43.613 1.00 22.77 266 TYR B N 1
ATOM 6153 C CA . TYR B 1 266 ? 40.580 12.216 43.007 1.00 22.93 266 TYR B CA 1
ATOM 6154 C C . TYR B 1 266 ? 41.504 11.213 43.687 1.00 38.59 266 TYR B C 1
ATOM 6155 O O . TYR B 1 266 ? 42.707 11.435 43.785 1.00 33.06 266 TYR B O 1
ATOM 6164 N N . ASP B 1 267 ? 40.933 10.097 44.138 1.00 39.11 267 ASP B N 1
ATOM 6165 C CA . ASP B 1 267 ? 41.704 9.062 44.833 1.00 32.58 267 ASP B CA 1
ATOM 6166 C C . ASP B 1 267 ? 41.405 7.690 44.243 1.00 23.06 267 ASP B C 1
ATOM 6167 O O . ASP B 1 267 ? 40.288 7.167 44.371 1.00 37.05 267 ASP B O 1
ATOM 6172 N N . ALA B 1 268 ? 42.405 7.104 43.598 1.00 25.57 268 ALA B N 1
ATOM 6173 C CA . ALA B 1 268 ? 42.182 5.836 42.898 1.00 36.50 268 ALA B CA 1
ATOM 6174 C C . ALA B 1 268 ? 42.431 4.632 43.794 1.00 35.02 268 ALA B C 1
ATOM 6175 O O . ALA B 1 268 ? 42.002 3.521 43.491 1.00 42.64 268 ALA B O 1
ATOM 6177 N N . ASP B 1 269 ? 43.136 4.861 44.896 1.00 25.91 269 ASP B N 1
ATOM 6178 C CA . ASP B 1 269 ? 43.508 3.786 45.807 1.00 40.87 269 ASP B CA 1
ATOM 6179 C C . ASP B 1 269 ? 42.353 3.499 46.774 1.00 46.11 269 ASP B C 1
ATOM 6180 O O . ASP B 1 269 ? 42.410 3.831 47.960 1.00 32.94 269 ASP B O 1
ATOM 6185 N N . GLN B 1 270 ? 41.304 2.889 46.232 1.00 27.03 270 GLN B N 1
ATOM 6186 C CA . GLN B 1 270 ? 40.044 2.685 46.918 1.00 28.11 270 GLN B CA 1
ATOM 6187 C C . GLN B 1 270 ? 39.458 1.331 46.533 1.00 34.13 270 GLN B C 1
ATOM 6188 O O . GLN B 1 270 ? 39.603 0.874 45.388 1.00 42.47 270 GLN B O 1
ATOM 6194 N N . ALA B 1 271 ? 38.804 0.685 47.495 1.00 42.91 271 ALA B N 1
ATOM 6195 C CA . ALA B 1 271 ? 38.086 -0.578 47.246 1.00 37.90 271 ALA B CA 1
ATOM 6196 C C . ALA B 1 271 ? 36.959 -0.675 48.244 1.00 24.46 271 ALA B C 1
ATOM 6197 O O . ALA B 1 271 ? 37.118 -0.296 49.402 1.00 40.02 271 ALA B O 1
ATOM 6199 N N . LYS B 1 272 ? 35.810 -1.144 47.785 1.00 19.65 272 LYS B N 1
ATOM 6200 C CA . LYS B 1 272 ? 34.615 -1.186 48.622 1.00 35.55 272 LYS B CA 1
ATOM 6201 C C . LYS B 1 272 ? 34.358 -2.566 49.237 1.00 48.15 272 LYS B C 1
ATOM 6202 O O . LYS B 1 272 ? 34.400 -3.580 48.549 1.00 33.27 272 LYS B O 1
ATOM 6208 N N . VAL B 1 273 ? 34.114 -2.585 50.544 1.00 37.53 273 VAL B N 1
ATOM 6209 C CA . VAL B 1 273 ? 33.466 -3.717 51.196 1.00 49.01 273 VAL B CA 1
ATOM 6210 C C . VAL B 1 273 ? 32.083 -3.269 51.674 1.00 49.50 273 VAL B C 1
ATOM 6211 O O . VAL B 1 273 ? 31.940 -2.218 52.300 1.00 44.49 273 VAL B O 1
ATOM 6215 N N . ALA B 1 274 ? 31.062 -4.056 51.372 1.00 39.59 274 ALA B N 1
ATOM 6216 C CA . ALA B 1 274 ? 29.726 -3.772 51.882 1.00 32.21 274 ALA B CA 1
ATOM 6217 C C . ALA B 1 274 ? 29.136 -4.993 52.577 1.00 35.43 274 ALA B C 1
ATOM 6218 O O . ALA B 1 274 ? 29.254 -6.118 52.096 1.00 39.92 274 ALA B O 1
ATOM 6220 N N . LEU B 1 275 ? 28.503 -4.756 53.717 1.00 37.41 275 LEU B N 1
ATOM 6221 C CA . LEU B 1 275 ? 27.715 -5.766 54.393 1.00 33.80 275 LEU B CA 1
ATOM 6222 C C . LEU B 1 275 ? 26.266 -5.443 54.108 1.00 32.48 275 LEU B C 1
ATOM 6223 O O . LEU B 1 275 ? 25.779 -4.382 54.482 1.00 53.41 275 LEU B O 1
ATOM 6228 N N . LEU B 1 276 ? 25.581 -6.363 53.446 1.00 28.17 276 LEU B N 1
ATOM 6229 C CA . LEU B 1 276 ? 24.201 -6.167 53.018 1.00 34.70 276 LEU B CA 1
ATOM 6230 C C . LEU B 1 276 ? 23.200 -6.792 53.981 1.00 46.02 276 LEU B C 1
ATOM 6231 O O . LEU B 1 276 ? 23.441 -7.871 54.549 1.00 36.08 276 LEU B O 1
ATOM 6236 N N . ARG B 1 277 ? 22.057 -6.126 54.122 1.00 47.43 277 ARG B N 1
ATOM 6237 C CA . ARG B 1 277 ? 20.919 -6.662 54.860 1.00 40.45 277 ARG B CA 1
ATOM 6238 C C . ARG B 1 277 ? 21.278 -7.069 56.278 1.00 47.96 277 ARG B C 1
ATOM 6239 O O . ARG B 1 277 ? 20.948 -8.167 56.725 1.00 46.01 277 ARG B O 1
ATOM 6247 N N . VAL B 1 278 ? 21.962 -6.179 56.981 1.00 47.53 278 VAL B N 1
ATOM 6248 C CA A VAL B 1 278 ? 22.291 -6.380 58.383 0.44 52.38 278 VAL B CA 1
ATOM 6249 C CA B VAL B 1 278 ? 22.273 -6.408 58.386 0.56 52.64 278 VAL B CA 1
ATOM 6250 C C . VAL B 1 278 ? 21.085 -5.934 59.225 1.00 48.82 278 VAL B C 1
ATOM 6251 O O . VAL B 1 278 ? 20.267 -5.135 58.749 1.00 36.69 278 VAL B O 1
ATOM 6258 N N . PRO B 1 279 ? 20.954 -6.448 60.468 1.00 32.88 279 PRO B N 1
ATOM 6259 C CA . PRO B 1 279 ? 19.832 -5.980 61.300 1.00 54.02 279 PRO B CA 1
ATOM 6260 C C . PRO B 1 279 ? 19.919 -4.489 61.644 1.00 65.68 279 PRO B C 1
ATOM 6261 O O . PRO B 1 279 ? 21.001 -3.970 61.960 1.00 67.91 279 PRO B O 1
ATOM 6265 N N . ASP B 1 280 ? 18.785 -3.800 61.585 1.00 52.96 280 ASP B N 1
ATOM 6266 C CA . ASP B 1 280 ? 18.776 -2.368 61.864 1.00 51.91 280 ASP B CA 1
ATOM 6267 C C . ASP B 1 280 ? 18.475 -2.087 63.337 1.00 61.90 280 ASP B C 1
ATOM 6268 O O . ASP B 1 280 ? 17.362 -1.693 63.698 1.00 60.02 280 ASP B O 1
ATOM 6273 N N . ARG B 1 281 ? 19.485 -2.288 64.179 1.00 45.40 281 ARG B N 1
ATOM 6274 C CA . ARG B 1 281 ? 19.342 -2.086 65.610 1.00 64.74 281 ARG B CA 1
ATOM 6275 C C . ARG B 1 281 ? 20.652 -1.574 66.206 1.00 65.01 281 ARG B C 1
ATOM 6276 O O . ARG B 1 281 ? 21.725 -1.763 65.646 1.00 57.05 281 ARG B O 1
ATOM 6284 N N . PRO B 1 282 ? 20.574 -0.941 67.368 1.00 71.92 282 PRO B N 1
ATOM 6285 C CA . PRO B 1 282 ? 21.820 -0.503 68.001 1.00 76.59 282 PRO B CA 1
ATOM 6286 C C . PRO B 1 282 ? 22.808 -1.657 68.197 1.00 81.24 282 PRO B C 1
ATOM 6287 O O . PRO B 1 282 ? 22.409 -2.786 68.533 1.00 71.64 282 PRO B O 1
ATOM 6291 N N . GLY B 1 283 ? 24.086 -1.357 67.982 1.00 48.97 283 GLY B N 1
ATOM 6292 C CA . GLY B 1 283 ? 25.171 -2.286 68.238 1.00 54.85 283 GLY B CA 1
ATOM 6293 C C . GLY B 1 283 ? 25.817 -2.838 66.977 1.00 64.12 283 GLY B C 1
ATOM 6294 O O . GLY B 1 283 ? 26.985 -3.241 66.986 1.00 60.50 283 GLY B O 1
ATOM 6295 N N . VAL B 1 284 ? 25.059 -2.864 65.886 1.00 48.50 284 VAL B N 1
ATOM 6296 C CA . VAL B 1 284 ? 25.533 -3.510 64.664 1.00 53.33 284 VAL B CA 1
ATOM 6297 C C . VAL B 1 284 ? 26.795 -2.841 64.116 1.00 60.66 284 VAL B C 1
ATOM 6298 O O . VAL B 1 284 ? 27.846 -3.487 63.983 1.00 45.76 284 VAL B O 1
ATOM 6302 N N . ALA B 1 285 ? 26.703 -1.547 63.817 1.00 45.71 285 ALA B N 1
ATOM 6303 C CA . ALA B 1 285 ? 27.847 -0.857 63.242 1.00 44.03 285 ALA B CA 1
ATOM 6304 C C . ALA B 1 285 ? 29.002 -0.902 64.230 1.00 50.12 285 ALA B C 1
ATOM 6305 O O . ALA B 1 285 ? 30.146 -1.188 63.862 1.00 47.12 285 ALA B O 1
ATOM 6307 N N . SER B 1 286 ? 28.688 -0.644 65.494 1.00 53.95 286 SER B N 1
ATOM 6308 C CA . SER B 1 286 ? 29.673 -0.765 66.559 1.00 61.75 286 SER B CA 1
ATOM 6309 C C . SER B 1 286 ? 30.528 -2.033 66.415 1.00 62.98 286 SER B C 1
ATOM 6310 O O . SER B 1 286 ? 31.760 -1.951 66.342 1.00 62.09 286 SER B O 1
ATOM 6313 N N . LYS B 1 287 ? 29.885 -3.199 66.356 1.00 56.71 287 LYS B N 1
ATOM 6314 C CA . LYS B 1 287 ? 30.635 -4.456 66.307 1.00 59.24 287 LYS B CA 1
ATOM 6315 C C . LYS B 1 287 ? 31.471 -4.598 65.043 1.00 64.80 287 LYS B C 1
ATOM 6316 O O . LYS B 1 287 ? 32.666 -4.909 65.119 1.00 54.26 287 LYS B O 1
ATOM 6322 N N . LEU B 1 288 ? 30.842 -4.368 63.889 1.00 50.07 288 LEU B N 1
ATOM 6323 C CA . LEU B 1 288 ? 31.546 -4.382 62.612 1.00 45.48 288 LEU B CA 1
ATOM 6324 C C . LEU B 1 288 ? 32.895 -3.681 62.706 1.00 61.44 288 LEU B C 1
ATOM 6325 O O . LEU B 1 288 ? 33.953 -4.292 62.498 1.00 55.67 288 LEU B O 1
ATOM 6330 N N . PHE B 1 289 ? 32.859 -2.390 63.023 1.00 38.36 289 PHE B N 1
ATOM 6331 C CA . PHE B 1 289 ? 34.060 -1.598 62.880 1.00 53.99 289 PHE B CA 1
ATOM 6332 C C . PHE B 1 289 ? 35.014 -1.835 64.029 1.00 54.05 289 PHE B C 1
ATOM 6333 O O . PHE B 1 289 ? 36.231 -1.702 63.874 1.00 63.71 289 PHE B O 1
ATOM 6341 N N . ARG B 1 290 ? 34.469 -2.201 65.181 1.00 53.50 290 ARG B N 1
ATOM 6342 C CA . ARG B 1 290 ? 35.330 -2.573 66.290 1.00 67.09 290 ARG B CA 1
ATOM 6343 C C . ARG B 1 290 ? 36.254 -3.712 65.859 1.00 76.21 290 ARG B C 1
ATOM 6344 O O . ARG B 1 290 ? 37.480 -3.602 65.967 1.00 78.83 290 ARG B O 1
ATOM 6352 N N . ASP B 1 291 ? 35.669 -4.795 65.344 1.00 63.80 291 ASP B N 1
ATOM 6353 C CA . ASP B 1 291 ? 36.472 -5.946 64.947 1.00 70.48 291 ASP B CA 1
ATOM 6354 C C . ASP B 1 291 ? 37.463 -5.584 63.839 1.00 70.75 291 ASP B C 1
ATOM 6355 O O . ASP B 1 291 ? 38.642 -5.931 63.916 1.00 67.37 291 ASP B O 1
ATOM 6360 N N . ILE B 1 292 ? 36.992 -4.871 62.820 1.00 73.65 292 ILE B N 1
ATOM 6361 C CA . ILE B 1 292 ? 37.881 -4.422 61.744 1.00 53.23 292 ILE B CA 1
ATOM 6362 C C . ILE B 1 292 ? 39.088 -3.631 62.286 1.00 67.89 292 ILE B C 1
ATOM 6363 O O . ILE B 1 292 ? 40.225 -3.772 61.807 1.00 57.76 292 ILE B O 1
ATOM 6368 N N . ALA B 1 293 ? 38.852 -2.796 63.289 1.00 62.68 293 ALA B N 1
ATOM 6369 C CA . ALA B 1 293 ? 39.942 -1.986 63.818 1.00 64.38 293 ALA B CA 1
ATOM 6370 C C . ALA B 1 293 ? 40.933 -2.845 64.611 1.00 72.99 293 ALA B C 1
ATOM 6371 O O . ALA B 1 293 ? 42.122 -2.528 64.657 1.00 65.52 293 ALA B O 1
ATOM 6373 N N . GLN B 1 294 ? 40.449 -3.937 65.208 1.00 75.09 294 GLN B N 1
ATOM 6374 C CA . GLN B 1 294 ? 41.328 -4.878 65.909 1.00 77.74 294 GLN B CA 1
ATOM 6375 C C . GLN B 1 294 ? 42.387 -5.478 64.977 1.00 71.31 294 GLN B C 1
ATOM 6376 O O . GLN B 1 294 ? 43.478 -5.853 65.414 1.00 82.80 294 GLN B O 1
ATOM 6382 N N . GLN B 1 295 ? 42.060 -5.569 63.692 1.00 60.05 295 GLN B N 1
ATOM 6383 C CA . GLN B 1 295 ? 43.049 -5.930 62.674 1.00 77.20 295 GLN B CA 1
ATOM 6384 C C . GLN B 1 295 ? 43.960 -4.758 62.291 1.00 73.98 295 GLN B C 1
ATOM 6385 O O . GLN B 1 295 ? 44.831 -4.899 61.432 1.00 73.73 295 GLN B O 1
ATOM 6391 N N . GLN B 1 296 ? 43.757 -3.607 62.923 1.00 74.84 296 GLN B N 1
ATOM 6392 C CA . GLN B 1 296 ? 44.500 -2.389 62.576 1.00 66.99 296 GLN B CA 1
ATOM 6393 C C . GLN B 1 296 ? 44.239 -1.953 61.147 1.00 61.35 296 GLN B C 1
ATOM 6394 O O . GLN B 1 296 ? 45.160 -1.524 60.453 1.00 57.04 296 GLN B O 1
ATOM 6400 N N . VAL B 1 297 ? 42.991 -2.081 60.711 1.00 59.64 297 VAL B N 1
ATOM 6401 C CA . VAL B 1 297 ? 42.603 -1.694 59.361 1.00 48.06 297 VAL B CA 1
ATOM 6402 C C . VAL B 1 297 ? 42.050 -0.274 59.356 1.00 54.68 297 VAL B C 1
ATOM 6403 O O . VAL B 1 297 ? 40.978 0.001 59.905 1.00 55.28 297 VAL B O 1
ATOM 6407 N N . ASP B 1 298 ? 42.784 0.643 58.750 1.00 63.09 298 ASP B N 1
ATOM 6408 C CA . ASP B 1 298 ? 42.279 2.004 58.650 1.00 63.05 298 ASP B CA 1
ATOM 6409 C C . ASP B 1 298 ? 41.189 2.107 57.588 1.00 51.22 298 ASP B C 1
ATOM 6410 O O . ASP B 1 298 ? 41.290 1.479 56.529 1.00 39.78 298 ASP B O 1
ATOM 6415 N N . ILE B 1 299 ? 40.155 2.900 57.878 1.00 36.96 299 ILE B N 1
ATOM 6416 C CA . ILE B 1 299 ? 39.021 3.069 56.966 1.00 28.67 299 ILE B CA 1
ATOM 6417 C C . ILE B 1 299 ? 38.868 4.497 56.419 1.00 40.34 299 ILE B C 1
ATOM 6418 O O . ILE B 1 299 ? 39.142 5.470 57.129 1.00 33.88 299 ILE B O 1
ATOM 6423 N N . ASP B 1 300 ? 38.430 4.610 55.160 1.00 30.40 300 ASP B N 1
ATOM 6424 C CA . ASP B 1 300 ? 38.132 5.909 54.560 1.00 25.14 300 ASP B CA 1
ATOM 6425 C C . ASP B 1 300 ? 36.649 6.233 54.563 1.00 37.81 300 ASP B C 1
ATOM 6426 O O . ASP B 1 300 ? 36.139 6.709 55.563 1.00 26.71 300 ASP B O 1
ATOM 6431 N N . LEU B 1 301 ? 35.966 6.004 53.436 1.00 21.35 301 LEU B N 1
ATOM 6432 C CA . LEU B 1 301 ? 34.516 6.186 53.384 1.00 19.80 301 LEU B CA 1
ATOM 6433 C C . LEU B 1 301 ? 33.720 5.215 54.285 1.00 43.80 301 LEU B C 1
ATOM 6434 O O . LEU B 1 301 ? 34.013 4.011 54.373 1.00 38.75 301 LEU B O 1
ATOM 6439 N N . ILE B 1 302 ? 32.714 5.751 54.960 1.00 46.14 302 ILE B N 1
ATOM 6440 C CA . ILE B 1 302 ? 31.674 4.925 55.55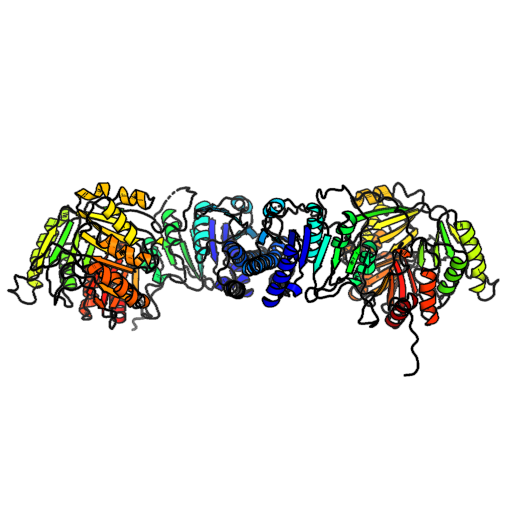4 1.00 23.70 302 ILE B CA 1
ATOM 6441 C C . ILE B 1 302 ? 30.331 5.509 55.145 1.00 41.98 302 ILE B C 1
ATOM 6442 O O . ILE B 1 302 ? 30.009 6.654 55.458 1.00 43.57 302 ILE B O 1
ATOM 6447 N N . ILE B 1 303 ? 29.552 4.716 54.430 1.00 46.91 303 ILE B N 1
ATOM 6448 C CA . ILE B 1 303 ? 28.281 5.177 53.905 1.00 40.27 303 ILE B CA 1
ATOM 6449 C C . ILE B 1 303 ? 27.148 4.239 54.314 1.00 29.56 303 ILE B C 1
ATOM 6450 O O . ILE B 1 303 ? 27.192 3.035 54.059 1.00 44.03 303 ILE B O 1
ATOM 6455 N N . GLN B 1 304 ? 26.136 4.802 54.956 1.00 35.95 304 GLN B N 1
ATOM 6456 C CA . GLN B 1 304 ? 24.935 4.054 55.283 1.00 40.29 304 GLN B CA 1
ATOM 6457 C C . GLN B 1 304 ? 23.731 4.943 55.046 1.00 39.16 304 GLN B C 1
ATOM 6458 O O . GLN B 1 304 ? 23.500 5.914 55.773 1.00 56.02 304 GLN B O 1
ATOM 6464 N N . SER B 1 305 ? 22.961 4.600 54.026 1.00 33.36 305 SER B N 1
ATOM 6465 C CA . SER B 1 305 ? 21.779 5.361 53.678 1.00 42.21 305 SER B CA 1
ATOM 6466 C C . SER B 1 305 ? 20.575 4.838 54.464 1.00 52.59 305 SER B C 1
ATOM 6467 O O . SER B 1 305 ? 20.736 4.233 55.530 1.00 48.71 305 SER B O 1
ATOM 6470 N N . ILE B 1 306 ? 19.374 5.073 53.945 1.00 35.66 306 ILE B N 1
ATOM 6471 C CA . ILE B 1 306 ? 18.164 4.806 54.707 1.00 43.93 306 ILE B CA 1
ATOM 6472 C C . ILE B 1 306 ? 17.876 3.294 54.825 1.00 52.22 306 ILE B C 1
ATOM 6473 O O . ILE B 1 306 ? 18.259 2.499 53.958 1.00 49.86 306 ILE B O 1
ATOM 6478 N N . HIS B 1 307 ? 17.215 2.905 55.914 1.00 55.78 307 HIS B N 1
ATOM 6479 C CA . HIS B 1 307 ? 16.898 1.498 56.163 1.00 57.51 307 HIS B CA 1
ATOM 6480 C C . HIS B 1 307 ? 16.014 0.932 55.060 1.00 46.62 307 HIS B C 1
ATOM 6481 O O . HIS B 1 307 ? 15.303 1.667 54.373 1.00 54.15 307 HIS B O 1
ATOM 6488 N N . ASP B 1 308 ? 16.070 -0.385 54.904 1.00 45.88 308 ASP B N 1
ATOM 6489 C CA . ASP B 1 308 ? 15.192 -1.092 53.994 1.00 39.61 308 ASP B CA 1
ATOM 6490 C C . ASP B 1 308 ? 14.460 -2.109 54.841 1.00 51.35 308 ASP B C 1
ATOM 6491 O O . ASP B 1 308 ? 15.022 -3.136 55.238 1.00 51.74 308 ASP B O 1
ATOM 6496 N N . GLY B 1 309 ? 13.199 -1.816 55.127 1.00 47.22 309 GLY B N 1
ATOM 6497 C CA . GLY B 1 309 ? 12.432 -2.618 56.060 1.00 59.11 309 GLY B CA 1
ATOM 6498 C C . GLY B 1 309 ? 13.058 -2.626 57.448 1.00 63.28 309 GLY B C 1
ATOM 6499 O O . GLY B 1 309 ? 13.339 -1.571 58.024 1.00 54.56 309 GLY B O 1
ATOM 6500 N N . ASN B 1 310 ? 13.283 -3.822 57.986 1.00 52.93 310 ASN B N 1
ATOM 6501 C CA A ASN B 1 310 ? 13.883 -3.893 59.323 0.57 68.10 310 ASN B CA 1
ATOM 6502 C CA B ASN B 1 310 ? 13.864 -4.057 59.297 0.43 65.55 310 ASN B CA 1
ATOM 6503 C C . ASN B 1 310 ? 15.396 -4.114 59.310 1.00 63.45 310 ASN B C 1
ATOM 6504 O O . ASN B 1 310 ? 15.985 -4.582 60.282 1.00 60.07 310 ASN B O 1
ATOM 6513 N N . SER B 1 311 ? 16.041 -3.697 58.225 1.00 50.79 311 SER B N 1
ATOM 6514 C CA . SER B 1 311 ? 17.492 -3.830 58.128 1.00 45.91 311 SER B CA 1
ATOM 6515 C C . SER B 1 311 ? 18.148 -2.718 57.299 1.00 51.64 311 SER B C 1
ATOM 6516 O O . SER B 1 311 ? 17.476 -1.833 56.771 1.00 45.61 311 SER B O 1
ATOM 6519 N N . ASN B 1 312 ? 19.469 -2.777 57.178 1.00 46.30 312 ASN B N 1
ATOM 6520 C CA . ASN B 1 312 ? 20.201 -1.790 56.401 1.00 43.32 312 ASN B CA 1
ATOM 6521 C C . ASN B 1 312 ? 21.459 -2.410 55.797 1.00 48.74 312 ASN B C 1
ATOM 6522 O O . ASN B 1 312 ? 21.785 -3.559 56.097 1.00 36.69 312 ASN B O 1
ATOM 6527 N N . ASP B 1 313 ? 22.147 -1.650 54.942 1.00 35.57 313 ASP B N 1
ATOM 6528 C CA . ASP B 1 313 ? 23.475 -2.019 54.471 1.00 24.59 313 ASP B CA 1
ATOM 6529 C C . ASP B 1 313 ? 24.528 -1.120 55.114 1.00 42.54 313 ASP B C 1
ATOM 6530 O O . ASP B 1 313 ? 24.223 -0.031 55.579 1.00 51.07 313 ASP B O 1
ATOM 6535 N N . ILE B 1 314 ? 25.767 -1.584 55.154 1.00 26.97 314 ILE B N 1
ATOM 6536 C CA . ILE B 1 314 ? 26.852 -0.741 55.601 1.00 31.52 314 ILE B CA 1
ATOM 6537 C C . ILE B 1 314 ? 27.986 -0.882 54.606 1.00 36.71 314 ILE B C 1
ATOM 6538 O O . ILE B 1 314 ? 28.432 -1.989 54.333 1.00 38.28 314 ILE B O 1
ATOM 6543 N N . ALA B 1 315 ? 28.434 0.237 54.051 1.00 35.77 315 ALA B N 1
ATOM 6544 C CA . ALA B 1 315 ? 29.536 0.226 53.106 1.00 30.98 315 ALA B CA 1
ATOM 6545 C C . ALA B 1 315 ? 30.699 1.020 53.643 1.00 35.47 315 ALA B C 1
ATOM 6546 O O . ALA B 1 315 ? 30.518 2.013 54.355 1.00 37.98 315 ALA B O 1
ATOM 6548 N N . PHE B 1 316 ? 31.900 0.565 53.316 1.00 30.01 316 PHE B N 1
ATOM 6549 C CA . PHE B 1 316 ? 33.097 1.326 53.632 1.00 38.72 316 PHE B CA 1
ATOM 6550 C C . PHE B 1 316 ? 34.162 1.108 52.552 1.00 36.22 316 PHE B C 1
ATOM 6551 O O . PHE B 1 316 ? 34.054 0.198 51.751 1.00 30.18 316 PHE B O 1
ATOM 6559 N N . THR B 1 317 ? 35.165 1.972 52.502 1.00 20.56 317 THR B N 1
ATOM 6560 C CA . THR B 1 317 ? 36.241 1.768 51.558 1.00 25.04 317 THR B CA 1
ATOM 6561 C C . THR B 1 317 ? 37.553 1.676 52.297 1.00 45.10 317 THR B C 1
ATOM 6562 O O . THR B 1 317 ? 37.731 2.218 53.404 1.00 35.30 317 THR B O 1
ATOM 6566 N N . VAL B 1 318 ? 38.479 0.994 51.645 1.00 35.09 318 VAL B N 1
ATOM 6567 C CA . VAL B 1 318 ? 39.822 0.833 52.147 1.00 32.76 318 VAL B CA 1
ATOM 6568 C C . VAL B 1 318 ? 40.782 0.928 50.966 1.00 27.37 318 VAL B C 1
ATOM 6569 O O . VAL B 1 318 ? 40.391 0.868 49.804 1.00 25.20 318 VAL B O 1
ATOM 6573 N N . VAL B 1 319 ? 42.050 1.078 51.282 1.00 36.08 319 VAL B N 1
ATOM 6574 C CA . VAL B 1 319 ? 43.095 1.039 50.284 1.00 33.99 319 VAL B CA 1
ATOM 6575 C C . VAL B 1 319 ? 43.082 -0.305 49.560 1.00 33.45 319 VAL B C 1
ATOM 6576 O O . VAL B 1 319 ? 42.882 -1.350 50.183 1.00 58.49 319 VAL B O 1
ATOM 6580 N N . LYS B 1 320 ? 43.287 -0.275 48.245 1.00 48.55 320 LYS B N 1
ATOM 6581 C CA . LYS B 1 320 ? 43.199 -1.474 47.395 1.00 48.93 320 LYS B CA 1
ATOM 6582 C C . LYS B 1 320 ? 43.888 -2.721 47.957 1.00 52.59 320 LYS B C 1
ATOM 6583 O O . LYS B 1 320 ? 43.333 -3.802 47.891 1.00 47.13 320 LYS B O 1
ATOM 6589 N N . ASP B 1 321 ? 45.092 -2.566 48.500 1.00 48.53 321 ASP B N 1
ATOM 6590 C CA . ASP B 1 321 ? 45.872 -3.714 48.946 1.00 47.44 321 ASP B CA 1
ATOM 6591 C C . ASP B 1 321 ? 45.389 -4.278 50.297 1.00 66.02 321 ASP B C 1
ATOM 6592 O O . ASP B 1 321 ? 45.859 -5.338 50.748 1.00 50.83 321 ASP B O 1
ATOM 6597 N N . LEU B 1 322 ? 44.425 -3.585 50.907 1.00 54.62 322 LEU B N 1
ATOM 6598 C CA . LEU B 1 322 ? 43.833 -4.003 52.178 1.00 32.73 322 LEU B CA 1
ATOM 6599 C C . LEU B 1 322 ? 42.469 -4.632 51.959 1.00 41.47 322 LEU B C 1
ATOM 6600 O O . LEU B 1 322 ? 41.886 -5.187 52.882 1.00 41.02 322 LEU B O 1
ATOM 6605 N N . LEU B 1 323 ? 41.952 -4.530 50.740 1.00 27.68 323 LEU B N 1
ATOM 6606 C CA . LEU B 1 323 ? 40.643 -5.100 50.429 1.00 36.50 323 LEU B CA 1
ATOM 6607 C C . LEU B 1 323 ? 40.505 -6.575 50.842 1.00 54.88 323 LEU B C 1
ATOM 6608 O O . LEU B 1 323 ? 39.522 -6.966 51.472 1.00 44.30 323 LEU B O 1
ATOM 6613 N N . ASN B 1 324 ? 41.475 -7.395 50.459 1.00 43.87 324 ASN B N 1
ATOM 6614 C CA . ASN B 1 324 ? 41.430 -8.806 50.815 1.00 62.23 324 ASN B CA 1
ATOM 6615 C C . ASN B 1 324 ? 41.376 -9.012 52.324 1.00 56.92 324 ASN B C 1
ATOM 6616 O O . ASN B 1 324 ? 40.553 -9.782 52.816 1.00 57.53 324 AS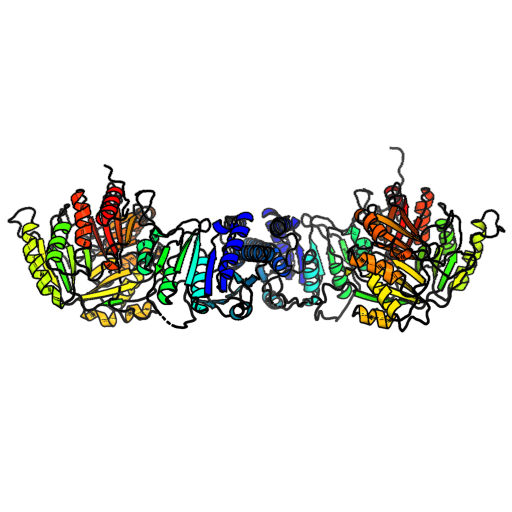N B O 1
ATOM 6621 N N . THR B 1 325 ? 42.249 -8.324 53.057 1.00 54.34 325 THR B N 1
ATOM 6622 C CA . THR B 1 325 ? 42.229 -8.420 54.509 1.00 42.00 325 THR B CA 1
ATOM 6623 C C . THR B 1 325 ? 40.863 -8.035 55.014 1.00 51.41 325 THR B C 1
ATOM 6624 O O . THR B 1 325 ? 40.254 -8.754 55.806 1.00 53.37 325 THR B O 1
ATOM 6628 N N . ALA B 1 326 ? 40.389 -6.892 54.527 1.00 41.79 326 ALA B N 1
ATOM 6629 C CA . ALA B 1 326 ? 39.141 -6.288 54.976 1.00 43.18 326 ALA B CA 1
ATOM 6630 C C . ALA B 1 326 ? 37.945 -7.182 54.698 1.00 45.40 326 ALA B C 1
ATOM 6631 O O . ALA B 1 326 ? 37.025 -7.273 55.506 1.00 65.20 326 ALA B O 1
ATOM 6633 N N . GLU B 1 327 ? 37.953 -7.846 53.555 1.00 32.29 327 GLU B N 1
ATOM 6634 C CA . GLU B 1 327 ? 36.840 -8.731 53.198 1.00 53.68 327 GLU B CA 1
ATOM 6635 C C . GLU B 1 327 ? 36.807 -9.970 54.107 1.00 70.55 327 GLU B C 1
ATOM 6636 O O . GLU B 1 327 ? 35.752 -10.395 54.602 1.00 52.70 327 GLU B O 1
ATOM 6642 N N . ALA B 1 328 ? 37.971 -10.558 54.328 1.00 40.68 328 ALA B N 1
ATOM 6643 C CA . ALA B 1 328 ? 38.044 -11.731 55.192 1.00 64.88 328 ALA B CA 1
ATOM 6644 C C . ALA B 1 328 ? 37.555 -11.438 56.616 1.00 69.43 328 ALA B C 1
ATOM 6645 O O . ALA B 1 328 ? 36.749 -12.198 57.154 1.00 70.54 328 ALA B O 1
ATOM 6647 N N . VAL B 1 329 ? 38.028 -10.340 57.214 1.00 48.93 329 VAL B N 1
ATOM 6648 C CA . VAL B 1 329 ? 37.592 -9.964 58.557 1.00 47.62 329 VAL B CA 1
ATOM 6649 C C . VAL B 1 329 ? 36.091 -9.731 58.610 1.00 61.53 329 VAL B C 1
ATOM 6650 O O . VAL B 1 329 ? 35.397 -10.208 59.511 1.00 51.73 329 VAL B O 1
ATOM 6654 N N . THR B 1 330 ? 35.593 -8.991 57.632 1.00 55.25 330 THR B N 1
ATOM 6655 C CA . THR B 1 330 ? 34.164 -8.742 57.534 1.00 43.16 330 THR B CA 1
ATOM 6656 C C . THR B 1 330 ? 33.402 -10.062 57.403 1.00 43.46 330 THR B C 1
ATOM 6657 O O . THR B 1 330 ? 32.422 -10.290 58.102 1.00 52.75 330 THR B O 1
ATOM 6661 N N . SER B 1 331 ? 33.869 -10.936 56.521 1.00 56.19 331 SER B N 1
ATOM 6662 C CA . SER B 1 331 ? 33.198 -12.215 56.308 1.00 56.31 331 SER B CA 1
ATOM 6663 C C . SER B 1 331 ? 33.096 -13.031 57.588 1.00 59.61 331 SER B C 1
ATOM 6664 O O . SER B 1 331 ? 32.257 -13.920 57.689 1.00 51.32 331 SER B O 1
ATOM 6667 N N . ALA B 1 332 ? 33.938 -12.723 58.568 1.00 57.25 332 ALA B N 1
ATOM 6668 C CA . ALA B 1 332 ? 33.988 -13.524 59.787 1.00 65.44 332 ALA B CA 1
ATOM 6669 C C . ALA B 1 332 ? 33.121 -12.953 60.905 1.00 66.53 332 ALA B C 1
ATOM 6670 O O . ALA B 1 332 ? 32.583 -13.700 61.716 1.00 90.46 332 ALA B O 1
ATOM 6672 N N . ILE B 1 333 ? 32.993 -11.636 60.953 1.00 64.28 333 ILE B N 1
ATOM 6673 C CA . ILE B 1 333 ? 32.107 -10.994 61.915 1.00 71.00 333 ILE B CA 1
ATOM 6674 C C . ILE B 1 333 ? 30.653 -11.216 61.520 1.00 78.46 333 ILE B C 1
ATOM 6675 O O . ILE B 1 333 ? 29.788 -11.342 62.377 1.00 59.85 333 ILE B O 1
ATOM 6680 N N . ALA B 1 334 ? 30.388 -11.245 60.217 1.00 59.20 334 ALA B N 1
ATOM 6681 C CA . ALA B 1 334 ? 29.021 -11.271 59.711 1.00 54.08 334 ALA B CA 1
ATOM 6682 C C . ALA B 1 334 ? 28.110 -12.264 60.442 1.00 60.57 334 ALA B C 1
ATOM 6683 O O . ALA B 1 334 ? 26.985 -11.922 60.802 1.00 60.83 334 ALA B O 1
ATOM 6685 N N . PRO B 1 335 ? 28.590 -13.490 60.691 1.00 52.33 335 PRO B N 1
ATOM 6686 C CA . PRO B 1 335 ? 27.630 -14.396 61.343 1.00 75.31 335 PRO B CA 1
ATOM 6687 C C . PRO B 1 335 ? 27.248 -13.918 62.747 1.00 68.02 335 PRO B C 1
ATOM 6688 O O . PRO B 1 335 ? 26.094 -14.034 63.145 1.00 70.91 335 PRO B O 1
ATOM 6692 N N . ALA B 1 336 ? 28.207 -13.362 63.472 1.00 48.60 336 ALA B N 1
ATOM 6693 C CA . ALA B 1 336 ? 27.920 -12.697 64.743 1.00 76.05 336 ALA B CA 1
ATOM 6694 C C . ALA B 1 336 ? 26.945 -11.507 64.638 1.00 73.45 336 ALA B C 1
ATOM 6695 O O . ALA B 1 336 ? 26.530 -10.949 65.657 1.00 62.15 336 ALA B O 1
ATOM 6697 N N . LEU B 1 337 ? 26.589 -11.103 63.421 1.00 56.95 337 LEU B N 1
ATOM 6698 C CA . LEU B 1 337 ? 25.711 -9.940 63.249 1.00 57.62 337 LEU B CA 1
ATOM 6699 C C . LEU B 1 337 ? 24.291 -10.342 62.945 1.00 62.62 337 LEU B C 1
ATOM 6700 O O . LEU B 1 337 ? 23.395 -9.501 62.920 1.00 70.48 337 LEU B O 1
ATOM 6705 N N . ARG B 1 338 ? 24.094 -11.628 62.689 1.00 54.49 338 ARG B N 1
ATOM 6706 C CA . ARG B 1 338 ? 22.794 -12.134 62.286 1.00 66.28 338 ARG B CA 1
ATOM 6707 C C . ARG B 1 338 ? 21.857 -12.245 63.477 1.00 89.59 338 ARG B C 1
ATOM 6708 O O . ARG B 1 338 ? 22.113 -13.010 64.404 1.00 124.55 338 ARG B O 1
ATOM 6716 N N . SER B 1 339 ? 20.791 -11.452 63.449 1.00 66.77 339 SER B N 1
ATOM 6717 C CA . SER B 1 339 ? 19.683 -11.571 64.386 1.00 83.02 339 SER B CA 1
ATOM 6718 C C . SER B 1 339 ? 19.603 -12.979 64.994 1.00 110.48 339 SER B C 1
ATOM 6719 O O . SER B 1 339 ? 19.413 -13.142 66.205 1.00 95.96 339 SER B O 1
ATOM 6722 N N . TYR B 1 340 ? 19.730 -13.994 64.145 1.00 91.79 340 TYR B N 1
ATOM 6723 C CA . TYR B 1 340 ? 19.772 -15.368 64.611 1.00 90.75 340 TYR B CA 1
ATOM 6724 C C . TYR B 1 340 ? 20.804 -16.145 63.799 1.00 86.54 340 TYR B C 1
ATOM 6725 O O . TYR B 1 340 ? 21.010 -15.865 62.621 1.00 80.49 340 TYR B O 1
ATOM 6734 N N . PRO B 1 341 ? 21.464 -17.120 64.439 1.00 87.44 341 PRO B N 1
ATOM 6735 C CA . PRO B 1 341 ? 22.592 -17.853 63.849 1.00 78.39 341 PRO B CA 1
ATOM 6736 C C . PRO B 1 341 ? 22.382 -18.281 62.400 1.00 67.44 341 PRO B C 1
ATOM 6737 O O . PRO B 1 341 ? 23.272 -18.033 61.590 1.00 78.37 341 PRO B O 1
ATOM 6741 N N . GLU B 1 342 ? 21.238 -18.895 62.089 1.00 52.61 342 GLU B N 1
ATOM 6742 C CA . GLU B 1 342 ? 20.999 -19.518 60.776 1.00 70.29 342 GLU B CA 1
ATOM 6743 C C . GLU B 1 342 ? 20.488 -18.569 59.670 1.00 63.29 342 GLU B C 1
ATOM 6744 O O . GLU B 1 342 ? 19.998 -19.018 58.640 1.00 61.60 342 GLU B O 1
ATOM 6750 N N . ALA B 1 343 ? 20.618 -17.263 59.876 1.00 42.81 343 ALA B N 1
ATOM 6751 C CA . ALA B 1 343 ? 20.058 -16.281 58.954 1.00 39.68 343 ALA B CA 1
ATOM 6752 C C . ALA B 1 343 ? 21.000 -15.986 57.781 1.00 59.63 343 ALA B C 1
ATOM 6753 O O . ALA B 1 343 ? 21.594 -14.896 57.695 1.00 43.65 343 ALA B O 1
ATOM 6755 N N . ASP B 1 344 ? 21.106 -16.948 56.869 1.00 46.16 344 ASP B N 1
ATOM 6756 C CA . ASP B 1 344 ? 22.058 -16.866 55.764 1.00 66.72 344 ASP B CA 1
ATOM 6757 C C . ASP B 1 344 ? 21.719 -15.752 54.783 1.00 74.09 344 ASP B C 1
ATOM 6758 O O . ASP B 1 344 ? 22.582 -15.293 54.035 1.00 76.98 344 ASP B O 1
ATOM 6763 N N . GLN B 1 345 ? 20.463 -15.311 54.803 1.00 59.42 345 GLN B N 1
ATOM 6764 C CA . GLN B 1 345 ? 20.037 -14.157 54.014 1.00 51.46 345 GLN B CA 1
ATOM 6765 C C . GLN B 1 345 ? 20.538 -12.830 54.616 1.00 55.03 345 GLN B C 1
ATOM 6766 O O . GLN B 1 345 ? 20.566 -11.799 53.941 1.00 44.66 345 GLN B O 1
ATOM 6772 N N . GLU B 1 346 ? 20.932 -12.866 55.886 1.00 52.26 346 GLU B N 1
ATOM 6773 C CA . GLU B 1 346 ? 21.436 -11.682 56.566 1.00 48.79 346 GLU B CA 1
ATOM 6774 C C . GLU B 1 346 ? 22.945 -11.539 56.472 1.00 44.53 346 GLU B C 1
ATOM 6775 O O . GLU B 1 346 ? 23.670 -12.519 56.255 1.00 57.36 346 GLU B O 1
ATOM 6781 N N . ALA B 1 347 ? 23.399 -10.303 56.670 1.00 40.12 347 ALA B N 1
ATOM 6782 C CA . ALA B 1 347 ? 24.809 -9.997 56.789 1.00 48.98 347 ALA B CA 1
ATOM 6783 C C . ALA B 1 347 ? 25.552 -10.610 55.624 1.00 39.11 347 ALA B C 1
ATOM 6784 O O . ALA B 1 347 ? 26.600 -11.241 55.786 1.00 58.42 347 ALA B O 1
ATOM 6786 N N . GLU B 1 348 ? 24.993 -10.449 54.438 1.00 48.32 348 GLU B N 1
ATOM 6787 C CA . GLU B 1 348 ? 25.685 -10.967 53.275 1.00 46.88 348 GLU B CA 1
ATOM 6788 C C . GLU B 1 348 ? 26.716 -9.931 52.827 1.00 49.42 348 GLU B C 1
ATOM 6789 O O . GLU B 1 348 ? 26.455 -8.735 52.812 1.00 54.03 348 GLU B O 1
ATOM 6795 N N . ILE B 1 349 ? 27.908 -10.393 52.500 1.00 36.73 349 ILE B N 1
ATOM 6796 C CA . ILE B 1 349 ? 28.985 -9.485 52.198 1.00 24.50 349 ILE B CA 1
ATOM 6797 C C . ILE B 1 349 ? 29.292 -9.426 50.719 1.00 49.17 349 ILE B C 1
ATOM 6798 O O . ILE B 1 349 ? 29.283 -10.431 50.035 1.00 42.49 349 ILE B O 1
ATOM 6803 N N . ILE B 1 350 ? 29.533 -8.218 50.228 1.00 40.52 350 ILE B N 1
ATOM 6804 C CA . ILE B 1 350 ? 29.994 -8.029 48.871 1.00 41.06 350 ILE B CA 1
ATOM 6805 C C . ILE B 1 350 ? 31.190 -7.091 48.854 1.00 52.51 350 ILE B C 1
ATOM 6806 O O . ILE B 1 350 ? 31.496 -6.395 49.823 1.00 44.66 350 ILE B O 1
ATOM 6811 N N . VAL B 1 351 ? 31.863 -7.079 47.723 1.00 31.20 351 VAL B N 1
ATOM 6812 C CA . VAL B 1 351 ? 33.177 -6.503 47.654 1.00 23.12 351 VAL B CA 1
ATOM 6813 C C . VAL B 1 351 ? 33.331 -5.928 46.235 1.00 45.73 351 VAL B C 1
ATOM 6814 O O . VAL B 1 351 ? 32.814 -6.484 45.270 1.00 31.87 351 VAL B O 1
ATOM 6818 N N . GLU B 1 352 ? 33.979 -4.775 46.113 1.00 46.52 352 GLU B N 1
ATOM 6819 C CA . GLU B 1 352 ? 34.121 -4.129 44.812 1.00 25.30 352 GLU B CA 1
ATOM 6820 C C . GLU B 1 352 ? 35.486 -3.448 44.709 1.00 34.37 352 GLU B C 1
ATOM 6821 O O . GLU B 1 352 ? 35.771 -2.476 45.406 1.00 38.77 352 GLU B O 1
ATOM 6827 N N . LYS B 1 353 ? 36.329 -3.963 43.829 1.00 25.75 353 LYS B N 1
ATOM 6828 C CA . LYS B 1 353 ? 37.715 -3.544 43.768 1.00 23.40 353 LYS B CA 1
ATOM 6829 C C . LYS B 1 353 ? 37.991 -2.391 42.787 1.00 51.65 353 LYS B C 1
ATOM 6830 O O . LYS B 1 353 ? 38.964 -1.657 42.945 1.00 31.84 353 LYS B O 1
ATOM 6836 N N . GLY B 1 354 ? 37.162 -2.233 41.762 1.00 18.16 354 GLY B N 1
ATOM 6837 C CA . GLY B 1 354 ? 37.517 -1.308 40.693 1.00 34.03 354 GLY B CA 1
ATOM 6838 C C . GLY B 1 354 ? 36.808 0.030 40.788 1.00 39.30 354 GLY B C 1
ATOM 6839 O O . GLY B 1 354 ? 36.096 0.432 39.872 1.00 25.72 354 GLY B O 1
ATOM 6840 N N . ILE B 1 355 ? 36.970 0.701 41.922 1.00 33.56 355 ILE B N 1
ATOM 6841 C CA . ILE B 1 355 ? 36.331 1.985 42.143 1.00 30.53 355 ILE B CA 1
ATOM 6842 C C . ILE B 1 355 ? 37.358 3.105 42.305 1.00 23.82 355 ILE B C 1
ATOM 6843 O O . ILE B 1 355 ? 38.551 2.859 42.518 1.00 26.83 355 ILE B O 1
ATOM 6848 N N . ALA B 1 356 ? 36.880 4.336 42.194 1.00 19.57 356 ALA B N 1
ATOM 6849 C CA . ALA B 1 356 ? 37.681 5.503 42.568 1.00 33.27 356 ALA B CA 1
ATOM 6850 C C . ALA B 1 356 ? 36.784 6.426 43.356 1.00 35.05 356 ALA B C 1
ATOM 6851 O O . ALA B 1 356 ? 35.554 6.381 43.213 1.00 24.96 356 ALA B O 1
ATOM 6853 N N . LYS B 1 357 ? 37.392 7.236 44.212 1.00 21.67 357 LYS B N 1
ATOM 6854 C CA . LYS B 1 357 ? 36.637 8.266 44.918 1.00 21.73 357 LYS B CA 1
ATOM 6855 C C . LYS B 1 357 ? 36.970 9.626 44.288 1.00 31.99 357 LYS B C 1
ATOM 6856 O O . LYS B 1 357 ? 38.142 9.972 44.079 1.00 25.58 357 LYS B O 1
ATOM 6862 N N . ILE B 1 358 ? 35.941 10.375 43.923 1.00 22.48 358 ILE B N 1
ATOM 6863 C CA . ILE B 1 358 ? 36.159 11.749 43.490 1.00 34.86 358 ILE B CA 1
ATOM 6864 C C . ILE B 1 358 ? 35.360 12.702 44.367 1.00 35.58 358 ILE B C 1
ATOM 6865 O O . ILE B 1 358 ? 34.360 12.311 44.980 1.00 30.25 358 ILE B O 1
ATOM 6870 N N . ALA B 1 359 ? 35.826 13.942 44.463 1.00 21.66 359 ALA B N 1
ATOM 6871 C CA . ALA B 1 359 ? 35.125 14.932 45.287 1.00 34.01 359 ALA B CA 1
ATOM 6872 C C . ALA B 1 359 ? 35.289 16.333 44.762 1.00 40.04 359 ALA B C 1
ATOM 6873 O O . ALA B 1 359 ? 36.268 16.661 44.080 1.00 43.72 359 ALA B O 1
ATOM 6875 N N . ILE B 1 360 ? 34.313 17.162 45.091 1.00 30.76 360 ILE B N 1
ATOM 6876 C CA . ILE B 1 360 ? 34.494 18.602 45.046 1.00 24.72 360 ILE B CA 1
ATOM 6877 C C . ILE B 1 360 ? 34.516 19.100 46.494 1.00 37.57 360 ILE B C 1
ATOM 6878 O O . ILE B 1 360 ? 33.783 18.594 47.361 1.00 31.41 360 ILE B O 1
ATOM 6883 N N . ALA B 1 361 ? 35.396 20.053 46.762 1.00 26.64 361 ALA B N 1
ATOM 6884 C CA . ALA B 1 361 ? 35.556 20.588 48.103 1.00 36.61 361 ALA B CA 1
ATOM 6885 C C . ALA B 1 361 ? 35.521 22.096 48.044 1.00 40.79 361 ALA B C 1
ATOM 6886 O O . ALA B 1 361 ? 36.081 22.707 47.130 1.00 36.58 361 ALA B O 1
ATOM 6888 N N . GLY B 1 362 ? 34.874 22.706 49.022 1.00 38.36 362 GLY B N 1
ATOM 6889 C CA . GLY B 1 362 ? 34.829 24.155 49.068 1.00 27.24 362 GLY B CA 1
ATOM 6890 C C . GLY B 1 362 ? 33.920 24.765 50.115 1.00 36.03 362 GLY B C 1
ATOM 6891 O O . GLY B 1 362 ? 32.741 24.419 50.221 1.00 30.19 362 GLY B O 1
ATOM 6892 N N . ALA B 1 363 ? 34.482 25.691 50.888 1.00 28.01 363 ALA B N 1
ATOM 6893 C CA . ALA B 1 363 ? 33.730 26.421 51.897 1.00 37.63 363 ALA B CA 1
ATOM 6894 C C . ALA B 1 363 ? 32.508 27.129 51.297 1.00 40.49 363 ALA B C 1
ATOM 6895 O O . ALA B 1 363 ? 31.459 27.257 51.946 1.00 42.60 363 ALA B O 1
ATOM 6897 N N . GLY B 1 364 ? 32.646 27.573 50.052 1.00 36.16 364 GLY B N 1
ATOM 6898 C CA . GLY B 1 364 ? 31.592 28.316 49.385 1.00 47.05 364 GLY B CA 1
ATOM 6899 C C . GLY B 1 364 ? 30.326 27.538 49.087 1.00 56.63 364 GLY B C 1
ATOM 6900 O O . GLY B 1 364 ? 29.384 28.093 48.533 1.00 62.40 364 GLY B O 1
ATOM 6901 N N . MET B 1 365 ? 30.296 26.258 49.440 1.00 47.70 365 MET B N 1
ATOM 6902 C CA . MET B 1 365 ? 29.128 25.433 49.162 1.00 39.18 365 MET B CA 1
ATOM 6903 C C . MET B 1 365 ? 28.180 25.426 50.371 1.00 48.12 365 MET B C 1
ATOM 6904 O O . MET B 1 365 ? 26.987 25.172 50.239 1.00 46.78 365 MET B O 1
ATOM 6909 N N . ILE B 1 366 ? 28.717 25.722 51.549 1.00 43.35 366 ILE B N 1
ATOM 6910 C CA . ILE B 1 366 ? 27.911 25.794 52.758 1.00 35.76 366 ILE B CA 1
ATOM 6911 C C . ILE B 1 366 ? 26.717 26.722 52.574 1.00 41.70 366 ILE B C 1
ATOM 6912 O O . ILE B 1 366 ? 26.871 27.925 52.338 1.00 57.36 366 ILE B O 1
ATOM 6917 N N . GLY B 1 367 ? 25.523 26.159 52.684 1.00 46.84 367 GLY B N 1
ATOM 6918 C CA . GLY B 1 367 ? 24.300 26.946 52.614 1.00 45.75 367 GLY B CA 1
ATOM 6919 C C . GLY B 1 367 ? 23.931 27.409 51.215 1.00 56.14 367 GLY B C 1
ATOM 6920 O O . GLY B 1 367 ? 22.883 28.013 51.018 1.00 58.08 367 GLY B O 1
ATOM 6921 N N . ARG B 1 368 ? 24.778 27.110 50.237 1.00 51.24 368 ARG B N 1
ATOM 6922 C CA . ARG B 1 368 ? 24.533 27.539 48.864 1.00 47.37 368 ARG B CA 1
ATOM 6923 C C . ARG B 1 368 ? 23.965 26.421 47.961 1.00 54.12 368 ARG B C 1
ATOM 6924 O O . ARG B 1 368 ? 24.471 25.309 47.946 1.00 58.09 368 ARG B O 1
ATOM 6932 N N . PRO B 1 369 ? 22.904 26.729 47.202 1.00 68.02 369 PRO B N 1
ATOM 6933 C CA . PRO B 1 369 ? 22.218 25.730 46.372 1.00 46.06 369 PRO B CA 1
ATOM 6934 C C . PRO B 1 369 ? 22.933 25.482 45.061 1.00 58.68 369 PRO B C 1
ATOM 6935 O O . PRO B 1 369 ? 23.743 26.312 44.631 1.00 64.44 369 PRO B O 1
ATOM 6939 N N . GLY B 1 370 ? 22.618 24.348 44.434 1.00 57.72 370 GLY B N 1
ATOM 6940 C CA . GLY B 1 370 ? 23.055 24.059 43.079 1.00 39.98 370 GLY B CA 1
ATOM 6941 C C . GLY B 1 370 ? 24.461 23.502 42.927 1.00 48.88 370 GLY B C 1
ATOM 6942 O O . GLY B 1 370 ? 24.865 23.127 41.817 1.00 55.05 370 GLY B O 1
ATOM 6943 N N . ILE B 1 371 ? 25.212 23.441 44.022 1.00 24.68 371 ILE B N 1
ATOM 6944 C CA . ILE B 1 371 ? 26.600 22.980 43.941 1.00 36.42 371 ILE B CA 1
ATOM 6945 C C . ILE B 1 371 ? 26.687 21.468 43.701 1.00 34.74 371 ILE B C 1
ATOM 6946 O O . ILE B 1 371 ? 27.306 21.027 42.742 1.00 37.21 371 ILE B O 1
ATOM 6951 N N . ALA B 1 372 ? 26.048 20.688 44.564 1.00 37.72 372 ALA B N 1
ATOM 6952 C CA . ALA B 1 372 ? 26.022 19.239 44.411 1.00 31.45 372 ALA B CA 1
ATOM 6953 C C . ALA B 1 372 ? 25.424 18.908 43.051 1.00 44.55 372 ALA B C 1
ATOM 6954 O O . ALA B 1 372 ? 25.912 18.023 42.343 1.00 38.40 372 ALA B O 1
ATOM 6956 N N . ALA B 1 373 ? 24.370 19.642 42.693 1.00 47.73 373 ALA B N 1
ATOM 6957 C CA . ALA B 1 373 ? 23.625 19.383 41.469 1.00 44.20 373 ALA B CA 1
ATOM 6958 C C . ALA B 1 373 ? 24.509 19.559 40.238 1.00 46.42 373 ALA B C 1
ATOM 6959 O O . ALA B 1 373 ? 24.399 18.821 39.255 1.00 39.19 373 ALA B O 1
ATOM 6961 N N . LYS B 1 374 ? 25.397 20.538 40.306 1.00 30.84 374 LYS B N 1
ATOM 6962 C CA . LYS B 1 374 ? 26.264 20.826 39.191 1.00 34.87 374 LYS B CA 1
ATOM 6963 C C . LYS B 1 374 ? 27.364 19.765 39.116 1.00 45.82 374 LYS B C 1
ATOM 6964 O O . LYS B 1 374 ? 27.869 19.436 38.035 1.00 37.70 374 LYS B O 1
ATOM 6970 N N . MET B 1 375 ? 27.740 19.222 40.266 1.00 42.78 375 MET B N 1
ATOM 6971 C CA . MET B 1 375 ? 28.703 18.127 40.266 1.00 43.57 375 MET B CA 1
ATOM 6972 C C . MET B 1 375 ? 28.110 16.943 39.523 1.00 41.18 375 MET B C 1
ATOM 6973 O O . MET B 1 375 ? 28.741 16.399 38.620 1.00 35.02 375 MET B O 1
ATOM 6978 N N . PHE B 1 376 ? 26.882 16.576 39.897 1.00 23.57 376 PHE B N 1
ATOM 6979 C CA . PHE B 1 376 ? 26.179 15.456 39.290 1.00 24.86 376 PHE B CA 1
ATOM 6980 C C . PHE B 1 376 ? 25.924 15.672 37.799 1.00 40.70 376 PHE B C 1
ATOM 6981 O O . PHE B 1 376 ? 26.047 14.736 37.004 1.00 50.52 376 PHE B O 1
ATOM 6989 N N . LYS B 1 377 ? 25.565 16.894 37.417 1.00 40.36 377 LYS B N 1
ATOM 6990 C CA . LYS B 1 377 ? 25.325 17.196 36.008 1.00 41.17 377 LYS B CA 1
ATOM 6991 C C . LYS B 1 377 ? 26.591 17.025 35.192 1.00 33.88 377 LYS B C 1
ATOM 6992 O O . LYS B 1 377 ? 26.562 16.413 34.137 1.00 32.53 377 LYS B O 1
ATOM 6998 N N . THR B 1 378 ? 27.692 17.580 35.690 1.00 27.64 378 THR B N 1
ATOM 6999 C CA . THR B 1 378 ? 28.994 17.455 35.045 1.00 34.99 378 THR B CA 1
ATOM 7000 C C . THR B 1 378 ? 29.371 16.005 34.750 1.00 40.62 378 THR B C 1
ATOM 7001 O O . THR B 1 378 ? 29.786 15.679 33.638 1.00 48.01 378 THR B O 1
ATOM 7005 N N . LEU B 1 379 ? 29.233 15.136 35.748 1.00 38.75 379 LEU B N 1
ATOM 7006 C CA . LEU B 1 379 ? 29.502 13.708 35.564 1.00 36.64 379 LEU B CA 1
ATOM 7007 C C . LEU B 1 379 ? 28.528 13.081 34.582 1.00 41.65 379 LEU B C 1
ATOM 7008 O O . LEU B 1 379 ? 28.924 12.323 33.692 1.00 41.32 379 LEU B O 1
ATOM 7013 N N . ALA B 1 380 ? 27.248 13.387 34.757 1.00 26.25 380 ALA B N 1
ATOM 7014 C CA . ALA B 1 380 ? 26.226 12.885 33.839 1.00 42.89 380 ALA B CA 1
ATOM 7015 C C . ALA B 1 380 ? 26.502 13.293 32.395 1.00 44.32 380 ALA B C 1
ATOM 7016 O O . ALA B 1 380 ? 26.399 12.465 31.487 1.00 39.89 380 ALA B O 1
ATOM 7018 N N . ASP B 1 381 ? 26.854 14.562 32.188 1.00 42.23 381 ASP B N 1
ATOM 7019 C CA . ASP B 1 381 ? 27.109 15.074 30.839 1.00 44.71 381 ASP B CA 1
ATOM 7020 C C . ASP B 1 381 ? 28.302 14.399 30.190 1.00 33.34 381 ASP B C 1
ATOM 7021 O O . ASP B 1 381 ? 28.415 14.376 28.977 1.00 51.77 381 ASP B O 1
ATOM 7026 N N . VAL B 1 382 ? 29.186 13.828 30.996 1.00 53.28 382 VAL B N 1
ATOM 7027 C CA . VAL B 1 382 ? 30.339 13.130 30.441 1.00 39.17 382 VAL B CA 1
ATOM 7028 C C . VAL B 1 382 ? 30.164 11.584 30.546 1.00 49.97 382 VAL B C 1
ATOM 7029 O O . VAL B 1 382 ? 31.099 10.797 30.349 1.00 42.24 382 VAL B O 1
ATOM 7033 N N . GLY B 1 383 ? 28.933 11.170 30.834 1.00 31.71 383 GLY B N 1
ATOM 7034 C CA . GLY B 1 383 ? 28.545 9.773 30.782 1.00 26.44 383 GLY B CA 1
ATOM 7035 C C . GLY B 1 383 ? 28.928 8.900 31.973 1.00 57.40 383 GLY B C 1
ATOM 7036 O O . GLY B 1 383 ? 28.806 7.673 31.889 1.00 40.72 383 GLY B O 1
ATOM 7037 N N . VAL B 1 384 ? 29.386 9.492 33.081 1.00 45.48 384 VAL B N 1
ATOM 7038 C CA . VAL B 1 384 ? 29.795 8.651 34.204 1.00 37.93 384 VAL B CA 1
ATOM 7039 C C . VAL B 1 384 ? 28.726 8.466 35.277 1.00 50.36 384 VAL B C 1
ATOM 7040 O O . VAL B 1 384 ? 28.167 9.426 35.799 1.00 35.66 384 VAL B O 1
ATOM 7044 N N . ASN B 1 385 ? 28.444 7.203 35.579 1.00 29.88 385 ASN B N 1
ATOM 7045 C CA . ASN B 1 385 ? 27.411 6.855 36.533 1.00 36.79 385 ASN B CA 1
ATOM 7046 C C . ASN B 1 385 ? 27.912 7.014 37.967 1.00 33.14 385 ASN B C 1
ATOM 7047 O O . ASN B 1 385 ? 29.038 6.643 38.281 1.00 40.43 385 ASN B O 1
ATOM 7052 N N . ILE B 1 386 ? 27.071 7.573 38.829 1.00 22.45 386 ILE B N 1
ATOM 7053 C CA . ILE B 1 386 ? 27.401 7.711 40.245 1.00 40.48 386 ILE B CA 1
ATOM 7054 C C . ILE B 1 386 ? 26.904 6.506 41.054 1.00 38.55 386 ILE B C 1
ATOM 7055 O O . ILE B 1 386 ? 25.702 6.211 41.094 1.00 37.17 386 ILE B O 1
ATOM 7060 N N . GLU B 1 387 ? 27.832 5.807 41.690 1.00 31.77 387 GLU B N 1
ATOM 7061 C CA . GLU B 1 387 ? 27.483 4.593 42.430 1.00 37.56 387 GLU B CA 1
ATOM 7062 C C . GLU B 1 387 ? 27.119 4.894 43.875 1.00 36.64 387 GLU B C 1
ATOM 7063 O O . GLU B 1 387 ? 26.079 4.463 44.362 1.00 32.14 387 GLU B O 1
ATOM 7069 N N . MET B 1 388 ? 27.972 5.647 44.558 1.00 42.43 388 MET B N 1
ATOM 7070 C CA . MET B 1 388 ? 27.692 6.026 45.940 1.00 29.11 388 MET B CA 1
ATOM 7071 C C . MET B 1 388 ? 27.943 7.513 46.135 1.00 34.35 388 MET B C 1
ATOM 7072 O O . MET B 1 388 ? 28.663 8.142 45.346 1.00 35.33 388 MET B O 1
ATOM 7077 N N . ILE B 1 389 ? 27.337 8.068 47.181 1.00 33.78 389 ILE B N 1
ATOM 7078 C CA . ILE B 1 389 ? 27.458 9.483 47.498 1.00 13.82 389 ILE B CA 1
ATOM 7079 C C . ILE B 1 389 ? 27.536 9.728 49.003 1.00 45.21 389 ILE B C 1
ATOM 7080 O O . ILE B 1 389 ? 26.764 9.155 49.790 1.00 35.43 389 ILE B O 1
ATOM 7085 N N . SER B 1 390 ? 28.454 10.609 49.390 1.00 33.74 390 SER B N 1
ATOM 7086 C CA . SER B 1 390 ? 28.640 10.954 50.792 1.00 34.02 390 SER B CA 1
ATOM 7087 C C . SER B 1 390 ? 29.032 12.434 50.948 1.00 35.16 390 SER B C 1
ATOM 7088 O O . SER B 1 390 ? 30.030 12.895 50.394 1.00 31.05 390 SER B O 1
ATOM 7091 N N . THR B 1 391 ? 28.246 13.178 51.713 1.00 36.79 391 THR B N 1
ATOM 7092 C CA . THR B 1 391 ? 28.583 14.576 51.989 1.00 33.54 391 THR B CA 1
ATOM 7093 C C . THR B 1 391 ? 29.142 14.798 53.376 1.00 36.59 391 THR B C 1
ATOM 7094 O O . THR B 1 391 ? 28.763 14.109 54.338 1.00 37.06 391 THR B O 1
ATOM 7098 N N . SER B 1 392 ? 30.078 15.740 53.458 1.00 33.76 392 SER B N 1
ATOM 7099 C CA . SER B 1 392 ? 30.410 16.399 54.724 1.00 24.86 392 SER B CA 1
ATOM 7100 C C . SER B 1 392 ? 29.938 17.866 54.664 1.00 37.27 392 SER B C 1
ATOM 7101 O O . SER B 1 392 ? 29.012 18.200 53.922 1.00 33.96 392 SER B O 1
ATOM 7104 N N . GLU B 1 393 ? 30.547 18.743 55.447 1.00 36.07 393 GLU B N 1
ATOM 7105 C CA . GLU B 1 393 ? 30.109 20.135 55.438 1.00 39.61 393 GLU B CA 1
ATOM 7106 C C . GLU B 1 393 ? 30.630 20.845 54.183 1.00 35.35 393 GLU B C 1
ATOM 7107 O O . GLU B 1 393 ? 29.948 21.658 53.588 1.00 52.87 393 GLU B O 1
ATOM 7113 N N . VAL B 1 394 ? 31.839 20.484 53.778 1.00 33.23 394 VAL B N 1
ATOM 7114 C CA A VAL B 1 394 ? 32.560 21.181 52.724 0.17 31.38 394 VAL B CA 1
ATOM 7115 C CA B VAL B 1 394 ? 32.527 21.184 52.705 0.83 30.98 394 VAL B CA 1
ATOM 7116 C C . VAL B 1 394 ? 32.987 20.243 51.576 1.00 31.71 394 VAL B C 1
ATOM 7117 O O . VAL B 1 394 ? 33.731 20.634 50.680 1.00 33.19 394 VAL B O 1
ATOM 7124 N N . LYS B 1 395 ? 32.517 18.999 51.607 1.00 37.04 395 LYS B N 1
ATOM 7125 C CA . LYS B 1 395 ? 32.812 18.053 50.534 1.00 32.76 395 LYS B CA 1
ATOM 7126 C C . LYS B 1 395 ? 31.577 17.281 50.124 1.00 39.09 395 LYS B C 1
ATOM 7127 O O . LYS B 1 395 ? 30.793 16.847 50.971 1.00 36.59 395 LYS B O 1
ATOM 7133 N N . VAL B 1 396 ? 31.410 17.111 48.817 1.00 26.55 396 VAL B N 1
ATOM 7134 C CA . VAL B 1 396 ? 30.568 16.041 48.314 1.00 42.15 396 VAL B CA 1
ATOM 7135 C C . VAL B 1 396 ? 31.439 14.979 47.613 1.00 38.82 396 VAL B C 1
ATOM 7136 O O . VAL B 1 396 ? 32.135 15.260 46.636 1.00 34.76 396 VAL B O 1
ATOM 7140 N N . SER B 1 397 ? 31.435 13.770 48.169 1.00 43.71 397 SER B N 1
ATOM 7141 C CA . SER B 1 397 ? 32.203 12.654 47.616 1.00 15.50 397 SER B CA 1
ATOM 7142 C C . SER B 1 397 ? 31.310 11.685 46.843 1.00 37.10 397 SER B C 1
ATOM 7143 O O . SER B 1 397 ? 30.158 11.426 47.224 1.00 41.34 397 SER B O 1
ATOM 7146 N N . CYS B 1 398 ? 31.864 11.151 45.760 1.00 25.29 398 CYS B N 1
ATOM 7147 C CA . CYS B 1 398 ? 31.176 10.192 44.903 1.00 30.41 398 CYS B CA 1
ATOM 7148 C C . CYS B 1 398 ? 32.090 9.004 44.666 1.00 45.80 398 CYS B C 1
ATOM 7149 O O . CYS B 1 398 ? 33.313 9.161 44.525 1.00 33.53 398 CYS B O 1
ATOM 7152 N N . VAL B 1 399 ? 31.510 7.811 44.629 1.00 23.73 399 VAL B N 1
ATOM 7153 C CA . VAL B 1 399 ? 32.294 6.652 44.248 1.00 12.75 399 VAL B CA 1
ATOM 7154 C C . VAL B 1 399 ? 31.894 6.320 42.820 1.00 34.05 399 VAL B C 1
ATOM 7155 O O . VAL B 1 399 ? 30.705 6.318 42.481 1.00 28.53 399 VAL B O 1
ATOM 7159 N N . ILE B 1 400 ? 32.888 6.094 41.972 1.00 24.41 400 ILE B N 1
ATOM 7160 C CA . ILE B 1 400 ? 32.613 5.768 40.574 1.00 30.46 400 ILE B CA 1
ATOM 7161 C C . ILE B 1 400 ? 33.419 4.571 40.100 1.00 28.81 400 ILE B C 1
ATOM 7162 O O . ILE B 1 400 ? 34.391 4.161 40.750 1.00 27.49 400 ILE B O 1
ATOM 7167 N N . ASP B 1 401 ? 33.033 4.014 38.956 1.00 29.92 401 ASP B N 1
ATOM 7168 C CA . ASP B 1 401 ? 33.886 3.017 38.307 1.00 22.83 401 ASP B CA 1
ATOM 7169 C C . ASP B 1 401 ? 35.244 3.623 38.024 1.00 28.36 401 ASP B C 1
ATOM 7170 O O . ASP B 1 401 ? 35.337 4.662 37.384 1.00 29.04 401 ASP B O 1
ATOM 7175 N N . GLN B 1 402 ? 36.294 2.963 38.489 1.00 23.95 402 GLN B N 1
ATOM 7176 C CA . GLN B 1 402 ? 37.646 3.450 38.271 1.00 31.90 402 GLN B CA 1
ATOM 7177 C C . GLN B 1 402 ? 37.965 3.799 36.805 1.00 27.98 402 GLN B C 1
ATOM 7178 O O . GLN B 1 402 ? 38.765 4.679 36.521 1.00 47.05 402 GLN B O 1
ATOM 7184 N N . ARG B 1 403 ? 37.301 3.138 35.878 1.00 21.25 403 ARG B N 1
ATOM 7185 C CA . ARG B 1 403 ? 37.560 3.398 34.472 1.00 51.53 403 ARG B CA 1
ATOM 7186 C C . ARG B 1 403 ? 37.034 4.744 34.003 1.00 41.31 403 ARG B C 1
ATOM 7187 O O . ARG B 1 403 ? 37.409 5.212 32.932 1.00 45.01 403 ARG B O 1
ATOM 7195 N N . ASP B 1 404 ? 36.156 5.340 34.805 1.00 31.71 404 ASP B N 1
ATOM 7196 C CA . ASP B 1 404 ? 35.523 6.615 34.485 1.00 25.64 404 ASP B CA 1
ATOM 7197 C C . ASP B 1 404 ? 36.297 7.793 35.062 1.00 31.34 404 ASP B C 1
ATOM 7198 O O . ASP B 1 404 ? 36.024 8.939 34.731 1.00 45.49 404 ASP B O 1
ATOM 7203 N N . ALA B 1 405 ? 37.271 7.494 35.911 1.00 35.56 405 ALA B N 1
ATOM 7204 C CA . ALA B 1 405 ? 37.952 8.510 36.704 1.00 32.83 405 ALA B CA 1
ATOM 7205 C C . ALA B 1 405 ? 38.602 9.622 35.871 1.00 33.02 405 ALA B C 1
ATOM 7206 O O . ALA B 1 405 ? 38.482 10.795 36.198 1.00 32.20 405 ALA B O 1
ATOM 7208 N N . ASP B 1 406 ? 39.292 9.248 34.806 1.00 31.03 406 ASP B N 1
ATOM 7209 C CA . ASP B 1 406 ? 40.021 10.220 34.034 1.00 36.05 406 ASP B CA 1
ATOM 7210 C C . ASP B 1 406 ? 39.097 11.322 33.409 1.00 25.36 406 ASP B C 1
ATOM 7211 O O . ASP B 1 406 ? 39.355 12.502 33.539 1.00 33.08 406 ASP B O 1
ATOM 7216 N N . ARG B 1 407 ? 37.999 10.917 32.796 1.00 25.12 407 ARG B N 1
ATOM 7217 C CA . ARG B 1 407 ? 37.097 11.835 32.145 1.00 38.47 407 ARG B CA 1
ATOM 7218 C C . ARG B 1 407 ? 36.242 12.565 33.202 1.00 38.23 407 ARG B C 1
ATOM 7219 O O . ARG B 1 407 ? 35.795 13.692 33.009 1.00 46.47 407 ARG B O 1
ATOM 7227 N N . ALA B 1 408 ? 36.075 11.932 34.350 1.00 30.38 408 ALA B N 1
ATOM 7228 C CA . ALA B 1 408 ? 35.258 12.489 35.407 1.00 36.39 408 ALA B CA 1
ATOM 7229 C C . ALA B 1 408 ? 35.947 13.666 36.066 1.00 40.49 408 ALA B C 1
ATOM 7230 O O . ALA B 1 408 ? 35.337 14.716 36.274 1.00 39.48 408 ALA B O 1
ATOM 7232 N N . ILE B 1 409 ? 37.212 13.500 36.406 1.00 21.89 409 ILE B N 1
ATOM 7233 C CA A ILE B 1 409 ? 37.869 14.609 37.062 0.51 35.02 409 ILE B CA 1
ATOM 7234 C CA B ILE B 1 409 ? 37.998 14.541 37.063 0.49 34.49 409 ILE B CA 1
ATOM 7235 C C . ILE B 1 409 ? 38.366 15.696 36.102 1.00 49.21 409 ILE B C 1
ATOM 7236 O O . ILE B 1 409 ? 38.486 16.843 36.513 1.00 39.90 409 ILE B O 1
ATOM 7245 N N . ALA B 1 410 ? 38.577 15.372 34.824 1.00 36.21 410 ALA B N 1
ATOM 7246 C CA . ALA B 1 410 ? 38.842 16.414 33.838 1.00 40.62 410 ALA B CA 1
ATOM 7247 C C . ALA B 1 410 ? 37.608 17.301 33.775 1.00 39.67 410 ALA B C 1
ATOM 7248 O O . ALA B 1 410 ? 37.711 18.518 33.791 1.00 41.04 410 ALA B O 1
ATOM 7250 N N . ALA B 1 411 ? 36.444 16.665 33.736 1.00 29.59 411 ALA B N 1
ATOM 7251 C CA . ALA B 1 411 ? 35.172 17.365 33.617 1.00 24.86 411 ALA B CA 1
ATOM 7252 C C . ALA B 1 411 ? 34.908 18.266 34.809 1.00 44.09 411 ALA B C 1
ATOM 7253 O O . ALA B 1 411 ? 34.414 19.384 34.650 1.00 48.90 411 ALA B O 1
ATOM 7255 N N . LEU B 1 412 ? 35.227 17.772 36.001 1.00 32.12 412 LEU B N 1
ATOM 7256 C CA . LEU B 1 412 ? 34.993 18.536 37.212 1.00 34.43 412 LEU B CA 1
ATOM 7257 C C . LEU B 1 412 ? 35.989 19.677 37.315 1.00 43.00 412 LEU B C 1
ATOM 7258 O O . LEU B 1 412 ? 35.630 20.798 37.691 1.00 48.40 412 LEU B O 1
ATOM 7263 N N . SER B 1 413 ? 37.239 19.379 36.981 1.00 33.66 413 SER B N 1
ATOM 7264 C CA . SER B 1 413 ? 38.289 20.389 36.918 1.00 32.01 413 SER B CA 1
ATOM 7265 C C . SER B 1 413 ? 37.882 21.586 36.031 1.00 51.36 413 SER B C 1
ATOM 7266 O O . SER B 1 413 ? 37.994 22.735 36.467 1.00 31.21 413 SER B O 1
ATOM 7269 N N . ASN B 1 414 ? 37.396 21.306 34.814 1.00 37.92 414 ASN B N 1
ATOM 7270 C CA . ASN B 1 414 ? 36.872 22.327 33.892 1.00 33.16 414 ASN B CA 1
ATOM 7271 C C . ASN B 1 414 ? 35.637 23.062 34.371 1.00 41.45 414 ASN B C 1
ATOM 7272 O O . ASN B 1 414 ? 35.579 24.283 34.324 1.00 43.88 414 ASN B O 1
ATOM 7277 N N . ALA B 1 415 ? 34.627 22.309 34.786 1.00 48.87 415 ALA B N 1
ATOM 7278 C CA . ALA B 1 415 ? 33.358 22.920 35.128 1.00 29.81 415 ALA B CA 1
ATOM 7279 C C . ALA B 1 415 ? 33.480 23.872 36.314 1.00 33.14 415 ALA B C 1
ATOM 7280 O O . ALA B 1 415 ? 32.786 24.877 36.373 1.00 49.66 415 ALA B O 1
ATOM 7282 N N . PHE B 1 416 ? 34.368 23.562 37.247 1.00 43.85 416 PHE B N 1
ATOM 7283 C CA . PHE B 1 416 ? 34.506 24.377 38.449 1.00 44.63 416 PHE B CA 1
ATOM 7284 C C . PHE B 1 416 ? 35.729 25.285 38.424 1.00 24.77 416 PHE B C 1
ATOM 7285 O O . PHE B 1 416 ? 36.000 25.978 39.389 1.00 31.18 416 PHE B O 1
ATOM 7293 N N . GLY B 1 417 ? 36.486 25.245 37.338 1.00 24.68 417 GLY B N 1
ATOM 7294 C CA . GLY B 1 417 ? 37.647 26.108 37.200 1.00 23.71 417 GLY B CA 1
ATOM 7295 C C . GLY B 1 417 ? 38.768 25.909 38.207 1.00 36.76 417 GLY B C 1
ATOM 7296 O O . GLY B 1 417 ? 39.500 26.849 38.529 1.00 40.63 417 GLY B O 1
ATOM 7297 N N . VAL B 1 418 ? 38.938 24.688 38.702 1.00 45.44 418 VAL B N 1
ATOM 7298 C CA . VAL B 1 418 ? 39.969 24.464 39.711 1.00 28.89 418 VAL B CA 1
ATOM 7299 C C . VAL B 1 418 ? 41.013 23.414 39.347 1.00 33.74 418 VAL B C 1
ATOM 7300 O O . VAL B 1 418 ? 40.799 22.564 38.477 1.00 43.40 418 VAL B O 1
ATOM 7304 N N . THR B 1 419 ? 42.168 23.545 40.003 1.00 18.89 419 THR B N 1
ATOM 7305 C CA . THR B 1 419 ? 43.247 22.584 39.937 1.00 20.58 419 THR B CA 1
ATOM 7306 C C . THR B 1 419 ? 42.901 21.451 40.891 1.00 43.70 419 THR B C 1
ATOM 7307 O O . THR B 1 419 ? 41.890 21.528 41.595 1.00 21.61 419 THR B O 1
ATOM 7311 N N . LEU B 1 420 ? 43.729 20.405 40.918 1.00 44.97 420 LEU B N 1
ATOM 7312 C CA . LEU B 1 420 ? 43.506 19.275 41.827 1.00 40.44 420 LEU B CA 1
ATOM 7313 C C . LEU B 1 420 ? 44.268 19.455 43.111 1.00 28.69 420 LEU B C 1
ATOM 7314 O O . LEU B 1 420 ? 45.435 19.829 43.101 1.00 49.01 420 LEU B O 1
ATOM 7319 N N . SER B 1 421 ? 43.613 19.184 44.228 1.00 27.35 421 SER B N 1
ATOM 7320 C CA . SER B 1 421 ? 44.351 19.001 45.479 1.00 43.54 421 SER B CA 1
ATOM 7321 C C . SER B 1 421 ? 44.947 17.588 45.479 1.00 43.52 421 SER B C 1
ATOM 7322 O O . SER B 1 421 ? 44.533 16.741 44.689 1.00 53.81 421 SER B O 1
ATOM 7325 N N . PRO B 1 422 ? 45.902 17.314 46.375 1.00 72.56 422 PRO B N 1
ATOM 7326 C CA . PRO B 1 422 ? 46.353 15.932 46.612 1.00 68.78 422 PRO B CA 1
ATOM 7327 C C . PRO B 1 422 ? 45.213 14.936 46.914 1.00 79.94 422 PRO B C 1
ATOM 7328 O O . PRO B 1 422 ? 44.176 15.320 47.475 1.00 55.75 422 PRO B O 1
ATOM 7332 N N . PRO B 1 423 ? 45.414 13.656 46.545 1.00 77.29 423 PRO B N 1
ATOM 7333 C CA . PRO B 1 423 ? 44.492 12.525 46.742 1.00 83.59 423 PRO B CA 1
ATOM 7334 C C . PRO B 1 423 ? 44.195 12.261 48.217 1.00 86.84 423 PRO B C 1
ATOM 7335 O O . PRO B 1 423 ? 43.040 12.004 48.589 1.00 64.01 423 PRO B O 1
ATOM 7339 N N . LYS B 1 424 ? 45.249 12.292 49.033 1.00 59.72 424 LYS B N 1
ATOM 7340 C CA . LYS B 1 424 ? 45.128 12.246 50.485 1.00 68.94 424 LYS B CA 1
ATOM 7341 C C . LYS B 1 424 ? 46.275 13.018 51.130 1.00 72.69 424 LYS B C 1
ATOM 7342 O O . LYS B 1 424 ? 47.392 13.035 50.607 1.00 69.71 424 LYS B O 1
ATOM 7348 N N . ASN B 1 425 ? 45.984 13.675 52.251 1.00 76.96 425 ASN B N 1
ATOM 7349 C CA . ASN B 1 425 ? 46.984 14.459 52.972 1.00 74.06 425 ASN B CA 1
ATOM 7350 C C . ASN B 1 425 ? 47.926 13.554 53.758 1.00 78.34 425 ASN B C 1
ATOM 7351 O O . ASN B 1 425 ? 47.495 12.561 54.351 1.00 77.50 425 ASN B O 1
ATOM 7353 N N . LEU B 1 432 ? 48.539 15.072 66.698 1.00 107.21 432 LEU B N 1
ATOM 7354 C CA . LEU B 1 432 ? 47.163 15.482 66.427 1.00 96.88 432 LEU B CA 1
ATOM 7355 C C . LEU B 1 432 ? 46.185 14.369 66.811 1.00 99.58 432 LEU B C 1
ATOM 7356 O O . LEU B 1 432 ? 46.401 13.205 66.474 1.00 89.88 432 LEU B O 1
ATOM 7358 N N . PRO B 1 433 ? 45.111 14.739 67.532 1.00 89.90 433 PRO B N 1
ATOM 7359 C CA . PRO B 1 433 ? 44.074 13.920 68.182 1.00 69.43 433 PRO B CA 1
ATOM 7360 C C . PRO B 1 433 ? 43.058 13.381 67.196 1.00 63.58 433 PRO B C 1
ATOM 7361 O O . PRO B 1 433 ? 42.868 13.967 66.143 1.00 68.47 433 PRO B O 1
ATOM 7365 N N . ALA B 1 434 ? 42.394 12.286 67.551 1.00 78.35 434 ALA B N 1
ATOM 7366 C CA . ALA B 1 434 ? 41.400 11.671 66.669 1.00 62.89 434 ALA B CA 1
ATOM 7367 C C . ALA B 1 434 ? 40.197 12.579 66.434 1.00 52.87 434 ALA B C 1
ATOM 7368 O O . ALA B 1 434 ? 39.753 12.750 65.306 1.00 45.07 434 ALA B O 1
ATOM 7370 N N . VAL B 1 435 ? 39.668 13.154 67.510 1.00 59.87 435 VAL B N 1
ATOM 7371 C CA . VAL B 1 435 ? 38.511 14.044 67.426 1.00 50.25 435 VAL B CA 1
ATOM 7372 C C . VAL B 1 435 ? 38.858 15.386 68.059 1.00 57.09 435 VAL B C 1
ATOM 7373 O O . VAL B 1 435 ? 39.477 15.417 69.116 1.00 59.41 435 VAL B O 1
ATOM 7377 N N . ARG B 1 436 ? 38.478 16.488 67.407 1.00 67.35 436 ARG B N 1
ATOM 7378 C CA . ARG B 1 436 ? 38.735 17.832 67.945 1.00 62.34 436 ARG B CA 1
ATOM 7379 C C . ARG B 1 436 ? 37.489 18.490 68.550 1.00 62.25 436 ARG B C 1
ATOM 7380 O O . ARG B 1 436 ? 37.567 19.157 69.591 1.00 64.05 436 ARG B O 1
ATOM 7388 N N . GLY B 1 437 ? 36.346 18.299 67.893 1.00 49.07 437 GLY B N 1
ATOM 7389 C CA . GLY B 1 437 ? 35.081 18.812 68.384 1.00 61.68 437 GLY B CA 1
ATOM 7390 C C . GLY B 1 437 ? 33.915 18.005 67.850 1.00 63.05 437 GLY B C 1
ATOM 7391 O O . GLY B 1 437 ? 34.089 17.201 66.940 1.00 49.14 437 GLY B O 1
ATOM 7392 N N . VAL B 1 438 ? 32.731 18.211 68.420 1.00 63.32 438 VAL B N 1
ATOM 7393 C CA . VAL B 1 438 ? 31.531 17.504 67.982 1.00 54.23 438 VAL B CA 1
ATOM 7394 C C . VAL B 1 438 ? 30.383 18.493 67.873 1.00 72.62 438 VAL B C 1
ATOM 7395 O O . VAL B 1 438 ? 30.397 19.544 68.527 1.00 60.39 438 VAL B O 1
ATOM 7399 N N . ALA B 1 439 ? 29.389 18.161 67.055 1.00 63.38 439 ALA B N 1
ATOM 7400 C CA . ALA B 1 439 ? 28.299 19.096 66.785 1.00 53.89 439 ALA B CA 1
ATOM 7401 C C . ALA B 1 439 ? 26.974 18.391 66.510 1.00 69.31 439 ALA B C 1
ATOM 7402 O O . ALA B 1 439 ? 26.932 17.190 66.235 1.00 72.24 439 ALA B O 1
ATOM 7404 N N . LEU B 1 440 ? 25.894 19.159 66.574 1.00 63.60 440 LEU B N 1
ATOM 7405 C CA . LEU B 1 440 ? 24.546 18.610 66.507 1.00 49.97 440 LEU B CA 1
ATOM 7406 C C . LEU B 1 440 ? 23.646 19.509 65.668 1.00 71.47 440 LEU B C 1
ATOM 7407 O O . LEU B 1 440 ? 23.558 20.713 65.918 1.00 64.33 440 LEU B O 1
ATOM 7412 N N . ASP B 1 441 ? 22.974 18.936 64.674 1.00 62.73 441 ASP B N 1
ATOM 7413 C CA . ASP B 1 441 ? 21.971 19.711 63.952 1.00 56.57 441 ASP B CA 1
ATOM 7414 C C . ASP B 1 441 ? 20.599 19.070 64.062 1.00 79.63 441 ASP B C 1
ATOM 7415 O O . ASP B 1 441 ? 20.400 17.918 63.646 1.00 73.18 441 ASP B O 1
ATOM 7420 N N . GLN B 1 442 ? 19.653 19.814 64.632 1.00 63.46 442 GLN B N 1
ATOM 7421 C CA . GLN B 1 442 ? 18.301 19.282 64.814 1.00 85.50 442 GLN B CA 1
ATOM 7422 C C . GLN B 1 442 ? 17.224 20.110 64.104 1.00 85.08 442 GLN B C 1
ATOM 7423 O O . GLN B 1 442 ? 16.043 19.983 64.415 1.00 105.24 442 GLN B O 1
ATOM 7429 N N . ASP B 1 443 ? 17.634 20.926 63.135 1.00 63.61 443 ASP B N 1
ATOM 7430 C CA . ASP B 1 443 ? 16.692 21.755 62.383 1.00 90.22 443 ASP B CA 1
ATOM 7431 C C . ASP B 1 443 ? 16.401 21.181 61.011 1.00 81.44 443 ASP B C 1
ATOM 7432 O O . ASP B 1 443 ? 15.831 21.850 60.153 1.00 83.00 443 ASP B O 1
ATOM 7437 N N . GLN B 1 444 ? 16.792 19.935 60.802 1.00 78.84 444 GLN B N 1
ATOM 7438 C CA . GLN B 1 444 ? 16.786 19.375 59.466 1.00 55.69 444 GLN B CA 1
ATOM 7439 C C . GLN B 1 444 ? 15.718 18.300 59.316 1.00 70.23 444 GLN B C 1
ATOM 7440 O O . GLN B 1 444 ? 15.286 17.697 60.296 1.00 79.89 444 GLN B O 1
ATOM 7446 N N . ALA B 1 445 ? 15.300 18.068 58.077 1.00 71.36 445 ALA B N 1
ATOM 7447 C CA . ALA B 1 445 ? 14.381 16.979 57.757 1.00 54.45 445 ALA B CA 1
ATOM 7448 C C . ALA B 1 445 ? 15.034 15.995 56.785 1.00 57.57 445 ALA B C 1
ATOM 7449 O O . ALA B 1 445 ? 15.740 16.386 55.847 1.00 65.26 445 ALA B O 1
ATOM 7451 N N . GLN B 1 446 ? 14.803 14.714 57.016 1.00 53.91 446 GLN B N 1
ATOM 7452 C CA . GLN B 1 446 ? 15.290 13.700 56.106 1.00 54.92 446 GLN B CA 1
ATOM 7453 C C . GLN B 1 446 ? 14.260 13.516 55.011 1.00 60.93 446 GLN B C 1
ATOM 7454 O O . GLN B 1 446 ? 13.062 13.445 55.287 1.00 59.22 446 GLN B O 1
ATOM 7460 N N . ILE B 1 447 ? 14.726 13.467 53.767 1.00 52.50 447 ILE B N 1
ATOM 7461 C CA . ILE B 1 447 ? 13.867 13.106 52.650 1.00 61.28 447 ILE B CA 1
ATOM 7462 C C . ILE B 1 447 ? 14.563 12.071 51.797 1.00 56.91 447 ILE B C 1
ATOM 7463 O O . ILE B 1 447 ? 15.680 12.286 51.317 1.00 67.03 447 ILE B O 1
ATOM 7468 N N . ALA B 1 448 ? 13.906 10.937 51.614 1.00 61.69 448 ALA B N 1
ATOM 7469 C CA . ALA B 1 448 ? 14.479 9.890 50.778 1.00 64.91 448 ALA B CA 1
ATOM 7470 C C . ALA B 1 448 ? 13.636 9.663 49.542 1.00 41.92 448 ALA B C 1
ATOM 7471 O O . ALA B 1 448 ? 12.405 9.662 49.592 1.00 60.82 448 ALA B O 1
ATOM 7473 N N . ILE B 1 449 ? 14.314 9.470 48.428 1.00 53.26 449 ILE B N 1
ATOM 7474 C CA A ILE B 1 449 ? 13.635 9.080 47.207 0.35 64.40 449 ILE B CA 1
ATOM 7475 C CA B ILE B 1 449 ? 13.663 9.087 47.187 0.65 67.48 449 ILE B CA 1
ATOM 7476 C C . ILE B 1 449 ? 13.995 7.640 46.881 1.00 54.86 449 ILE B C 1
ATOM 7477 O O . ILE B 1 449 ? 15.110 7.351 46.437 1.00 59.73 449 ILE B O 1
ATOM 7486 N N . ARG B 1 450 ? 13.036 6.742 47.124 1.00 56.14 450 ARG B N 1
ATOM 7487 C CA . ARG B 1 450 ? 13.215 5.299 46.912 1.00 43.92 450 ARG B CA 1
ATOM 7488 C C . ARG B 1 450 ? 13.300 4.933 45.425 1.00 48.48 450 ARG B C 1
ATOM 7489 O O . ARG B 1 450 ? 12.529 5.439 44.610 1.00 53.76 450 ARG B O 1
ATOM 7497 N N . HIS B 1 451 ? 14.242 4.060 45.079 1.00 46.69 451 HIS B N 1
ATOM 7498 C CA . HIS B 1 451 ? 14.265 3.427 43.755 1.00 54.59 451 HIS B CA 1
ATOM 7499 C C . HIS B 1 451 ? 14.620 4.354 42.584 1.00 52.01 451 HIS B C 1
ATOM 7500 O O . HIS B 1 451 ? 13.909 4.403 41.579 1.00 45.92 451 HIS B O 1
ATOM 7507 N N . VAL B 1 452 ? 15.731 5.070 42.713 1.00 40.45 452 VAL B N 1
ATOM 7508 C CA . VAL B 1 452 ? 16.212 5.907 41.629 1.00 46.37 452 VAL B CA 1
ATOM 7509 C C . VAL B 1 452 ? 16.947 5.027 40.635 1.00 51.37 452 VAL B C 1
ATOM 7510 O O . VAL B 1 452 ? 17.858 4.283 41.014 1.00 37.81 452 VAL B O 1
ATOM 7514 N N . PRO B 1 453 ? 16.534 5.083 39.358 1.00 46.83 453 PRO B N 1
ATOM 7515 C CA . PRO B 1 453 ? 17.183 4.260 38.343 1.00 38.43 453 PRO B CA 1
ATOM 7516 C C . PRO B 1 453 ? 18.675 4.505 38.404 1.00 38.17 453 PRO B C 1
ATOM 7517 O O . PRO B 1 453 ? 19.111 5.659 38.416 1.00 52.17 453 PRO B O 1
ATOM 7521 N N . ASP B 1 454 ? 19.451 3.433 38.478 1.00 37.09 454 ASP B N 1
ATOM 7522 C CA . ASP B 1 454 ? 20.904 3.556 38.640 1.00 41.18 454 ASP B CA 1
ATOM 7523 C C . ASP B 1 454 ? 21.595 3.764 37.296 1.00 37.63 454 ASP B C 1
ATOM 7524 O O . ASP B 1 454 ? 22.324 2.896 36.810 1.00 45.62 454 ASP B O 1
ATOM 7529 N N . ARG B 1 455 ? 21.351 4.930 36.703 1.00 51.39 455 ARG B N 1
ATOM 7530 C CA . ARG B 1 455 ? 21.932 5.307 35.417 1.00 49.21 455 ARG B CA 1
ATOM 7531 C C . ARG B 1 455 ? 22.278 6.798 35.458 1.00 28.73 455 ARG B C 1
ATOM 7532 O O . ARG B 1 455 ? 21.675 7.550 36.209 1.00 40.51 455 ARG B O 1
ATOM 7540 N N . PRO B 1 456 ? 23.245 7.228 34.641 1.00 41.30 456 PRO B N 1
ATOM 7541 C CA . PRO B 1 456 ? 23.737 8.618 34.669 1.00 39.53 456 PRO B CA 1
ATOM 7542 C C . PRO B 1 456 ? 22.637 9.667 34.535 1.00 49.01 456 PRO B C 1
ATOM 7543 O O . PRO B 1 456 ? 21.666 9.465 33.812 1.00 52.47 456 PRO B O 1
ATOM 7547 N N . GLY B 1 457 ? 22.784 10.778 35.247 1.00 53.99 457 GLY B N 1
ATOM 7548 C CA . GLY B 1 457 ? 21.851 11.883 35.114 1.00 32.63 457 GLY B CA 1
ATOM 7549 C C . GLY B 1 457 ? 20.635 11.882 36.033 1.00 57.41 457 GLY B C 1
ATOM 7550 O O . GLY B 1 457 ? 19.907 12.884 36.111 1.00 44.10 457 GLY B O 1
ATOM 7551 N N . MET B 1 458 ? 20.394 10.776 36.730 1.00 36.69 458 MET B N 1
ATOM 7552 C CA . MET B 1 458 ? 19.237 10.717 37.626 1.00 39.27 458 MET B CA 1
ATOM 7553 C C . MET B 1 458 ? 19.387 11.662 38.834 1.00 39.30 458 MET B C 1
ATOM 7554 O O . MET B 1 458 ? 18.526 12.511 39.070 1.00 45.74 458 MET B O 1
ATOM 7559 N N . ALA B 1 459 ? 20.475 11.516 39.591 1.00 42.58 459 ALA B N 1
ATOM 7560 C CA . ALA B 1 459 ? 20.760 12.415 40.714 1.00 45.49 459 ALA B CA 1
ATOM 7561 C C . ALA B 1 459 ? 20.830 13.865 40.253 1.00 55.09 459 ALA B C 1
ATOM 7562 O O . ALA B 1 459 ? 20.373 14.766 40.957 1.00 50.18 459 ALA B O 1
ATOM 7564 N N . ALA B 1 460 ? 21.419 14.082 39.079 1.00 40.53 460 ALA B N 1
ATOM 7565 C CA . ALA B 1 460 ? 21.529 15.426 38.520 1.00 40.40 460 ALA B CA 1
ATOM 7566 C C . ALA B 1 460 ? 20.145 16.036 38.397 1.00 49.63 460 ALA B C 1
ATOM 7567 O O . ALA B 1 460 ? 19.910 17.167 38.817 1.00 42.21 460 ALA B O 1
ATOM 7569 N N . GLN B 1 461 ? 19.215 15.270 37.843 1.00 44.88 461 GLN B N 1
ATOM 7570 C CA . GLN B 1 461 ? 17.911 15.825 37.542 1.00 52.78 461 GLN B CA 1
ATOM 7571 C C . GLN B 1 461 ? 17.076 16.076 38.796 1.00 57.81 461 GLN B C 1
ATOM 7572 O O . GLN B 1 461 ? 16.300 17.035 38.865 1.00 66.62 461 GLN B O 1
ATOM 7578 N N . LEU B 1 462 ? 17.263 15.241 39.805 1.00 51.97 462 LEU B N 1
ATOM 7579 C CA . LEU B 1 462 ? 16.554 15.439 41.063 1.00 47.21 462 LEU B CA 1
ATOM 7580 C C . LEU B 1 462 ? 17.108 16.651 41.799 1.00 51.02 462 LEU B C 1
ATOM 7581 O O . LEU B 1 462 ? 16.349 17.492 42.297 1.00 59.13 462 LEU B O 1
ATOM 7586 N N . PHE B 1 463 ? 18.432 16.752 41.861 1.00 34.07 463 PHE B N 1
ATOM 7587 C CA . PHE B 1 463 ? 19.042 17.832 42.628 1.00 46.73 463 PHE B CA 1
ATOM 7588 C C . PHE B 1 463 ? 19.115 19.160 41.894 1.00 57.12 463 PHE B C 1
ATOM 7589 O O . PHE B 1 463 ? 19.169 20.208 42.526 1.00 59.63 463 PHE B O 1
ATOM 7597 N N . THR B 1 464 ? 19.084 19.118 40.567 1.00 55.20 464 THR B N 1
ATOM 7598 C CA . THR B 1 464 ? 18.953 20.346 39.794 1.00 40.94 464 THR B CA 1
ATOM 7599 C C . THR B 1 464 ? 17.589 20.980 40.061 1.00 54.34 464 THR B C 1
ATOM 7600 O O . THR B 1 464 ? 17.479 22.189 40.225 1.00 53.82 464 THR B O 1
ATOM 7604 N N . ALA B 1 465 ? 16.554 20.150 40.123 1.00 55.27 465 ALA B N 1
ATOM 7605 C CA . ALA B 1 465 ? 15.202 20.634 40.353 1.00 52.69 465 ALA B CA 1
ATOM 7606 C C . ALA B 1 465 ? 15.125 21.412 41.654 1.00 59.16 465 ALA B C 1
ATOM 7607 O O . ALA B 1 465 ? 14.606 22.528 41.692 1.00 74.00 465 ALA B O 1
ATOM 7609 N N . LEU B 1 466 ? 15.634 20.815 42.725 1.00 58.52 466 LEU B N 1
ATOM 7610 C CA . LEU B 1 466 ? 15.594 21.450 44.039 1.00 58.55 466 LEU B CA 1
ATOM 7611 C C . LEU B 1 466 ? 16.384 22.761 44.030 1.00 70.29 466 LEU B C 1
ATOM 7612 O O . LEU B 1 466 ? 15.998 23.747 44.674 1.00 70.73 466 LEU B O 1
ATOM 7617 N N . ALA B 1 467 ? 17.493 22.763 43.297 1.00 57.47 467 ALA B N 1
ATOM 7618 C CA . ALA B 1 467 ? 18.397 23.899 43.299 1.00 58.55 467 ALA B CA 1
ATOM 7619 C C . ALA B 1 467 ? 17.804 25.057 42.513 1.00 65.71 467 ALA B C 1
ATOM 7620 O O . ALA B 1 467 ? 18.078 26.220 42.804 1.00 65.31 467 ALA B O 1
ATOM 7622 N N . GLU B 1 468 ? 16.991 24.738 41.515 1.00 69.42 468 GLU B N 1
ATOM 7623 C CA . GLU B 1 468 ? 16.379 25.773 40.701 1.00 71.10 468 GLU B CA 1
ATOM 7624 C C . GLU B 1 468 ? 15.303 26.502 41.503 1.00 72.57 468 GLU B C 1
ATOM 7625 O O . GLU B 1 468 ? 14.888 27.605 41.150 1.00 70.21 468 GLU B O 1
ATOM 7631 N N . ALA B 1 469 ? 14.875 25.879 42.595 1.00 67.93 469 ALA B N 1
ATOM 7632 C CA . ALA B 1 469 ? 13.895 26.473 43.496 1.00 54.52 469 ALA B CA 1
ATOM 7633 C C . ALA B 1 469 ? 14.597 27.109 44.703 1.00 68.24 469 ALA B C 1
ATOM 7634 O O . ALA B 1 469 ? 13.955 27.472 45.691 1.00 77.62 469 ALA B O 1
ATOM 7636 N N . ASN B 1 470 ? 15.920 27.224 44.626 1.00 75.20 470 ASN B N 1
ATOM 7637 C CA . ASN B 1 470 ? 16.689 27.905 45.667 1.00 74.02 470 ASN B CA 1
ATOM 7638 C C . ASN B 1 470 ? 16.758 27.156 47.000 1.00 76.51 470 ASN B C 1
ATOM 7639 O O . ASN B 1 470 ? 17.134 27.731 48.025 1.00 83.03 470 ASN B O 1
ATOM 7644 N N . ILE B 1 471 ? 16.384 25.879 46.991 1.00 69.19 471 ILE B N 1
ATOM 7645 C CA . ILE B 1 471 ? 16.549 25.049 48.176 1.00 58.50 471 ILE B CA 1
ATOM 7646 C C . ILE B 1 471 ? 17.972 24.493 48.259 1.00 69.25 471 ILE B C 1
ATOM 7647 O O . ILE B 1 471 ? 18.407 23.749 47.375 1.00 65.80 471 ILE B O 1
ATOM 7652 N N . SER B 1 472 ? 18.691 24.871 49.317 1.00 54.68 472 SER B N 1
ATOM 7653 C CA . SER B 1 472 ? 20.033 24.358 49.574 1.00 52.73 472 SER B CA 1
ATOM 7654 C C . SER B 1 472 ? 19.964 23.030 50.323 1.00 59.22 472 SER B C 1
ATOM 7655 O O . SER B 1 472 ? 19.163 22.877 51.259 1.00 50.81 472 SER B O 1
ATOM 7658 N N . VAL B 1 473 ? 20.791 22.064 49.915 1.00 45.65 473 VAL B N 1
ATOM 7659 C CA . VAL B 1 473 ? 20.762 20.772 50.601 1.00 57.69 473 VAL B CA 1
ATOM 7660 C C . VAL B 1 473 ? 21.975 20.527 51.489 1.00 47.91 473 VAL B C 1
ATOM 7661 O O . VAL B 1 473 ? 23.084 20.913 51.156 1.00 42.25 473 VAL B O 1
ATOM 7665 N N . ASP B 1 474 ? 21.729 19.907 52.644 1.00 54.67 474 ASP B N 1
ATOM 7666 C CA . ASP B 1 474 ? 22.745 19.781 53.683 1.00 42.31 474 ASP B CA 1
ATOM 7667 C C . ASP B 1 474 ? 23.493 18.465 53.611 1.00 60.08 474 ASP B C 1
ATOM 7668 O O . ASP B 1 474 ? 24.696 18.420 53.868 1.00 69.00 474 ASP B O 1
ATOM 7673 N N . MET B 1 475 ? 22.774 17.397 53.279 1.00 47.81 475 MET B N 1
ATOM 7674 C CA . MET B 1 475 ? 23.363 16.070 53.222 1.00 45.98 475 MET B CA 1
ATOM 7675 C C . MET B 1 475 ? 22.797 15.254 52.059 1.00 42.71 475 MET B C 1
ATOM 7676 O O . MET B 1 475 ? 21.619 15.361 51.738 1.00 53.09 475 MET B O 1
ATOM 7681 N N . ILE B 1 476 ? 23.644 14.452 51.427 1.00 39.37 476 ILE B N 1
ATOM 7682 C CA . ILE B 1 476 ? 23.186 13.487 50.432 1.00 49.06 476 ILE B CA 1
ATOM 7683 C C . ILE B 1 476 ? 23.898 12.166 50.655 1.00 36.00 476 ILE B C 1
ATOM 7684 O O . ILE B 1 476 ? 25.129 12.120 50.703 1.00 39.78 476 ILE B O 1
ATOM 7689 N N . ILE B 1 477 ? 23.123 11.097 50.802 1.00 35.09 477 ILE B N 1
ATOM 7690 C CA . ILE B 1 477 ? 23.700 9.775 51.037 1.00 32.04 477 ILE B CA 1
ATOM 7691 C C . ILE B 1 477 ? 23.128 8.744 50.091 1.00 35.29 477 ILE B C 1
ATOM 7692 O O . ILE B 1 477 ? 21.912 8.598 49.964 1.00 51.01 477 ILE B O 1
ATOM 7697 N N . GLN B 1 478 ? 24.018 8.026 49.427 1.00 39.79 478 GLN B N 1
ATOM 7698 C CA . GLN B 1 478 ? 23.611 7.011 48.472 1.00 33.15 478 GLN B CA 1
ATOM 7699 C C . GLN B 1 478 ? 24.556 5.821 48.602 1.00 44.96 478 GLN B C 1
ATOM 7700 O O . GLN B 1 478 ? 25.780 5.981 48.579 1.00 40.02 478 GLN B O 1
ATOM 7706 N N . SER B 1 479 ? 23.989 4.628 48.769 1.00 46.33 479 SER B N 1
ATOM 7707 C CA . SER B 1 479 ? 24.810 3.451 49.009 1.00 30.51 479 SER B CA 1
ATOM 7708 C C . SER B 1 479 ? 24.625 2.346 47.981 1.00 28.13 479 SER B C 1
ATOM 7709 O O . SER B 1 479 ? 24.996 2.497 46.822 1.00 44.21 479 SER B O 1
ATOM 7712 N N . GLN B 1 480 ? 24.042 1.234 48.408 1.00 35.40 480 GLN B N 1
ATOM 7713 C CA . GLN B 1 480 ? 23.945 0.058 47.553 1.00 41.96 480 GLN B CA 1
ATOM 7714 C C . GLN B 1 480 ? 22.786 0.087 46.550 1.00 34.19 480 GLN B C 1
ATOM 7715 O O . GLN B 1 480 ? 21.872 0.904 46.653 1.00 43.56 480 GLN B O 1
ATOM 7721 N N . ARG B 1 481 ? 22.830 -0.814 45.576 1.00 40.70 481 ARG B N 1
ATOM 7722 C CA . ARG B 1 481 ? 21.656 -1.086 44.755 1.00 47.42 481 ARG B CA 1
ATOM 7723 C C . ARG B 1 481 ? 20.544 -1.705 45.602 1.00 50.00 481 ARG B C 1
ATOM 7724 O O . ARG B 1 481 ? 20.810 -2.511 46.492 1.00 51.92 481 ARG B O 1
ATOM 7732 N N . CYS B 1 482 ? 19.304 -1.291 45.350 1.00 35.23 482 CYS B N 1
ATOM 7733 C CA . CYS B 1 482 ? 18.164 -1.841 46.056 1.00 40.92 482 CYS B CA 1
ATOM 7734 C C . CYS B 1 482 ? 17.990 -3.347 45.804 1.00 54.84 482 CYS B C 1
ATOM 7735 O O . CYS B 1 482 ? 18.190 -3.843 44.689 1.00 42.21 482 CYS B O 1
ATOM 7738 N N . ARG B 1 483 ? 17.637 -4.054 46.868 1.00 51.20 483 ARG B N 1
ATOM 7739 C CA A ARG B 1 483 ? 17.230 -5.449 46.758 0.57 65.40 483 ARG B CA 1
ATOM 7740 C CA B ARG B 1 483 ? 17.202 -5.442 46.821 0.43 63.60 483 ARG B CA 1
ATOM 7741 C C . ARG B 1 483 ? 15.900 -5.495 46.020 1.00 65.31 483 ARG B C 1
ATOM 7742 O O . ARG B 1 483 ? 14.828 -5.385 46.600 1.00 70.59 483 ARG B O 1
ATOM 7757 N N . ILE B 1 484 ? 15.973 -5.610 44.706 1.00 92.36 484 ILE B N 1
ATOM 7758 C CA . ILE B 1 484 ? 14.743 -5.533 43.940 1.00 91.27 484 ILE B CA 1
ATOM 7759 C C . ILE B 1 484 ? 14.239 -6.916 43.551 1.00 82.81 484 ILE B C 1
ATOM 7760 O O . ILE B 1 484 ? 15.028 -7.822 43.285 1.00 61.90 484 ILE B O 1
ATOM 7765 N N . ASN B 1 485 ? 12.922 -7.087 43.575 1.00 98.29 485 ASN B N 1
ATOM 7766 C CA . ASN B 1 485 ? 12.327 -8.333 43.122 1.00 103.93 485 ASN B CA 1
ATOM 7767 C C . ASN B 1 485 ? 12.510 -8.435 41.616 1.00 93.12 485 ASN B C 1
ATOM 7768 O O . ASN B 1 485 ? 13.131 -9.375 41.129 1.00 83.03 485 ASN B O 1
ATOM 7773 N N . GLN B 1 486 ? 11.964 -7.465 40.886 1.00 83.81 486 GLN B N 1
ATOM 7774 C CA . GLN B 1 486 ? 12.415 -7.206 39.521 1.00 100.89 486 GLN B CA 1
ATOM 7775 C C . GLN B 1 486 ? 12.081 -5.825 38.954 1.00 91.45 486 GLN B C 1
ATOM 7776 O O . GLN B 1 486 ? 11.253 -5.087 39.486 1.00 112.33 486 GLN B O 1
ATOM 7782 N N . GLY B 1 487 ? 12.752 -5.506 37.854 1.00 75.54 487 GLY B N 1
ATOM 7783 C CA . GLY B 1 487 ? 12.850 -4.156 37.336 1.00 72.32 487 GLY B CA 1
ATOM 7784 C C . GLY B 1 487 ? 14.332 -3.965 37.079 1.00 70.73 487 GLY B C 1
ATOM 7785 O O . GLY B 1 487 ? 15.118 -4.888 37.300 1.00 59.30 487 GLY B O 1
ATOM 7786 N N . THR B 1 488 ? 14.744 -2.793 36.615 1.00 73.65 488 THR B N 1
ATOM 7787 C CA . THR B 1 488 ? 16.175 -2.586 36.407 1.00 73.35 488 THR B CA 1
ATOM 7788 C C . THR B 1 488 ? 16.859 -2.075 37.685 1.00 57.68 488 THR B C 1
ATOM 7789 O O . THR B 1 488 ? 16.192 -1.573 38.593 1.00 43.32 488 THR B O 1
ATOM 7793 N N . PRO B 1 489 ? 18.190 -2.218 37.764 1.00 42.55 489 PRO B N 1
ATOM 7794 C CA . PRO B 1 489 ? 18.924 -1.749 38.945 1.00 46.22 489 PRO B CA 1
ATOM 7795 C C . PRO B 1 489 ? 18.633 -0.294 39.256 1.00 42.02 489 PRO B C 1
ATOM 7796 O O . PRO B 1 489 ? 18.426 0.514 38.357 1.00 54.55 489 PRO B O 1
ATOM 7800 N N . CYS B 1 490 ? 18.619 0.020 40.542 1.00 42.70 490 CYS B N 1
ATOM 7801 C CA . CYS B 1 490 ? 18.344 1.358 41.019 1.00 54.06 490 CYS B CA 1
ATOM 7802 C C . CYS B 1 490 ? 18.888 1.445 42.439 1.00 61.15 490 CYS B C 1
ATOM 7803 O O . CYS B 1 490 ? 19.225 0.425 43.047 1.00 34.20 490 CYS B O 1
ATOM 7806 N N . ARG B 1 491 ? 18.992 2.665 42.956 1.00 50.54 491 ARG B N 1
ATOM 7807 C CA . ARG B 1 491 ? 19.480 2.894 44.314 1.00 31.27 491 ARG B CA 1
ATOM 7808 C C . ARG B 1 491 ? 18.586 3.911 44.986 1.00 39.35 491 ARG B C 1
ATOM 7809 O O . ARG B 1 491 ? 17.946 4.728 44.321 1.00 40.43 491 ARG B O 1
ATOM 7817 N N . ASP B 1 492 ? 18.524 3.851 46.310 1.00 39.70 492 ASP B N 1
ATOM 7818 C CA . ASP B 1 492 ? 17.805 4.866 47.067 1.00 37.94 492 ASP B CA 1
ATOM 7819 C C . ASP B 1 492 ? 18.734 6.053 47.289 1.00 53.81 492 ASP B C 1
ATOM 7820 O O . ASP B 1 492 ? 19.950 5.881 47.456 1.00 42.78 492 ASP B O 1
ATOM 7825 N N . ILE B 1 493 ? 18.160 7.254 47.271 1.00 42.14 493 ILE B N 1
ATOM 7826 C CA . ILE B 1 493 ? 18.912 8.470 47.545 1.00 30.14 493 ILE B CA 1
ATOM 7827 C C . ILE B 1 493 ? 18.267 9.190 48.712 1.00 39.46 493 ILE B C 1
ATOM 7828 O O . ILE B 1 493 ? 17.119 9.613 48.621 1.00 41.29 493 ILE B O 1
ATOM 7833 N N . ALA B 1 494 ? 18.997 9.310 49.817 1.00 45.00 494 ALA B N 1
ATOM 7834 C CA . ALA B 1 494 ? 18.537 10.129 50.944 1.00 44.25 494 ALA B CA 1
ATOM 7835 C C . ALA B 1 494 ? 19.293 11.458 51.004 1.00 50.54 494 ALA B C 1
ATOM 7836 O O . ALA B 1 494 ? 20.488 11.542 50.672 1.00 41.17 494 ALA B O 1
ATOM 7838 N N . PHE B 1 495 ? 18.593 12.500 51.433 1.00 44.61 495 PHE B N 1
ATOM 7839 C CA . PHE B 1 495 ? 19.220 13.803 51.604 1.00 48.67 495 PHE B CA 1
ATOM 7840 C C . PHE B 1 495 ? 18.520 14.556 52.707 1.00 47.69 495 PHE B C 1
ATOM 7841 O O . PHE B 1 495 ? 17.426 14.181 53.119 1.00 52.29 495 PHE B O 1
ATOM 7849 N N . MET B 1 496 ? 19.152 15.612 53.192 1.00 46.68 496 MET B N 1
ATOM 7850 C CA . MET B 1 496 ? 18.545 16.407 54.257 1.00 56.22 496 MET B CA 1
ATOM 7851 C C . MET B 1 496 ? 18.435 17.873 53.899 1.00 36.76 496 MET B C 1
ATOM 7852 O O . MET B 1 496 ? 19.327 18.447 53.261 1.00 52.29 496 MET B O 1
ATOM 7857 N N . VAL B 1 497 ? 17.316 18.462 54.307 1.00 55.58 497 VAL B N 1
ATOM 7858 C CA . VAL B 1 497 ? 17.073 19.897 54.154 1.00 61.99 497 VAL B CA 1
ATOM 7859 C C . VAL B 1 497 ? 16.450 20.487 55.417 1.00 62.79 497 VAL B C 1
ATOM 7860 O O . VAL B 1 497 ? 15.955 19.763 56.288 1.00 63.37 497 VAL B O 1
ATOM 7864 N N . ALA B 1 498 ? 16.475 21.808 55.516 1.00 62.76 498 ALA B N 1
ATOM 7865 C CA . ALA B 1 498 ? 15.784 22.478 56.618 1.00 73.85 498 ALA B CA 1
ATOM 7866 C C . ALA B 1 498 ? 14.296 22.118 56.623 1.00 64.88 498 ALA B C 1
ATOM 7867 O O . ALA B 1 498 ? 13.650 22.133 55.577 1.00 81.80 498 ALA B O 1
ATOM 7869 N N . GLU B 1 499 ? 13.754 21.794 57.794 1.00 79.48 499 GLU B N 1
ATOM 7870 C CA . GLU B 1 499 ? 12.335 21.433 57.913 1.00 78.80 499 GLU B CA 1
ATOM 7871 C C . GLU B 1 499 ? 11.398 22.425 57.210 1.00 80.62 499 GLU B C 1
ATOM 7872 O O . GLU B 1 499 ? 10.314 22.055 56.741 1.00 95.29 499 GLU B O 1
ATOM 7878 N N . GLY B 1 500 ? 11.814 23.688 57.157 1.00 84.67 500 GLY B N 1
ATOM 7879 C CA . GLY B 1 500 ? 11.091 24.707 56.413 1.00 76.28 500 GLY B CA 1
ATOM 7880 C C . GLY B 1 500 ? 10.954 24.374 54.932 1.00 91.75 500 GLY B C 1
ATOM 7881 O O . GLY B 1 500 ? 9.956 24.708 54.294 1.00 100.28 500 GLY B O 1
ATOM 7882 N N . ASP B 1 501 ? 11.954 23.698 54.380 1.00 75.85 501 ASP B N 1
ATOM 7883 C CA . ASP B 1 501 ? 11.943 23.382 52.961 1.00 66.17 501 ASP B CA 1
ATOM 7884 C C . ASP B 1 501 ? 11.366 22.003 52.678 1.00 76.01 501 ASP B C 1
ATOM 7885 O O . ASP B 1 501 ? 11.203 21.627 51.513 1.00 68.40 501 ASP B O 1
ATOM 7890 N N . SER B 1 502 ? 11.059 21.272 53.751 1.00 72.47 502 SER B N 1
ATOM 7891 C CA . SER B 1 502 ? 10.563 19.895 53.682 1.00 86.30 502 SER B CA 1
ATOM 7892 C C . SER B 1 502 ? 9.491 19.725 52.614 1.00 86.90 502 SER B C 1
ATOM 7893 O O . SER B 1 502 ? 9.665 18.991 51.625 1.00 76.02 502 SER B O 1
ATOM 7896 N N . SER B 1 503 ? 8.378 20.414 52.842 1.00 85.98 503 SER B N 1
ATOM 7897 C CA . SER B 1 503 ? 7.191 20.299 52.009 1.00 86.04 503 SER B CA 1
ATOM 7898 C C . SER B 1 503 ? 7.459 20.679 50.558 1.00 84.18 503 SER B C 1
ATOM 7899 O O . SER B 1 503 ? 7.188 19.899 49.641 1.00 90.73 503 SER B O 1
ATOM 7902 N N . GLN B 1 504 ? 7.990 21.876 50.343 1.00 76.29 504 GLN B N 1
ATOM 7903 C CA . GLN B 1 504 ? 8.295 22.297 48.987 1.00 71.54 504 GLN B CA 1
ATOM 7904 C C . GLN B 1 504 ? 9.191 21.269 48.280 1.00 82.88 504 GLN B C 1
ATOM 7905 O O . GLN B 1 504 ? 8.960 20.940 47.119 1.00 90.82 504 GLN B O 1
ATOM 7911 N N . ALA B 1 505 ? 10.200 20.758 48.981 1.00 70.28 505 ALA B N 1
ATOM 7912 C CA . ALA B 1 505 ? 11.104 19.762 48.393 1.00 77.25 505 ALA B CA 1
ATOM 7913 C C . ALA B 1 505 ? 10.348 18.525 47.902 1.00 82.90 505 ALA B C 1
ATOM 7914 O O . ALA B 1 505 ? 10.523 18.100 46.753 1.00 69.84 505 ALA B O 1
ATOM 7916 N N . GLU B 1 506 ? 9.524 17.952 48.781 1.00 67.96 506 GLU B N 1
ATOM 7917 C CA . GLU B 1 506 ? 8.688 16.810 48.437 1.00 65.67 506 GLU B CA 1
ATOM 7918 C C . GLU B 1 506 ? 7.833 17.148 47.218 1.00 73.71 506 GLU B C 1
ATOM 7919 O O . GLU B 1 506 ? 7.767 16.386 46.245 1.00 68.53 506 GLU B O 1
ATOM 7925 N N . ALA B 1 507 ? 7.200 18.316 47.285 1.00 76.30 507 ALA B N 1
ATOM 7926 C CA . ALA B 1 507 ? 6.315 18.805 46.237 1.00 72.45 507 ALA B CA 1
ATOM 7927 C C . ALA B 1 507 ? 7.013 18.971 44.891 1.00 65.97 507 ALA B C 1
ATOM 7928 O O . ALA B 1 507 ? 6.409 18.764 43.843 1.00 82.07 507 ALA B O 1
ATOM 7930 N N . ILE B 1 508 ? 8.279 19.351 44.919 1.00 60.12 508 ILE B N 1
ATOM 7931 C CA . ILE B 1 508 ? 9.060 19.482 43.689 1.00 64.23 508 ILE B CA 1
ATOM 7932 C C . ILE B 1 508 ? 9.381 18.125 43.058 1.00 70.96 508 ILE B C 1
ATOM 7933 O O . ILE B 1 508 ? 9.261 17.955 41.845 1.00 69.53 508 ILE B O 1
ATOM 7938 N N . LEU B 1 509 ? 9.758 17.156 43.890 1.00 72.49 509 LEU B N 1
ATOM 7939 C CA . LEU B 1 509 ? 10.253 15.872 43.399 1.00 63.66 509 LEU B CA 1
ATOM 7940 C C . LEU B 1 509 ? 9.164 14.875 42.979 1.00 75.51 509 LEU B C 1
ATOM 7941 O O . LEU B 1 509 ? 9.401 14.029 42.111 1.00 72.79 509 LEU B O 1
ATOM 7946 N N . GLN B 1 510 ? 7.983 14.962 43.590 1.00 70.99 510 GLN B N 1
ATOM 7947 C CA . GLN B 1 510 ? 6.910 13.996 43.314 1.00 84.28 510 GLN B CA 1
ATOM 7948 C C . GLN B 1 510 ? 6.593 13.821 41.808 1.00 72.04 510 GLN B C 1
ATOM 7949 O O . GLN B 1 510 ? 6.511 12.691 41.314 1.00 78.88 510 GLN B O 1
ATOM 7955 N N . PRO B 1 511 ? 6.413 14.937 41.077 1.00 67.24 511 PRO B N 1
ATOM 7956 C CA . PRO B 1 511 ? 6.278 14.915 39.610 1.00 77.42 511 PRO B CA 1
ATOM 7957 C C . PRO B 1 511 ? 7.383 14.135 38.879 1.00 70.30 511 PRO B C 1
ATOM 7958 O O . PRO B 1 511 ? 7.106 13.412 37.923 1.00 75.71 511 PRO B O 1
ATOM 7962 N N . LEU B 1 512 ? 8.623 14.296 39.321 1.00 55.59 512 LEU B N 1
ATOM 7963 C CA . LEU B 1 512 ? 9.774 13.811 38.564 1.00 46.87 512 LEU B CA 1
ATOM 7964 C C . LEU B 1 512 ? 9.943 12.308 38.628 1.00 57.43 512 LEU B C 1
ATOM 7965 O O . LEU B 1 512 ? 10.659 11.722 37.812 1.00 67.16 512 LEU B O 1
ATOM 7970 N N . ILE B 1 513 ? 9.297 11.675 39.598 1.00 60.13 513 ILE B N 1
ATOM 7971 C CA . ILE B 1 513 ? 9.427 10.229 39.742 1.00 60.42 513 ILE B CA 1
ATOM 7972 C C . ILE B 1 513 ? 8.193 9.525 39.242 1.00 51.33 513 ILE B C 1
ATOM 7973 O O . ILE B 1 513 ? 8.138 8.301 39.249 1.00 75.80 513 ILE B O 1
ATOM 7978 N N . LYS B 1 514 ? 7.211 10.305 38.801 1.00 89.71 514 LYS B N 1
ATOM 7979 C CA . LYS B 1 514 ? 5.911 9.758 38.421 1.00 112.07 514 LYS B CA 1
ATOM 7980 C C . LYS B 1 514 ? 6.033 8.434 37.667 1.00 106.51 514 LYS B C 1
ATOM 7981 O O . LYS B 1 514 ? 5.332 7.473 37.983 1.00 129.84 514 LYS B O 1
ATOM 7987 N N . ASP B 1 515 ? 6.936 8.368 36.693 1.00 80.93 515 ASP B N 1
ATOM 7988 C CA . ASP B 1 515 ? 7.084 7.152 35.899 1.00 87.44 515 ASP B CA 1
ATOM 7989 C C . ASP B 1 515 ? 8.426 6.458 36.101 1.00 83.05 515 ASP B C 1
ATOM 7990 O O . ASP B 1 515 ? 9.041 5.986 35.148 1.00 78.78 515 ASP B O 1
ATOM 7995 N N . TRP B 1 516 ? 8.876 6.407 37.349 1.00 79.84 516 TRP B N 1
ATOM 7996 C CA . TRP B 1 516 ? 9.947 5.496 37.737 1.00 67.33 516 TRP B CA 1
ATOM 7997 C C . TRP B 1 516 ? 9.313 4.316 38.468 1.00 61.66 516 TRP B C 1
ATOM 7998 O O . TRP B 1 516 ? 8.633 4.505 39.474 1.00 61.36 516 TRP B O 1
ATOM 8009 N N . LEU B 1 517 ? 9.523 3.104 37.964 1.00 57.83 517 LEU B N 1
ATOM 8010 C CA . LEU B 1 517 ? 8.932 1.920 38.585 1.00 61.91 517 LEU B CA 1
ATOM 8011 C C . LEU B 1 517 ? 9.229 1.872 40.090 1.00 55.92 517 LEU B C 1
ATOM 8012 O O . LEU B 1 517 ? 10.392 1.867 40.510 1.00 65.52 517 LEU B O 1
ATOM 8017 N N . ASP B 1 518 ? 8.168 1.869 40.894 1.00 51.16 518 ASP B N 1
ATOM 8018 C CA . ASP B 1 518 ? 8.292 1.738 42.347 1.00 57.71 518 ASP B CA 1
ATOM 8019 C C . ASP B 1 518 ? 9.034 2.888 43.037 1.00 54.18 518 ASP B C 1
ATOM 8020 O O . ASP B 1 518 ? 9.446 2.754 44.186 1.00 62.96 518 ASP B O 1
ATOM 8025 N N . ALA B 1 519 ? 9.226 4.001 42.343 1.00 46.80 519 ALA B N 1
ATOM 8026 C CA . ALA B 1 519 ? 9.870 5.146 42.972 1.00 61.59 519 ALA B CA 1
ATOM 8027 C C . ALA B 1 519 ? 8.928 5.689 44.042 1.00 60.16 519 ALA B C 1
ATOM 8028 O O . ALA B 1 519 ? 7.728 5.400 44.019 1.00 65.18 519 ALA B O 1
ATOM 8030 N N . ALA B 1 520 ? 9.473 6.448 44.988 1.00 57.63 520 ALA B N 1
ATOM 8031 C CA . ALA B 1 520 ? 8.662 7.010 46.061 1.00 62.40 520 ALA B CA 1
ATOM 8032 C C . ALA B 1 520 ? 9.431 8.060 46.853 1.00 67.16 520 ALA B C 1
ATOM 8033 O O . ALA B 1 520 ? 10.667 8.041 46.920 1.00 65.23 520 ALA B O 1
ATOM 8035 N N . ILE B 1 521 ? 8.690 8.975 47.460 1.00 57.13 521 ILE B N 1
ATOM 8036 C CA . ILE B 1 521 ? 9.299 9.999 48.285 1.00 59.62 521 ILE B CA 1
ATOM 8037 C C . ILE B 1 521 ? 8.761 9.870 49.692 1.00 60.33 521 ILE B C 1
ATOM 8038 O O . ILE B 1 521 ? 7.557 9.838 49.902 1.00 69.70 521 ILE B O 1
ATOM 8043 N N . VAL B 1 522 ? 9.663 9.772 50.655 1.00 60.27 522 VAL B N 1
ATOM 8044 C CA . VAL B 1 522 ? 9.260 9.675 52.044 1.00 62.56 522 VAL B CA 1
ATOM 8045 C C . VAL B 1 522 ? 10.070 10.658 52.873 1.00 65.75 522 VAL B C 1
ATOM 8046 O O . VAL B 1 522 ? 11.305 10.715 52.777 1.00 64.30 522 VAL B O 1
ATOM 8050 N N . VAL B 1 523 ? 9.368 11.462 53.662 1.00 61.99 523 VAL B N 1
ATOM 8051 C CA . VAL B 1 523 ? 10.051 12.392 54.540 1.00 73.50 523 VAL B CA 1
ATOM 8052 C C . VAL B 1 523 ? 9.909 11.979 55.998 1.00 64.15 523 VAL B C 1
ATOM 8053 O O . VAL B 1 523 ? 8.906 11.397 56.399 1.00 61.52 523 VAL B O 1
ATOM 8057 N N . ASN B 1 524 ? 10.968 12.232 56.758 1.00 76.86 524 ASN B N 1
ATOM 8058 C CA . ASN B 1 524 ? 11.015 11.954 58.182 1.00 74.02 524 ASN B CA 1
ATOM 8059 C C . ASN B 1 524 ? 11.642 13.154 58.873 1.00 70.38 524 ASN B C 1
ATOM 8060 O O . ASN B 1 524 ? 12.850 13.396 58.756 1.00 79.59 524 ASN B O 1
ATOM 8065 N N . LYS B 1 525 ? 10.804 13.912 59.573 1.00 70.93 525 LYS B N 1
ATOM 8066 C CA . LYS B 1 525 ? 11.226 15.166 60.189 1.00 76.36 525 LYS B CA 1
ATOM 8067 C C . LYS B 1 525 ? 11.975 14.937 61.492 1.00 75.26 525 LYS B C 1
ATOM 8068 O O . LYS B 1 525 ? 12.782 15.762 61.901 1.00 78.93 525 LYS B O 1
ATOM 8074 N N . ALA B 1 526 ? 11.710 13.808 62.140 1.00 74.56 526 ALA B N 1
ATOM 8075 C CA . ALA B 1 526 ? 12.223 13.575 63.485 1.00 63.31 526 ALA B CA 1
ATOM 8076 C C . ALA B 1 526 ? 13.617 12.959 63.496 1.00 68.73 526 ALA B C 1
ATOM 8077 O O . ALA B 1 526 ? 13.808 11.836 63.964 1.00 66.69 526 ALA B O 1
ATOM 8079 N N . ILE B 1 527 ? 14.590 13.708 62.990 1.00 53.70 527 ILE B N 1
ATOM 8080 C CA . ILE B 1 527 ? 15.970 13.255 62.970 1.00 57.01 527 ILE B CA 1
ATOM 8081 C C . ILE B 1 527 ? 16.923 14.313 63.517 1.00 68.82 527 ILE B C 1
ATOM 8082 O O . ILE B 1 527 ? 16.661 15.507 63.431 1.00 65.00 527 ILE B O 1
ATOM 8087 N N . ALA B 1 528 ? 18.040 13.856 64.067 1.00 78.75 528 ALA B N 1
ATOM 8088 C CA . ALA B 1 528 ? 19.119 14.736 64.480 1.00 62.04 528 ALA B CA 1
ATOM 8089 C C . ALA B 1 528 ? 20.387 14.227 63.830 1.00 54.56 528 ALA B C 1
ATOM 8090 O O . ALA B 1 528 ? 20.517 13.034 63.564 1.00 74.26 528 ALA B O 1
ATOM 8092 N N . LYS B 1 529 ? 21.319 15.134 63.570 1.00 66.02 529 LYS B N 1
ATOM 8093 C CA . LYS B 1 529 ? 22.620 14.754 63.037 1.00 57.59 529 LYS B CA 1
ATOM 8094 C C . LYS B 1 529 ? 23.733 15.020 64.044 1.00 62.85 529 LYS B C 1
ATOM 8095 O O . LYS B 1 529 ? 23.910 16.142 64.534 1.00 73.12 529 LYS B O 1
ATOM 8101 N N . VAL B 1 530 ? 24.476 13.972 64.356 1.00 62.49 530 VAL B N 1
ATOM 8102 C CA . VAL B 1 530 ? 25.580 14.080 65.288 1.00 63.05 530 VAL B CA 1
ATOM 8103 C C . VAL B 1 530 ? 26.855 13.874 64.490 1.00 59.62 530 VAL B C 1
ATOM 8104 O O . VAL B 1 530 ? 26.973 12.918 63.723 1.00 62.92 530 VAL B O 1
ATOM 8108 N N . SER B 1 531 ? 27.807 14.777 64.668 1.00 58.97 531 SER B N 1
ATOM 8109 C CA . SER B 1 531 ? 29.041 14.727 63.909 1.00 42.16 531 SER B CA 1
ATOM 8110 C C . SER B 1 531 ? 30.256 14.836 64.818 1.00 53.87 531 SER B C 1
ATOM 8111 O O . SER B 1 531 ? 30.266 15.610 65.778 1.00 58.69 531 SER B O 1
ATOM 8114 N N . ILE B 1 532 ? 31.293 14.072 64.497 1.00 59.10 532 ILE B N 1
ATOM 8115 C CA . ILE B 1 532 ? 32.596 14.270 65.122 1.00 55.43 532 ILE B CA 1
ATOM 8116 C C . ILE B 1 532 ? 33.572 14.682 64.019 1.00 50.48 532 ILE B C 1
ATOM 8117 O O . ILE B 1 532 ? 33.443 14.234 62.871 1.00 46.91 532 ILE B O 1
ATOM 8122 N N . VAL B 1 533 ? 34.504 15.573 64.354 1.00 40.08 533 VAL B N 1
ATOM 8123 C CA . VAL B 1 533 ? 35.489 16.068 63.391 1.00 31.10 533 VAL B CA 1
ATOM 8124 C C . VAL B 1 533 ? 36.880 16.030 64.011 1.00 55.39 533 VAL B C 1
ATOM 8125 O O . VAL B 1 533 ? 37.062 16.308 65.200 1.00 47.33 533 VAL B O 1
ATOM 8129 N N . GLY B 1 534 ? 37.865 15.670 63.204 1.00 41.73 534 GLY B N 1
ATOM 8130 C CA . GLY B 1 534 ? 39.214 15.524 63.703 1.00 38.60 534 GLY B CA 1
ATOM 8131 C C . GLY B 1 534 ? 40.156 15.135 62.587 1.00 52.97 534 GLY B C 1
ATOM 8132 O O . GLY B 1 534 ? 39.923 14.158 61.869 1.00 51.73 534 GLY B O 1
ATOM 8133 N N . SER B 1 535 ? 41.217 15.921 62.438 1.00 36.40 535 SER B N 1
ATOM 8134 C CA . SER B 1 535 ? 42.233 15.663 61.435 1.00 51.64 535 SER B CA 1
ATOM 8135 C C . SER B 1 535 ? 43.032 14.417 61.782 1.00 60.64 535 SER B C 1
ATOM 8136 O O . SER B 1 535 ? 43.621 13.774 60.906 1.00 56.80 535 SER B O 1
ATOM 8139 N N . GLY B 1 536 ? 43.054 14.084 63.068 1.00 44.87 536 GLY B N 1
ATOM 8140 C CA . GLY B 1 536 ? 43.807 12.938 63.530 1.00 55.58 536 GLY B CA 1
ATOM 8141 C C . GLY B 1 536 ? 43.199 11.597 63.171 1.00 59.44 536 GLY B C 1
ATOM 8142 O O . GLY B 1 536 ? 43.840 10.578 63.406 1.00 67.24 536 GLY B O 1
ATOM 8143 N N . MET B 1 537 ? 41.989 11.581 62.603 1.00 47.19 537 MET B N 1
ATOM 8144 C CA . MET B 1 537 ? 41.302 10.309 62.360 1.00 52.49 537 MET B CA 1
ATOM 8145 C C . MET B 1 537 ? 41.805 9.639 61.086 1.00 57.41 537 MET B C 1
ATOM 8146 O O . MET B 1 537 ? 41.563 8.459 60.854 1.00 66.11 537 MET B O 1
ATOM 8151 N N . ILE B 1 538 ? 42.553 10.395 60.292 1.00 47.62 538 ILE B N 1
ATOM 8152 C CA . ILE B 1 538 ? 43.163 9.884 59.070 1.00 50.76 538 ILE B CA 1
ATOM 8153 C C . ILE B 1 538 ? 44.294 8.893 59.362 1.00 48.63 538 ILE B C 1
ATOM 8154 O O . ILE B 1 538 ? 45.260 9.219 60.041 1.00 51.24 538 ILE B O 1
ATOM 8159 N N . GLY B 1 539 ? 44.184 7.683 58.831 1.00 65.14 539 GLY B N 1
ATOM 8160 C CA . GLY B 1 539 ? 45.194 6.670 59.077 1.00 40.57 539 GLY B CA 1
ATOM 8161 C C . GLY B 1 539 ? 45.211 6.261 60.535 1.00 61.61 539 GLY B C 1
ATOM 8162 O O . GLY B 1 539 ? 46.257 5.931 61.094 1.00 64.37 539 GLY B O 1
ATOM 8163 N N . HIS B 1 540 ? 44.036 6.284 61.153 1.00 69.85 540 HIS B N 1
ATOM 8164 C CA . HIS B 1 540 ? 43.906 5.967 62.569 1.00 59.05 540 HIS B CA 1
ATOM 8165 C C . HIS B 1 540 ? 42.719 5.014 62.774 1.00 57.15 540 HIS B C 1
ATOM 8166 O O . HIS B 1 540 ? 41.568 5.436 62.876 1.00 53.75 540 HIS B O 1
ATOM 8173 N N . PRO B 1 541 ? 42.995 3.709 62.818 1.00 60.19 541 PRO B N 1
ATOM 8174 C CA . PRO B 1 541 ? 41.883 2.752 62.895 1.00 67.73 541 PRO B CA 1
ATOM 8175 C C . PRO B 1 541 ? 41.095 2.879 64.190 1.00 59.07 541 PRO B C 1
ATOM 8176 O O . PRO B 1 541 ? 41.658 3.245 65.219 1.00 47.40 541 PRO B O 1
ATOM 8180 N N . GLY B 1 542 ? 39.794 2.610 64.126 1.00 64.05 542 GLY B N 1
ATOM 8181 C CA . GLY B 1 542 ? 38.984 2.572 65.329 1.00 50.42 542 GLY B CA 1
ATOM 8182 C C . GLY B 1 542 ? 38.328 3.863 65.792 1.00 60.84 542 GLY B C 1
ATOM 8183 O O . GLY B 1 542 ? 37.642 3.870 66.806 1.00 68.78 542 GLY B O 1
ATOM 8184 N N . VAL B 1 543 ? 38.520 4.959 65.066 1.00 58.39 543 VAL B N 1
ATOM 8185 C CA . VAL B 1 543 ? 37.818 6.189 65.408 1.00 44.39 543 VAL B CA 1
ATOM 8186 C C . VAL B 1 543 ? 36.313 6.055 65.182 1.00 61.40 543 VAL B C 1
ATOM 8187 O O . VAL B 1 543 ? 35.517 6.268 66.104 1.00 58.34 543 VAL B O 1
ATOM 8191 N N . ALA B 1 544 ? 35.918 5.710 63.960 1.00 55.72 544 ALA B N 1
ATOM 8192 C CA . ALA B 1 544 ? 34.506 5.492 63.691 1.00 51.82 544 ALA B CA 1
ATOM 8193 C C . ALA B 1 544 ? 33.938 4.449 64.672 1.00 67.97 544 ALA B C 1
ATOM 8194 O O . ALA B 1 544 ? 32.810 4.587 65.187 1.00 51.47 544 ALA B O 1
ATOM 8196 N N . ALA B 1 545 ? 34.728 3.420 64.965 1.00 42.98 545 ALA B N 1
ATOM 8197 C CA . ALA B 1 545 ? 34.206 2.335 65.802 1.00 58.92 545 ALA B CA 1
ATOM 8198 C C . ALA B 1 545 ? 33.874 2.858 67.191 1.00 61.42 545 ALA B C 1
ATOM 8199 O O . ALA B 1 545 ? 32.818 2.556 67.749 1.00 62.73 545 ALA B O 1
ATOM 8201 N N . HIS B 1 546 ? 34.773 3.668 67.736 1.00 61.26 546 HIS B N 1
ATOM 8202 C CA . HIS B 1 546 ? 34.544 4.275 69.035 1.00 63.98 546 HIS B CA 1
ATOM 8203 C C . HIS B 1 546 ? 33.283 5.127 69.047 1.00 61.15 546 HIS B C 1
ATOM 8204 O O . HIS B 1 546 ? 32.487 5.064 69.987 1.00 70.23 546 HIS B O 1
ATOM 8211 N N . PHE B 1 547 ? 33.112 5.923 67.997 1.00 53.75 547 PHE B N 1
ATOM 8212 C CA . PHE B 1 547 ? 31.936 6.773 67.849 1.00 64.14 547 PHE B CA 1
ATOM 8213 C C . PHE B 1 547 ? 30.641 5.939 67.871 1.00 75.84 547 PHE B C 1
ATOM 8214 O O . PHE B 1 547 ? 29.762 6.158 68.724 1.00 67.27 547 PHE B O 1
ATOM 8222 N N . PHE B 1 548 ? 30.539 4.971 66.962 1.00 62.68 548 PHE B N 1
ATOM 8223 C CA . PHE B 1 548 ? 29.366 4.083 66.917 1.00 65.50 548 PHE B CA 1
ATOM 8224 C C . PHE B 1 548 ? 29.112 3.325 68.223 1.00 62.79 548 PHE B C 1
ATOM 8225 O O . PHE B 1 548 ? 27.967 3.149 68.645 1.00 71.00 548 PHE B O 1
ATOM 8233 N N . ALA B 1 549 ? 30.180 2.877 68.867 1.00 74.39 549 ALA B N 1
ATOM 8234 C CA . ALA B 1 549 ? 30.041 2.157 70.132 1.00 77.59 549 ALA B CA 1
ATOM 8235 C C . ALA B 1 549 ? 29.433 3.053 71.193 1.00 88.68 549 ALA B C 1
ATOM 8236 O O . ALA B 1 549 ? 28.674 2.595 72.055 1.00 83.28 549 ALA B O 1
ATOM 8238 N N . ALA B 1 550 ? 29.796 4.332 71.136 1.00 82.51 550 ALA B N 1
ATOM 8239 C CA . ALA B 1 550 ? 29.324 5.305 72.102 1.00 66.25 550 ALA B CA 1
ATOM 8240 C C . ALA B 1 550 ? 27.813 5.463 71.996 1.00 67.24 550 ALA B C 1
ATOM 8241 O O . ALA B 1 550 ? 27.131 5.626 73.000 1.00 76.84 550 ALA B O 1
ATOM 8243 N N . LEU B 1 551 ? 27.289 5.401 70.776 1.00 61.86 551 LEU B N 1
ATOM 8244 C CA . LEU B 1 551 ? 25.858 5.579 70.573 1.00 71.56 551 LEU B CA 1
ATOM 8245 C C . LEU B 1 551 ? 25.091 4.315 70.948 1.00 82.10 551 LEU B C 1
ATOM 8246 O O . LEU B 1 551 ? 23.984 4.390 71.487 1.00 88.79 551 LEU B O 1
ATOM 8251 N N . ALA B 1 552 ? 25.683 3.154 70.670 1.00 71.60 552 ALA B N 1
ATOM 8252 C CA . ALA B 1 552 ? 25.026 1.877 70.983 1.00 72.12 552 ALA B CA 1
ATOM 8253 C C . ALA B 1 552 ? 24.917 1.666 72.487 1.00 81.60 552 ALA B C 1
ATOM 8254 O O . ALA B 1 552 ? 23.913 1.141 72.966 1.00 77.37 552 ALA B O 1
ATOM 8256 N N . GLN B 1 553 ? 25.954 2.070 73.225 1.00 90.05 553 GLN B N 1
ATOM 8257 C CA . GLN B 1 553 ? 25.971 1.915 74.689 1.00 99.25 553 GLN B CA 1
ATOM 8258 C C . GLN B 1 553 ? 24.847 2.709 75.340 1.00 93.49 553 GLN B C 1
ATOM 8259 O O . GLN B 1 553 ? 24.431 2.417 76.461 1.00 121.79 553 GLN B O 1
ATOM 8265 N N . GLU B 1 554 ? 24.364 3.713 74.621 1.00 96.39 554 GLU B N 1
ATOM 8266 C CA . GLU B 1 554 ? 23.212 4.488 75.049 1.00 89.64 554 GLU B CA 1
ATOM 8267 C C . GLU B 1 554 ? 21.941 3.956 74.391 1.00 89.54 554 GLU B C 1
ATOM 8268 O O . GLU B 1 554 ? 20.894 4.591 74.463 1.00 85.13 554 GLU B O 1
ATOM 8274 N N . ASN B 1 555 ? 22.047 2.790 73.753 1.00 86.21 555 ASN B N 1
ATOM 8275 C CA . ASN B 1 555 ? 20.954 2.205 72.970 1.00 83.36 555 ASN B CA 1
ATOM 8276 C C . ASN B 1 555 ? 20.353 3.198 71.978 1.00 84.64 555 ASN B C 1
ATOM 8277 O O . ASN B 1 555 ? 19.141 3.412 71.941 1.00 80.05 555 ASN B O 1
ATOM 8282 N N . ILE B 1 556 ? 21.222 3.808 71.183 1.00 83.32 556 ILE B N 1
ATOM 8283 C CA . ILE B 1 556 ? 20.808 4.775 70.176 1.00 75.91 556 ILE B CA 1
ATOM 8284 C C . ILE B 1 556 ? 20.995 4.186 68.784 1.00 70.61 556 ILE B C 1
ATOM 8285 O O . ILE B 1 556 ? 22.087 3.750 68.422 1.00 65.80 556 ILE B O 1
ATOM 8290 N N . ASN B 1 557 ? 19.917 4.139 68.013 1.00 77.83 557 ASN B N 1
ATOM 8291 C CA . ASN B 1 557 ? 19.998 3.548 66.686 1.00 67.20 557 ASN B CA 1
ATOM 8292 C C . ASN B 1 557 ? 20.581 4.525 65.679 1.00 67.54 557 ASN B C 1
ATOM 8293 O O . ASN B 1 557 ? 20.274 5.715 65.698 1.00 62.79 557 ASN B O 1
ATOM 8298 N N . ILE B 1 558 ? 21.439 4.017 64.804 1.00 67.06 558 ILE B N 1
ATOM 8299 C CA . ILE B 1 558 ? 22.046 4.841 63.764 1.00 54.55 558 ILE B CA 1
ATOM 8300 C C . ILE B 1 558 ? 21.291 4.661 62.455 1.00 59.61 558 ILE B C 1
ATOM 8301 O O . ILE B 1 558 ? 21.347 3.592 61.849 1.00 65.19 558 ILE B O 1
ATOM 8306 N N . GLU B 1 559 ? 20.575 5.700 62.030 1.00 58.47 559 GLU B N 1
ATOM 8307 C CA . GLU B 1 559 ? 19.733 5.603 60.833 1.00 54.24 559 GLU B CA 1
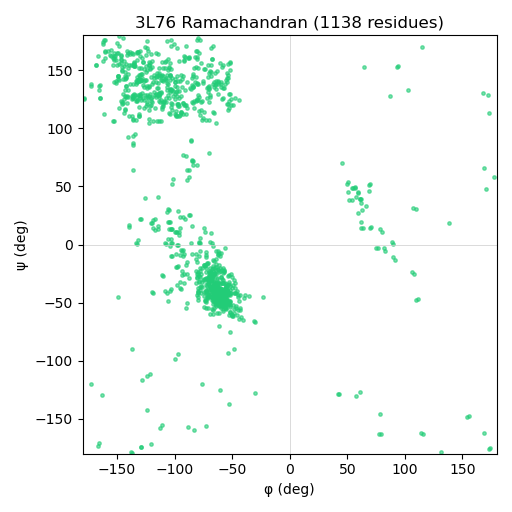ATOM 8308 C C . GLU B 1 559 ? 20.527 5.744 59.537 1.00 54.72 559 GLU B C 1
ATOM 8309 O O . GLU B 1 559 ? 20.260 5.045 58.574 1.00 62.78 559 GLU B O 1
ATOM 8315 N N . MET B 1 560 ? 21.475 6.678 59.513 1.00 67.83 560 MET B N 1
ATOM 8316 C CA . MET B 1 560 ? 22.334 6.891 58.346 1.00 53.98 560 MET B CA 1
ATOM 8317 C C . MET B 1 560 ? 23.733 7.303 58.795 1.00 50.38 560 MET B C 1
ATOM 8318 O O . MET B 1 560 ? 23.918 7.853 59.886 1.00 38.55 560 MET B O 1
ATOM 8323 N N . ILE B 1 561 ? 24.719 6.994 57.963 1.00 30.67 561 ILE B N 1
ATOM 8324 C CA . ILE B 1 561 ? 26.086 7.399 58.219 1.00 33.61 561 ILE B CA 1
ATOM 8325 C C . ILE B 1 561 ? 26.650 8.000 56.949 1.00 42.52 561 ILE B C 1
ATOM 8326 O O . ILE B 1 561 ? 26.392 7.492 55.850 1.00 35.32 561 ILE B O 1
ATOM 8331 N N . ALA B 1 562 ? 27.409 9.081 57.109 1.00 41.56 562 ALA B N 1
ATOM 8332 C CA . ALA B 1 562 ? 28.122 9.737 56.006 1.00 43.97 562 ALA B CA 1
ATOM 8333 C C . ALA B 1 562 ? 29.446 10.301 56.494 1.00 44.84 562 ALA B C 1
ATOM 8334 O O . ALA B 1 562 ? 29.574 10.730 57.657 1.00 36.25 562 ALA B O 1
ATOM 8336 N N . THR B 1 563 ? 30.417 10.339 55.588 1.00 41.10 563 THR B N 1
ATOM 8337 C CA . THR B 1 563 ? 31.796 10.548 55.985 1.00 24.03 563 THR B CA 1
ATOM 8338 C C . THR B 1 563 ? 32.570 11.525 55.065 1.00 38.97 563 THR B C 1
ATOM 8339 O O . THR B 1 563 ? 32.203 11.732 53.920 1.00 29.30 563 THR B O 1
ATOM 8343 N N . SER B 1 564 ? 33.599 12.171 55.605 1.00 28.01 564 SER B N 1
ATOM 8344 C CA . SER B 1 564 ? 34.729 12.624 54.791 1.00 36.89 564 SER B CA 1
ATOM 8345 C C . SER B 1 564 ? 35.981 12.109 55.506 1.00 42.89 564 SER B C 1
ATOM 8346 O O . SER B 1 564 ? 35.878 11.385 56.485 1.00 38.56 564 SER B O 1
ATOM 8349 N N . GLU B 1 565 ? 37.162 12.468 55.045 1.00 28.08 565 GLU B N 1
ATOM 8350 C CA . GLU B 1 565 ? 38.362 11.965 55.701 1.00 29.81 565 GLU B CA 1
ATOM 8351 C C . GLU B 1 565 ? 38.458 12.371 57.175 1.00 36.08 565 GLU B C 1
ATOM 8352 O O . GLU B 1 565 ? 39.181 11.735 57.933 1.00 44.50 565 GLU B O 1
ATOM 8358 N N . ILE B 1 566 ? 37.777 13.448 57.578 1.00 34.65 566 ILE B N 1
ATOM 8359 C CA . ILE B 1 566 ? 37.988 14.000 58.920 1.00 31.31 566 ILE B CA 1
ATOM 8360 C C . ILE B 1 566 ? 36.680 14.307 59.648 1.00 46.88 566 ILE B C 1
ATOM 8361 O O . ILE B 1 566 ? 36.693 14.801 60.776 1.00 48.82 566 ILE B O 1
ATOM 8366 N N . LYS B 1 567 ? 35.559 14.012 58.996 1.00 34.73 567 LYS B N 1
ATOM 8367 C CA . LYS B 1 567 ? 34.241 14.158 59.602 1.00 39.45 567 LYS B CA 1
ATOM 8368 C C . LYS B 1 567 ? 33.411 12.874 59.459 1.00 46.81 567 LYS B C 1
ATOM 8369 O O . LYS B 1 567 ? 33.307 12.314 58.368 1.00 51.48 567 LYS B O 1
ATOM 8375 N N . ILE B 1 568 ? 32.832 12.415 60.564 1.00 44.69 568 ILE B N 1
ATOM 8376 C CA . ILE B 1 568 ? 31.816 11.371 60.545 1.00 39.41 568 ILE B CA 1
ATOM 8377 C C . ILE B 1 568 ? 30.515 11.977 61.070 1.00 52.05 568 ILE B C 1
ATOM 8378 O O . ILE B 1 568 ? 30.502 12.625 62.118 1.00 47.92 568 ILE B 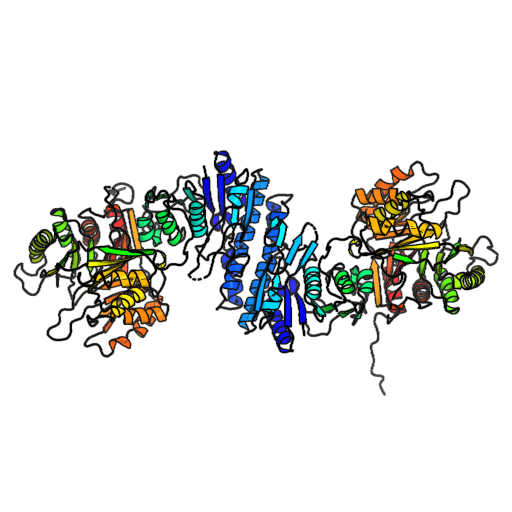O 1
ATOM 8383 N N . SER B 1 569 ? 29.438 11.789 60.313 1.00 35.88 569 SER B N 1
ATOM 8384 C CA . SER B 1 569 ? 28.095 12.157 60.744 1.00 46.10 569 SER B CA 1
ATOM 8385 C C . SER B 1 569 ? 27.195 10.918 60.887 1.00 47.53 569 SER B C 1
ATOM 8386 O O . SER B 1 569 ? 27.178 10.047 60.020 1.00 47.51 569 SER B O 1
ATOM 8389 N N . CYS B 1 570 ? 26.452 10.840 61.985 1.00 44.87 570 CYS B N 1
ATOM 8390 C CA . CYS B 1 570 ? 25.396 9.841 62.111 1.00 52.18 570 CYS B CA 1
ATOM 8391 C C . CYS B 1 570 ? 24.044 10.537 62.190 1.00 73.79 570 CYS B C 1
ATOM 8392 O O . CYS B 1 570 ? 23.855 11.462 63.013 1.00 53.00 570 CYS B O 1
ATOM 8395 N N . VAL B 1 571 ? 23.108 10.104 61.342 1.00 48.14 571 VAL B N 1
ATOM 8396 C CA . VAL B 1 571 ? 21.714 10.511 61.514 1.00 58.17 571 VAL B CA 1
ATOM 8397 C C . VAL B 1 571 ? 21.063 9.638 62.570 1.00 55.94 571 VAL B C 1
ATOM 8398 O O . VAL B 1 571 ? 21.323 8.436 62.666 1.00 77.50 571 VAL B O 1
ATOM 8402 N N . VAL B 1 572 ? 20.187 10.245 63.347 1.00 64.30 572 VAL B N 1
ATOM 8403 C CA . VAL B 1 572 ? 19.771 9.645 64.599 1.00 50.57 572 VAL B CA 1
ATOM 8404 C C . VAL B 1 572 ? 18.360 10.143 64.927 1.00 58.59 572 VAL B C 1
ATOM 8405 O O . VAL B 1 572 ? 17.905 11.150 64.382 1.00 63.13 572 VAL B O 1
ATOM 8409 N N . PRO B 1 573 ? 17.641 9.430 65.797 1.00 54.64 573 PRO B N 1
ATOM 8410 C CA . PRO B 1 573 ? 16.296 9.923 66.147 1.00 67.12 573 PRO B CA 1
ATOM 8411 C C . PRO B 1 573 ? 16.339 11.277 66.869 1.00 80.41 573 PRO B C 1
ATOM 8412 O O . PRO B 1 573 ? 17.144 11.434 67.784 1.00 77.74 573 PRO B O 1
ATOM 8416 N N . GLN B 1 574 ? 15.489 12.223 66.460 1.00 89.52 574 GLN B N 1
ATOM 8417 C CA . GLN B 1 574 ? 15.480 13.585 67.017 1.00 79.31 574 GLN B CA 1
ATOM 8418 C C . GLN B 1 574 ? 15.397 13.629 68.540 1.00 73.24 574 GLN B C 1
ATOM 8419 O O . GLN B 1 574 ? 16.069 14.432 69.190 1.00 101.25 574 GLN B O 1
ATOM 8425 N N . ASP B 1 575 ? 14.559 12.769 69.100 1.00 72.53 575 ASP B N 1
ATOM 8426 C CA A ASP B 1 575 ? 14.356 12.666 70.534 0.40 98.21 575 ASP B CA 1
ATOM 8427 C CA B ASP B 1 575 ? 14.374 12.751 70.542 0.60 98.14 575 ASP B CA 1
ATOM 8428 C C . ASP B 1 575 ? 15.638 12.235 71.226 1.00 96.31 575 ASP B C 1
ATOM 8429 O O . ASP B 1 575 ? 15.657 12.033 72.449 1.00 93.97 575 ASP B O 1
ATOM 8438 N N . ARG B 1 576 ? 16.702 12.051 70.442 1.00 79.78 576 ARG B N 1
ATOM 8439 C CA A ARG B 1 576 ? 17.947 11.549 71.012 0.68 98.69 576 ARG B CA 1
ATOM 8440 C CA B ARG B 1 576 ? 17.951 11.482 70.946 0.32 93.03 576 ARG B CA 1
ATOM 8441 C C . ARG B 1 576 ? 19.212 12.262 70.531 1.00 85.13 576 ARG B C 1
ATOM 8442 O O . ARG B 1 576 ? 20.333 11.879 70.881 1.00 81.86 576 ARG B O 1
ATOM 8457 N N . GLY B 1 577 ? 19.037 13.326 69.760 1.00 69.21 577 GLY B N 1
ATOM 8458 C CA . GLY B 1 577 ? 20.169 14.122 69.323 1.00 76.45 577 GLY B CA 1
ATOM 8459 C C . GLY B 1 577 ? 21.042 14.621 70.472 1.00 78.24 577 GLY B C 1
ATOM 8460 O O . GLY B 1 577 ? 22.265 14.464 70.457 1.00 86.55 577 GLY B O 1
ATOM 8461 N N . VAL B 1 578 ? 20.421 15.230 71.473 1.00 87.74 578 VAL B N 1
ATOM 8462 C CA . VAL B 1 578 ? 21.172 15.708 72.625 1.00 96.56 578 VAL B CA 1
ATOM 8463 C C . VAL B 1 578 ? 21.902 14.571 73.340 1.00 90.87 578 VAL B C 1
ATOM 8464 O O . VAL B 1 578 ? 23.086 14.688 73.655 1.00 84.27 578 VAL B O 1
ATOM 8468 N N . ASP B 1 579 ? 21.206 13.467 73.589 1.00 79.06 579 ASP B N 1
ATOM 8469 C CA . ASP B 1 579 ? 21.851 12.340 74.256 1.00 91.86 579 ASP B CA 1
ATOM 8470 C C . ASP B 1 579 ? 23.057 11.868 73.441 1.00 91.42 579 ASP B C 1
ATOM 8471 O O . ASP B 1 579 ? 24.115 11.546 73.982 1.00 97.48 579 ASP B O 1
ATOM 8476 N N . ALA B 1 580 ? 22.888 11.826 72.129 1.00 83.08 580 ALA B N 1
ATOM 8477 C CA . ALA B 1 580 ? 23.945 11.348 71.251 1.00 76.91 580 ALA B CA 1
ATOM 8478 C C . ALA B 1 580 ? 25.143 12.315 71.246 1.00 83.81 580 ALA B C 1
ATOM 8479 O O . ALA B 1 580 ? 26.300 11.885 71.210 1.00 69.94 580 ALA B O 1
ATOM 8481 N N . LEU B 1 581 ? 24.869 13.618 71.292 1.00 95.95 581 LEU B N 1
ATOM 8482 C CA . LEU B 1 581 ? 25.939 14.610 71.362 1.00 95.33 581 LEU B CA 1
ATOM 8483 C C . LEU B 1 581 ? 26.769 14.435 72.635 1.00 89.29 581 LEU B C 1
ATOM 8484 O O . LEU B 1 581 ? 28.002 14.444 72.599 1.00 81.21 581 LEU B O 1
ATOM 8486 N N . LYS B 1 582 ? 26.085 14.261 73.762 1.00 83.26 582 LYS B N 1
ATOM 8487 C CA . LYS B 1 582 ? 26.765 14.093 75.043 1.00 92.59 582 LYS B CA 1
ATOM 8488 C C . LYS B 1 582 ? 27.645 12.840 75.036 1.00 80.70 582 LYS B C 1
ATOM 8489 O O . LYS B 1 582 ? 28.795 12.869 75.482 1.00 84.64 582 LYS B O 1
ATOM 8495 N N . ALA B 1 583 ? 27.096 11.744 74.520 1.00 72.65 583 ALA B N 1
ATOM 8496 C CA . ALA B 1 583 ? 27.852 10.503 74.336 1.00 79.16 583 ALA B CA 1
ATOM 8497 C C . ALA B 1 583 ? 29.139 10.680 73.504 1.00 87.60 583 ALA B C 1
ATOM 8498 O O . ALA B 1 583 ? 30.212 10.197 73.885 1.00 84.97 583 ALA B O 1
ATOM 8500 N N . ALA B 1 584 ? 29.028 11.355 72.364 1.00 60.97 584 ALA B N 1
ATOM 8501 C CA . ALA B 1 584 ? 30.197 11.602 71.516 1.00 69.10 584 ALA B CA 1
ATOM 8502 C C . ALA B 1 584 ? 31.205 12.500 72.235 1.00 83.51 584 ALA B C 1
ATOM 8503 O O . ALA B 1 584 ? 32.426 12.305 72.135 1.00 82.48 584 ALA B O 1
ATOM 8505 N N . HIS B 1 585 ? 30.675 13.476 72.967 1.00 74.66 585 HIS B N 1
ATOM 8506 C CA . HIS B 1 585 ? 31.500 14.429 73.692 1.00 98.36 585 HIS B CA 1
ATOM 8507 C C . HIS B 1 585 ? 32.367 13.695 74.708 1.00 109.23 585 HIS B C 1
ATOM 8508 O O . HIS B 1 585 ? 33.574 13.930 74.792 1.00 65.77 585 HIS B O 1
ATOM 8510 N N . SER B 1 586 ? 31.731 12.793 75.456 1.00 68.95 586 SER B N 1
ATOM 8511 C CA . SER B 1 586 ? 32.384 11.990 76.497 1.00 102.79 586 SER B CA 1
ATOM 8512 C C . SER B 1 586 ? 33.268 10.879 75.937 1.00 95.91 586 SER B C 1
ATOM 8513 O O . SER B 1 586 ? 34.348 10.615 76.470 1.00 94.05 586 SER B O 1
ATOM 8516 N N . ALA B 1 587 ? 32.794 10.212 74.887 1.00 66.49 587 ALA B N 1
ATOM 8517 C CA . ALA B 1 587 ? 33.560 9.156 74.250 1.00 73.64 587 ALA B CA 1
ATOM 8518 C C . ALA B 1 587 ? 34.948 9.662 73.864 1.00 75.36 587 ALA B C 1
ATOM 8519 O O . ALA B 1 587 ? 35.953 8.962 74.019 1.00 73.87 587 ALA B O 1
ATOM 8521 N N . PHE B 1 588 ? 35.001 10.887 73.357 1.00 77.10 588 PHE B N 1
ATOM 8522 C CA . PHE B 1 588 ? 36.271 11.446 72.926 1.00 71.71 588 PHE B CA 1
ATOM 8523 C C . PHE B 1 588 ? 36.801 12.495 73.897 1.00 78.87 588 PHE B C 1
ATOM 8524 O O . PHE B 1 588 ? 37.822 13.124 73.637 1.00 100.90 588 PHE B O 1
ATOM 8532 N N . ASN B 1 589 ? 36.097 12.672 75.014 1.00 94.04 589 ASN B N 1
ATOM 8533 C CA . ASN B 1 589 ? 36.576 13.478 76.145 1.00 107.76 589 ASN B CA 1
ATOM 8534 C C . ASN B 1 589 ? 36.682 14.992 75.922 1.00 109.88 589 ASN B C 1
ATOM 8535 O O . ASN B 1 589 ? 37.683 15.606 76.314 1.00 93.26 589 ASN B O 1
ATOM 8540 N N . LEU B 1 590 ? 35.644 15.589 75.333 1.00 111.23 590 LEU B N 1
ATOM 8541 C CA . LEU B 1 590 ? 35.653 17.016 74.990 1.00 106.21 590 LEU B CA 1
ATOM 8542 C C . LEU B 1 590 ? 35.714 17.949 76.193 1.00 83.93 590 LEU B C 1
ATOM 8543 O O . LEU B 1 590 ? 36.083 19.111 76.046 1.00 94.84 590 LEU B O 1
ATOM 8548 N N . ALA B 1 591 ? 35.339 17.445 77.367 1.00 52.72 591 ALA B N 1
ATOM 8549 C CA . ALA B 1 591 ? 35.289 18.258 78.582 1.00 59.52 591 ALA B CA 1
ATOM 8550 C C . ALA B 1 591 ? 36.693 18.431 79.124 1.00 85.25 591 ALA B C 1
ATOM 8551 O O . ALA B 1 591 ? 36.984 19.379 79.866 1.00 79.94 591 ALA B O 1
ATOM 8553 N N . GLY B 1 592 ? 37.564 17.505 78.738 1.00 79.65 592 GLY B N 1
ATOM 8554 C CA . GLY B 1 592 ? 38.936 17.542 79.185 1.00 61.33 592 GLY B CA 1
ATOM 8555 C C . GLY B 1 592 ? 39.055 17.020 80.593 1.00 63.96 592 GLY B C 1
ATOM 8556 O O . GLY B 1 592 ? 38.315 16.116 81.000 1.00 65.88 592 GLY B O 1
ATOM 8557 N N . THR B 1 593 ? 39.978 17.589 81.356 1.00 79.75 593 THR B N 1
ATOM 8558 C CA . THR B 1 593 ? 40.294 16.998 82.641 1.00 84.48 593 THR B CA 1
ATOM 8559 C C . THR B 1 593 ? 40.596 17.990 83.745 1.00 91.51 593 THR B C 1
ATOM 8560 O O . THR B 1 593 ? 41.576 18.731 83.680 1.00 110.49 593 THR B O 1
ATOM 8564 N N . LYS B 1 594 ? 39.751 17.985 84.768 1.00 86.28 594 LYS B N 1
ATOM 8565 C CA . LYS B 1 594 ? 39.976 18.814 85.944 1.00 78.79 594 LYS B CA 1
ATOM 8566 C C . LYS B 1 594 ? 40.791 17.996 86.926 1.00 74.91 594 LYS B C 1
ATOM 8567 O O . LYS B 1 594 ? 40.996 16.810 86.701 1.00 62.73 594 LYS B O 1
ATOM 8573 N N . THR B 1 595 ? 41.278 18.621 87.995 1.00 65.63 595 THR B N 1
ATOM 8574 C CA . THR B 1 595 ? 42.091 17.904 88.977 1.00 62.96 595 THR B CA 1
ATOM 8575 C C . THR B 1 595 ? 41.785 18.323 90.419 1.00 65.33 595 THR B C 1
ATOM 8576 O O . THR B 1 595 ? 41.398 19.459 90.685 1.00 63.38 595 THR B O 1
ATOM 8580 N N . VAL B 1 596 ? 41.999 17.396 91.347 1.00 62.00 596 VAL B N 1
ATOM 8581 C CA . VAL B 1 596 ? 41.419 17.498 92.677 1.00 52.92 596 VAL B CA 1
ATOM 8582 C C . VAL B 1 596 ? 42.348 17.095 93.815 1.00 66.17 596 VAL B C 1
ATOM 8583 O O . VAL B 1 596 ? 43.080 16.102 93.737 1.00 89.75 596 VAL B O 1
ATOM 8587 N N . THR B 1 597 ? 42.300 17.885 94.879 1.00 53.18 597 THR B N 1
ATOM 8588 C CA . THR B 1 597 ? 43.118 17.635 96.044 1.00 81.86 597 THR B CA 1
ATOM 8589 C C . THR B 1 597 ? 42.714 16.312 96.680 1.00 107.76 597 THR B C 1
ATOM 8590 O O . THR B 1 597 ? 41.658 16.221 97.314 1.00 106.29 597 THR B O 1
ATOM 8594 N N . VAL B 1 598 ? 43.538 15.282 96.486 1.00 103.06 598 VAL B N 1
ATOM 8595 C CA . VAL B 1 598 ? 43.396 14.057 97.278 1.00 96.28 598 VAL B CA 1
ATOM 8596 C C . VAL B 1 598 ? 44.031 14.278 98.660 1.00 66.68 598 VAL B C 1
ATOM 8597 O O . VAL B 1 598 ? 45.234 14.524 98.775 1.00 62.17 598 VAL B O 1
ATOM 8601 N N . PRO B 1 599 ? 43.199 14.241 99.710 1.00 77.00 599 PRO B N 1
ATOM 8602 C CA . PRO B 1 599 ? 43.533 14.621 101.095 1.00 79.76 599 PRO B CA 1
ATOM 8603 C C . PRO B 1 599 ? 44.433 13.642 101.873 1.00 80.37 599 PRO B C 1
ATOM 8604 O O . PRO B 1 599 ? 45.184 12.869 101.276 1.00 62.32 599 PRO B O 1
ATOM 8608 N N . ALA B 1 600 ? 44.338 13.698 103.203 1.00 106.94 600 ALA B N 1
ATOM 8609 C CA . ALA B 1 600 ? 45.176 12.913 104.123 1.00 102.00 600 ALA B CA 1
ATOM 8610 C C . ALA B 1 600 ? 46.411 12.298 103.463 1.00 97.34 600 ALA B C 1
ATOM 8611 O O . ALA B 1 600 ? 46.906 11.255 103.894 1.00 82.52 600 ALA B O 1
#

Foldseek 3Di:
DEEEEEEEQQCQQDLVSLLLVLVVVVVVVVVVYFYEYFYAQHHCVLVVLVVVQCVVPVPDDVVVVFVSRQVSRVVRLVSNCVSNVVVPQAAEEDFACQFWEWEVVTKIDGDPPVVVVSVRYHYYYGAYCYNPRRGGAPDDQRRLQSRLLSCQQVVGQAYEYEDADAAFWQEDCVLPVLTDFAQEDELVLCLLVVVSCVPPHANLNSVSCQVSVHKYFYHYSVDPDRYYIHGHPHDPDDHCPMDDRQFLFAAKEKFFQKKKKKWAFFFQFAPVVLQLQVQVCVVVFAWFWWWWAFADPRGTMIMTMGGLVCQVVSQVSQLVCFLVRDPHSPDPPHGDMDMGRFKMKMKTFGSNQQLFADPVLLLLVLCLVLFWFFAWWFDGRGMIMTMGGNVSRVSSQVSVCVVSVHHHDDDDDDDDFALFRHKYKAQQKKKKKKPWQQRGRPRSNVLRVQCRVVVFRWRIKTWHHWDDDDDDGIGTMIMTMGGPVCVVVSQVRCPVVCVPRVPIDMDMGNFKMKMKTFTPVSASGRCSVSLLSVLCSVVRWGFRIWGDHRTMIMTITGNVCRSVSNNSNCQSRVSSPHHDDDDDD/DFEEEEEEQQCQQDLVSLLLVLVVVVVVVVVVYQYEYEYYFHHCQLVVLVVVVCVVDVDDDVQVSQVSSQVRSVVSLVSNCVSNVVVPQAEEEDFACQAWEAEPHKIFGDPPVVVVSVRYHYYYGAYWYDHVTGRGGAPDDQRRLQSRLNSCQQVVGQAYEYEDADAEFWQEDCVLPVLTDFAQEDELVLCLLVVVSCVPPHANLNSVSCQVAQHWYFYHYSVDPDRYYIHGHDRDHHDTIDDRQALFAAKAKFFQKKKKKFPFFFQFAPQVLQLQVQVCVVVFAWFWWWWAFADPRGTMIMTMGGLVCQVVSQVSQVVCQCVRHPDNPPPVGRDMDIGRQKMKMKTFDSSQQLFADPVLVLLVLCLVLFWFFAKWFDGRGMIMTMGGNVSRVSSRVSVCVVSVHDHDYNDDAAQFRHKYKDQQKKKKKKPFQARGRPRSSVLRVQCRVVVFRWRIKTWHHWDPDPDDHTGTMIMTMGGPVCQVVSQVRCPVVCVPRVPIDMDMGNFKMKMKTFGPVSASPRCSVSLLSNLCSVVRWGFRIWGDHRTMIMTITGNVCRSVSNVSNCVSRVSSPDDDDDDDD